Protein 8TIA (pdb70)

Solvent-accessible surface area: 33770 Å² total; per-residue (Å²): 166,96,115,36,126,89,30,15,115,86,4,25,60,63,0,97,150,5,19,67,48,11,109,87,23,58,117,108,59,60,61,58,174,59,1,26,49,21,5,44,145,27,2,28,4,2,3,8,1,24,43,19,63,3,0,0,0,53,100,86,6,8,45,22,29,150,89,52,185,56,149,61,52,126,14,5,41,14,1,78,70,68,90,145,2,64,97,0,3,8,2,18,0,16,30,1,60,12,54,2,20,10,110,93,85,39,92,132,34,4,24,3,8,34,111,54,0,3,0,0,4,10,46,4,13,32,76,23,42,63,8,38,187,83,8,31,78,45,30,20,60,64,77,108,160,79,106,79,2,60,1,67,1,7,0,0,0,0,17,6,80,83,1,108,61,88,24,31,80,52,5,1,0,14,17,12,49,11,7,70,80,4,57,4,0,0,0,26,0,3,2,54,12,2,87,35,6,9,168,24,8,130,41,4,76,56,0,76,140,6,28,71,50,10,86,70,37,56,148,85,29,94,50,47,173,60,0,40,34,10,0,102,130,26,57,32,0,0,21,9,25,23,22,13,9,15,69,52,16,94,96,98,7,38,146,73,35,6,0,1,1,1,36,35,2,65,5,0,7,7,0,5,0,12,17,5,76,19,57,4,20,10,118,89,73,51,110,134,32,5,30,3,6,28,96,41,0,4,0,1,3,8,23,2,18,49,117,4,30,68,16,14,42,52,17,87,91,25,51,113,78,4,160,174,126,54,41,177,32,66,0,29,2,10,11,34,22,2,5,0,0,0,0,18,54,102,89,11,93,73,99,26,32,106,77,3,0,55,20,20,50,126,11,11,51,22,6,73,2,6,0,0,15,50,0,2,100,48,0,87,25,4,9,104,37,16,120,35,1,69,55,0,83,144,6,18,60,50,18,100,68,32,67,135,85,31,92,53,39,164,62,0,52,52,11,0,102,141,27,57,34,0,0,23,9,27,24,20,14,7,18,72,46,17,92,81,95,8,14,129,88,15,24,8,0,2,1,1,42,43,3,71,5,0,6,0,0,5,0,10,22,2,68,18,55,6,21,10,117,86,74,45,109,132,37,7,30,3,7,26,93,42,0,4,0,0,3,7,28,2,20,50,71,5,33,66,5,13,44,55,21,90,85,19,54,119,65,4,163,172,122,61,54,173,36,71,1,18,0,9,9,37,25,2,5,0,0,0,0,29,52,105,78,8,93,72,103,28,32,84,78,6,1,46,27,16,46,146,12,10,48,26,5,75,2,7,0,0,22,48,0,3,100,45,1,92,22,2,5,119,40,18,84,177,119,101,11,130,108,20,17,116,88,2,18,61,56,0,101,146,4,21,74,47,5,95,90,27,59,148,105,54,79,62,52,171,58,0,30,38,21,7,66,141,29,4,32,6,3,4,7,2,22,45,19,63,4,0,0,2,70,88,88,7,8,41,21,27,156,89,53,180,57,142,64,54,131,11,3,36,10,0,73,73,60,94,138,0,58,93,0,7,8,3,19,3,15,26,3,68,11,50,2,21,11,116,90,102,47,109,136,37,5,15,2,8,34,116,50,0,3,0,0,7,8,51,5,8,35,71,21,43,38,9,51,164,76,6,44,81,45,22,21,66,62,74,115,158,79,111,95,1,67,4,59,2,7,0,0,0,0,15,10,86,82,4,104,70,82,24,28,77,48,3,1,0,13,18,14,42,13,8,68,69,4,58,4,1,0,0,28,0,2,2,56,13,2,95,36,4,19,174,21,8,134

Sequence (775 aa):
QDLDQLNTLIGIANLKKVLSVWESNKLTNTSEKFWQSVLKENTWILSQIFSNPTVLINDEAYVGGKTVKNDSGKLVDFLYANPFSKDAVLIAIKTPSTPLITPTEYRTGVYSAHKDLTGAVTQVLTYKTTLQREYQNIDYNNYRQGDIITPCCVVIAGMFDTLTDTAHRHSFELYRKELKNVTVITFDELFERVKGLIKLLEGIANLKKVLSVWESNKLTNTSEKFWQSVLKENTWILSQIFSNPTVLINDEAYVVDFLYANPFSKDAVLIAIKTPSTPLITPTEYRTGVYSAHKDLTGAVTQVLTYKTTLQREYQNIDYNNYRQGIKTDFDIITPCCVVIAGMFDTLTDTAHRHSFELYRKELKNVTVITFDELFERVKGLIKLLEGIANLKKVLSVWESNKLTNTSEKFWQSVLKENTWILSQIFSNPTVLINDEAYVLVDFLYANPFSKDAVLIAIKTPSTPLITPTEYRTGVYSAHKDLTGAVTQVLTYKTTLQREYQNIDYNNYRQGIKTDFDIITPCCVVIAGMFDTLTDTAHRHSFELYRKELKNVTVITFDELFERVKGLIKLLEQDLDQLNTLIGIANLKKVLSVWESNKLTNTSEKFWQSVLKENTWILSQIFSNPTVLINDEAYVGGKTVKNDSGKLVDFLYANPFSKDAVLIAIKTPSTPLITPTEYRTGVYSAHKDLTGAVTQVLTYKTTLQREYQNIDYNNYRQGDIITPCCVVIAGMFDTLTDTAHRHSFELYRKELKNVTVITFDELFERVKGLIKLLE

Nearest PDB structures (foldseek):
  8ti9-assembly1_H  TM=9.993E-01  e=1.301E-36  Bacillus cereus B4264
  8ti8-assembly1_C  TM=9.437E-01  e=2.462E-33  Bacillus cereus B4264
  8ti8-assembly1_A  TM=9.455E-01  e=4.917E-33  Bacillus cereus B4264
  8ti8-assembly1_D  TM=9.085E-01  e=1.325E-30  Bacillus cereus B4264
  8ti8-assembly1_B  TM=9.089E-01  e=1.858E-29  Bacillus cereus B4264

Radius of gyration: 26.97 Å; Cα contacts (8 Å, |Δi|>4): 1320; chains: 4; bounding box: 69×77×74 Å

Structure (mmCIF, N/CA/C/O backbone):
data_8TIA
#
_entry.id   8TIA
#
_cell.length_a   1.00
_cell.length_b   1.00
_cell.length_c   1.00
_cell.angle_alpha   90.00
_cell.angle_beta   90.00
_cell.angle_gamma   90.00
#
_symmetry.space_group_name_H-M   'P 1'
#
loop_
_atom_site.group_PDB
_atom_site.id
_atom_site.type_symbol
_atom_site.label_atom_id
_atom_site.label_alt_id
_atom_site.label_comp_id
_atom_site.label_asym_id
_atom_site.label_entity_id
_atom_site.label_seq_id
_atom_site.pdbx_PDB_ins_code
_atom_site.Cartn_x
_atom_site.Cartn_y
_atom_site.Cartn_z
_atom_site.occupancy
_atom_site.B_iso_or_equiv
_atom_site.auth_seq_id
_atom_site.auth_comp_id
_atom_site.auth_asym_id
_atom_site.auth_atom_id
_atom_site.pdbx_PDB_model_num
ATOM 1 N N . GLN A 1 22 ? 138.317 132.015 130.921 1.00 195.02 173 GLN A N 1
ATOM 2 C CA . GLN A 1 22 ? 138.931 132.250 132.223 1.00 195.92 173 GLN A CA 1
ATOM 3 C C . GLN A 1 22 ? 139.823 131.080 132.624 1.00 196.04 173 GLN A C 1
ATOM 4 O O . GLN A 1 22 ? 140.759 131.241 133.407 1.00 194.43 173 GLN A O 1
ATOM 10 N N . ASP A 1 23 ? 139.522 129.896 132.086 1.00 199.84 174 ASP A N 1
ATOM 11 C CA . ASP A 1 23 ? 140.355 128.728 132.353 1.00 198.58 174 ASP A CA 1
ATOM 12 C C . ASP A 1 23 ? 141.749 128.907 131.765 1.00 198.36 174 ASP A C 1
ATOM 13 O O . ASP A 1 23 ? 142.752 128.536 132.387 1.00 197.71 174 ASP A O 1
ATOM 18 N N . LEU A 1 24 ? 141.831 129.473 130.558 1.00 180.87 175 LEU A N 1
ATOM 19 C CA . LEU A 1 24 ? 143.133 129.737 129.954 1.00 179.19 175 LEU A CA 1
ATOM 20 C C . LEU A 1 24 ? 143.912 130.781 130.741 1.00 179.01 175 LEU A C 1
ATOM 21 O O . LEU A 1 24 ? 145.148 130.761 130.744 1.00 179.68 175 LEU A O 1
ATOM 26 N N . ASP A 1 25 ? 143.211 131.703 131.408 1.00 168.10 176 ASP A N 1
ATOM 27 C CA . ASP A 1 25 ? 143.890 132.680 132.252 1.00 166.64 176 ASP A CA 1
ATOM 28 C C . ASP A 1 25 ? 144.634 131.994 133.389 1.00 165.02 176 ASP A C 1
ATOM 29 O O . ASP A 1 25 ? 145.759 132.381 133.729 1.00 164.40 176 ASP A O 1
ATOM 34 N N . GLN A 1 26 ? 144.018 130.976 133.993 1.00 167.93 177 GLN A N 1
ATOM 35 C CA . GLN A 1 26 ? 144.722 130.176 134.989 1.00 168.67 177 GLN A CA 1
ATOM 36 C C . GLN A 1 26 ? 145.904 129.448 134.364 1.00 170.05 177 GLN A C 1
ATOM 37 O O . GLN A 1 26 ? 146.966 129.323 134.985 1.00 172.71 177 GLN A O 1
ATOM 43 N N . LEU A 1 27 ? 145.735 128.951 133.137 1.00 158.43 178 LEU A N 1
ATOM 44 C CA . LEU A 1 27 ? 146.855 128.339 132.429 1.00 157.92 178 LEU A CA 1
ATOM 45 C C . LEU A 1 27 ? 147.953 129.359 132.157 1.00 157.47 178 LEU A C 1
ATOM 46 O O . LEU A 1 27 ? 149.143 129.049 132.279 1.00 157.81 178 LEU A O 1
ATOM 51 N N . ASN A 1 28 ? 147.571 130.583 131.784 1.00 145.50 179 ASN A N 1
ATOM 52 C CA . ASN A 1 28 ? 148.557 131.640 131.581 1.00 143.11 179 ASN A CA 1
ATOM 53 C C . ASN A 1 28 ? 149.291 131.958 132.878 1.00 141.53 179 ASN A C 1
ATOM 54 O O . ASN A 1 28 ? 150.490 132.259 132.869 1.00 140.58 179 ASN A O 1
ATOM 59 N N . THR A 1 29 ? 148.579 131.905 134.006 1.00 135.16 180 THR A N 1
ATOM 60 C CA . THR A 1 29 ? 149.216 132.143 135.297 1.00 133.96 180 THR A CA 1
ATOM 61 C C . THR A 1 29 ? 150.300 131.109 135.569 1.00 133.75 180 THR A C 1
ATOM 62 O O . THR A 1 29 ? 151.411 131.451 135.990 1.00 134.31 180 THR A O 1
ATOM 66 N N . LEU A 1 30 ? 149.994 129.832 135.331 1.00 135.42 181 LEU A N 1
ATOM 67 C CA . LEU A 1 30 ? 150.979 128.779 135.553 1.00 136.70 181 LEU A CA 1
ATOM 68 C C . LEU A 1 30 ? 152.151 128.910 134.589 1.00 141.51 181 LEU A C 1
ATOM 69 O O . LEU A 1 30 ? 153.310 128.716 134.972 1.00 142.19 181 LEU A O 1
ATOM 74 N N . ILE A 1 31 ? 151.865 129.234 133.325 1.00 140.53 182 ILE A N 1
ATOM 75 C CA . ILE A 1 31 ? 152.930 129.401 132.337 1.00 138.40 182 ILE A CA 1
ATOM 76 C C . ILE A 1 31 ? 153.834 130.564 132.725 1.00 138.45 182 ILE A C 1
ATOM 77 O O . ILE A 1 31 ? 155.065 130.473 132.646 1.00 137.11 182 ILE A O 1
ATOM 82 N N . GLY A 1 32 ? 153.233 131.675 133.154 1.00 133.62 183 GLY A N 1
ATOM 83 C CA . GLY A 1 32 ? 154.030 132.810 133.592 1.00 132.52 183 GLY A CA 1
ATOM 84 C C . GLY A 1 32 ? 154.900 132.479 134.789 1.00 133.06 183 GLY A C 1
ATOM 85 O O . GLY A 1 32 ? 156.072 132.857 134.845 1.00 129.99 183 GLY A O 1
ATOM 86 N N . ILE A 1 33 ? 154.334 131.766 135.765 1.00 126.53 184 ILE A N 1
ATOM 87 C CA . ILE A 1 33 ? 155.109 131.358 136.933 1.00 122.75 184 ILE A CA 1
ATOM 88 C C . ILE A 1 33 ? 156.210 130.386 136.532 1.00 124.01 184 ILE A C 1
ATOM 89 O O . ILE A 1 33 ? 157.350 130.490 136.999 1.00 128.54 184 ILE A O 1
ATOM 94 N N . ALA A 1 34 ? 155.891 129.433 135.652 1.00 121.54 185 ALA A N 1
ATOM 95 C CA . ALA A 1 34 ? 156.873 128.427 135.259 1.00 123.68 185 ALA A CA 1
ATOM 96 C C . ALA A 1 34 ? 158.076 129.062 134.574 1.00 127.99 185 ALA A C 1
ATOM 97 O O . ALA A 1 34 ? 159.219 128.650 134.804 1.00 126.73 185 ALA A O 1
ATOM 99 N N . ASN A 1 35 ? 157.840 130.060 133.720 1.00 121.79 186 ASN A N 1
ATOM 100 C CA . ASN A 1 35 ? 158.947 130.776 133.097 1.00 114.89 186 ASN A CA 1
ATOM 101 C C . ASN A 1 35 ? 159.782 131.506 134.141 1.00 115.93 186 ASN A C 1
ATOM 102 O O . ASN A 1 35 ? 161.017 131.486 134.091 1.00 118.87 186 ASN A O 1
ATOM 107 N N . LEU A 1 36 ? 159.120 132.153 135.104 1.00 107.72 187 LEU A N 1
ATOM 108 C CA . LEU A 1 36 ? 159.837 132.909 136.125 1.00 107.99 187 LEU A CA 1
ATOM 109 C C . LEU A 1 36 ? 160.681 132.008 137.017 1.00 111.98 187 LEU A C 1
ATOM 110 O O . LEU A 1 36 ? 161.778 132.400 137.429 1.00 110.67 187 LEU A O 1
ATOM 115 N N . LYS A 1 37 ? 160.186 130.810 137.336 1.00 120.45 188 LYS A N 1
ATOM 116 C CA . LYS A 1 37 ? 160.939 129.901 138.197 1.00 118.32 188 LYS A CA 1
ATOM 117 C C . LYS A 1 37 ? 162.260 129.503 137.554 1.00 123.69 188 LYS A C 1
ATOM 118 O O . LYS A 1 37 ? 163.297 129.440 138.224 1.00 127.83 188 LYS A O 1
ATOM 124 N N . LYS A 1 38 ? 162.240 129.220 136.250 1.00 119.00 189 LYS A N 1
ATOM 125 C CA . LYS A 1 38 ? 163.462 128.815 135.562 1.00 117.88 189 LYS A CA 1
ATOM 126 C C . LYS A 1 38 ? 164.478 129.949 135.523 1.00 119.62 189 LYS A C 1
ATOM 127 O O . LYS A 1 38 ? 165.687 129.712 135.630 1.00 116.58 189 LYS A O 1
ATOM 133 N N . VAL A 1 39 ? 164.008 131.189 135.362 1.00 118.63 190 VAL A N 1
ATOM 134 C CA . VAL A 1 39 ? 164.914 132.335 135.336 1.00 112.43 190 VAL A CA 1
ATOM 135 C C . VAL A 1 39 ? 165.624 132.480 136.677 1.00 114.48 190 VAL A C 1
ATOM 136 O O . VAL A 1 39 ? 166.830 132.742 136.737 1.00 116.47 190 VAL A O 1
ATOM 140 N N . LEU A 1 40 ? 164.883 132.321 137.775 1.00 120.88 191 LEU A N 1
ATOM 141 C CA . LEU A 1 40 ? 165.514 132.343 139.090 1.00 120.96 191 LEU A CA 1
ATOM 142 C C . LEU A 1 40 ? 166.385 131.114 139.302 1.00 122.35 191 LEU A C 1
ATOM 143 O O . LEU A 1 40 ? 167.376 131.166 140.039 1.00 130.22 191 LEU A O 1
ATOM 148 N N . SER A 1 41 ? 166.026 129.994 138.670 1.00 120.34 192 SER A N 1
ATOM 149 C CA . SER A 1 41 ? 166.774 128.757 138.865 1.00 122.29 192 SER A CA 1
ATOM 150 C C . SER A 1 41 ? 168.209 128.895 138.370 1.00 126.36 192 SER A C 1
ATOM 151 O O . SER A 1 41 ? 169.153 128.475 139.048 1.00 128.44 192 SER A O 1
ATOM 154 N N . VAL A 1 42 ? 168.393 129.477 137.184 1.00 116.03 193 VAL A N 1
ATOM 155 C CA . VAL A 1 42 ? 169.745 129.682 136.673 1.00 114.35 193 VAL A CA 1
ATOM 156 C C . VAL A 1 42 ? 170.460 130.766 137.471 1.00 113.05 193 VAL A C 1
ATOM 157 O O . VAL A 1 42 ? 171.663 130.663 137.741 1.00 117.05 193 VAL A O 1
ATOM 161 N N . TRP A 1 43 ? 169.738 131.820 137.859 1.00 109.68 194 TRP A N 1
ATOM 162 C CA . TRP A 1 43 ? 170.350 132.892 138.638 1.00 111.73 194 TRP A CA 1
ATOM 163 C C . TRP A 1 43 ? 170.863 132.379 139.976 1.00 110.56 194 TRP A C 1
ATOM 164 O O . TRP A 1 43 ? 171.980 132.703 140.392 1.00 108.46 194 TRP A O 1
ATOM 175 N N . GLU A 1 44 ? 170.064 131.569 140.663 1.00 132.06 195 GLU A N 1
ATOM 176 C CA . GLU A 1 44 ? 170.472 131.002 141.941 1.00 130.67 195 GLU A CA 1
ATOM 177 C C . GLU A 1 44 ? 171.376 129.787 141.787 1.00 131.68 195 GLU A C 1
ATOM 178 O O . GLU A 1 44 ? 171.559 129.044 142.757 1.00 136.84 195 GLU A O 1
ATOM 184 N N . SER A 1 45 ? 171.940 129.567 140.599 1.00 132.09 196 SER A N 1
ATOM 185 C CA . SER A 1 45 ? 172.831 128.443 140.361 1.00 136.90 196 SER A CA 1
ATOM 186 C C . SER A 1 45 ? 174.193 128.834 139.809 1.00 140.40 196 SER A C 1
ATOM 187 O O . SER A 1 45 ? 175.168 128.124 140.076 1.00 138.38 196 SER A O 1
ATOM 190 N N . ASN A 1 46 ? 174.294 129.931 139.053 1.00 141.48 197 ASN A N 1
ATOM 191 C CA . ASN A 1 46 ? 175.569 130.324 138.466 1.00 138.08 197 ASN A CA 1
ATOM 192 C C . ASN A 1 46 ? 175.798 131.829 138.550 1.00 139.33 197 ASN A C 1
ATOM 193 O O . ASN A 1 46 ? 176.441 132.410 137.670 1.00 141.48 197 ASN A O 1
ATOM 198 N N . LYS A 1 47 ? 175.282 132.479 139.593 1.00 137.16 198 LYS A N 1
ATOM 199 C CA . LYS A 1 47 ? 175.527 133.903 139.786 1.00 137.26 198 LYS A CA 1
ATOM 200 C C . LYS A 1 47 ? 176.930 134.196 140.297 1.00 141.54 198 LYS A C 1
ATOM 201 O O . LYS A 1 47 ? 177.322 135.366 140.342 1.00 143.42 198 LYS A O 1
ATOM 207 N N . LEU A 1 48 ? 177.688 133.171 140.684 1.00 149.12 199 LEU A N 1
ATOM 208 C CA . LEU A 1 48 ? 179.038 133.355 141.203 1.00 148.54 199 LEU A CA 1
ATOM 209 C C . LEU A 1 48 ? 180.089 132.784 140.262 1.00 147.95 199 LEU A C 1
ATOM 210 O O . LEU A 1 48 ? 181.107 133.438 140.014 1.00 145.66 199 LEU A O 1
ATOM 215 N N . THR A 1 49 ? 179.872 131.582 139.726 1.00 154.81 200 THR A N 1
ATOM 216 C CA . THR A 1 49 ? 180.875 130.953 138.873 1.00 155.20 200 THR A CA 1
ATOM 217 C C . THR A 1 49 ? 180.887 131.579 137.484 1.00 152.76 200 THR A C 1
ATOM 218 O O . THR A 1 49 ? 181.911 132.102 137.030 1.00 153.61 200 THR A O 1
ATOM 222 N N . ASN A 1 50 ? 179.753 131.532 136.790 1.00 155.33 201 ASN A N 1
ATOM 223 C CA . ASN A 1 50 ? 179.683 132.044 135.426 1.00 158.23 201 ASN A CA 1
ATOM 224 C C . ASN A 1 50 ? 179.643 133.567 135.442 1.00 155.95 201 ASN A C 1
ATOM 225 O O . ASN A 1 50 ? 178.674 134.166 135.919 1.00 154.45 201 ASN A O 1
ATOM 230 N N . THR A 1 51 ? 180.699 134.194 134.913 1.00 148.16 202 THR A N 1
ATOM 231 C CA . THR A 1 51 ? 180.790 135.649 134.908 1.00 149.33 202 THR A CA 1
ATOM 232 C C . THR A 1 51 ? 181.096 136.206 133.521 1.00 147.91 202 THR A C 1
ATOM 233 O O . THR A 1 51 ? 181.697 137.282 133.416 1.00 152.07 202 THR A O 1
ATOM 237 N N . SER A 1 52 ? 180.709 135.507 132.458 1.00 135.87 203 SER A N 1
ATOM 238 C CA . SER A 1 52 ? 180.934 136.000 131.107 1.00 135.48 203 SER A CA 1
ATOM 239 C C . SER A 1 52 ? 179.756 136.858 130.666 1.00 135.83 203 SER A C 1
ATOM 240 O O . SER A 1 52 ? 178.596 136.512 130.911 1.00 141.49 203 SER A O 1
ATOM 243 N N . GLU A 1 53 ? 180.060 137.984 130.015 1.00 135.67 204 GLU A N 1
ATOM 244 C CA . GLU A 1 53 ? 179.010 138.907 129.597 1.00 138.74 204 GLU A CA 1
ATOM 245 C C . GLU A 1 53 ? 178.090 138.273 128.562 1.00 143.40 204 GLU A C 1
ATOM 246 O O . GLU A 1 53 ? 176.874 138.501 128.579 1.00 143.96 204 GLU A O 1
ATOM 252 N N . LYS A 1 54 ? 178.651 137.477 127.649 1.00 139.37 205 LYS A N 1
ATOM 253 C CA . LYS A 1 54 ? 177.846 136.867 126.595 1.00 137.79 205 LYS A CA 1
ATOM 254 C C . LYS A 1 54 ? 176.794 135.928 127.174 1.00 135.75 205 LYS A C 1
ATOM 255 O O . LYS A 1 54 ? 175.651 135.893 126.704 1.00 136.79 205 LYS A O 1
ATOM 261 N N . PHE A 1 55 ? 177.167 135.151 128.193 1.00 120.85 206 PHE A N 1
ATOM 262 C CA . PHE A 1 55 ? 176.230 134.205 128.790 1.00 125.49 206 PHE A CA 1
ATOM 263 C C . PHE A 1 55 ? 175.033 134.921 129.404 1.00 122.63 206 PHE A C 1
ATOM 264 O O . PHE A 1 55 ? 173.883 134.511 129.209 1.00 121.24 206 PHE A O 1
ATOM 272 N N . TRP A 1 56 ? 175.284 136.000 130.147 1.00 109.03 207 TRP A N 1
ATOM 273 C CA . TRP A 1 56 ? 174.194 136.680 130.837 1.00 108.64 207 TRP A CA 1
ATOM 274 C C . TRP A 1 56 ? 173.331 137.477 129.867 1.00 115.16 207 TRP A C 1
ATOM 275 O O . TRP A 1 56 ? 172.138 137.683 130.118 1.00 118.72 207 TRP A O 1
ATOM 286 N N . GLN A 1 57 ? 173.914 137.941 128.761 1.00 130.20 208 GLN A N 1
ATOM 287 C CA . GLN A 1 57 ? 173.111 138.576 127.721 1.00 130.16 208 GLN A CA 1
ATOM 288 C C . GLN A 1 57 ? 172.148 137.576 127.092 1.00 131.90 208 GLN A C 1
ATOM 289 O O . GLN A 1 57 ? 170.981 137.894 126.839 1.00 133.34 208 GLN A O 1
ATOM 295 N N . SER A 1 58 ? 172.625 136.357 126.834 1.00 128.57 209 SER A N 1
ATOM 296 C CA . SER A 1 58 ? 171.793 135.336 126.206 1.00 128.92 209 SER A CA 1
ATOM 297 C C . SER A 1 58 ? 170.613 134.957 127.095 1.00 133.48 209 SER A C 1
ATOM 298 O O . SER A 1 58 ? 169.487 134.783 126.617 1.00 130.47 209 SER A O 1
ATOM 301 N N . VAL A 1 59 ? 170.863 134.815 128.398 1.00 120.44 210 VAL A N 1
ATOM 302 C CA . VAL A 1 59 ? 169.809 134.397 129.321 1.00 113.53 210 VAL A CA 1
ATOM 303 C C . VAL A 1 59 ? 168.694 135.433 129.363 1.00 115.68 210 VAL A C 1
ATOM 304 O O . VAL A 1 59 ? 167.506 135.097 129.287 1.00 113.57 210 VAL A O 1
ATOM 308 N N . LEU A 1 60 ? 169.058 136.712 129.477 1.00 109.12 211 LEU A N 1
ATOM 309 C CA . LEU A 1 60 ? 168.042 137.752 129.589 1.00 108.12 211 LEU A CA 1
ATOM 310 C C . LEU A 1 60 ? 167.353 138.005 128.253 1.00 111.95 211 LEU A C 1
ATOM 311 O O . LEU A 1 60 ? 166.227 138.514 128.216 1.00 114.26 211 LEU A O 1
ATOM 316 N N . LYS A 1 61 ? 168.014 137.663 127.145 1.00 122.74 212 LYS A N 1
ATOM 317 C CA . LYS A 1 61 ? 167.389 137.816 125.835 1.00 121.05 212 LYS A CA 1
ATOM 318 C C . LYS A 1 61 ? 166.164 136.920 125.702 1.00 124.44 212 LYS A C 1
ATOM 319 O O . LYS A 1 61 ? 165.120 137.345 125.195 1.00 125.82 212 LYS A O 1
ATOM 325 N N . GLU A 1 62 ? 166.275 135.671 126.159 1.00 135.56 213 GLU A N 1
ATOM 326 C CA . GLU A 1 62 ? 165.172 134.726 126.029 1.00 136.08 213 GLU A CA 1
ATOM 327 C C . GLU A 1 62 ? 164.017 135.048 126.967 1.00 130.75 213 GLU A C 1
ATOM 328 O O . GLU A 1 62 ? 162.908 134.543 126.762 1.00 127.64 213 GLU A O 1
ATOM 334 N N . ASN A 1 63 ? 164.249 135.872 127.986 1.00 124.07 214 ASN A N 1
ATOM 335 C CA . ASN A 1 63 ? 163.212 136.219 128.948 1.00 122.52 214 ASN A CA 1
ATOM 336 C C . ASN A 1 63 ? 162.914 137.710 128.881 1.00 120.04 214 ASN A C 1
ATOM 337 O O . ASN A 1 63 ? 162.796 138.376 129.915 1.00 118.45 214 ASN A O 1
ATOM 342 N N . THR A 1 64 ? 162.800 138.237 127.662 1.00 113.31 215 THR A N 1
ATOM 343 C CA . THR A 1 64 ? 162.641 139.675 127.478 1.00 113.49 215 THR A CA 1
ATOM 344 C C . THR A 1 64 ? 161.331 140.186 128.064 1.00 119.40 215 THR A C 1
ATOM 345 O O . THR A 1 64 ? 161.270 141.329 128.533 1.00 122.67 215 THR A O 1
ATOM 349 N N . TRP A 1 65 ? 160.279 139.364 128.051 1.00 110.10 216 TRP A N 1
ATOM 350 C CA . TRP A 1 65 ? 158.986 139.812 128.559 1.00 104.92 216 TRP A CA 1
ATOM 351 C C . TRP A 1 65 ? 159.083 140.235 130.020 1.00 110.47 216 TRP A C 1
ATOM 352 O O . TRP A 1 65 ? 158.334 141.109 130.472 1.00 108.28 216 TRP A O 1
ATOM 363 N N . ILE A 1 66 ? 159.998 139.623 130.773 1.00 115.97 217 ILE A N 1
ATOM 364 C CA . ILE A 1 66 ? 160.248 140.057 132.145 1.00 111.23 217 ILE A CA 1
ATOM 365 C C . ILE A 1 66 ? 160.785 141.482 132.155 1.00 106.86 217 ILE A C 1
ATOM 366 O O . ILE A 1 66 ? 160.347 142.326 132.946 1.00 100.99 217 ILE A O 1
ATOM 371 N N . LEU A 1 67 ? 161.739 141.771 131.267 1.00 109.02 218 LEU A N 1
ATOM 372 C CA . LEU A 1 67 ? 162.353 143.094 131.240 1.00 107.44 218 LEU A CA 1
ATOM 373 C C . LEU A 1 67 ? 161.356 144.162 130.811 1.00 109.41 218 LEU A C 1
ATOM 374 O O . LEU A 1 67 ? 161.463 145.322 131.225 1.00 113.33 218 LEU A O 1
ATOM 379 N N . SER A 1 68 ? 160.381 143.793 129.978 1.00 106.27 219 SER A N 1
ATOM 380 C CA . SER A 1 68 ? 159.384 144.759 129.528 1.00 100.82 219 SER A CA 1
ATOM 381 C C . SER A 1 68 ? 158.568 145.292 130.698 1.00 107.16 219 SER A C 1
ATOM 382 O O . SER A 1 68 ? 158.281 146.492 130.777 1.00 111.10 219 SER A O 1
ATOM 385 N N . GLN A 1 69 ? 158.184 144.410 131.621 1.00 112.83 220 GLN A N 1
ATOM 386 C CA . GLN A 1 69 ? 157.403 144.843 132.775 1.00 111.79 220 GLN A CA 1
ATOM 387 C C . GLN A 1 69 ? 158.272 145.579 133.788 1.00 117.19 220 GLN A C 1
ATOM 388 O O . GLN A 1 69 ? 157.835 146.564 134.394 1.00 119.27 220 GLN A O 1
ATOM 394 N N . ILE A 1 70 ? 159.507 145.109 133.989 1.00 104.42 221 ILE A N 1
ATOM 395 C CA . ILE A 1 70 ? 160.384 145.714 134.990 1.00 100.56 221 ILE A CA 1
ATOM 396 C C . ILE A 1 70 ? 160.682 147.164 134.637 1.00 102.22 221 ILE A C 1
ATOM 397 O O . ILE A 1 70 ? 160.620 148.054 135.493 1.00 106.54 221 ILE A O 1
ATOM 402 N N . PHE A 1 71 ? 160.999 147.427 133.373 1.00 99.86 222 PHE A N 1
ATOM 403 C CA . PHE A 1 71 ? 161.326 148.771 132.921 1.00 97.23 222 PHE A CA 1
ATOM 404 C C . PHE A 1 71 ? 160.132 149.504 132.326 1.00 98.67 222 PHE A C 1
ATOM 405 O O . PHE A 1 71 ? 160.295 150.625 131.836 1.00 100.45 222 PHE A O 1
ATOM 413 N N . SER A 1 72 ? 158.945 148.899 132.365 1.00 110.03 223 SER A N 1
ATOM 414 C CA . SER A 1 72 ? 157.703 149.538 131.932 1.00 110.21 223 SER A CA 1
ATOM 415 C C . SER A 1 72 ? 157.807 150.045 130.495 1.00 112.44 223 SER A C 1
ATOM 416 O O . SER A 1 72 ? 157.459 151.185 130.181 1.00 112.38 223 SER A O 1
ATOM 419 N N . ASN A 1 73 ? 158.294 149.178 129.613 1.00 118.45 224 ASN A N 1
ATOM 420 C CA . ASN A 1 73 ? 158.436 149.536 128.208 1.00 116.17 224 ASN A CA 1
ATOM 421 C C . ASN A 1 73 ? 158.172 148.318 127.332 1.00 115.82 224 ASN A C 1
ATOM 422 O O . ASN A 1 73 ? 158.875 147.305 127.446 1.00 110.53 224 ASN A O 1
ATOM 427 N N . PRO A 1 74 ? 157.161 148.371 126.458 1.00 124.39 225 PRO A N 1
ATOM 428 C CA . PRO A 1 74 ? 156.865 147.201 125.613 1.00 123.31 225 PRO A CA 1
ATOM 429 C C . PRO A 1 74 ? 158.002 146.809 124.686 1.00 122.61 225 PRO A C 1
ATOM 430 O O . PRO A 1 74 ? 158.174 145.619 124.396 1.00 124.64 225 PRO A O 1
ATOM 434 N N . THR A 1 75 ? 158.784 147.773 124.209 1.00 121.93 226 THR A N 1
ATOM 435 C CA . THR A 1 75 ? 159.856 147.522 123.254 1.00 119.40 226 THR A CA 1
ATOM 436 C C . THR A 1 75 ? 161.196 147.777 123.930 1.00 123.42 226 THR A C 1
ATOM 437 O O . THR A 1 75 ? 161.406 148.845 124.514 1.00 134.67 226 THR A O 1
ATOM 441 N N . VAL A 1 76 ? 162.097 146.801 123.849 1.00 105.36 227 VAL A N 1
ATOM 442 C CA . VAL A 1 76 ? 163.436 146.928 124.407 1.00 109.43 227 VAL A CA 1
ATOM 443 C C . VAL A 1 76 ? 164.446 146.651 123.303 1.00 109.50 227 VAL A C 1
ATOM 444 O O . VAL A 1 76 ? 164.136 146.009 122.294 1.00 115.94 227 VAL A O 1
ATOM 448 N N . LEU A 1 77 ? 165.664 147.152 123.498 1.00 110.21 228 LEU A N 1
ATOM 449 C CA . LEU A 1 77 ? 166.754 146.985 122.542 1.00 107.55 228 LEU A CA 1
ATOM 450 C C . LEU A 1 77 ? 167.937 146.366 123.273 1.00 107.61 228 LEU A C 1
ATOM 451 O O . LEU A 1 77 ? 168.504 146.985 124.179 1.00 110.06 228 LEU A O 1
ATOM 456 N N . ILE A 1 78 ? 168.307 145.150 122.883 1.00 106.67 229 ILE A N 1
ATOM 457 C CA . ILE A 1 78 ? 169.442 144.443 123.462 1.00 109.11 229 ILE A CA 1
ATOM 458 C C . ILE A 1 78 ? 170.409 144.098 122.341 1.00 116.10 229 ILE A C 1
ATOM 459 O O . ILE A 1 78 ? 170.019 143.463 121.354 1.00 124.32 229 ILE A O 1
ATOM 464 N N . ASN A 1 79 ? 171.668 144.513 122.497 1.00 122.60 230 ASN A N 1
ATOM 465 C CA . ASN A 1 79 ? 172.703 144.300 121.492 1.00 122.74 230 ASN A CA 1
ATOM 466 C C . ASN A 1 79 ? 172.270 144.838 120.134 1.00 126.79 230 ASN A C 1
ATOM 467 O O . ASN A 1 79 ? 171.994 146.034 119.992 1.00 133.56 230 ASN A O 1
ATOM 472 N N . ASP A 1 80 ? 172.207 143.962 119.133 1.00 130.74 231 ASP A N 1
ATOM 473 C CA . ASP A 1 80 ? 171.808 144.332 117.781 1.00 133.69 231 ASP A CA 1
ATOM 474 C C . ASP A 1 80 ? 170.433 143.777 117.421 1.00 132.31 231 ASP A C 1
ATOM 475 O O . ASP A 1 80 ? 170.120 143.598 116.242 1.00 138.52 231 ASP A O 1
ATOM 480 N N . GLU A 1 81 ? 169.603 143.500 118.423 1.00 115.36 232 GLU A N 1
ATOM 481 C CA . GLU A 1 81 ? 168.284 142.926 118.209 1.00 118.85 232 GLU A CA 1
ATOM 482 C C . GLU A 1 81 ? 167.249 143.689 119.020 1.00 119.40 232 GLU A C 1
ATOM 483 O O . GLU A 1 81 ? 167.558 144.271 120.063 1.00 119.46 232 GLU A O 1
ATOM 489 N N . ALA A 1 82 ? 166.013 143.678 118.529 1.00 116.57 233 ALA A N 1
ATOM 490 C CA . ALA A 1 82 ? 164.897 144.355 119.174 1.00 116.30 233 ALA A CA 1
ATOM 491 C C . ALA A 1 82 ? 163.808 143.341 119.484 1.00 119.88 233 ALA A C 1
ATOM 492 O O . ALA A 1 82 ? 163.519 142.464 118.664 1.00 124.81 233 ALA A O 1
ATOM 494 N N . TYR A 1 83 ? 163.208 143.464 120.666 1.00 121.87 234 TYR A N 1
ATOM 495 C CA . TYR A 1 83 ? 162.141 142.574 121.112 1.00 123.71 234 TYR A CA 1
ATOM 496 C C . TYR A 1 83 ? 160.951 143.424 121.536 1.00 122.46 234 TYR A C 1
ATOM 497 O O . TYR A 1 83 ? 161.092 144.321 122.374 1.00 125.76 234 TYR A O 1
ATOM 506 N N . VAL A 1 84 ? 159.785 143.143 120.963 1.00 108.17 235 VAL A N 1
ATOM 507 C CA . VAL A 1 84 ? 158.552 143.847 121.298 1.00 107.94 235 VAL A CA 1
ATOM 508 C C . VAL A 1 84 ? 157.638 142.893 122.051 1.00 113.77 235 VAL A C 1
ATOM 509 O O . VAL A 1 84 ? 157.218 141.863 121.507 1.00 116.79 235 VAL A O 1
ATOM 513 N N . GLY A 1 85 ? 157.325 143.236 123.295 1.00 118.91 236 GLY A N 1
ATOM 514 C CA . GLY A 1 85 ? 156.447 142.392 124.097 1.00 115.76 236 GLY A CA 1
ATOM 515 C C . GLY A 1 85 ? 156.980 140.993 124.305 1.00 116.03 236 GLY A C 1
ATOM 516 O O . GLY A 1 85 ? 156.207 140.028 124.327 1.00 113.02 236 GLY A O 1
ATOM 517 N N . GLY A 1 86 ? 158.295 140.860 124.460 1.00 122.97 237 GLY A N 1
ATOM 518 C CA . GLY A 1 86 ? 158.893 139.553 124.632 1.00 122.99 237 GLY A CA 1
ATOM 519 C C . GLY A 1 86 ? 158.976 138.719 123.376 1.00 127.76 237 GLY A C 1
ATOM 520 O O . GLY A 1 86 ? 159.314 137.535 123.459 1.00 128.60 237 GLY A O 1
ATOM 521 N N . LYS A 1 87 ? 158.682 139.296 122.215 1.00 127.70 238 LYS A N 1
ATOM 522 C CA . LYS A 1 87 ? 158.699 138.581 120.947 1.00 121.66 238 LYS A CA 1
ATOM 523 C C . LYS A 1 87 ? 159.868 139.072 120.106 1.00 124.09 238 LYS A C 1
ATOM 524 O O . LYS A 1 87 ? 160.070 140.282 119.963 1.00 127.39 238 LYS A O 1
ATOM 530 N N . THR A 1 88 ? 160.629 138.133 119.550 1.00 134.73 239 THR A N 1
ATOM 531 C CA . THR A 1 88 ? 161.795 138.471 118.741 1.00 133.93 239 THR A CA 1
ATOM 532 C C . THR A 1 88 ? 161.337 139.026 117.399 1.00 134.90 239 THR A C 1
ATOM 533 O O . THR A 1 88 ? 160.828 138.284 116.553 1.00 134.62 239 THR A O 1
ATOM 537 N N . VAL A 1 89 ? 161.518 140.329 117.199 1.00 135.03 240 VAL A N 1
ATOM 538 C CA . VAL A 1 89 ? 161.153 140.968 115.940 1.00 134.58 240 VAL A CA 1
ATOM 539 C C . VAL A 1 89 ? 162.288 140.783 114.945 1.00 136.08 240 VAL A C 1
ATOM 540 O O . VAL A 1 89 ? 163.289 141.508 114.983 1.00 137.29 240 VAL A O 1
ATOM 544 N N . LYS A 1 90 ? 162.141 139.810 114.051 1.00 154.05 241 LYS A N 1
ATOM 545 C CA . LYS A 1 90 ? 163.179 139.535 113.068 1.00 154.98 241 LYS A CA 1
ATOM 546 C C . LYS A 1 90 ? 163.265 140.665 112.051 1.00 153.57 241 LYS A C 1
ATOM 547 O O . LYS A 1 90 ? 162.251 141.100 111.496 1.00 152.81 241 LYS A O 1
ATOM 553 N N . ASN A 1 91 ? 164.484 141.142 111.809 1.00 161.33 242 ASN A N 1
ATOM 554 C CA . ASN A 1 91 ? 164.749 142.194 110.833 1.00 163.47 242 ASN A CA 1
ATOM 555 C C . ASN A 1 91 ? 165.719 141.639 109.800 1.00 165.72 242 ASN A C 1
ATOM 556 O O . ASN A 1 91 ? 166.839 141.243 110.143 1.00 165.65 242 ASN A O 1
ATOM 561 N N . ASP A 1 92 ? 165.287 141.605 108.537 1.00 173.84 243 ASP A N 1
ATOM 562 C CA . ASP A 1 92 ? 166.122 141.037 107.483 1.00 172.18 243 ASP A CA 1
ATOM 563 C C . ASP A 1 92 ? 167.356 141.894 107.228 1.00 172.00 243 ASP A C 1
ATOM 564 O O . ASP A 1 92 ? 168.438 141.366 106.947 1.00 171.22 243 ASP A O 1
ATOM 569 N N . SER A 1 93 ? 167.211 143.218 107.316 1.00 165.21 244 SER A N 1
ATOM 570 C CA . SER A 1 93 ? 168.339 144.107 107.053 1.00 163.78 244 SER A CA 1
ATOM 571 C C . SER A 1 93 ? 169.456 143.905 108.069 1.00 164.48 244 SER A C 1
ATOM 572 O O . SER A 1 93 ? 170.630 144.153 107.770 1.00 163.02 244 SER A O 1
ATOM 575 N N . GLY A 1 94 ? 169.113 143.456 109.274 1.00 161.17 245 GLY A N 1
ATOM 576 C CA . GLY A 1 94 ? 170.096 143.246 110.315 1.00 159.31 245 GLY A CA 1
ATOM 577 C C . GLY A 1 94 ? 170.524 144.494 111.050 1.00 162.16 245 GLY A C 1
ATOM 578 O O . GLY A 1 94 ? 171.431 144.417 111.889 1.00 161.69 245 GLY A O 1
ATOM 579 N N . LYS A 1 95 ? 169.906 145.637 110.768 1.00 151.83 246 LYS A N 1
ATOM 580 C CA . LYS A 1 95 ? 170.246 146.908 111.398 1.00 146.48 246 LYS A CA 1
ATOM 581 C C . LYS A 1 95 ? 169.118 147.271 112.358 1.00 144.42 246 LYS A C 1
ATOM 582 O O . LYS A 1 95 ? 167.948 147.315 111.968 1.00 146.22 246 LYS A O 1
ATOM 588 N N . LEU A 1 96 ? 169.478 147.524 113.617 1.00 132.05 247 LEU A N 1
ATOM 589 C CA . LEU A 1 96 ? 168.485 147.923 114.607 1.00 134.78 247 LEU A CA 1
ATOM 590 C C . LEU A 1 96 ? 167.801 149.224 114.210 1.00 136.36 247 LEU A C 1
ATOM 591 O O . LEU A 1 96 ? 166.606 149.412 114.466 1.00 139.85 247 LEU A O 1
ATOM 596 N N . VAL A 1 97 ? 168.546 150.133 113.580 1.00 126.28 248 VAL A N 1
ATOM 597 C CA . VAL A 1 97 ? 167.992 151.431 113.201 1.00 123.14 248 VAL A CA 1
ATOM 598 C C . VAL A 1 97 ? 166.894 151.268 112.160 1.00 131.33 248 VAL A C 1
ATOM 599 O O . VAL A 1 97 ? 165.884 151.983 112.182 1.00 132.74 248 VAL A O 1
ATOM 603 N N . ASP A 1 98 ? 167.076 150.330 111.227 1.00 143.07 249 ASP A N 1
ATOM 604 C CA . ASP A 1 98 ? 166.083 150.125 110.176 1.00 142.05 249 ASP A CA 1
ATOM 605 C C . ASP A 1 98 ? 164.737 149.720 110.764 1.00 141.42 249 ASP A C 1
ATOM 606 O O . ASP A 1 98 ? 163.685 150.196 110.322 1.00 137.74 249 ASP A O 1
ATOM 611 N N . PHE A 1 99 ? 164.751 148.833 111.762 1.00 142.05 250 PHE A N 1
ATOM 612 C CA . PHE A 1 99 ? 163.512 148.461 112.436 1.00 139.35 250 PHE A CA 1
ATOM 613 C C . PHE A 1 99 ? 162.886 149.657 113.143 1.00 138.21 250 PHE A C 1
ATOM 614 O O . PHE A 1 99 ? 161.668 149.857 113.080 1.00 140.81 250 PHE A O 1
ATOM 622 N N . LEU A 1 100 ? 163.705 150.458 113.828 1.00 127.32 251 LEU A N 1
ATOM 623 C CA . LEU A 1 100 ? 163.176 151.588 114.584 1.00 126.35 251 LEU A CA 1
ATOM 624 C C . LEU A 1 100 ? 162.539 152.622 113.665 1.00 127.88 251 LEU A C 1
ATOM 625 O O . LEU A 1 100 ? 161.485 153.182 113.987 1.00 132.18 251 LEU A O 1
ATOM 630 N N . TYR A 1 101 ? 163.167 152.896 112.520 1.00 134.28 252 TYR A N 1
ATOM 631 C CA . TYR A 1 101 ? 162.573 153.826 111.565 1.00 138.34 252 TYR A CA 1
ATOM 632 C C . TYR A 1 101 ? 161.304 153.248 110.949 1.00 141.67 252 TYR A C 1
ATOM 633 O O . TYR A 1 101 ? 160.342 153.982 110.695 1.00 140.18 252 TYR A O 1
ATOM 642 N N . ALA A 1 102 ? 161.289 151.937 110.696 1.00 149.57 253 ALA A N 1
ATOM 643 C CA . ALA A 1 102 ? 160.130 151.315 110.065 1.00 146.96 253 ALA A CA 1
ATOM 644 C C . ALA A 1 102 ? 158.892 151.415 110.946 1.00 146.66 253 ALA A C 1
ATOM 645 O O . ALA A 1 102 ? 157.793 151.702 110.455 1.00 146.98 253 ALA A O 1
ATOM 647 N N . ASN A 1 103 ? 159.045 151.184 112.251 1.00 147.37 254 ASN A N 1
ATOM 648 C CA . ASN A 1 103 ? 157.911 151.187 113.162 1.00 146.03 254 ASN A CA 1
ATOM 649 C C . ASN A 1 103 ? 157.942 152.444 114.019 1.00 145.07 254 ASN A C 1
ATOM 650 O O . ASN A 1 103 ? 158.795 152.560 114.912 1.00 144.62 254 ASN A O 1
ATOM 655 N N . PRO A 1 104 ? 157.047 153.409 113.794 1.00 158.27 255 PRO A N 1
ATOM 656 C CA . PRO A 1 104 ? 157.033 154.613 114.640 1.00 159.55 255 PRO A CA 1
ATOM 657 C C . PRO A 1 104 ? 156.666 154.339 116.087 1.00 161.62 255 PRO A C 1
ATOM 658 O O . PRO A 1 104 ? 156.914 155.196 116.943 1.00 162.11 255 PRO A O 1
ATOM 662 N N . PHE A 1 105 ? 156.068 153.183 116.385 1.00 161.49 256 PHE A N 1
ATOM 663 C CA . PHE A 1 105 ? 155.675 152.886 117.758 1.00 158.63 256 PHE A CA 1
ATOM 664 C C . PHE A 1 105 ? 156.886 152.807 118.679 1.00 159.52 256 PHE A C 1
ATOM 665 O O . PHE A 1 105 ? 156.848 153.303 119.811 1.00 158.46 256 PHE A O 1
ATOM 673 N N . SER A 1 106 ? 157.970 152.191 118.212 1.00 163.52 257 SER A N 1
ATOM 674 C CA . SER A 1 106 ? 159.152 152.007 119.044 1.00 161.94 257 SER A CA 1
ATOM 675 C C . SER A 1 106 ? 160.061 153.229 119.003 1.00 161.91 257 SER A C 1
ATOM 676 O O . SER A 1 106 ? 161.254 153.110 118.708 1.00 161.26 257 SER A O 1
ATOM 679 N N . LYS A 1 107 ? 159.510 154.405 119.295 1.00 163.43 258 LYS A N 1
ATOM 680 C CA . LYS A 1 107 ? 160.293 155.627 119.416 1.00 162.93 258 LYS A CA 1
ATOM 681 C C . LYS A 1 107 ? 160.624 155.967 120.862 1.00 161.79 258 LYS A C 1
ATOM 682 O O . LYS A 1 107 ? 161.217 157.017 121.120 1.00 161.77 258 LYS A O 1
ATOM 688 N N . ASP A 1 108 ? 160.247 155.113 121.807 1.00 149.85 259 ASP A N 1
ATOM 689 C CA . ASP A 1 108 ? 160.570 155.304 123.213 1.00 148.96 259 ASP A CA 1
ATOM 690 C C . ASP A 1 108 ? 161.048 153.970 123.785 1.00 147.75 259 ASP A C 1
ATOM 691 O O . ASP A 1 108 ? 160.732 153.585 124.907 1.00 151.86 259 ASP A O 1
ATOM 696 N N . ALA A 1 109 ? 161.831 153.242 122.995 1.00 123.13 260 ALA A N 1
ATOM 697 C CA . ALA A 1 109 ? 162.356 151.953 123.409 1.00 120.53 260 ALA A CA 1
ATOM 698 C C . ALA A 1 109 ? 163.416 152.144 124.490 1.00 125.11 260 ALA A C 1
ATOM 699 O O . ALA A 1 109 ? 163.968 153.231 124.674 1.00 132.00 260 ALA A O 1
ATOM 701 N N . VAL A 1 110 ? 163.708 151.073 125.218 1.00 110.46 261 VAL A N 1
ATOM 702 C CA . VAL A 1 110 ? 164.686 151.096 126.298 1.00 109.31 261 VAL A CA 1
ATOM 703 C C . VAL A 1 110 ? 165.909 150.321 125.831 1.00 108.31 261 VAL A C 1
ATOM 704 O O . VAL A 1 110 ? 165.809 149.149 125.448 1.00 117.79 261 VAL A O 1
ATOM 708 N N . LEU A 1 111 ? 167.066 150.977 125.851 1.00 109.23 262 LEU A N 1
ATOM 709 C CA . LEU A 1 111 ? 168.316 150.338 125.465 1.00 110.28 262 LEU A CA 1
ATOM 710 C C . LEU A 1 111 ? 168.952 149.713 126.699 1.00 109.73 262 LEU A C 1
ATOM 711 O O . LEU A 1 111 ? 169.222 150.407 127.685 1.00 113.95 262 LEU A O 1
ATOM 716 N N . ILE A 1 112 ? 169.194 148.409 126.647 1.00 104.80 263 ILE A N 1
ATOM 717 C CA . ILE A 1 112 ? 169.683 147.656 127.795 1.00 102.79 263 ILE A CA 1
ATOM 718 C C . ILE A 1 112 ? 171.047 147.069 127.469 1.00 104.83 263 ILE A C 1
ATOM 719 O O . ILE A 1 112 ? 171.226 146.410 126.437 1.00 115.27 263 ILE A O 1
ATOM 724 N N . ALA A 1 113 ? 172.013 147.312 128.350 1.00 95.42 264 ALA A N 1
ATOM 725 C CA . ALA A 1 113 ? 173.351 146.735 128.249 1.00 92.61 264 ALA A CA 1
ATOM 726 C C . ALA A 1 113 ? 173.531 145.793 129.433 1.00 97.93 264 ALA A C 1
ATOM 727 O O . ALA A 1 113 ? 173.450 146.215 130.591 1.00 102.15 264 ALA A O 1
ATOM 729 N N . ILE A 1 114 ? 173.775 144.520 129.141 1.00 110.54 265 ILE A N 1
ATOM 730 C CA . ILE A 1 114 ? 173.868 143.494 130.173 1.00 108.97 265 ILE A CA 1
ATOM 731 C C . ILE A 1 114 ? 175.340 143.157 130.383 1.00 117.11 265 ILE A C 1
ATOM 732 O O . ILE A 1 114 ? 176.016 142.689 129.466 1.00 125.55 265 ILE A O 1
ATOM 737 N N . LYS A 1 115 ? 175.838 143.397 131.590 1.00 114.07 266 LYS A N 1
ATOM 738 C CA . LYS A 1 115 ? 177.207 143.080 131.963 1.00 108.10 266 LYS A CA 1
ATOM 739 C C . LYS A 1 115 ? 177.222 141.867 132.884 1.00 114.81 266 LYS A C 1
ATOM 740 O O . LYS A 1 115 ? 176.181 141.307 133.232 1.00 122.15 266 LYS A O 1
ATOM 746 N N . THR A 1 116 ? 178.425 141.455 133.269 1.00 124.93 267 THR A N 1
ATOM 747 C CA . THR A 1 116 ? 178.556 140.368 134.223 1.00 123.98 267 THR A CA 1
ATOM 748 C C . THR A 1 116 ? 178.085 140.824 135.604 1.00 120.93 267 THR A C 1
ATOM 749 O O . THR A 1 116 ? 178.259 141.989 135.974 1.00 127.92 267 THR A O 1
ATOM 753 N N . PRO A 1 117 ? 177.466 139.932 136.382 1.00 110.46 268 PRO A N 1
ATOM 754 C CA . PRO A 1 117 ? 177.071 140.306 137.749 1.00 106.21 268 PRO A CA 1
ATOM 755 C C . PRO A 1 117 ? 178.246 140.607 138.659 1.00 118.55 268 PRO A C 1
ATOM 756 O O . PRO A 1 117 ? 178.058 141.286 139.676 1.00 118.33 268 PRO A O 1
ATOM 760 N N . SER A 1 118 ? 179.442 140.125 138.336 1.00 126.05 269 SER A N 1
ATOM 761 C CA . SER A 1 118 ? 180.639 140.409 139.128 1.00 121.24 269 SER A CA 1
ATOM 762 C C . SER A 1 118 ? 181.336 141.676 138.646 1.00 122.26 269 SER A C 1
ATOM 763 O O . SER A 1 118 ? 182.537 141.693 138.383 1.00 125.64 269 SER A O 1
ATOM 766 N N . THR A 1 119 ? 180.569 142.758 138.530 1.00 116.03 270 THR A N 1
ATOM 767 C CA . THR A 1 119 ? 181.095 144.052 138.123 1.00 110.71 270 THR A CA 1
ATOM 768 C C . THR A 1 119 ? 181.138 144.974 139.329 1.00 111.65 270 THR A C 1
ATOM 769 O O . THR A 1 119 ? 180.084 145.251 139.922 1.00 119.97 270 THR A O 1
ATOM 773 N N . PRO A 1 120 ? 182.310 145.451 139.740 1.00 113.77 271 PRO A N 1
ATOM 774 C CA . PRO A 1 120 ? 182.372 146.368 140.883 1.00 117.15 271 PRO A CA 1
ATOM 775 C C . PRO A 1 120 ? 181.557 147.628 140.627 1.00 114.37 271 PRO A C 1
ATOM 776 O O . PRO A 1 120 ? 181.533 148.161 139.516 1.00 116.57 271 PRO A O 1
ATOM 780 N N . LEU A 1 121 ? 180.879 148.102 141.673 1.00 108.03 272 LEU A N 1
ATOM 781 C CA . LEU A 1 121 ? 180.061 149.301 141.582 1.00 113.06 272 LEU A CA 1
ATOM 782 C C . LEU A 1 121 ? 180.702 150.523 142.220 1.00 115.39 272 LEU A C 1
ATOM 783 O O . LEU A 1 121 ? 180.409 151.644 141.795 1.00 118.33 272 LEU A O 1
ATOM 788 N N . ILE A 1 122 ? 181.558 150.337 143.222 1.00 110.15 273 ILE A N 1
ATOM 789 C CA . ILE A 1 122 ? 182.254 151.437 143.873 1.00 109.15 273 ILE A CA 1
ATOM 790 C C . ILE A 1 122 ? 183.728 151.081 143.988 1.00 107.78 273 ILE A C 1
ATOM 791 O O . ILE A 1 122 ? 184.101 149.904 144.014 1.00 109.71 273 ILE A O 1
ATOM 796 N N . THR A 1 123 ? 184.566 152.107 144.047 1.00 110.86 274 THR A N 1
ATOM 797 C CA . THR A 1 123 ? 185.993 151.888 144.221 1.00 110.96 274 THR A CA 1
ATOM 798 C C . THR A 1 123 ? 186.253 151.274 145.594 1.00 114.23 274 THR A C 1
ATOM 799 O O . THR A 1 123 ? 185.661 151.719 146.587 1.00 122.48 274 THR A O 1
ATOM 803 N N . PRO A 1 124 ? 187.109 150.254 145.693 1.00 117.29 275 PRO A N 1
ATOM 804 C CA . PRO A 1 124 ? 187.344 149.629 147.008 1.00 121.10 275 PRO A CA 1
ATOM 805 C C . PRO A 1 124 ? 187.886 150.596 148.047 1.00 127.35 275 PRO A C 1
ATOM 806 O O . PRO A 1 124 ? 187.552 150.481 149.234 1.00 123.86 275 PRO A O 1
ATOM 810 N N . THR A 1 125 ? 188.716 151.550 147.635 1.00 123.70 276 THR A N 1
ATOM 811 C CA . THR A 1 125 ? 189.242 152.534 148.565 1.00 115.51 276 THR A CA 1
ATOM 812 C C . THR A 1 125 ? 188.222 153.648 148.792 1.00 112.19 276 THR A C 1
ATOM 813 O O . THR A 1 125 ? 187.123 153.653 148.231 1.00 116.23 276 THR A O 1
ATOM 817 N N . GLU A 1 126 ? 188.602 154.605 149.631 1.00 108.35 277 GLU A N 1
ATOM 818 C CA . GLU A 1 126 ? 187.741 155.717 150.004 1.00 112.08 277 GLU A CA 1
ATOM 819 C C . GLU A 1 126 ? 188.279 157.008 149.406 1.00 113.80 277 GLU A C 1
ATOM 820 O O . GLU A 1 126 ? 189.444 157.357 149.623 1.00 119.70 277 GLU A O 1
ATOM 826 N N . TYR A 1 127 ? 187.433 157.709 148.651 1.00 95.04 278 TYR A N 1
ATOM 827 C CA . TYR A 1 127 ? 187.788 159.044 148.186 1.00 99.07 278 TYR A CA 1
ATOM 828 C C . TYR A 1 127 ? 187.936 159.999 149.365 1.00 103.07 278 TYR A C 1
ATOM 829 O O . TYR A 1 127 ? 188.910 160.753 149.460 1.00 103.32 278 TYR A O 1
ATOM 838 N N . ARG A 1 128 ? 186.970 159.967 150.281 1.00 111.16 279 ARG A N 1
ATOM 839 C CA . ARG A 1 128 ? 187.025 160.732 151.520 1.00 113.01 279 ARG A CA 1
ATOM 840 C C . ARG A 1 128 ? 186.460 159.886 152.652 1.00 110.71 279 ARG A C 1
ATOM 841 O O . ARG A 1 128 ? 186.273 158.677 152.492 1.00 107.36 279 ARG A O 1
ATOM 849 N N . THR A 1 129 ? 186.180 160.505 153.794 1.00 120.90 280 THR A N 1
ATOM 850 C CA . THR A 1 129 ? 185.601 159.812 154.938 1.00 120.85 280 THR A CA 1
ATOM 851 C C . THR A 1 129 ? 184.122 159.580 154.667 1.00 122.88 280 THR A C 1
ATOM 852 O O . THR A 1 129 ? 183.320 160.517 154.744 1.00 123.63 280 THR A O 1
ATOM 856 N N . GLY A 1 130 ? 183.766 158.338 154.349 1.00 119.64 281 GLY A N 1
ATOM 857 C CA . GLY A 1 130 ? 182.384 157.983 154.101 1.00 116.25 281 GLY A CA 1
ATOM 858 C C . GLY A 1 130 ? 181.886 158.226 152.695 1.00 119.70 281 GLY A C 1
ATOM 859 O O . GLY A 1 130 ? 180.671 158.182 152.473 1.00 122.97 281 GLY A O 1
ATOM 860 N N . VAL A 1 131 ? 182.774 158.484 151.739 1.00 94.26 282 VAL A N 1
ATOM 861 C CA . VAL A 1 131 ? 182.399 158.717 150.348 1.00 91.17 282 VAL A CA 1
ATOM 862 C C . VAL A 1 131 ? 183.160 157.717 149.490 1.00 92.72 282 VAL A C 1
ATOM 863 O O . VAL A 1 131 ? 184.390 157.624 149.583 1.00 104.72 282 VAL A O 1
ATOM 867 N N . TYR A 1 132 ? 182.437 156.972 148.659 1.00 96.61 283 TYR A N 1
ATOM 868 C CA . TYR A 1 132 ? 183.026 155.998 147.747 1.00 98.27 283 TYR A CA 1
ATOM 869 C C . TYR A 1 132 ? 182.659 156.374 146.319 1.00 105.61 283 TYR A C 1
ATOM 870 O O . TYR A 1 132 ? 181.476 156.528 145.998 1.00 104.48 283 TYR A O 1
ATOM 879 N N . SER A 1 133 ? 183.670 156.517 145.467 1.00 100.73 284 SER A N 1
ATOM 880 C CA . SER A 1 133 ? 183.447 156.872 144.077 1.00 92.37 284 SER A CA 1
ATOM 881 C C . SER A 1 133 ? 183.078 155.638 143.258 1.00 100.99 284 SER A C 1
ATOM 882 O O . SER A 1 133 ? 183.400 154.502 143.614 1.00 106.50 284 SER A O 1
ATOM 885 N N . ALA A 1 134 ? 182.391 155.879 142.145 1.00 101.20 285 ALA A N 1
ATOM 886 C CA . ALA A 1 134 ? 181.964 154.792 141.276 1.00 101.11 285 ALA A CA 1
ATOM 887 C C . ALA A 1 134 ? 183.164 154.121 140.620 1.00 106.46 285 ALA A C 1
ATOM 888 O O . ALA A 1 134 ? 184.129 154.781 140.227 1.00 96.54 285 ALA A O 1
ATOM 890 N N . HIS A 1 135 ? 183.096 152.798 140.499 1.00 113.08 286 HIS A N 1
ATOM 891 C CA . HIS A 1 135 ? 184.187 152.034 139.917 1.00 111.35 286 HIS A CA 1
ATOM 892 C C . HIS A 1 135 ? 184.298 152.314 138.421 1.00 113.31 286 HIS A C 1
ATOM 893 O O . HIS A 1 135 ? 183.363 152.804 137.782 1.00 123.24 286 HIS A O 1
ATOM 900 N N . LYS A 1 136 ? 185.470 151.998 137.864 1.00 104.14 287 LYS A N 1
ATOM 901 C CA . LYS A 1 136 ? 185.714 152.249 136.446 1.00 104.60 287 LYS A CA 1
ATOM 902 C C . LYS A 1 136 ? 184.724 151.491 135.573 1.00 102.09 287 LYS A C 1
ATOM 903 O O . LYS A 1 136 ? 184.171 152.043 134.615 1.00 103.63 287 LYS A O 1
ATOM 909 N N . ASP A 1 137 ? 184.489 150.217 135.892 1.00 105.68 288 ASP A N 1
ATOM 910 C CA . ASP A 1 137 ? 183.627 149.382 135.062 1.00 109.82 288 ASP A CA 1
ATOM 911 C C . ASP A 1 137 ? 182.193 149.897 135.049 1.00 109.71 288 ASP A C 1
ATOM 912 O O . ASP A 1 137 ? 181.532 149.901 134.005 1.00 109.28 288 ASP A O 1
ATOM 917 N N . LEU A 1 138 ? 181.691 150.327 136.208 1.00 102.26 289 LEU A N 1
ATOM 918 C CA . LEU A 1 138 ? 180.312 150.799 136.279 1.00 97.11 289 LEU A CA 1
ATOM 919 C C . LEU A 1 138 ? 180.127 152.086 135.486 1.00 105.41 289 LEU A C 1
ATOM 920 O O . LEU A 1 138 ? 179.207 152.197 134.668 1.00 118.46 289 LEU A O 1
ATOM 925 N N . THR A 1 139 ? 180.992 153.076 135.716 1.00 94.24 290 THR A N 1
ATOM 926 C CA . THR A 1 139 ? 180.843 154.344 135.012 1.00 96.35 290 THR A CA 1
ATOM 927 C C . THR A 1 139 ? 181.265 154.229 133.554 1.00 101.58 290 THR A C 1
ATOM 928 O O . THR A 1 139 ? 180.861 155.054 132.726 1.00 105.12 290 THR A O 1
ATOM 932 N N . GLY A 1 140 ? 182.077 153.224 133.220 1.00 106.92 291 GLY A N 1
ATOM 933 C CA . GLY A 1 140 ? 182.398 152.985 131.823 1.00 103.28 291 GLY A CA 1
ATOM 934 C C . GLY A 1 140 ? 181.198 152.512 131.027 1.00 102.18 291 GLY A C 1
ATOM 935 O O . GLY A 1 140 ? 180.994 152.930 129.884 1.00 100.29 291 GLY A O 1
ATOM 936 N N . ALA A 1 141 ? 180.391 151.628 131.618 1.00 102.55 292 ALA A N 1
ATOM 937 C CA . ALA A 1 141 ? 179.191 151.151 130.941 1.00 93.98 292 ALA A CA 1
ATOM 938 C C . ALA A 1 141 ? 178.185 152.276 130.743 1.00 96.43 292 ALA A C 1
ATOM 939 O O . ALA A 1 141 ? 177.521 152.348 129.703 1.00 99.18 292 ALA A O 1
ATOM 941 N N . VAL A 1 142 ? 178.055 153.162 131.733 1.00 103.53 293 VAL A N 1
ATOM 942 C CA . VAL A 1 142 ? 177.128 154.284 131.612 1.00 104.31 293 VAL A CA 1
ATOM 943 C C . VAL A 1 142 ? 177.545 155.200 130.469 1.00 107.70 293 VAL A C 1
ATOM 944 O O . VAL A 1 142 ? 176.702 155.729 129.736 1.00 114.24 293 VAL A O 1
ATOM 948 N N . THR A 1 143 ? 178.851 155.412 130.305 1.00 109.94 294 THR A N 1
ATOM 949 C CA . THR A 1 143 ? 179.332 156.205 129.179 1.00 110.87 294 THR A CA 1
ATOM 950 C C . THR A 1 143 ? 179.115 155.470 127.862 1.00 113.79 294 THR A C 1
ATOM 951 O O . THR A 1 143 ? 178.772 156.084 126.845 1.00 108.19 294 THR A O 1
ATOM 955 N N . GLN A 1 144 ? 179.309 154.150 127.863 1.00 116.55 295 GLN A N 1
ATOM 956 C CA . GLN A 1 144 ? 179.196 153.373 126.633 1.00 107.85 295 GLN A CA 1
ATOM 957 C C . GLN A 1 144 ? 177.771 153.386 126.089 1.00 112.56 295 GLN A C 1
ATOM 958 O O . GLN A 1 144 ? 177.559 153.526 124.879 1.00 116.28 295 GLN A O 1
ATOM 964 N N . VAL A 1 145 ? 176.778 153.237 126.969 1.00 108.98 296 VAL A N 1
ATOM 965 C CA . VAL A 1 145 ? 175.391 153.185 126.512 1.00 105.98 296 VAL A CA 1
ATOM 966 C C . VAL A 1 145 ? 174.963 154.537 125.955 1.00 111.95 296 VAL A C 1
ATOM 967 O O . VAL A 1 145 ? 174.210 154.611 124.976 1.00 124.22 296 VAL A O 1
ATOM 971 N N . LEU A 1 146 ? 175.431 155.626 126.567 1.00 103.12 297 LEU A N 1
ATOM 972 C CA . LEU A 1 146 ? 175.158 156.948 126.017 1.00 103.03 297 LEU A CA 1
ATOM 973 C C . LEU A 1 146 ? 175.832 157.123 124.663 1.00 110.68 297 LEU A C 1
ATOM 974 O O . LEU A 1 146 ? 175.258 157.725 123.748 1.00 115.04 297 LEU A O 1
ATOM 979 N N . THR A 1 147 ? 177.055 156.609 124.520 1.00 115.66 298 THR A N 1
ATOM 980 C CA . THR A 1 147 ? 177.718 156.619 123.220 1.00 115.66 298 THR A CA 1
ATOM 981 C C . THR A 1 147 ? 176.945 155.779 122.212 1.00 116.41 298 THR A C 1
ATOM 982 O O . THR A 1 147 ? 176.757 156.184 121.059 1.00 120.06 298 THR A O 1
ATOM 986 N N . TYR A 1 148 ? 176.483 154.600 122.635 1.00 111.99 299 TYR A N 1
ATOM 987 C CA . TYR A 1 148 ? 175.683 153.755 121.755 1.00 106.85 299 TYR A CA 1
ATOM 988 C C . TYR A 1 148 ? 174.369 154.433 121.392 1.00 103.03 299 TYR A C 1
ATOM 989 O O . TYR A 1 148 ? 173.895 154.319 120.256 1.00 105.35 299 TYR A O 1
ATOM 998 N N . LYS A 1 149 ? 173.761 155.136 122.350 1.00 111.01 300 LYS A N 1
ATOM 999 C CA . LYS A 1 149 ? 172.519 155.850 122.077 1.00 114.11 300 LYS A CA 1
ATOM 1000 C C . LYS A 1 149 ? 172.723 156.942 121.035 1.00 121.81 300 LYS A C 1
ATOM 1001 O O . LYS A 1 149 ? 171.880 157.132 120.150 1.00 129.49 300 LYS A O 1
ATOM 1007 N N . THR A 1 150 ? 173.835 157.674 121.124 1.00 114.22 301 THR A N 1
ATOM 1008 C CA . THR A 1 150 ? 174.093 158.754 120.176 1.00 111.63 301 THR A CA 1
ATOM 1009 C C . THR A 1 150 ? 174.286 158.215 118.763 1.00 120.52 301 THR A C 1
ATOM 1010 O O . THR A 1 150 ? 173.841 158.829 117.787 1.00 127.68 301 THR A O 1
ATOM 1014 N N . THR A 1 151 ? 174.960 157.070 118.634 1.00 121.73 302 THR A N 1
ATOM 1015 C CA . THR A 1 151 ? 175.168 156.472 117.319 1.00 118.96 302 THR A CA 1
ATOM 1016 C C . THR A 1 151 ? 173.839 156.094 116.675 1.00 120.53 302 THR A C 1
ATOM 1017 O O . THR A 1 151 ? 173.623 156.322 115.480 1.00 121.54 302 THR A O 1
ATOM 1021 N N . LEU A 1 152 ? 172.933 155.510 117.462 1.00 121.39 303 LEU A N 1
ATOM 1022 C CA . LEU A 1 152 ? 171.618 155.154 116.939 1.00 115.48 303 LEU A CA 1
ATOM 1023 C C . LEU A 1 152 ? 170.839 156.396 116.527 1.00 114.66 303 LEU A C 1
ATOM 1024 O O . LEU A 1 152 ? 170.128 156.390 115.516 1.00 127.31 303 LEU A O 1
ATOM 1029 N N . GLN A 1 153 ? 170.956 157.472 117.307 1.00 103.96 304 GLN A N 1
ATOM 1030 C CA . GLN A 1 153 ? 170.244 158.705 116.987 1.00 111.56 304 GLN A CA 1
ATOM 1031 C C . GLN A 1 153 ? 170.697 159.276 115.649 1.00 119.90 304 GLN A C 1
ATOM 1032 O O . GLN A 1 153 ? 169.876 159.723 114.840 1.00 128.56 304 GLN A O 1
ATOM 1038 N N . ARG A 1 154 ? 172.008 159.274 115.398 1.00 128.29 305 ARG A N 1
ATOM 1039 C CA . ARG A 1 154 ? 172.509 159.826 114.144 1.00 128.65 305 ARG A CA 1
ATOM 1040 C C . ARG A 1 154 ? 172.153 158.932 112.962 1.00 131.63 305 ARG A C 1
ATOM 1041 O O . ARG A 1 154 ? 171.806 159.431 111.886 1.00 135.70 305 ARG A O 1
ATOM 1049 N N . GLU A 1 155 ? 172.232 157.611 113.141 1.00 123.10 306 GLU A N 1
ATOM 1050 C CA . GLU A 1 155 ? 171.864 156.696 112.064 1.00 122.20 306 GLU A CA 1
ATOM 1051 C C . GLU A 1 155 ? 170.391 156.845 111.703 1.00 122.41 306 GLU A C 1
ATOM 1052 O O . GLU A 1 155 ? 170.023 156.818 110.524 1.00 125.81 306 GLU A O 1
ATOM 1058 N N . TYR A 1 156 ? 169.531 156.996 112.712 1.00 116.35 307 TYR A N 1
ATOM 1059 C CA . TYR A 1 156 ? 168.129 157.295 112.445 1.00 115.61 307 TYR A CA 1
ATOM 1060 C C . TYR A 1 156 ? 167.985 158.635 111.739 1.00 124.41 307 TYR A C 1
ATOM 1061 O O . TYR A 1 156 ? 167.191 158.771 110.801 1.00 134.19 307 TYR A O 1
ATOM 1070 N N . GLN A 1 157 ? 168.740 159.640 112.184 1.00 123.38 308 GLN A N 1
ATOM 1071 C CA . GLN A 1 157 ? 168.705 160.940 111.525 1.00 122.12 308 GLN A CA 1
ATOM 1072 C C . GLN A 1 157 ? 169.242 160.848 110.103 1.00 123.45 308 GLN A C 1
ATOM 1073 O O . GLN A 1 157 ? 168.715 161.492 109.189 1.00 127.03 308 GLN A O 1
ATOM 1079 N N . ASN A 1 158 ? 170.291 160.048 109.897 1.00 119.70 309 ASN A N 1
ATOM 1080 C CA . ASN A 1 158 ? 170.863 159.891 108.563 1.00 116.87 309 ASN A CA 1
ATOM 1081 C C . ASN A 1 158 ? 169.848 159.296 107.596 1.00 118.99 309 ASN A C 1
ATOM 1082 O O . ASN A 1 158 ? 169.740 159.731 106.444 1.00 121.27 309 ASN A O 1
ATOM 1087 N N . ILE A 1 159 ? 169.094 158.291 108.049 1.00 120.88 310 ILE A N 1
ATOM 1088 C CA . ILE A 1 159 ? 168.061 157.693 107.206 1.00 119.71 310 ILE A CA 1
ATOM 1089 C C . ILE A 1 159 ? 166.990 158.724 106.873 1.00 117.84 310 ILE A C 1
ATOM 1090 O O . ILE A 1 159 ? 166.497 158.791 105.741 1.00 123.41 310 ILE A O 1
ATOM 1095 N N . ASP A 1 160 ? 166.619 159.546 107.855 1.00 120.51 311 ASP A N 1
ATOM 1096 C CA . ASP A 1 160 ? 165.605 160.570 107.625 1.00 123.65 311 ASP A CA 1
ATOM 1097 C C . ASP A 1 160 ? 166.069 161.574 106.576 1.00 125.05 311 ASP A C 1
ATOM 1098 O O . ASP A 1 160 ? 165.282 162.016 105.731 1.00 128.84 311 ASP A O 1
ATOM 1103 N N . TYR A 1 161 ? 167.349 161.953 106.619 1.00 124.06 312 TYR A N 1
ATOM 1104 C CA . TYR A 1 161 ? 167.886 162.863 105.613 1.00 126.53 312 TYR A CA 1
ATOM 1105 C C . TYR A 1 161 ? 167.833 162.241 104.223 1.00 130.12 312 TYR A C 1
ATOM 1106 O O . TYR A 1 161 ? 167.458 162.903 103.248 1.00 131.94 312 TYR A O 1
ATOM 1115 N N . ASN A 1 162 ? 168.209 160.965 104.112 1.00 135.46 313 ASN A N 1
ATOM 1116 C CA . ASN A 1 162 ? 168.220 160.304 102.810 1.00 132.94 313 ASN A CA 1
ATOM 1117 C C . ASN A 1 162 ? 166.813 160.183 102.239 1.00 132.32 313 ASN A C 1
ATOM 1118 O O . ASN A 1 162 ? 166.596 160.399 101.041 1.00 137.06 313 ASN A O 1
ATOM 1123 N N . ASN A 1 163 ? 165.841 159.830 103.083 1.00 130.42 314 ASN A N 1
ATOM 1124 C CA . ASN A 1 163 ? 164.458 159.754 102.621 1.00 128.55 314 ASN A CA 1
ATOM 1125 C C . ASN A 1 163 ? 163.958 161.121 102.176 1.00 130.20 314 ASN A C 1
ATOM 1126 O O . ASN A 1 163 ? 163.266 161.242 101.158 1.00 136.42 314 ASN A O 1
ATOM 1131 N N . TYR A 1 164 ? 164.294 162.166 102.935 1.00 127.87 315 TYR A N 1
ATOM 1132 C CA . TYR A 1 164 ? 163.956 163.521 102.515 1.00 129.18 315 TYR A CA 1
ATOM 1133 C C . TYR A 1 164 ? 164.693 163.896 101.236 1.00 132.26 315 TYR A C 1
ATOM 1134 O O . TYR A 1 164 ? 164.122 164.538 100.346 1.00 133.40 315 TYR A O 1
ATOM 1143 N N . ARG A 1 165 ? 165.966 163.510 101.130 1.00 142.02 316 ARG A N 1
ATOM 1144 C CA . ARG A 1 165 ? 166.727 163.775 99.914 1.00 140.78 316 ARG A CA 1
ATOM 1145 C C . ARG A 1 165 ? 166.115 163.056 98.719 1.00 139.59 316 ARG A C 1
ATOM 1146 O O . ARG A 1 165 ? 165.949 163.642 97.643 1.00 138.94 316 ARG A O 1
ATOM 1154 N N . GLN A 1 166 ? 165.771 161.779 98.892 1.00 145.07 317 GLN A N 1
ATOM 1155 C CA . GLN A 1 166 ? 165.153 161.026 97.807 1.00 144.33 317 GLN A CA 1
ATOM 1156 C C . GLN A 1 166 ? 163.743 161.526 97.519 1.00 145.47 317 GLN A C 1
ATOM 1157 O O . GLN A 1 166 ? 163.340 161.629 96.354 1.00 147.14 317 GLN A O 1
ATOM 1163 N N . GLY A 1 167 ? 162.982 161.841 98.561 1.00 128.58 318 GLY A N 1
ATOM 1164 C CA . GLY A 1 167 ? 161.622 162.321 98.397 1.00 125.48 318 GLY A CA 1
ATOM 1165 C C . GLY A 1 167 ? 160.615 161.561 99.237 1.00 124.02 318 GLY A C 1
ATOM 1166 O O . GLY A 1 167 ? 160.459 161.827 100.429 1.00 122.78 318 GLY A O 1
ATOM 1167 N N . ASP A 1 173 ? 162.252 162.814 112.916 1.00 145.90 324 ASP A N 1
ATOM 1168 C CA . ASP A 1 173 ? 162.412 163.159 114.323 1.00 151.27 324 ASP A CA 1
ATOM 1169 C C . ASP A 1 173 ? 163.672 162.531 114.906 1.00 150.84 324 ASP A C 1
ATOM 1170 O O . ASP A 1 173 ? 164.636 162.265 114.188 1.00 150.00 324 ASP A O 1
ATOM 1175 N N . ILE A 1 174 ? 163.657 162.302 116.216 1.00 139.92 325 ILE A N 1
ATOM 1176 C CA . ILE A 1 174 ? 164.774 161.693 116.927 1.00 139.46 325 ILE A CA 1
ATOM 1177 C C . ILE A 1 174 ? 164.226 160.613 117.848 1.00 138.66 325 ILE A C 1
ATOM 1178 O O . ILE A 1 174 ? 163.198 160.807 118.506 1.00 141.33 325 ILE A O 1
ATOM 1183 N N . ILE A 1 175 ? 164.908 159.466 117.884 1.00 130.17 326 ILE A N 1
ATOM 1184 C CA . ILE A 1 175 ? 164.428 158.347 118.690 1.00 133.97 326 ILE A CA 1
ATOM 1185 C C . ILE A 1 175 ? 164.462 158.695 120.172 1.00 139.44 326 ILE A C 1
ATOM 1186 O O . ILE A 1 175 ? 163.457 158.557 120.879 1.00 144.07 326 ILE A O 1
ATOM 1191 N N . THR A 1 176 ? 165.604 159.179 120.657 1.00 143.35 327 THR A N 1
ATOM 1192 C CA . THR A 1 176 ? 165.859 159.449 122.070 1.00 143.03 327 THR A CA 1
ATOM 1193 C C . THR A 1 176 ? 165.434 158.264 122.950 1.00 138.32 327 THR A C 1
ATOM 1194 O O . THR A 1 176 ? 164.562 158.412 123.810 1.00 135.11 327 THR A O 1
ATOM 1198 N N . PRO A 1 177 ? 166.029 157.087 122.756 1.00 123.79 328 PRO A N 1
ATOM 1199 C CA . PRO A 1 177 ? 165.630 155.926 123.557 1.00 126.14 328 PRO A CA 1
ATOM 1200 C C . PRO A 1 177 ? 166.196 155.993 124.966 1.00 131.36 328 PRO A C 1
ATOM 1201 O O . PRO A 1 177 ? 167.230 156.618 125.216 1.00 134.59 328 PRO A O 1
ATOM 1205 N N . CYS A 1 178 ? 165.500 155.343 125.894 1.00 126.54 329 CYS A N 1
ATOM 1206 C CA . CYS A 1 178 ? 165.992 155.236 127.258 1.00 121.13 329 CYS A CA 1
ATOM 1207 C C . CYS A 1 178 ? 167.144 154.241 127.331 1.00 123.79 329 CYS A C 1
ATOM 1208 O O . CYS A 1 178 ? 167.210 153.275 126.568 1.00 135.29 329 CYS A O 1
ATOM 1211 N N . CYS A 1 179 ? 168.062 154.487 128.261 1.00 100.65 330 CYS A N 1
ATOM 1212 C CA . CYS A 1 179 ? 169.233 153.642 128.453 1.00 101.52 330 CYS A CA 1
ATOM 1213 C C . CYS A 1 179 ? 169.205 153.047 129.852 1.00 107.34 330 CYS A C 1
ATOM 1214 O O . CYS A 1 179 ? 168.965 153.762 130.830 1.00 107.62 330 CYS A O 1
ATOM 1217 N N . VAL A 1 180 ? 169.442 151.741 129.942 1.00 110.59 331 VAL A N 1
ATOM 1218 C CA . VAL A 1 180 ? 169.463 151.021 131.209 1.00 103.34 331 VAL A CA 1
ATOM 1219 C C . VAL A 1 180 ? 170.718 150.162 131.254 1.00 107.52 331 VAL A C 1
ATOM 1220 O O . VAL A 1 180 ? 171.029 149.459 130.287 1.00 117.72 331 VAL A O 1
ATOM 1224 N N . VAL A 1 181 ? 171.435 150.219 132.373 1.00 97.31 332 VAL A N 1
ATOM 1225 C CA . VAL A 1 181 ? 172.639 149.426 132.589 1.00 95.64 332 VAL A CA 1
ATOM 1226 C C . VAL A 1 181 ? 172.360 148.428 133.703 1.00 105.62 332 VAL A C 1
ATOM 1227 O O . VAL A 1 181 ? 171.911 148.810 134.790 1.00 109.35 332 VAL A O 1
ATOM 1231 N N . ILE A 1 182 ? 172.623 147.153 133.432 1.00 109.33 333 ILE A N 1
ATOM 1232 C CA . ILE A 1 182 ? 172.410 146.073 134.389 1.00 98.44 333 ILE A CA 1
ATOM 1233 C C . ILE A 1 182 ? 173.775 145.463 134.673 1.00 105.98 333 ILE A C 1
ATOM 1234 O O . ILE A 1 182 ? 174.290 144.672 133.873 1.00 114.62 333 ILE A O 1
ATOM 1239 N N . ALA A 1 183 ? 174.367 145.820 135.810 1.00 102.37 334 ALA A N 1
ATOM 1240 C CA . ALA A 1 183 ? 175.699 145.339 136.144 1.00 104.57 334 ALA A CA 1
ATOM 1241 C C . ALA A 1 183 ? 175.882 145.358 137.652 1.00 100.82 334 ALA A C 1
ATOM 1242 O O . ALA A 1 183 ? 175.367 146.240 138.343 1.00 108.58 334 ALA A O 1
ATOM 1244 N N . GLY A 1 184 ? 176.622 144.378 138.150 1.00 106.78 335 GLY A N 1
ATOM 1245 C CA . GLY A 1 184 ? 176.990 144.332 139.547 1.00 111.02 335 GLY A CA 1
ATOM 1246 C C . GLY A 1 184 ? 175.893 143.767 140.431 1.00 111.80 335 GLY A C 1
ATOM 1247 O O . GLY A 1 184 ? 174.746 143.588 140.026 1.00 121.75 335 GLY A O 1
ATOM 1248 N N . MET A 1 185 ? 176.270 143.484 141.675 1.00 106.65 336 MET A N 1
ATOM 1249 C CA . MET A 1 185 ? 175.357 142.985 142.691 1.00 110.35 336 MET A CA 1
ATOM 1250 C C . MET A 1 185 ? 175.432 143.877 143.920 1.00 118.10 336 MET A C 1
ATOM 1251 O O . MET A 1 185 ? 176.469 144.489 144.192 1.00 119.86 336 MET A O 1
ATOM 1256 N N . PHE A 1 186 ? 174.324 143.949 144.659 1.00 124.58 337 PHE A N 1
ATOM 1257 C CA . PHE A 1 186 ? 174.284 144.747 145.878 1.00 117.51 337 PHE A CA 1
ATOM 1258 C C . PHE A 1 186 ? 174.960 144.058 147.055 1.00 117.83 337 PHE A C 1
ATOM 1259 O O . PHE A 1 186 ? 175.099 144.680 148.113 1.00 121.41 337 PHE A O 1
ATOM 1267 N N . ASP A 1 187 ? 175.373 142.799 146.901 1.00 143.56 338 ASP A N 1
ATOM 1268 C CA . ASP A 1 187 ? 176.020 142.087 147.999 1.00 143.88 338 ASP A CA 1
ATOM 1269 C C . ASP A 1 187 ? 177.369 142.707 148.342 1.00 141.80 338 ASP A C 1
ATOM 1270 O O . ASP A 1 187 ? 177.783 142.713 149.506 1.00 139.42 338 ASP A O 1
ATOM 1275 N N . THR A 1 188 ? 178.078 143.223 147.335 1.00 126.77 339 THR A N 1
ATOM 1276 C CA . THR A 1 188 ? 179.402 143.790 147.575 1.00 128.03 339 THR A CA 1
ATOM 1277 C C . THR A 1 188 ? 179.335 145.067 148.403 1.00 128.49 339 THR A C 1
ATOM 1278 O O . THR A 1 188 ? 180.348 145.492 148.971 1.00 129.24 339 THR A O 1
ATOM 1282 N N . LEU A 1 189 ? 178.162 145.696 148.481 1.00 117.12 340 LEU A N 1
ATOM 1283 C CA . LEU A 1 189 ? 177.990 146.928 149.250 1.00 112.44 340 LEU A CA 1
ATOM 1284 C C . LEU A 1 189 ? 177.656 146.578 150.702 1.00 117.99 340 LEU A C 1
ATOM 1285 O O . LEU A 1 189 ? 176.529 146.728 151.180 1.00 119.72 340 LEU A O 1
ATOM 1290 N N . THR A 1 190 ? 178.677 146.105 151.412 1.00 127.40 341 THR A N 1
ATOM 1291 C CA . THR A 1 190 ? 178.533 145.670 152.802 1.00 126.60 341 THR A CA 1
ATOM 1292 C C . THR A 1 190 ? 178.812 146.801 153.787 1.00 125.35 341 THR A C 1
ATOM 1293 O O . THR A 1 190 ? 179.598 146.650 154.722 1.00 122.27 341 THR A O 1
ATOM 1297 N N . ASP A 1 191 ? 178.154 147.941 153.592 1.00 125.29 342 ASP A N 1
ATOM 1298 C CA . ASP A 1 191 ? 178.321 149.086 154.476 1.00 123.22 342 ASP A CA 1
ATOM 1299 C C . ASP A 1 191 ? 177.267 150.125 154.132 1.00 122.92 342 ASP A C 1
ATOM 1300 O O . ASP A 1 191 ? 176.818 150.212 152.986 1.00 132.33 342 ASP A O 1
ATOM 1305 N N . THR A 1 192 ? 176.877 150.908 155.140 1.00 111.22 343 THR A N 1
ATOM 1306 C CA . THR A 1 192 ? 175.946 152.006 154.901 1.00 113.97 343 THR A CA 1
ATOM 1307 C C . THR A 1 192 ? 176.552 153.039 153.961 1.00 113.31 343 THR A C 1
ATOM 1308 O O . THR A 1 192 ? 175.864 153.570 153.082 1.00 119.90 343 THR A O 1
ATOM 1312 N N . ALA A 1 193 ? 177.842 153.336 154.131 1.00 100.59 344 ALA A N 1
ATOM 1313 C CA . ALA A 1 193 ? 178.516 154.269 153.235 1.00 102.58 344 ALA A CA 1
ATOM 1314 C C . ALA A 1 193 ? 178.576 153.721 151.815 1.00 107.70 344 ALA A C 1
ATOM 1315 O O . ALA A 1 193 ? 178.427 154.468 150.842 1.00 104.38 344 ALA A O 1
ATOM 1317 N N . HIS A 1 194 ? 178.806 152.412 151.679 1.00 110.05 345 HIS A N 1
ATOM 1318 C CA . HIS A 1 194 ? 178.851 151.797 150.356 1.00 101.16 345 HIS A CA 1
ATOM 1319 C C . HIS A 1 194 ? 177.518 151.946 149.633 1.00 102.06 345 HIS A C 1
ATOM 1320 O O . HIS A 1 194 ? 177.475 152.278 148.443 1.00 102.43 345 HIS A O 1
ATOM 1327 N N . ARG A 1 195 ? 176.415 151.700 150.341 1.00 111.86 346 ARG A N 1
ATOM 1328 C CA . ARG A 1 195 ? 175.102 151.761 149.709 1.00 106.90 346 ARG A CA 1
ATOM 1329 C C . ARG A 1 195 ? 174.672 153.199 149.453 1.00 111.94 346 ARG A C 1
ATOM 1330 O O . ARG A 1 195 ? 174.078 153.497 148.411 1.00 122.92 346 ARG A O 1
ATOM 1338 N N . HIS A 1 196 ? 174.955 154.105 150.392 1.00 97.76 347 HIS A N 1
ATOM 1339 C CA . HIS A 1 196 ? 174.582 155.502 150.200 1.00 90.80 347 HIS A CA 1
ATOM 1340 C C . HIS A 1 196 ? 175.367 156.148 149.067 1.00 96.67 347 HIS A C 1
ATOM 1341 O O . HIS A 1 196 ? 174.807 156.946 148.307 1.00 97.24 347 HIS A O 1
ATOM 1348 N N . SER A 1 197 ? 176.656 155.830 148.942 1.00 105.13 348 SER A N 1
ATOM 1349 C CA . SER A 1 197 ? 177.453 156.383 147.852 1.00 101.71 348 SER A CA 1
ATOM 1350 C C . SER A 1 197 ? 176.944 155.901 146.500 1.00 108.77 348 SER A C 1
ATOM 1351 O O . SER A 1 197 ? 176.865 156.677 145.541 1.00 116.82 348 SER A O 1
ATOM 1354 N N . PHE A 1 198 ? 176.598 154.615 146.405 1.00 111.34 349 PHE A N 1
ATOM 1355 C CA . PHE A 1 198 ? 176.096 154.071 145.148 1.00 105.11 349 PHE A CA 1
ATOM 1356 C C . PHE A 1 198 ? 174.777 154.721 144.751 1.00 102.63 349 PHE A C 1
ATOM 1357 O O . PHE A 1 198 ? 174.553 155.014 143.571 1.00 107.96 349 PHE A O 1
ATOM 1365 N N . GLU A 1 199 ? 173.891 154.950 145.721 1.00 110.15 350 GLU A N 1
ATOM 1366 C CA . GLU A 1 199 ? 172.603 155.567 145.420 1.00 111.45 350 GLU A CA 1
ATOM 1367 C C . GLU A 1 199 ? 172.775 156.995 144.921 1.00 120.06 350 GLU A C 1
ATOM 1368 O O . GLU A 1 199 ? 172.092 157.424 143.985 1.00 127.25 350 GLU A O 1
ATOM 1374 N N . LEU A 1 200 ? 173.684 157.753 145.539 1.00 109.63 351 LEU A N 1
ATOM 1375 C CA . LEU A 1 200 ? 173.918 159.123 145.098 1.00 105.44 351 LEU A CA 1
ATOM 1376 C C . LEU A 1 200 ? 174.458 159.169 143.675 1.00 108.32 351 LEU A C 1
ATOM 1377 O O . LEU A 1 200 ? 174.364 160.206 143.009 1.00 111.65 351 LEU A O 1
ATOM 1382 N N . TYR A 1 201 ? 175.029 158.064 143.196 1.00 99.99 352 TYR A N 1
ATOM 1383 C CA . TYR A 1 201 ? 175.530 158.017 141.828 1.00 101.36 352 TYR A CA 1
ATOM 1384 C C . TYR A 1 201 ? 174.412 157.701 140.841 1.00 101.66 352 TYR A C 1
ATOM 1385 O O . TYR A 1 201 ? 174.155 158.469 139.907 1.00 106.38 352 TYR A O 1
ATOM 1394 N N . ARG A 1 202 ? 173.728 156.571 141.035 1.00 102.84 353 ARG A N 1
ATOM 1395 C CA . ARG A 1 202 ? 172.755 156.118 140.048 1.00 102.64 353 ARG A CA 1
ATOM 1396 C C . ARG A 1 202 ? 171.462 156.923 140.077 1.00 104.14 353 ARG A C 1
ATOM 1397 O O . ARG A 1 202 ? 170.737 156.934 139.077 1.00 109.82 353 ARG A O 1
ATOM 1405 N N . LYS A 1 203 ? 171.152 157.591 141.185 1.00 109.76 354 LYS A N 1
ATOM 1406 C CA . LYS A 1 203 ? 169.959 158.426 141.253 1.00 113.78 354 LYS A CA 1
ATOM 1407 C C . LYS A 1 203 ? 170.204 159.836 140.741 1.00 117.03 354 LYS A C 1
ATOM 1408 O O . LYS A 1 203 ? 169.283 160.660 140.760 1.00 119.02 354 LYS A O 1
ATOM 1414 N N . GLU A 1 204 ? 171.422 160.128 140.294 1.00 116.26 355 GLU A N 1
ATOM 1415 C CA . GLU A 1 204 ? 171.765 161.423 139.726 1.00 113.83 355 GLU A CA 1
ATOM 1416 C C . GLU A 1 204 ? 171.754 161.434 138.207 1.00 118.85 355 GLU A C 1
ATOM 1417 O O . GLU A 1 204 ? 171.634 162.505 137.610 1.00 118.09 355 GLU A O 1
ATOM 1423 N N . LEU A 1 205 ? 171.873 160.271 137.573 1.00 121.93 356 LEU A N 1
ATOM 1424 C CA . LEU A 1 205 ? 171.830 160.197 136.119 1.00 120.74 356 LEU A CA 1
ATOM 1425 C C . LEU A 1 205 ? 170.434 160.536 135.611 1.00 120.78 356 LEU A C 1
ATOM 1426 O O . LEU A 1 205 ? 169.429 160.125 136.198 1.00 119.83 356 LEU A O 1
ATOM 1431 N N . LYS A 1 206 ? 170.374 161.291 134.515 1.00 119.70 357 LYS A N 1
ATOM 1432 C CA . LYS A 1 206 ? 169.096 161.712 133.954 1.00 118.16 357 LYS A CA 1
ATOM 1433 C C . LYS A 1 206 ? 168.466 160.654 133.057 1.00 123.57 357 LYS A C 1
ATOM 1434 O O . LYS A 1 206 ? 167.285 160.332 133.221 1.00 125.10 357 LYS A O 1
ATOM 1440 N N . ASN A 1 207 ? 169.228 160.106 132.109 1.00 122.49 358 ASN A N 1
ATOM 1441 C CA . ASN A 1 207 ? 168.677 159.225 131.086 1.00 119.46 358 ASN A CA 1
ATOM 1442 C C . ASN A 1 207 ? 169.228 157.807 131.176 1.00 115.85 358 ASN A C 1
ATOM 1443 O O . ASN A 1 207 ? 169.028 157.011 130.254 1.00 116.91 358 ASN A O 1
ATOM 1448 N N . VAL A 1 208 ? 169.919 157.470 132.261 1.00 113.01 359 VAL A N 1
ATOM 1449 C CA . VAL A 1 208 ? 170.470 156.135 132.456 1.00 113.12 359 VAL A CA 1
ATOM 1450 C C . VAL A 1 208 ? 169.996 155.609 133.801 1.00 115.62 359 VAL A C 1
ATOM 1451 O O . VAL A 1 208 ? 170.115 156.298 134.820 1.00 121.03 359 VAL A O 1
ATOM 1455 N N . THR A 1 209 ? 169.455 154.395 133.801 1.00 116.92 360 THR A N 1
ATOM 1456 C CA . THR A 1 209 ? 169.023 153.715 135.015 1.00 119.14 360 THR A CA 1
ATOM 1457 C C . THR A 1 209 ? 169.956 152.539 135.264 1.00 114.65 360 THR A C 1
ATOM 1458 O O . THR A 1 209 ? 170.116 151.675 134.395 1.00 119.99 360 THR A O 1
ATOM 1462 N N . VAL A 1 210 ? 170.571 152.510 136.440 1.00 94.66 361 VAL A N 1
ATOM 1463 C CA . VAL A 1 210 ? 171.490 151.446 136.820 1.00 98.94 361 VAL A CA 1
ATOM 1464 C C . VAL A 1 210 ? 170.777 150.562 137.833 1.00 101.07 361 VAL A C 1
ATOM 1465 O O . VAL A 1 210 ? 170.405 151.019 138.918 1.00 104.95 361 VAL A O 1
ATOM 1469 N N . ILE A 1 211 ? 170.576 149.296 137.479 1.00 103.90 362 ILE A N 1
ATOM 1470 C CA . ILE A 1 211 ? 169.951 148.315 138.357 1.00 103.81 362 ILE A CA 1
ATOM 1471 C C . ILE A 1 211 ? 170.876 147.112 138.463 1.00 94.53 362 ILE A C 1
ATOM 1472 O O . ILE A 1 211 ? 171.341 146.584 137.446 1.00 94.71 362 ILE A O 1
ATOM 1477 N N . THR A 1 212 ? 171.155 146.692 139.692 1.00 90.98 363 THR A N 1
ATOM 1478 C CA . THR A 1 212 ? 172.044 145.566 139.915 1.00 94.10 363 THR A CA 1
ATOM 1479 C C . THR A 1 212 ? 171.353 144.254 139.554 1.00 93.53 363 THR A C 1
ATOM 1480 O O . THR A 1 212 ? 170.132 144.184 139.398 1.00 110.08 363 THR A O 1
ATOM 1484 N N . PHE A 1 213 ? 172.161 143.202 139.414 1.00 91.46 364 PHE A N 1
ATOM 1485 C CA . PHE A 1 213 ? 171.606 141.875 139.171 1.00 83.93 364 PHE A CA 1
ATOM 1486 C C . PHE A 1 213 ? 170.797 141.390 140.365 1.00 97.31 364 PHE A C 1
ATOM 1487 O O . PHE A 1 213 ? 169.771 140.721 140.199 1.00 115.11 364 PHE A O 1
ATOM 1495 N N . ASP A 1 214 ? 171.250 141.707 141.579 1.00 121.97 365 ASP A N 1
ATOM 1496 C CA . ASP A 1 214 ? 170.492 141.341 142.771 1.00 124.73 365 ASP A CA 1
ATOM 1497 C C . ASP A 1 214 ? 169.138 142.040 142.789 1.00 123.15 365 ASP A C 1
ATOM 1498 O O . ASP A 1 214 ? 168.116 141.432 143.126 1.00 127.17 365 ASP A O 1
ATOM 1503 N N . GLU A 1 215 ? 169.113 143.325 142.429 1.00 104.78 366 GLU A N 1
ATOM 1504 C CA . GLU A 1 215 ? 167.846 144.045 142.345 1.00 108.41 366 GLU A CA 1
ATOM 1505 C C . GLU A 1 215 ? 166.981 143.515 141.210 1.00 111.46 366 GLU A C 1
ATOM 1506 O O . GLU A 1 215 ? 165.752 143.457 141.332 1.00 114.59 366 GLU A O 1
ATOM 1512 N N . LEU A 1 216 ? 167.602 143.139 140.091 1.00 102.34 367 LEU A N 1
ATOM 1513 C CA . LEU A 1 216 ? 166.841 142.663 138.941 1.00 85.21 367 LEU A CA 1
ATOM 1514 C C . LEU A 1 216 ? 166.065 141.398 139.279 1.00 97.37 367 LEU A C 1
ATOM 1515 O O . LEU A 1 216 ? 164.856 141.312 139.032 1.00 112.27 367 LEU A O 1
ATOM 1520 N N . PHE A 1 217 ? 166.743 140.403 139.851 1.00 106.01 368 PHE A N 1
ATOM 1521 C CA . PHE A 1 217 ? 166.092 139.128 140.122 1.00 104.03 368 PHE A CA 1
ATOM 1522 C C . PHE A 1 217 ? 165.242 139.157 141.383 1.00 105.20 368 PHE A C 1
ATOM 1523 O O . PHE A 1 217 ? 164.403 138.270 141.565 1.00 110.45 368 PHE A O 1
ATOM 1531 N N . GLU A 1 218 ? 165.433 140.145 142.259 1.00 118.67 369 GLU A N 1
ATOM 1532 C CA . GLU A 1 218 ? 164.559 140.247 143.422 1.00 118.03 369 GLU A CA 1
ATOM 1533 C C . GLU A 1 218 ? 163.167 140.707 143.015 1.00 120.15 369 GLU A C 1
ATOM 1534 O O . GLU A 1 218 ? 162.172 140.325 143.643 1.00 121.99 369 GLU A O 1
ATOM 1540 N N . ARG A 1 219 ? 163.074 141.535 141.973 1.00 110.31 370 ARG A N 1
ATOM 1541 C CA . ARG A 1 219 ? 161.764 141.887 141.440 1.00 108.19 370 ARG A CA 1
ATOM 1542 C C . ARG A 1 219 ? 161.146 140.723 140.677 1.00 104.48 370 ARG A C 1
ATOM 1543 O O . ARG A 1 219 ? 159.917 140.616 140.599 1.00 112.82 370 ARG A O 1
ATOM 1551 N N . VAL A 1 220 ? 161.976 139.841 140.117 1.00 90.71 371 VAL A N 1
ATOM 1552 C CA . VAL A 1 220 ? 161.461 138.613 139.516 1.00 89.32 371 VAL A CA 1
ATOM 1553 C C . VAL A 1 220 ? 160.756 137.772 140.572 1.00 102.11 371 VAL A C 1
ATOM 1554 O O . VAL A 1 220 ? 159.706 137.170 140.316 1.00 112.48 371 VAL A O 1
ATOM 1558 N N . LYS A 1 221 ? 161.323 137.725 141.780 1.00 105.47 372 LYS A N 1
ATOM 1559 C CA . LYS A 1 221 ? 160.651 137.057 142.890 1.00 102.55 372 LYS A CA 1
ATOM 1560 C C . LYS A 1 221 ? 159.333 137.742 143.222 1.00 103.62 372 LYS A C 1
ATOM 1561 O O . LYS A 1 221 ? 158.344 137.076 143.552 1.00 107.52 372 LYS A O 1
ATOM 1567 N N . GLY A 1 222 ? 159.303 139.073 143.151 1.00 106.89 373 GLY A N 1
ATOM 1568 C CA . GLY A 1 222 ? 158.069 139.792 143.422 1.00 107.43 373 GLY A CA 1
ATOM 1569 C C . GLY A 1 222 ? 156.967 139.455 142.437 1.00 108.93 373 GLY A C 1
ATOM 1570 O O . GLY A 1 222 ? 155.795 139.362 142.809 1.00 110.11 373 GLY A O 1
ATOM 1571 N N . LEU A 1 223 ? 157.325 139.276 141.164 1.00 97.13 374 LEU A N 1
ATOM 1572 C CA . LEU A 1 223 ? 156.337 138.878 140.167 1.00 96.69 374 LEU A CA 1
ATOM 1573 C C . LEU A 1 223 ? 155.766 137.503 140.484 1.00 108.14 374 LEU A C 1
ATOM 1574 O O . LEU A 1 223 ? 154.563 137.267 140.327 1.00 123.58 374 LEU A O 1
ATOM 1579 N N . ILE A 1 224 ? 156.619 136.577 140.930 1.00 104.61 375 ILE A N 1
ATOM 1580 C CA . ILE A 1 224 ? 156.141 135.251 141.320 1.00 105.09 375 ILE A CA 1
ATOM 1581 C C . ILE A 1 224 ? 155.168 135.363 142.485 1.00 110.36 375 ILE A C 1
ATOM 1582 O O . ILE A 1 224 ? 154.110 134.723 142.501 1.00 111.25 375 ILE A O 1
ATOM 1587 N N . LYS A 1 225 ? 155.515 136.181 143.480 1.00 115.33 376 LYS A N 1
ATOM 1588 C CA . LYS A 1 225 ? 154.639 136.363 144.633 1.00 114.78 376 LYS A CA 1
ATOM 1589 C C . LYS A 1 225 ? 153.300 136.958 144.216 1.00 118.93 376 LYS A C 1
ATOM 1590 O O . LYS A 1 225 ? 152.242 136.531 144.692 1.00 121.70 376 LYS A O 1
ATOM 1596 N N . LEU A 1 226 ? 153.327 137.953 143.327 1.00 107.91 377 LEU A N 1
ATOM 1597 C CA . LEU A 1 226 ? 152.083 138.547 142.849 1.00 109.85 377 LEU A CA 1
ATOM 1598 C C . LEU A 1 226 ? 151.245 137.533 142.080 1.00 106.74 377 LEU A C 1
ATOM 1599 O O . LEU A 1 226 ? 150.024 137.463 142.260 1.00 107.88 377 LEU A O 1
ATOM 1604 N N . LEU A 1 227 ? 151.882 136.742 141.215 1.00 108.11 378 LEU A N 1
ATOM 1605 C CA . LEU A 1 227 ? 151.149 135.735 140.454 1.00 111.76 378 LEU A CA 1
ATOM 1606 C C . LEU A 1 227 ? 150.586 134.654 141.369 1.00 117.62 378 LEU A C 1
ATOM 1607 O O . LEU A 1 227 ? 149.440 134.220 141.201 1.00 123.38 378 LEU A O 1
ATOM 1612 N N . GLU A 1 228 ? 151.373 134.208 142.342 1.00 121.95 379 GLU A N 1
ATOM 1613 C CA . GLU A 1 228 ? 150.914 133.195 143.284 1.00 123.08 379 GLU A CA 1
ATOM 1614 C C . GLU A 1 228 ? 149.918 133.784 144.276 1.00 124.33 379 GLU A C 1
ATOM 1615 O O . GLU A 1 228 ? 149.755 133.273 145.383 1.00 124.78 379 GLU A O 1
ATOM 1621 N N . GLY B 1 32 ? 145.658 135.387 141.277 1.00 104.07 183 GLY B N 1
ATOM 1622 C CA . GLY B 1 32 ? 146.563 135.416 140.143 1.00 111.85 183 GLY B CA 1
ATOM 1623 C C . GLY B 1 32 ? 146.204 136.477 139.123 1.00 113.12 183 GLY B C 1
ATOM 1624 O O . GLY B 1 32 ? 146.032 137.646 139.467 1.00 116.67 183 GLY B O 1
ATOM 1625 N N . ILE B 1 33 ? 146.095 136.067 137.857 1.00 125.18 184 ILE B N 1
ATOM 1626 C CA . ILE B 1 33 ? 145.709 137.003 136.805 1.00 130.40 184 ILE B CA 1
ATOM 1627 C C . ILE B 1 33 ? 144.284 137.491 137.019 1.00 129.08 184 ILE B C 1
ATOM 1628 O O . ILE B 1 33 ? 143.963 138.648 136.719 1.00 132.16 184 ILE B O 1
ATOM 1633 N N . ALA B 1 34 ? 143.406 136.626 137.536 1.00 118.49 185 ALA B N 1
ATOM 1634 C CA . ALA B 1 34 ? 142.046 137.053 137.848 1.00 116.82 185 ALA B CA 1
ATOM 1635 C C . ALA B 1 34 ? 142.047 138.192 138.859 1.00 120.09 185 ALA B C 1
ATOM 1636 O O . ALA B 1 34 ? 141.191 139.082 138.804 1.00 122.62 185 ALA B O 1
ATOM 1638 N N . ASN B 1 35 ? 142.999 138.177 139.794 1.00 120.19 186 ASN B N 1
ATOM 1639 C CA . ASN B 1 35 ? 143.156 139.305 140.707 1.00 121.49 186 ASN B CA 1
ATOM 1640 C C . ASN B 1 35 ? 143.548 140.566 139.948 1.00 122.63 186 ASN B C 1
ATOM 1641 O O . ASN B 1 35 ? 143.065 141.663 140.251 1.00 123.69 186 ASN B O 1
ATOM 1646 N N . LEU B 1 36 ? 144.434 140.427 138.960 1.00 111.77 187 LEU B N 1
ATOM 1647 C CA . LEU B 1 36 ? 144.834 141.576 138.155 1.00 109.52 187 LEU B CA 1
ATOM 1648 C C . LEU B 1 36 ? 143.646 142.149 137.393 1.00 110.33 187 LEU B C 1
ATOM 1649 O O . LEU B 1 36 ? 143.472 143.370 137.318 1.00 117.74 187 LEU B O 1
ATOM 1654 N N . LYS B 1 37 ? 142.814 141.276 136.821 1.00 116.33 188 LYS B N 1
ATOM 1655 C CA . LYS B 1 37 ? 141.631 141.745 136.108 1.00 115.82 188 LYS B CA 1
ATOM 1656 C C . LYS B 1 37 ? 140.648 142.418 137.056 1.00 117.00 188 LYS B C 1
ATOM 1657 O O . LYS B 1 37 ? 139.959 143.371 136.674 1.00 120.87 188 LYS B O 1
ATOM 1663 N N . LYS B 1 38 ? 140.564 141.931 138.296 1.00 121.03 189 LYS B N 1
ATOM 1664 C CA . LYS B 1 38 ? 139.679 142.552 139.275 1.00 123.09 189 LYS B CA 1
ATOM 1665 C C . LYS B 1 38 ? 140.103 143.985 139.568 1.00 126.56 189 LYS B C 1
ATOM 1666 O O . LYS B 1 38 ? 139.256 144.870 139.734 1.00 123.83 189 LYS B O 1
ATOM 1672 N N . VAL B 1 39 ? 141.413 144.231 139.638 1.00 119.80 190 VAL B N 1
ATOM 1673 C CA . VAL B 1 39 ? 141.910 145.585 139.869 1.00 117.12 190 VAL B CA 1
ATOM 1674 C C . VAL B 1 39 ? 141.479 146.507 138.735 1.00 117.83 190 VAL B C 1
ATOM 1675 O O . VAL B 1 39 ? 141.038 147.639 138.963 1.00 118.08 190 VAL B O 1
ATOM 1679 N N . LEU B 1 40 ? 141.602 146.032 137.493 1.00 116.93 191 LEU B N 1
ATOM 1680 C CA . LEU B 1 40 ? 141.181 146.834 136.349 1.00 113.78 191 LEU B CA 1
ATOM 1681 C C . LEU B 1 40 ? 139.685 147.116 136.392 1.00 117.76 191 LEU B C 1
ATOM 1682 O O . LEU B 1 40 ? 139.246 148.227 136.072 1.00 124.33 191 LEU B O 1
ATOM 1687 N N . SER B 1 41 ? 138.885 146.121 136.783 1.00 123.79 192 SER B N 1
ATOM 1688 C CA . SER B 1 41 ? 137.442 146.321 136.875 1.00 123.69 192 SER B CA 1
ATOM 1689 C C . SER B 1 41 ? 137.106 147.405 137.891 1.00 127.05 192 SER B C 1
ATOM 1690 O O . SER B 1 41 ? 136.214 148.231 137.664 1.00 127.85 192 SER B O 1
ATOM 1693 N N . VAL B 1 42 ? 137.807 147.410 139.027 1.00 125.54 193 VAL B N 1
ATOM 1694 C CA . VAL B 1 42 ? 137.637 148.484 140.001 1.00 126.00 193 VAL B CA 1
ATOM 1695 C C . VAL B 1 42 ? 138.071 149.815 139.402 1.00 124.69 193 VAL B C 1
ATOM 1696 O O . VAL B 1 42 ? 137.404 150.842 139.579 1.00 122.25 193 VAL B O 1
ATOM 1700 N N . TRP B 1 43 ? 139.197 149.818 138.687 1.00 118.02 194 TRP B N 1
ATOM 1701 C CA . TRP B 1 43 ? 139.697 151.042 138.071 1.00 115.16 194 TRP B CA 1
ATOM 1702 C C . TRP B 1 43 ? 138.719 151.577 137.031 1.00 114.77 194 TRP B C 1
ATOM 1703 O O . TRP B 1 43 ? 138.441 152.780 136.981 1.00 114.47 194 TRP B O 1
ATOM 1714 N N . GLU B 1 44 ? 138.179 150.691 136.193 1.00 123.58 195 GLU B N 1
ATOM 1715 C CA . GLU B 1 44 ? 137.262 151.132 135.145 1.00 122.74 195 GLU B CA 1
ATOM 1716 C C . GLU B 1 44 ? 135.936 151.608 135.726 1.00 122.30 195 GLU B C 1
ATOM 1717 O O . GLU B 1 44 ? 135.331 152.557 135.212 1.00 123.36 195 GLU B O 1
ATOM 1723 N N . SER B 1 45 ? 135.461 150.955 136.789 1.00 123.58 196 SER B N 1
ATOM 1724 C CA . SER B 1 45 ? 134.159 151.299 137.355 1.00 125.70 196 SER B CA 1
ATOM 1725 C C . SER B 1 45 ? 134.153 152.718 137.912 1.00 128.09 196 SER B C 1
ATOM 1726 O O . SER B 1 45 ? 133.197 153.474 137.705 1.00 125.94 196 SER B O 1
ATOM 1729 N N . ASN B 1 46 ? 135.214 153.097 138.621 1.00 131.25 197 ASN B N 1
ATOM 1730 C CA . ASN B 1 46 ? 135.330 154.424 139.211 1.00 129.68 197 ASN B CA 1
ATOM 1731 C C . ASN B 1 46 ? 136.298 155.319 138.450 1.00 130.35 197 ASN B C 1
ATOM 1732 O O . ASN B 1 46 ? 136.835 156.268 139.028 1.00 133.76 197 ASN B O 1
ATOM 1737 N N . LYS B 1 47 ? 136.531 155.038 137.166 1.00 121.55 198 LYS B N 1
ATOM 1738 C CA . LYS B 1 47 ? 137.503 155.805 136.396 1.00 117.53 198 LYS B CA 1
ATOM 1739 C C . LYS B 1 47 ? 137.097 157.269 136.273 1.00 120.65 198 LYS B C 1
ATOM 1740 O O . LYS B 1 47 ? 137.940 158.166 136.385 1.00 122.88 198 LYS B O 1
ATOM 1746 N N . LEU B 1 48 ? 135.811 157.532 136.047 1.00 136.81 199 LEU B N 1
ATOM 1747 C CA . LEU B 1 48 ? 135.325 158.885 135.804 1.00 137.88 199 LEU B CA 1
ATOM 1748 C C . LEU B 1 48 ? 134.204 159.274 136.765 1.00 138.39 199 LEU B C 1
ATOM 1749 O O . LEU B 1 48 ? 133.471 160.232 136.514 1.00 140.30 199 LEU B O 1
ATOM 1754 N N . THR B 1 49 ? 134.059 158.544 137.869 1.00 134.54 200 THR B N 1
ATOM 1755 C CA . THR B 1 49 ? 133.003 158.847 138.828 1.00 135.59 200 THR B CA 1
ATOM 1756 C C . THR B 1 49 ? 133.571 159.254 140.182 1.00 135.01 200 THR B C 1
ATOM 1757 O O . THR B 1 49 ? 133.199 160.298 140.728 1.00 132.64 200 THR B O 1
ATOM 1761 N N . ASN B 1 50 ? 134.466 158.436 140.732 1.00 127.85 201 ASN B N 1
ATOM 1762 C CA . ASN B 1 50 ? 135.020 158.701 142.053 1.00 122.35 201 ASN B CA 1
ATOM 1763 C C . ASN B 1 50 ? 135.904 159.941 142.030 1.00 128.40 201 ASN B C 1
ATOM 1764 O O . ASN B 1 50 ? 136.751 160.101 141.147 1.00 131.35 201 ASN B O 1
ATOM 1769 N N . THR B 1 51 ? 135.700 160.822 143.013 1.00 127.55 202 THR B N 1
ATOM 1770 C CA . THR B 1 51 ? 136.467 162.056 143.135 1.00 123.54 202 THR B CA 1
ATOM 1771 C C . THR B 1 51 ? 136.974 162.255 144.559 1.00 123.67 202 THR B C 1
ATOM 1772 O O . THR B 1 51 ? 137.157 163.391 145.004 1.00 126.27 202 THR B O 1
ATOM 1776 N N . SER B 1 52 ? 137.205 161.166 145.286 1.00 129.50 203 SER B N 1
ATOM 1777 C CA . SER B 1 52 ? 137.683 161.221 146.662 1.00 127.74 203 SER B CA 1
ATOM 1778 C C . SER B 1 52 ? 139.077 160.612 146.726 1.00 127.04 203 SER B C 1
ATOM 1779 O O . SER B 1 52 ? 139.286 159.484 146.268 1.00 131.38 203 SER B O 1
ATOM 1782 N N . GLU B 1 53 ? 140.025 161.360 147.296 1.00 126.82 204 GLU B N 1
ATOM 1783 C CA . GLU B 1 53 ? 141.393 160.866 147.397 1.00 127.40 204 GLU B CA 1
ATOM 1784 C C . GLU B 1 53 ? 141.497 159.685 148.352 1.00 131.57 204 GLU B C 1
ATOM 1785 O O . GLU B 1 53 ? 142.395 158.847 148.206 1.00 131.42 204 GLU B O 1
ATOM 1791 N N . LYS B 1 54 ? 140.597 159.604 149.335 1.00 128.46 205 LYS B N 1
ATOM 1792 C CA . LYS B 1 54 ? 140.652 158.512 150.302 1.00 129.52 205 LYS B CA 1
ATOM 1793 C C . LYS B 1 54 ? 140.391 157.165 149.638 1.00 125.69 205 LYS B C 1
ATOM 1794 O O . LYS B 1 54 ? 141.033 156.164 149.978 1.00 121.45 205 LYS B O 1
ATOM 1800 N N . PHE B 1 55 ? 139.444 157.115 148.699 1.00 113.26 206 PHE B N 1
ATOM 1801 C CA . PHE B 1 55 ? 139.148 155.859 148.018 1.00 110.50 206 PHE B CA 1
ATOM 1802 C C . PHE B 1 55 ? 140.360 155.354 147.248 1.00 112.78 206 PHE B C 1
ATOM 1803 O O . PHE B 1 55 ? 140.748 154.187 147.372 1.00 120.04 206 PHE B O 1
ATOM 1811 N N . TRP B 1 56 ? 140.979 156.227 146.449 1.00 112.29 207 TRP B N 1
ATOM 1812 C CA . TRP B 1 56 ? 142.161 155.823 145.697 1.00 110.78 207 TRP B CA 1
ATOM 1813 C C . TRP B 1 56 ? 143.341 155.552 146.617 1.00 110.28 207 TRP B C 1
ATOM 1814 O O . TRP B 1 56 ? 144.247 154.794 146.253 1.00 115.83 207 TRP B O 1
ATOM 1825 N N . GLN B 1 57 ? 143.350 156.162 147.802 1.00 117.23 208 GLN B N 1
ATOM 1826 C CA . GLN B 1 57 ? 144.341 155.808 148.812 1.00 120.29 208 GLN B CA 1
ATOM 1827 C C . GLN B 1 57 ? 144.193 154.349 149.222 1.00 124.99 208 GLN B C 1
ATOM 1828 O O . GLN B 1 57 ? 145.185 153.625 149.362 1.00 123.73 208 GLN B O 1
ATOM 1834 N N . SER B 1 58 ? 142.950 153.899 149.413 1.00 124.74 209 SER B N 1
ATOM 1835 C CA . SER B 1 58 ? 142.708 152.524 149.836 1.00 122.91 209 SER B CA 1
ATOM 1836 C C . SER B 1 58 ? 143.045 151.533 148.728 1.00 119.44 209 SER B C 1
ATOM 1837 O O . SER B 1 58 ? 143.633 150.476 148.985 1.00 120.98 209 SER B O 1
ATOM 1840 N N . VAL B 1 59 ? 142.677 151.859 147.486 1.00 109.81 210 VAL B N 1
ATOM 1841 C CA . VAL B 1 59 ? 142.858 150.922 146.378 1.00 111.79 210 VAL B CA 1
ATOM 1842 C C . VAL B 1 59 ? 144.333 150.593 146.194 1.00 113.69 210 VAL B C 1
ATOM 1843 O O . VAL B 1 59 ? 144.714 149.429 146.022 1.00 116.89 210 VAL B O 1
ATOM 1847 N N . LEU B 1 60 ? 145.186 151.617 146.229 1.00 116.04 211 LEU B N 1
ATOM 1848 C CA . LEU B 1 60 ? 146.618 151.378 146.101 1.00 116.47 211 LEU B CA 1
ATOM 1849 C C . LEU B 1 60 ? 147.202 150.775 147.371 1.00 121.48 211 LEU B C 1
ATOM 1850 O O . LEU B 1 60 ? 148.194 150.041 147.307 1.00 124.16 211 LEU B O 1
ATOM 1855 N N . LYS B 1 61 ? 146.613 151.076 148.530 1.00 124.47 212 LYS B N 1
ATOM 1856 C CA . LYS B 1 61 ? 147.106 150.501 149.778 1.00 123.00 212 LYS B CA 1
ATOM 1857 C C . LYS B 1 61 ? 146.771 149.017 149.867 1.00 122.71 212 LYS B C 1
ATOM 1858 O O . LYS B 1 61 ? 147.580 148.216 150.349 1.00 118.52 212 LYS B O 1
ATOM 1864 N N . GLU B 1 62 ? 145.576 148.634 149.414 1.00 128.37 213 GLU B N 1
ATOM 1865 C CA . GLU B 1 62 ? 145.210 147.221 149.389 1.00 127.16 213 GLU B CA 1
ATOM 1866 C C . GLU B 1 62 ? 146.117 146.440 148.446 1.00 127.46 213 GLU B C 1
ATOM 1867 O O . GLU B 1 62 ? 146.565 145.334 148.769 1.00 129.51 213 GLU B O 1
ATOM 1873 N N . ASN B 1 63 ? 146.399 147.004 147.272 1.00 113.43 214 ASN B N 1
ATOM 1874 C CA . ASN B 1 63 ? 147.266 146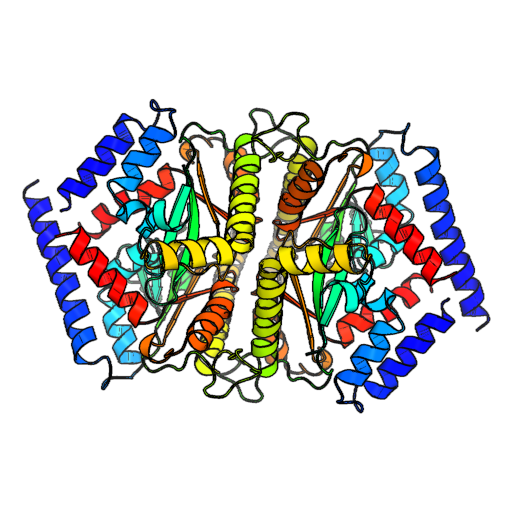.368 146.284 1.00 107.53 214 ASN B CA 1
ATOM 1875 C C . ASN B 1 63 ? 148.552 147.184 146.186 1.00 108.10 214 ASN B C 1
ATOM 1876 O O . ASN B 1 63 ? 148.695 148.084 145.359 1.00 114.87 214 ASN B O 1
ATOM 1881 N N . THR B 1 64 ? 149.508 146.849 147.056 1.00 109.23 215 THR B N 1
ATOM 1882 C CA . THR B 1 64 ? 150.758 147.601 147.109 1.00 111.95 215 THR B CA 1
ATOM 1883 C C . THR B 1 64 ? 151.593 147.387 145.853 1.00 112.26 215 THR B C 1
ATOM 1884 O O . THR B 1 64 ? 152.478 148.193 145.543 1.00 111.85 215 THR B O 1
ATOM 1888 N N . TRP B 1 65 ? 151.333 146.303 145.121 1.00 115.37 216 TRP B N 1
ATOM 1889 C CA . TRP B 1 65 ? 152.133 145.997 143.940 1.00 108.99 216 TRP B CA 1
ATOM 1890 C C . TRP B 1 65 ? 151.877 146.990 142.813 1.00 109.98 216 TRP B C 1
ATOM 1891 O O . TRP B 1 65 ? 152.678 147.095 141.878 1.00 119.77 216 TRP B O 1
ATOM 1902 N N . ILE B 1 66 ? 150.762 147.722 142.877 1.00 100.76 217 ILE B N 1
ATOM 1903 C CA . ILE B 1 66 ? 150.420 148.649 141.798 1.00 95.07 217 ILE B CA 1
ATOM 1904 C C . ILE B 1 66 ? 151.471 149.744 141.684 1.00 93.82 217 ILE B C 1
ATOM 1905 O O . ILE B 1 66 ? 151.997 150.017 140.599 1.00 99.13 217 ILE B O 1
ATOM 1910 N N . LEU B 1 67 ? 151.796 150.385 142.807 1.00 98.41 218 LEU B N 1
ATOM 1911 C CA . LEU B 1 67 ? 152.788 151.452 142.785 1.00 105.92 218 LEU B CA 1
ATOM 1912 C C . LEU B 1 67 ? 154.205 150.912 142.652 1.00 109.18 218 LEU B C 1
ATOM 1913 O O . LEU B 1 67 ? 155.100 151.638 142.207 1.00 114.14 218 LEU B O 1
ATOM 1918 N N . SER B 1 68 ? 154.427 149.652 143.029 1.00 108.93 219 SER B N 1
ATOM 1919 C CA . SER B 1 68 ? 155.751 149.059 142.896 1.00 111.50 219 SER B CA 1
ATOM 1920 C C . SER B 1 68 ? 156.152 148.865 141.442 1.00 111.48 219 SER B C 1
ATOM 1921 O O . SER B 1 68 ? 157.342 148.690 141.158 1.00 116.53 219 SER B O 1
ATOM 1924 N N . GLN B 1 69 ? 155.191 148.884 140.516 1.00 93.36 220 GLN B N 1
ATOM 1925 C CA . GLN B 1 69 ? 155.524 148.678 139.111 1.00 91.34 220 GLN B CA 1
ATOM 1926 C C . GLN B 1 69 ? 156.095 149.936 138.471 1.00 96.22 220 GLN B C 1
ATOM 1927 O O . GLN B 1 69 ? 156.707 149.859 137.400 1.00 108.45 220 GLN B O 1
ATOM 1933 N N . ILE B 1 70 ? 155.905 151.096 139.102 1.00 96.07 221 ILE B N 1
ATOM 1934 C CA . ILE B 1 70 ? 156.448 152.338 138.569 1.00 96.68 221 ILE B CA 1
ATOM 1935 C C . ILE B 1 70 ? 157.969 152.333 138.565 1.00 104.15 221 ILE B C 1
ATOM 1936 O O . ILE B 1 70 ? 158.588 152.744 137.579 1.00 107.87 221 ILE B O 1
ATOM 1941 N N . PHE B 1 71 ? 158.589 151.864 139.642 1.00 115.97 222 PHE B N 1
ATOM 1942 C CA . PHE B 1 71 ? 160.032 151.934 139.820 1.00 114.87 222 PHE B CA 1
ATOM 1943 C C . PHE B 1 71 ? 160.672 150.637 139.349 1.00 113.33 222 PHE B C 1
ATOM 1944 O O . PHE B 1 71 ? 160.223 149.548 139.720 1.00 111.24 222 PHE B O 1
ATOM 1952 N N . SER B 1 72 ? 161.718 150.761 138.530 1.00 109.73 223 SER B N 1
ATOM 1953 C CA . SER B 1 72 ? 162.437 149.582 138.059 1.00 110.37 223 SER B CA 1
ATOM 1954 C C . SER B 1 72 ? 163.089 148.838 139.219 1.00 115.19 223 SER B C 1
ATOM 1955 O O . SER B 1 72 ? 163.054 147.604 139.276 1.00 118.13 223 SER B O 1
ATOM 1958 N N . ASN B 1 73 ? 163.692 149.572 140.147 1.00 111.67 224 ASN B N 1
ATOM 1959 C CA . ASN B 1 73 ? 164.292 148.940 141.311 1.00 108.62 224 ASN B CA 1
ATOM 1960 C C . ASN B 1 73 ? 163.198 148.415 142.238 1.00 112.15 224 ASN B C 1
ATOM 1961 O O . ASN B 1 73 ? 162.103 148.987 142.290 1.00 118.02 224 ASN B O 1
ATOM 1966 N N . PRO B 1 74 ? 163.450 147.330 142.968 1.00 107.46 225 PRO B N 1
ATOM 1967 C CA . PRO B 1 74 ? 162.439 146.824 143.904 1.00 106.88 225 PRO B CA 1
ATOM 1968 C C . PRO B 1 74 ? 162.117 147.847 144.982 1.00 110.79 225 PRO B C 1
ATOM 1969 O O . PRO B 1 74 ? 162.990 148.578 145.453 1.00 115.62 225 PRO B O 1
ATOM 1973 N N . THR B 1 75 ? 160.844 147.896 145.367 1.00 113.59 226 THR B N 1
ATOM 1974 C CA . THR B 1 75 ? 160.385 148.789 146.420 1.00 115.03 226 THR B CA 1
ATOM 1975 C C . THR B 1 75 ? 159.414 148.044 147.322 1.00 113.01 226 THR B C 1
ATOM 1976 O O . THR B 1 75 ? 158.698 147.143 146.880 1.00 120.01 226 THR B O 1
ATOM 1980 N N . VAL B 1 76 ? 159.399 148.432 148.595 1.00 92.80 227 VAL B N 1
ATOM 1981 C CA . VAL B 1 76 ? 158.481 147.878 149.581 1.00 95.57 227 VAL B CA 1
ATOM 1982 C C . VAL B 1 76 ? 157.781 149.031 150.284 1.00 95.77 227 VAL B C 1
ATOM 1983 O O . VAL B 1 76 ? 158.388 150.078 150.536 1.00 92.99 227 VAL B O 1
ATOM 1987 N N . LEU B 1 77 ? 156.499 148.848 150.579 1.00 94.52 228 LEU B N 1
ATOM 1988 C CA . LEU B 1 77 ? 155.729 149.896 151.229 1.00 94.06 228 LEU B CA 1
ATOM 1989 C C . LEU B 1 77 ? 156.166 150.064 152.680 1.00 97.02 228 LEU B C 1
ATOM 1990 O O . LEU B 1 77 ? 156.460 149.094 153.383 1.00 96.53 228 LEU B O 1
ATOM 1995 N N . ILE B 1 78 ? 156.207 151.317 153.124 1.00 102.42 229 ILE B N 1
ATOM 1996 C CA . ILE B 1 78 ? 156.573 151.671 154.490 1.00 98.59 229 ILE B CA 1
ATOM 1997 C C . ILE B 1 78 ? 155.307 152.082 155.226 1.00 98.81 229 ILE B C 1
ATOM 1998 O O . ILE B 1 78 ? 154.541 152.920 154.734 1.00 99.42 229 ILE B O 1
ATOM 2003 N N . ASN B 1 79 ? 155.086 151.490 156.397 1.00 111.99 230 ASN B N 1
ATOM 2004 C CA . ASN B 1 79 ? 153.886 151.781 157.168 1.00 111.96 230 ASN B CA 1
ATOM 2005 C C . ASN B 1 79 ? 153.867 153.241 157.603 1.00 115.50 230 ASN B C 1
ATOM 2006 O O . ASN B 1 79 ? 154.911 153.871 157.790 1.00 120.44 230 ASN B O 1
ATOM 2011 N N . ASP B 1 80 ? 152.656 153.780 157.756 1.00 126.16 231 ASP B N 1
ATOM 2012 C CA . ASP B 1 80 ? 152.511 155.182 158.132 1.00 130.90 231 ASP B CA 1
ATOM 2013 C C . ASP B 1 80 ? 153.099 155.449 159.512 1.00 129.70 231 ASP B C 1
ATOM 2014 O O . ASP B 1 80 ? 153.647 156.528 159.762 1.00 133.99 231 ASP B O 1
ATOM 2019 N N . GLU B 1 81 ? 152.996 154.476 160.420 1.00 121.99 232 GLU B N 1
ATOM 2020 C CA . GLU B 1 81 ? 153.522 154.658 161.769 1.00 120.45 232 GLU B CA 1
ATOM 2021 C C . GLU B 1 81 ? 155.032 154.862 161.759 1.00 124.09 232 GLU B C 1
ATOM 2022 O O . GLU B 1 81 ? 155.588 155.487 162.670 1.00 124.87 232 GLU B O 1
ATOM 2028 N N . ALA B 1 82 ? 155.714 154.338 160.738 1.00 118.66 233 ALA B N 1
ATOM 2029 C CA . ALA B 1 82 ? 157.170 154.412 160.706 1.00 112.48 233 ALA B CA 1
ATOM 2030 C C . ALA B 1 82 ? 157.667 155.838 160.514 1.00 119.00 233 ALA B C 1
ATOM 2031 O O . ALA B 1 82 ? 158.796 156.155 160.903 1.00 125.85 233 ALA B O 1
ATOM 2033 N N . TYR B 1 83 ? 156.854 156.712 159.915 1.00 118.57 234 TYR B N 1
ATOM 2034 C CA . TYR B 1 83 ? 157.254 158.096 159.683 1.00 115.57 234 TYR B CA 1
ATOM 2035 C C . TYR B 1 83 ? 156.207 159.097 160.161 1.00 116.16 234 TYR B C 1
ATOM 2036 O O . TYR B 1 83 ? 156.053 160.161 159.556 1.00 115.26 234 TYR B O 1
ATOM 2045 N N . VAL B 1 84 ? 155.493 158.786 161.238 1.00 126.82 235 VAL B N 1
ATOM 2046 C CA . VAL B 1 84 ? 154.537 159.725 161.814 1.00 127.54 235 VAL B CA 1
ATOM 2047 C C . VAL B 1 84 ? 155.263 160.947 162.365 1.00 127.03 235 VAL B C 1
ATOM 2048 O O . VAL B 1 84 ? 155.005 162.075 161.946 1.00 127.34 235 VAL B O 1
ATOM 2052 N N . VAL B 1 97 ? 147.717 161.367 152.551 1.00 119.03 248 VAL B N 1
ATOM 2053 C CA . VAL B 1 97 ? 147.271 160.642 151.369 1.00 121.95 248 VAL B CA 1
ATOM 2054 C C . VAL B 1 97 ? 148.495 160.293 150.518 1.00 124.71 248 VAL B C 1
ATOM 2055 O O . VAL B 1 97 ? 148.403 160.071 149.310 1.00 125.83 248 VAL B O 1
ATOM 2059 N N . ASP B 1 98 ? 149.649 160.222 151.173 1.00 117.38 249 ASP B N 1
ATOM 2060 C CA . ASP B 1 98 ? 150.908 159.923 150.513 1.00 110.96 249 ASP B CA 1
ATOM 2061 C C . ASP B 1 98 ? 151.375 158.520 150.880 1.00 111.32 249 ASP B C 1
ATOM 2062 O O . ASP B 1 98 ? 150.941 157.936 151.876 1.00 115.59 249 ASP B O 1
ATOM 2067 N N . PHE B 1 99 ? 152.271 157.987 150.055 1.00 116.03 250 PHE B N 1
ATOM 2068 C CA . PHE B 1 99 ? 152.870 156.680 150.273 1.00 114.61 250 PHE B CA 1
ATOM 2069 C C . PHE B 1 99 ? 154.384 156.818 150.279 1.00 123.13 250 PHE B C 1
ATOM 2070 O O . PHE B 1 99 ? 154.943 157.715 149.645 1.00 133.82 250 PHE B O 1
ATOM 2078 N N . LEU B 1 100 ? 155.044 155.921 151.006 1.00 101.87 251 LEU B N 1
ATOM 2079 C CA . LEU B 1 100 ? 156.499 155.898 151.096 1.00 95.64 251 LEU B CA 1
ATOM 2080 C C . LEU B 1 100 ? 156.981 154.504 150.719 1.00 99.72 251 LEU B C 1
ATOM 2081 O O . LEU B 1 100 ? 156.766 153.546 151.468 1.00 104.76 251 LEU B O 1
ATOM 2086 N N . TYR B 1 101 ? 157.623 154.392 149.563 1.00 99.72 252 TYR B N 1
ATOM 2087 C CA . TYR B 1 101 ? 158.208 153.140 149.109 1.00 96.32 252 TYR B CA 1
ATOM 2088 C C . TYR B 1 101 ? 159.723 153.206 149.230 1.00 105.52 252 TYR B C 1
ATOM 2089 O O . TYR B 1 101 ? 160.352 154.198 148.857 1.00 112.82 252 TYR B O 1
ATOM 2098 N N . ALA B 1 102 ? 160.307 152.133 149.756 1.00 110.75 253 ALA B N 1
ATOM 2099 C CA . ALA B 1 102 ? 161.731 152.102 150.046 1.00 108.52 253 ALA B CA 1
ATOM 2100 C C . ALA B 1 102 ? 162.375 150.903 149.370 1.00 106.53 253 ALA B C 1
ATOM 2101 O O . ALA B 1 102 ? 161.792 149.817 149.326 1.00 115.01 253 ALA B O 1
ATOM 2103 N N . ASN B 1 103 ? 163.576 151.108 148.845 1.00 91.29 254 ASN B N 1
ATOM 2104 C CA . ASN B 1 103 ? 164.329 150.009 148.263 1.00 100.18 254 ASN B CA 1
ATOM 2105 C C . ASN B 1 103 ? 164.810 149.081 149.375 1.00 101.20 254 ASN B C 1
ATOM 2106 O O . ASN B 1 103 ? 165.503 149.535 150.295 1.00 105.78 254 ASN B O 1
ATOM 2111 N N . PRO B 1 104 ? 164.465 147.791 149.337 1.00 89.92 255 PRO B N 1
ATOM 2112 C CA . PRO B 1 104 ? 164.879 146.885 150.421 1.00 91.05 255 PRO B CA 1
ATOM 2113 C C . PRO B 1 104 ? 166.383 146.715 150.552 1.00 98.20 255 PRO B C 1
ATOM 2114 O O . PRO B 1 104 ? 166.843 146.288 151.619 1.00 100.87 255 PRO B O 1
ATOM 2118 N N . PHE B 1 105 ? 167.162 147.027 149.518 1.00 108.80 256 PHE B N 1
ATOM 2119 C CA . PHE B 1 105 ? 168.610 146.863 149.561 1.00 98.10 256 PHE B CA 1
ATOM 2120 C C . PHE B 1 105 ? 169.330 148.092 150.099 1.00 101.77 256 PHE B C 1
ATOM 2121 O O . PHE B 1 105 ? 170.196 147.970 150.969 1.00 110.89 256 PHE B O 1
ATOM 2129 N N . SER B 1 106 ? 168.989 149.279 149.600 1.00 100.24 257 SER B N 1
ATOM 2130 C CA . SER B 1 106 ? 169.686 150.502 149.970 1.00 103.35 257 SER B CA 1
ATOM 2131 C C . SER B 1 106 ? 168.896 151.387 150.922 1.00 104.70 257 SER B C 1
ATOM 2132 O O . SER B 1 106 ? 169.404 152.440 151.321 1.00 104.31 257 SER B O 1
ATOM 2135 N N . LYS B 1 107 ? 167.672 151.001 151.278 1.00 111.26 258 LYS B N 1
ATOM 2136 C CA . LYS B 1 107 ? 166.793 151.732 152.188 1.00 108.04 258 LYS B CA 1
ATOM 2137 C C . LYS B 1 107 ? 166.418 153.114 151.669 1.00 112.63 258 LYS B C 1
ATOM 2138 O O . LYS B 1 107 ? 165.865 153.919 152.426 1.00 114.22 258 LYS B O 1
ATOM 2144 N N . ASP B 1 108 ? 166.701 153.416 150.404 1.00 116.38 259 ASP B N 1
ATOM 2145 C CA . ASP B 1 108 ? 166.315 154.701 149.838 1.00 114.79 259 ASP B CA 1
ATOM 2146 C C . ASP B 1 1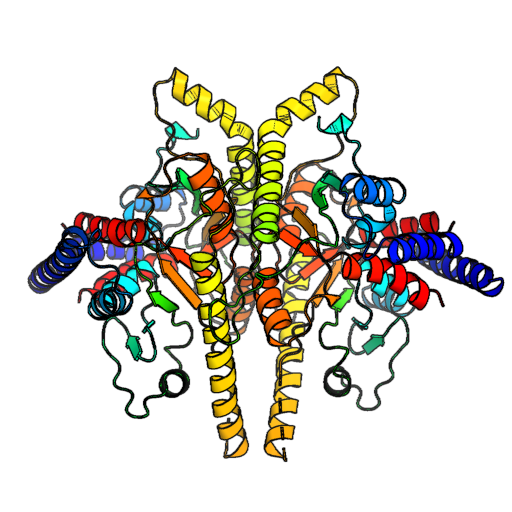08 ? 164.807 154.753 149.637 1.00 114.05 259 ASP B C 1
ATOM 2147 O O . ASP B 1 108 ? 164.201 153.811 149.121 1.00 111.30 259 ASP B O 1
ATOM 2152 N N . ALA B 1 109 ? 164.202 155.869 150.032 1.00 92.60 260 ALA B N 1
ATOM 2153 C CA . ALA B 1 109 ? 162.755 156.011 150.048 1.00 75.18 260 ALA B CA 1
ATOM 2154 C C . ALA B 1 109 ? 162.302 157.017 149.000 1.00 80.07 260 ALA B C 1
ATOM 2155 O O . ALA B 1 109 ? 162.969 158.025 148.751 1.00 91.27 260 ALA B O 1
ATOM 2157 N N . VAL B 1 110 ? 161.155 156.728 148.389 1.00 101.82 261 VAL B N 1
ATOM 2158 C CA . VAL B 1 110 ? 160.535 157.599 147.398 1.00 104.98 261 VAL B CA 1
ATOM 2159 C C . VAL B 1 110 ? 159.138 157.949 147.886 1.00 104.61 261 VAL B C 1
ATOM 2160 O O . VAL B 1 110 ? 158.373 157.061 148.279 1.00 103.29 261 VAL B O 1
ATOM 2164 N N . LEU B 1 111 ? 158.806 159.237 147.862 1.00 107.06 262 LEU B N 1
ATOM 2165 C CA . LEU B 1 111 ? 157.516 159.718 148.337 1.00 104.94 262 LEU B CA 1
ATOM 2166 C C . LEU B 1 111 ? 156.569 159.866 147.152 1.00 101.88 262 LEU B C 1
ATOM 2167 O O . LEU B 1 111 ? 156.934 160.454 146.130 1.00 116.84 262 LEU B O 1
ATOM 2172 N N . ILE B 1 112 ? 155.359 159.330 147.289 1.00 94.91 263 ILE B N 1
ATOM 2173 C CA . ILE B 1 112 ? 154.363 159.330 146.224 1.00 98.59 263 ILE B CA 1
ATOM 2174 C C . ILE B 1 112 ? 153.124 160.054 146.731 1.00 101.25 263 ILE B C 1
ATOM 2175 O O . ILE B 1 112 ? 152.603 159.731 147.805 1.00 107.17 263 ILE B O 1
ATOM 2180 N N . ALA B 1 113 ? 152.652 161.032 145.962 1.00 105.77 264 ALA B N 1
ATOM 2181 C CA . ALA B 1 113 ? 151.440 161.774 146.282 1.00 106.10 264 ALA B CA 1
ATOM 2182 C C . ALA B 1 113 ? 150.347 161.381 145.297 1.00 105.50 264 ALA B C 1
ATOM 2183 O O . ALA B 1 113 ? 150.574 161.379 144.083 1.00 113.73 264 ALA B O 1
ATOM 2185 N N . ILE B 1 114 ? 149.167 161.052 145.816 1.00 92.67 265 ILE B N 1
ATOM 2186 C CA . ILE B 1 114 ? 148.052 160.575 145.004 1.00 95.35 265 ILE B CA 1
ATOM 2187 C C . ILE B 1 114 ? 146.922 161.592 145.088 1.00 91.14 265 ILE B C 1
ATOM 2188 O O . ILE B 1 114 ? 146.427 161.895 146.180 1.00 98.90 265 ILE B O 1
ATOM 2193 N N . LYS B 1 115 ? 146.525 162.122 143.937 1.00 88.87 266 LYS B N 1
ATOM 2194 C CA . LYS B 1 115 ? 145.362 162.981 143.808 1.00 93.38 266 LYS B CA 1
ATOM 2195 C C . LYS B 1 115 ? 144.219 162.185 143.178 1.00 101.03 266 LYS B C 1
ATOM 2196 O O . LYS B 1 115 ? 144.288 160.961 143.043 1.00 111.48 266 LYS B O 1
ATOM 2202 N N . THR B 1 116 ? 143.137 162.879 142.807 1.00 113.23 267 THR B N 1
ATOM 2203 C CA . THR B 1 116 ? 142.069 162.165 142.123 1.00 110.31 267 THR B CA 1
ATOM 2204 C C . THR B 1 116 ? 142.312 162.139 140.616 1.00 111.63 267 THR B C 1
ATOM 2205 O O . THR B 1 116 ? 142.992 163.016 140.075 1.00 104.92 267 THR B O 1
ATOM 2209 N N . PRO B 1 117 ? 141.771 161.138 139.913 1.00 113.93 268 PRO B N 1
ATOM 2210 C CA . PRO B 1 117 ? 141.870 161.133 138.444 1.00 113.09 268 PRO B CA 1
ATOM 2211 C C . PRO B 1 117 ? 141.164 162.302 137.783 1.00 107.73 268 PRO B C 1
ATOM 2212 O O . PRO B 1 117 ? 141.461 162.599 136.619 1.00 111.77 268 PRO B O 1
ATOM 2216 N N . SER B 1 118 ? 140.245 162.967 138.475 1.00 108.05 269 SER B N 1
ATOM 2217 C CA . SER B 1 118 ? 139.533 164.113 137.931 1.00 111.98 269 SER B CA 1
ATOM 2218 C C . SER B 1 118 ? 140.320 165.409 138.063 1.00 114.38 269 SER B C 1
ATOM 2219 O O . SER B 1 118 ? 139.799 166.475 137.718 1.00 114.75 269 SER B O 1
ATOM 2222 N N . THR B 1 119 ? 141.550 165.344 138.555 1.00 113.06 270 THR B N 1
ATOM 2223 C CA . THR B 1 119 ? 142.372 166.534 138.716 1.00 116.96 270 THR B CA 1
ATOM 2224 C C . THR B 1 119 ? 142.774 167.081 137.351 1.00 116.54 270 THR B C 1
ATOM 2225 O O . THR B 1 119 ? 143.344 166.336 136.539 1.00 115.10 270 THR B O 1
ATOM 2229 N N . PRO B 1 120 ? 142.494 168.347 137.053 1.00 100.72 271 PRO B N 1
ATOM 2230 C CA . PRO B 1 120 ? 142.899 168.908 135.758 1.00 98.18 271 PRO B CA 1
ATOM 2231 C C . PRO B 1 120 ? 144.413 168.915 135.607 1.00 101.82 271 PRO B C 1
ATOM 2232 O O . PRO B 1 120 ? 145.150 169.141 136.569 1.00 97.52 271 PRO B O 1
ATOM 2236 N N . LEU B 1 121 ? 144.874 168.663 134.384 1.00 104.22 272 LEU B N 1
ATOM 2237 C CA . LEU B 1 121 ? 146.295 168.705 134.063 1.00 96.20 272 LEU B CA 1
ATOM 2238 C C . LEU B 1 121 ? 146.728 170.045 133.488 1.00 100.47 272 LEU B C 1
ATOM 2239 O O . LEU B 1 121 ? 147.855 170.483 133.735 1.00 105.10 272 LEU B O 1
ATOM 2244 N N . ILE B 1 122 ? 145.858 170.706 132.726 1.00 96.64 273 ILE B N 1
ATOM 2245 C CA . ILE B 1 122 ? 146.154 172.000 132.129 1.00 98.14 273 ILE B CA 1
ATOM 2246 C C . ILE B 1 122 ? 145.005 172.951 132.430 1.00 98.10 273 ILE B C 1
ATOM 2247 O O . ILE B 1 122 ? 143.892 172.537 132.760 1.00 106.37 273 ILE B O 1
ATOM 2252 N N . THR B 1 123 ? 145.293 174.244 132.310 1.00 100.42 274 THR B N 1
ATOM 2253 C CA . THR B 1 123 ? 144.272 175.253 132.527 1.00 106.80 274 THR B CA 1
ATOM 2254 C C . THR B 1 123 ? 143.208 175.169 131.432 1.00 113.18 274 THR B C 1
ATOM 2255 O O . THR B 1 123 ? 143.498 174.761 130.305 1.00 114.46 274 THR B O 1
ATOM 2259 N N . PRO B 1 124 ? 141.962 175.536 131.745 1.00 115.40 275 PRO B N 1
ATOM 2260 C CA . PRO B 1 124 ? 140.918 175.489 130.706 1.00 113.93 275 PRO B CA 1
ATOM 2261 C C . PRO B 1 124 ? 141.201 176.414 129.535 1.00 115.50 275 PRO B C 1
ATOM 2262 O O . PRO B 1 124 ? 141.181 175.972 128.379 1.00 112.27 275 PRO B O 1
ATOM 2266 N N . THR B 1 125 ? 141.471 177.688 129.801 1.00 127.39 276 THR B N 1
ATOM 2267 C CA . THR B 1 125 ? 141.813 178.625 128.745 1.00 127.52 276 THR B CA 1
ATOM 2268 C C . THR B 1 125 ? 143.270 178.433 128.330 1.00 133.19 276 THR B C 1
ATOM 2269 O O . THR B 1 125 ? 143.998 177.602 128.880 1.00 133.83 276 THR B O 1
ATOM 2273 N N . GLU B 1 126 ? 143.705 179.214 127.346 1.00 131.89 277 GLU B N 1
ATOM 2274 C CA . GLU B 1 126 ? 145.053 179.121 126.805 1.00 127.96 277 GLU B CA 1
ATOM 2275 C C . GLU B 1 126 ? 145.778 180.441 127.020 1.00 130.97 277 GLU B C 1
ATOM 2276 O O . GLU B 1 126 ? 145.206 181.512 126.793 1.00 128.35 277 GLU B O 1
ATOM 2282 N N . TYR B 1 127 ? 147.030 180.360 127.474 1.00 131.80 278 TYR B N 1
ATOM 2283 C CA . TYR B 1 127 ? 147.834 181.565 127.642 1.00 129.75 278 TYR B CA 1
ATOM 2284 C C . TYR B 1 127 ? 148.085 182.241 126.301 1.00 131.21 278 TYR B C 1
ATOM 2285 O O . TYR B 1 127 ? 147.838 183.442 126.139 1.00 132.69 278 TYR B O 1
ATOM 2294 N N . ARG B 1 128 ? 148.563 181.479 125.321 1.00 131.67 279 ARG B N 1
ATOM 2295 C CA . ARG B 1 128 ? 148.737 181.945 123.955 1.00 130.11 279 ARG B CA 1
ATOM 2296 C C . ARG B 1 128 ? 148.131 180.918 123.009 1.00 129.25 279 ARG B C 1
ATOM 2297 O O . ARG B 1 128 ? 147.810 179.793 123.403 1.00 130.58 279 ARG B O 1
ATOM 2305 N N . THR B 1 129 ? 147.969 181.318 121.751 1.00 129.59 280 THR B N 1
ATOM 2306 C CA . THR B 1 129 ? 147.414 180.425 120.742 1.00 133.98 280 THR B CA 1
ATOM 2307 C C . THR B 1 129 ? 148.269 179.173 120.611 1.00 134.46 280 THR B C 1
ATOM 2308 O O . THR B 1 129 ? 149.415 179.234 120.157 1.00 136.07 280 THR B O 1
ATOM 2312 N N . GLY B 1 130 ? 147.704 178.037 121.012 1.00 124.72 281 GLY B N 1
ATOM 2313 C CA . GLY B 1 130 ? 148.422 176.781 121.005 1.00 123.25 281 GLY B CA 1
ATOM 2314 C C . GLY B 1 130 ? 149.265 176.513 122.231 1.00 128.07 281 GLY B C 1
ATOM 2315 O O . GLY B 1 130 ? 149.898 175.453 122.304 1.00 132.86 281 GLY B O 1
ATOM 2316 N N . VAL B 1 131 ? 149.297 177.430 123.194 1.00 115.05 282 VAL B N 1
ATOM 2317 C CA . VAL B 1 131 ? 150.074 177.270 124.417 1.00 111.78 282 VAL B CA 1
ATOM 2318 C C . VAL B 1 131 ? 149.100 177.255 125.587 1.00 119.22 282 VAL B C 1
ATOM 2319 O O . VAL B 1 131 ? 148.352 178.217 125.798 1.00 116.68 282 VAL B O 1
ATOM 2323 N N . TYR B 1 132 ? 149.114 176.166 126.352 1.00 122.41 283 TYR B N 1
ATOM 2324 C CA . TYR B 1 132 ? 148.232 175.986 127.497 1.00 117.59 283 TYR B CA 1
ATOM 2325 C C . TYR B 1 132 ? 149.065 175.831 128.760 1.00 110.98 283 TYR B C 1
ATOM 2326 O O . TYR B 1 132 ? 149.992 175.016 128.801 1.00 114.06 283 TYR B O 1
ATOM 2335 N N . SER B 1 133 ? 148.731 176.611 129.782 1.00 112.06 284 SER B N 1
ATOM 2336 C CA . SER B 1 133 ? 149.439 176.548 131.051 1.00 116.91 284 SER B CA 1
ATOM 2337 C C . SER B 1 133 ? 149.003 175.328 131.852 1.00 121.74 284 SER B C 1
ATOM 2338 O O . SER B 1 133 ? 147.859 174.875 131.762 1.00 132.10 284 SER B O 1
ATOM 2341 N N . ALA B 1 134 ? 149.932 174.795 132.641 1.00 108.35 285 ALA B N 1
ATOM 2342 C CA . ALA B 1 134 ? 149.593 173.717 133.558 1.00 109.46 285 ALA B CA 1
ATOM 2343 C C . ALA B 1 134 ? 148.656 174.233 134.642 1.00 114.14 285 ALA B C 1
ATOM 2344 O O . ALA B 1 134 ? 148.824 175.344 135.152 1.00 118.78 285 ALA B O 1
ATOM 2346 N N . HIS B 1 135 ? 147.658 173.423 134.988 1.00 100.38 286 HIS B N 1
ATOM 2347 C CA . HIS B 1 135 ? 146.651 173.858 135.945 1.00 99.04 286 HIS B CA 1
ATOM 2348 C C . HIS B 1 135 ? 147.266 174.036 137.328 1.00 99.82 286 HIS B C 1
ATOM 2349 O O . HIS B 1 135 ? 148.239 173.369 137.691 1.00 100.63 286 HIS B O 1
ATOM 2356 N N . LYS B 1 136 ? 146.687 174.957 138.102 1.00 97.02 287 LYS B N 1
ATOM 2357 C CA . LYS B 1 136 ? 147.227 175.260 139.423 1.00 95.46 287 LYS B CA 1
ATOM 2358 C C . LYS B 1 136 ? 147.151 174.050 140.345 1.00 99.24 287 LYS B C 1
ATOM 2359 O O . LYS B 1 136 ? 147.977 173.900 141.253 1.00 102.83 287 LYS B O 1
ATOM 2365 N N . ASP B 1 137 ? 146.165 173.177 140.132 1.00 101.80 288 ASP B N 1
ATOM 2366 C CA . ASP B 1 137 ? 146.049 171.976 140.951 1.00 102.55 288 ASP B CA 1
ATOM 2367 C C . ASP B 1 137 ? 147.247 171.057 140.746 1.00 99.47 288 ASP B C 1
ATOM 2368 O O . ASP B 1 137 ? 147.749 170.451 141.699 1.00 103.60 288 ASP B O 1
ATOM 2373 N N . LEU B 1 138 ? 147.713 170.934 139.503 1.00 98.88 289 LEU B N 1
ATOM 2374 C CA . LEU B 1 138 ? 148.869 170.086 139.230 1.00 106.21 289 LEU B CA 1
ATOM 2375 C C . LEU B 1 138 ? 150.156 170.730 139.732 1.00 107.77 289 LEU B C 1
ATOM 2376 O O . LEU B 1 138 ? 151.000 170.063 140.341 1.00 102.89 289 LEU B O 1
ATOM 2381 N N . THR B 1 139 ? 150.327 172.029 139.478 1.00 109.51 290 THR B N 1
ATOM 2382 C CA . THR B 1 139 ? 151.538 172.718 139.917 1.00 106.03 290 THR B CA 1
ATOM 2383 C C . THR B 1 139 ? 151.628 172.754 141.437 1.00 106.47 290 THR B C 1
ATOM 2384 O O . THR B 1 139 ? 152.707 172.566 142.012 1.00 105.09 290 THR B O 1
ATOM 2388 N N . GLY B 1 140 ? 150.502 173.000 142.107 1.00 101.74 291 GLY B N 1
ATOM 2389 C CA . GLY B 1 140 ? 150.505 172.997 143.560 1.00 98.86 291 GLY B CA 1
ATOM 2390 C C . GLY B 1 140 ? 150.802 171.628 144.140 1.00 104.07 291 GLY B C 1
ATOM 2391 O O . GLY B 1 140 ? 151.476 171.510 145.166 1.00 104.72 291 GLY B O 1
ATOM 2392 N N . ALA B 1 141 ? 150.300 170.574 143.493 1.00 99.37 292 ALA B N 1
ATOM 2393 C CA . ALA B 1 141 ? 150.557 169.220 143.970 1.00 91.42 292 ALA B CA 1
ATOM 2394 C C . ALA B 1 141 ? 152.040 168.883 143.905 1.00 102.35 292 ALA B C 1
ATOM 2395 O O . ALA B 1 141 ? 152.578 168.237 144.811 1.00 115.06 292 ALA B O 1
ATOM 2397 N N . VAL B 1 142 ? 152.715 169.302 142.833 1.00 101.21 293 VAL B N 1
ATOM 2398 C CA . VAL B 1 142 ? 154.145 169.040 142.698 1.00 98.51 293 VAL B CA 1
ATOM 2399 C C . VAL B 1 142 ? 154.922 169.754 143.797 1.00 100.12 293 VAL B C 1
ATOM 2400 O O . VAL B 1 142 ? 155.858 169.198 144.384 1.00 103.08 293 VAL B O 1
ATOM 2404 N N . THR B 1 143 ? 154.552 171.003 144.085 1.00 101.51 294 THR B N 1
ATOM 2405 C CA . THR B 1 143 ? 155.228 171.753 145.138 1.00 102.49 294 THR B CA 1
ATOM 2406 C C . THR B 1 143 ? 155.029 171.093 146.497 1.00 96.40 294 THR B C 1
ATOM 2407 O O . THR B 1 143 ? 155.966 170.998 147.298 1.00 99.35 294 THR B O 1
ATOM 2411 N N . GLN B 1 144 ? 153.811 170.621 146.769 1.00 103.27 295 GLN B N 1
ATOM 2412 C CA . GLN B 1 144 ? 153.495 170.090 148.092 1.00 107.06 295 GLN B CA 1
ATOM 2413 C C . GLN B 1 144 ? 154.322 168.849 148.409 1.00 107.33 295 GLN B C 1
ATOM 2414 O O . GLN B 1 144 ? 154.822 168.696 149.529 1.00 116.77 295 GLN B O 1
ATOM 2420 N N . VAL B 1 145 ? 154.475 167.948 147.437 1.00 88.45 296 VAL B N 1
ATOM 2421 C CA . VAL B 1 145 ? 155.221 166.718 147.691 1.00 91.17 296 VAL B CA 1
ATOM 2422 C C . VAL B 1 145 ? 156.695 167.027 147.932 1.00 99.17 296 VAL B C 1
ATOM 2423 O O . VAL B 1 145 ? 157.369 166.341 148.710 1.00 101.78 296 VAL B O 1
ATOM 2427 N N . LEU B 1 146 ? 157.220 168.061 147.270 1.00 97.45 297 LEU B N 1
ATOM 2428 C CA . LEU B 1 146 ? 158.589 168.490 147.536 1.00 92.89 297 LEU B CA 1
ATOM 2429 C C . LEU B 1 146 ? 158.723 169.039 148.950 1.00 97.11 297 LEU B C 1
ATOM 2430 O O . LEU B 1 146 ? 159.735 168.810 149.623 1.00 102.73 297 LEU B O 1
ATOM 2435 N N . THR B 1 147 ? 157.712 169.776 149.414 1.00 98.60 298 THR B N 1
ATOM 2436 C CA . THR B 1 147 ? 157.738 170.302 150.775 1.00 101.32 298 THR B CA 1
ATOM 2437 C C . THR B 1 147 ? 157.740 169.173 151.798 1.00 103.85 298 THR B C 1
ATOM 2438 O O . THR B 1 147 ? 158.477 169.219 152.789 1.00 108.21 298 THR B O 1
ATOM 2442 N N . TYR B 1 148 ? 156.919 168.145 151.573 1.00 102.75 299 TYR B N 1
ATOM 2443 C CA . TYR B 1 148 ? 156.891 167.007 152.486 1.00 100.72 299 TYR B CA 1
ATOM 2444 C C . TYR B 1 148 ? 158.213 166.253 152.466 1.00 99.30 299 TYR B C 1
ATOM 2445 O O . TYR B 1 148 ? 158.695 165.796 153.508 1.00 106.58 299 TYR B O 1
ATOM 2454 N N . LYS B 1 149 ? 158.812 166.106 151.284 1.00 90.82 300 LYS B N 1
ATOM 2455 C CA . LYS B 1 149 ? 160.112 165.451 151.194 1.00 95.82 300 LYS B CA 1
ATOM 2456 C C . LYS B 1 149 ? 161.173 166.237 151.953 1.00 99.90 300 LYS B C 1
ATOM 2457 O O . LYS B 1 149 ? 162.032 165.652 152.622 1.00 95.68 300 LYS B O 1
ATOM 2463 N N . THR B 1 150 ? 161.133 167.567 151.851 1.00 106.45 301 THR B N 1
ATOM 2464 C CA . THR B 1 150 ? 162.044 168.405 152.624 1.00 101.27 301 THR B CA 1
ATOM 2465 C C . THR B 1 150 ? 161.799 168.245 154.119 1.00 103.44 301 THR B C 1
ATOM 2466 O O . THR B 1 150 ? 162.741 168.079 154.902 1.00 109.01 301 THR B O 1
ATOM 2470 N N . THR B 1 151 ? 160.530 168.286 154.532 1.00 98.12 302 THR B N 1
ATOM 2471 C CA . THR B 1 151 ? 160.200 168.151 155.948 1.00 93.40 302 THR B CA 1
ATOM 2472 C C . THR B 1 151 ? 160.575 166.771 156.471 1.00 93.64 302 THR B C 1
ATOM 2473 O O . THR B 1 151 ? 161.087 166.635 157.587 1.00 104.36 302 THR B O 1
ATOM 2477 N N . LEU B 1 152 ? 160.325 165.731 155.674 1.00 92.76 303 LEU B N 1
ATOM 2478 C CA . LEU B 1 152 ? 160.631 164.372 156.108 1.00 93.37 303 LEU B CA 1
ATOM 2479 C C . LEU B 1 152 ? 162.127 164.188 156.330 1.00 100.99 303 LEU B C 1
ATOM 2480 O O . LEU B 1 152 ? 162.548 163.546 157.299 1.00 114.48 303 LEU B O 1
ATOM 2485 N N . GLN B 1 153 ? 162.949 164.741 155.437 1.00 98.53 304 GLN B N 1
ATOM 2486 C CA . GLN B 1 153 ? 164.394 164.623 155.602 1.00 97.12 304 GLN B CA 1
ATOM 2487 C C . GLN B 1 153 ? 164.892 165.480 156.758 1.00 98.26 304 GLN B C 1
ATOM 2488 O O . GLN B 1 153 ? 165.759 165.050 157.528 1.00 102.53 304 GLN B O 1
ATOM 2494 N N . ARG B 1 154 ? 164.356 166.694 156.896 1.00 99.79 305 ARG B N 1
ATOM 2495 C CA . ARG B 1 154 ? 164.791 167.586 157.963 1.00 93.25 305 ARG B CA 1
ATOM 2496 C C . ARG B 1 154 ? 164.450 167.043 159.344 1.00 90.58 305 ARG B C 1
ATOM 2497 O O . ARG B 1 154 ? 165.193 167.297 160.299 1.00 95.03 305 ARG B O 1
ATOM 2505 N N . GLU B 1 155 ? 163.354 166.293 159.471 1.00 115.81 306 GLU B N 1
ATOM 2506 C CA . GLU B 1 155 ? 162.942 165.715 160.744 1.00 117.87 306 GLU B CA 1
ATOM 2507 C C . GLU B 1 155 ? 163.253 164.225 160.819 1.00 118.77 306 GLU B C 1
ATOM 2508 O O . GLU B 1 155 ? 162.640 163.507 161.614 1.00 117.40 306 GLU B O 1
ATOM 2514 N N . TYR B 1 156 ? 164.191 163.744 160.000 1.00 110.97 307 TYR B N 1
ATOM 2515 C CA . TYR B 1 156 ? 164.483 162.315 159.965 1.00 111.34 307 TYR B CA 1
ATOM 2516 C C . TYR B 1 156 ? 165.051 161.827 161.291 1.00 115.85 307 TYR B C 1
ATOM 2517 O O . TYR B 1 156 ? 164.711 160.731 161.752 1.00 120.61 307 TYR B O 1
ATOM 2526 N N . GLN B 1 157 ? 165.928 162.618 161.913 1.00 122.85 308 GLN B N 1
ATOM 2527 C CA . GLN B 1 157 ? 166.539 162.201 163.172 1.00 121.00 308 GLN B CA 1
ATOM 2528 C C . GLN B 1 157 ? 165.492 162.043 164.268 1.00 121.60 308 GLN B C 1
ATOM 2529 O O . GLN B 1 157 ? 165.532 161.083 165.046 1.00 127.77 308 GLN B O 1
ATOM 2535 N N . ASN B 1 158 ? 164.549 162.983 164.349 1.00 119.70 309 ASN B N 1
ATOM 2536 C CA . ASN B 1 158 ? 163.479 162.873 165.336 1.00 118.04 309 ASN B CA 1
ATOM 2537 C C . ASN B 1 158 ? 162.618 161.645 165.071 1.00 119.97 309 ASN B C 1
ATOM 2538 O O . ASN B 1 158 ? 162.257 160.912 165.998 1.00 123.39 309 ASN B O 1
ATOM 2543 N N . ILE B 1 159 ? 162.279 161.407 163.803 1.00 118.78 310 ILE B N 1
ATOM 2544 C CA . ILE B 1 159 ? 161.464 160.248 163.450 1.00 118.91 310 ILE B CA 1
ATOM 2545 C C . ILE B 1 159 ? 162.229 158.957 163.709 1.00 117.74 310 ILE B C 1
ATOM 2546 O O . ILE B 1 159 ? 161.674 157.984 164.234 1.00 118.96 310 ILE B O 1
ATOM 2551 N N . ASP B 1 160 ? 163.511 158.926 163.343 1.00 119.20 311 ASP B N 1
ATOM 2552 C CA . ASP B 1 160 ? 164.313 157.724 163.544 1.00 114.85 311 ASP B CA 1
ATOM 2553 C C . ASP B 1 160 ? 164.446 157.395 165.025 1.00 118.05 311 ASP B C 1
ATOM 2554 O O . ASP B 1 160 ? 164.376 156.227 165.423 1.00 125.26 311 ASP B O 1
ATOM 2559 N N . TYR B 1 161 ? 164.645 158.418 165.859 1.00 110.02 312 TYR B N 1
ATOM 2560 C CA . TYR B 1 161 ? 164.803 158.179 167.289 1.00 106.71 312 TYR B CA 1
ATOM 2561 C C . TYR B 1 161 ? 163.498 157.714 167.923 1.00 110.93 312 TYR B C 1
ATOM 2562 O O . TYR B 1 161 ? 163.508 156.864 168.820 1.00 117.64 312 TYR B O 1
ATOM 2571 N N . ASN B 1 162 ? 162.366 158.262 167.475 1.00 115.16 313 ASN B N 1
ATOM 2572 C CA . ASN B 1 162 ? 161.075 157.839 168.008 1.00 115.23 313 ASN B CA 1
ATOM 2573 C C . ASN B 1 162 ? 160.820 156.366 167.717 1.00 118.62 313 ASN B C 1
ATOM 2574 O O . ASN B 1 162 ? 160.315 155.630 168.572 1.00 118.58 313 ASN B O 1
ATOM 2579 N N . ASN B 1 163 ? 161.161 155.920 166.507 1.00 122.17 314 ASN B N 1
ATOM 2580 C CA . ASN B 1 163 ? 161.017 154.507 166.173 1.00 120.04 314 ASN B CA 1
ATOM 2581 C C . ASN B 1 163 ? 161.893 153.642 167.067 1.00 122.41 314 ASN B C 1
ATOM 2582 O O . ASN B 1 163 ? 161.495 152.538 167.459 1.00 124.80 314 ASN B O 1
ATOM 2587 N N . TYR B 1 164 ? 163.093 154.124 167.395 1.00 115.01 315 TYR B N 1
ATOM 2588 C CA . TYR B 1 164 ? 163.977 153.387 168.291 1.00 111.11 315 TYR B CA 1
ATOM 2589 C C . TYR B 1 164 ? 163.345 153.211 169.667 1.00 111.99 315 TYR B C 1
ATOM 2590 O O . TYR B 1 164 ? 163.411 152.129 170.261 1.00 112.96 315 TYR B O 1
ATOM 2599 N N . ARG B 1 165 ? 162.729 154.272 170.191 1.00 123.29 316 ARG B N 1
ATOM 2600 C CA . ARG B 1 165 ? 162.057 154.172 171.483 1.00 126.26 316 ARG B CA 1
ATOM 2601 C C . ARG B 1 165 ? 160.841 153.258 171.403 1.00 129.62 316 ARG B C 1
ATOM 2602 O O . ARG B 1 165 ? 160.645 152.392 172.263 1.00 129.63 316 ARG B O 1
ATOM 2610 N N . GLN B 1 166 ? 160.013 153.436 170.373 1.00 132.88 317 GLN B N 1
ATOM 2611 C CA . GLN B 1 166 ? 158.791 152.651 170.254 1.00 132.72 317 GLN B CA 1
ATOM 2612 C C . GLN B 1 166 ? 159.057 151.227 169.791 1.00 136.57 317 GLN B C 1
ATOM 2613 O O . GLN B 1 166 ? 158.143 150.396 169.823 1.00 135.38 317 GLN B O 1
ATOM 2619 N N . GLY B 1 167 ? 160.280 150.924 169.362 1.00 135.24 318 GLY B N 1
ATOM 2620 C CA . GLY B 1 167 ? 160.623 149.610 168.868 1.00 133.59 318 GLY B CA 1
ATOM 2621 C C . GLY B 1 167 ? 160.436 149.427 167.378 1.00 133.62 318 GLY B C 1
ATOM 2622 O O . GLY B 1 167 ? 160.806 148.370 166.850 1.00 133.07 318 GLY B O 1
ATOM 2623 N N . ILE B 1 168 ? 159.869 150.419 166.688 1.00 128.65 319 ILE B N 1
ATOM 2624 C CA . ILE B 1 168 ? 159.686 150.318 165.247 1.00 126.40 319 ILE B CA 1
ATOM 2625 C C . ILE B 1 168 ? 161.041 150.337 164.558 1.00 127.19 319 ILE B C 1
ATOM 2626 O O . ILE B 1 168 ? 161.928 151.128 164.905 1.00 128.71 319 ILE B O 1
ATOM 2631 N N . LYS B 1 169 ? 161.211 149.454 163.577 1.00 132.16 320 LYS B N 1
ATOM 2632 C CA . LYS B 1 169 ? 162.459 149.335 162.826 1.00 132.36 320 LYS B CA 1
ATOM 2633 C C . LYS B 1 169 ? 162.349 150.219 161.589 1.00 131.64 320 LYS B C 1
ATOM 2634 O O . LYS B 1 169 ? 161.649 149.894 160.629 1.00 133.39 320 LYS B O 1
ATOM 2640 N N . THR B 1 170 ? 163.047 151.351 161.616 1.00 133.90 321 THR B N 1
ATOM 2641 C CA . THR B 1 170 ? 163.064 152.253 160.472 1.00 133.13 321 THR B CA 1
ATOM 2642 C C . THR B 1 170 ? 163.861 151.643 159.328 1.00 134.08 321 THR B C 1
ATOM 2643 O O . THR B 1 170 ? 165.047 151.336 159.477 1.00 132.14 321 THR B O 1
ATOM 2647 N N . ASP B 1 171 ? 163.203 151.468 158.182 1.00 130.31 322 ASP B N 1
ATOM 2648 C CA . ASP B 1 171 ? 163.823 150.855 157.014 1.00 128.65 322 ASP B CA 1
ATOM 2649 C C . ASP B 1 171 ? 163.920 151.806 155.829 1.00 128.79 322 ASP B C 1
ATOM 2650 O O . ASP B 1 171 ? 164.285 151.371 154.731 1.00 131.09 322 ASP B O 1
ATOM 2655 N N . PHE B 1 172 ? 163.605 153.083 156.014 1.00 110.96 323 PHE B N 1
ATOM 2656 C CA . PHE B 1 172 ? 163.675 154.064 154.941 1.00 107.18 323 PHE B CA 1
ATOM 2657 C C . PHE B 1 172 ? 164.735 155.108 155.264 1.00 107.69 323 PHE B C 1
ATOM 2658 O O . PHE B 1 172 ? 164.774 155.637 156.380 1.00 117.98 323 PHE B O 1
ATOM 2666 N N . ASP B 1 173 ? 165.601 155.386 154.294 1.00 106.49 324 ASP B N 1
ATOM 2667 C CA . ASP B 1 173 ? 166.622 156.419 154.408 1.00 108.91 324 ASP B CA 1
ATOM 2668 C C . ASP B 1 173 ? 166.378 157.451 153.318 1.00 109.27 324 ASP B C 1
ATOM 2669 O O . ASP B 1 173 ? 166.259 157.095 152.141 1.00 112.81 324 ASP B O 1
ATOM 2674 N N . ILE B 1 174 ? 166.304 158.721 153.705 1.00 102.90 325 ILE B N 1
ATOM 2675 C CA . ILE B 1 174 ? 166.082 159.791 152.740 1.00 101.54 325 ILE B CA 1
ATOM 2676 C C . ILE B 1 174 ? 167.419 160.188 152.132 1.00 105.62 325 ILE B C 1
ATOM 2677 O O . ILE B 1 174 ? 168.116 161.066 152.652 1.00 108.94 325 ILE B O 1
ATOM 2682 N N . ILE B 1 175 ? 167.785 159.543 151.029 1.00 113.36 326 ILE B N 1
ATOM 2683 C CA . ILE B 1 175 ? 169.068 159.802 150.386 1.00 107.20 326 ILE B CA 1
ATOM 2684 C C . ILE B 1 175 ? 168.926 160.795 149.241 1.00 109.39 326 ILE B C 1
ATOM 2685 O O . ILE B 1 175 ? 169.746 161.705 149.097 1.00 107.98 326 ILE B O 1
ATOM 2690 N N . THR B 1 176 ? 167.893 160.645 148.419 1.00 121.89 327 THR B N 1
ATOM 2691 C CA . THR B 1 176 ? 167.680 161.493 147.259 1.00 122.15 327 THR B CA 1
ATOM 2692 C C . THR B 1 176 ? 166.275 162.073 147.291 1.00 124.16 327 THR B C 1
ATOM 2693 O O . THR B 1 176 ? 165.350 161.443 147.812 1.00 120.32 327 THR B O 1
ATOM 2697 N N . PRO B 1 177 ? 166.084 163.284 146.740 1.00 128.77 328 PRO B N 1
ATOM 2698 C CA . PRO B 1 177 ? 164.777 163.949 146.776 1.00 128.32 328 PRO B CA 1
ATOM 2699 C C . PRO B 1 177 ? 163.863 163.562 145.615 1.00 127.41 328 PRO B C 1
ATOM 2700 O O . PRO B 1 177 ? 163.362 164.418 144.879 1.00 129.01 328 PRO B O 1
ATOM 2704 N N . CYS B 1 178 ? 163.627 162.265 145.449 1.00 128.65 329 CYS B N 1
ATOM 2705 C CA . CYS B 1 178 ? 162.768 161.773 144.382 1.00 125.23 329 CYS B CA 1
ATOM 2706 C C . CYS B 1 178 ? 161.318 161.727 144.845 1.00 120.83 329 CYS B C 1
ATOM 2707 O O . CYS B 1 178 ? 161.010 161.188 145.911 1.00 120.05 329 CYS B O 1
ATOM 2710 N N . CYS B 1 179 ? 160.429 162.293 144.031 1.00 103.12 330 CYS B N 1
ATOM 2711 C CA . CYS B 1 179 ? 159.015 162.356 144.366 1.00 105.13 330 CYS B CA 1
ATOM 2712 C C . CYS B 1 179 ? 158.194 161.984 143.140 1.00 112.12 330 CYS B C 1
ATOM 2713 O O . CYS B 1 179 ? 158.640 162.132 142.000 1.00 116.24 330 CYS B O 1
ATOM 2716 N N . VAL B 1 180 ? 156.983 161.491 143.392 1.00 104.07 331 VAL B N 1
ATOM 2717 C CA . VAL B 1 180 ? 156.051 161.098 142.341 1.00 99.66 331 VAL B CA 1
ATOM 2718 C C . VAL B 1 180 ? 154.695 161.722 142.640 1.00 99.27 331 VAL B C 1
ATOM 2719 O O . VAL B 1 180 ? 154.224 161.688 143.781 1.00 101.46 331 VAL B O 1
ATOM 2723 N N . VAL B 1 181 ? 154.069 162.297 141.615 1.00 95.41 332 VAL B N 1
ATOM 2724 C CA . VAL B 1 181 ? 152.748 162.897 141.759 1.00 94.84 332 VAL B CA 1
ATOM 2725 C C . VAL B 1 181 ? 151.779 162.219 140.802 1.00 92.43 332 VAL B C 1
ATOM 2726 O O . VAL B 1 181 ? 151.792 162.484 139.596 1.00 103.59 332 VAL B O 1
ATOM 2730 N N . ILE B 1 182 ? 150.934 161.336 141.332 1.00 94.10 333 ILE B N 1
ATOM 2731 C CA . ILE B 1 182 ? 149.940 160.673 140.498 1.00 98.70 333 ILE B CA 1
ATOM 2732 C C . ILE B 1 182 ? 148.652 161.480 140.528 1.00 98.67 333 ILE B C 1
ATOM 2733 O O . ILE B 1 182 ? 148.041 161.664 141.587 1.00 109.34 333 ILE B O 1
ATOM 2738 N N . ALA B 1 183 ? 148.231 161.963 139.362 1.00 98.85 334 ALA B N 1
ATOM 2739 C CA . ALA B 1 183 ? 147.058 162.820 139.286 1.00 103.95 334 ALA B CA 1
ATOM 2740 C C . ALA B 1 183 ? 146.564 162.875 137.850 1.00 106.50 334 ALA B C 1
ATOM 2741 O O . ALA B 1 183 ? 147.364 162.822 136.914 1.00 110.42 334 ALA B O 1
ATOM 2743 N N . GLY B 1 184 ? 145.249 162.977 137.690 1.00 95.21 335 GLY B N 1
ATOM 2744 C CA . GLY B 1 184 ? 144.657 163.219 136.389 1.00 99.82 335 GLY B CA 1
ATOM 2745 C C . GLY B 1 184 ? 144.706 162.007 135.474 1.00 102.93 335 GLY B C 1
ATOM 2746 O O . GLY B 1 184 ? 145.217 160.940 135.808 1.00 97.37 335 GLY B O 1
ATOM 2747 N N . MET B 1 185 ? 144.151 162.200 134.279 1.00 127.39 336 MET B N 1
ATOM 2748 C CA . MET B 1 185 ? 144.135 161.183 133.240 1.00 124.30 336 MET B CA 1
ATOM 2749 C C . MET B 1 185 ? 144.655 161.778 131.940 1.00 128.73 336 MET B C 1
ATOM 2750 O O . MET B 1 185 ? 144.305 162.906 131.580 1.00 130.45 336 MET B O 1
ATOM 2755 N N . PHE B 1 186 ? 145.490 161.010 131.238 1.00 123.28 337 PHE B N 1
ATOM 2756 C CA . PHE B 1 186 ? 146.060 161.490 129.984 1.00 117.70 337 PHE B CA 1
ATOM 2757 C C . PHE B 1 186 ? 145.010 161.570 128.884 1.00 122.97 337 PHE B C 1
ATOM 2758 O O . PHE B 1 186 ? 145.186 162.312 127.911 1.00 123.75 337 PHE B O 1
ATOM 2766 N N . ASP B 1 187 ? 143.914 160.820 129.020 1.00 126.58 338 ASP B N 1
ATOM 2767 C CA . ASP B 1 187 ? 142.889 160.805 127.981 1.00 120.72 338 ASP B CA 1
ATOM 2768 C C . ASP B 1 187 ? 142.134 162.126 127.907 1.00 118.39 338 ASP B C 1
ATOM 2769 O O . ASP B 1 187 ? 141.542 162.441 126.869 1.00 121.09 338 ASP B O 1
ATOM 2774 N N . THR B 1 188 ? 142.132 162.904 128.992 1.00 121.99 339 THR B N 1
ATOM 2775 C CA . THR B 1 188 ? 141.442 164.191 128.973 1.00 125.37 339 THR B CA 1
ATOM 2776 C C . THR B 1 188 ? 142.104 165.170 128.013 1.00 125.47 339 THR B C 1
ATOM 2777 O O . THR B 1 188 ? 141.463 166.124 127.559 1.00 119.39 339 THR B O 1
ATOM 2781 N N . LEU B 1 189 ? 143.379 164.957 127.696 1.00 131.92 340 LEU B N 1
ATOM 2782 C CA . LEU B 1 189 ? 144.094 165.803 126.746 1.00 127.82 340 LEU B CA 1
ATOM 2783 C C . LEU B 1 189 ? 143.716 165.376 125.333 1.00 127.44 340 LEU B C 1
ATOM 2784 O O . LEU B 1 189 ? 144.235 164.382 124.816 1.00 129.91 340 LEU B O 1
ATOM 2789 N N . THR B 1 190 ? 142.815 166.128 124.704 1.00 138.73 341 THR B N 1
ATOM 2790 C CA . THR B 1 190 ? 142.300 165.754 123.392 1.00 140.13 341 THR B CA 1
ATOM 2791 C C . THR B 1 190 ? 143.119 166.381 122.271 1.00 138.38 341 THR B C 1
ATOM 2792 O O . THR B 1 190 ? 143.658 165.670 121.417 1.00 134.70 341 THR B O 1
ATOM 2796 N N . ASP B 1 191 ? 143.213 167.708 122.264 1.00 142.86 342 ASP B N 1
ATOM 2797 C CA . ASP B 1 191 ? 143.927 168.403 121.203 1.00 140.01 342 ASP B CA 1
ATOM 2798 C C . ASP B 1 191 ? 145.418 168.101 121.268 1.00 139.78 342 ASP B C 1
ATOM 2799 O O . ASP B 1 191 ? 145.967 167.820 122.337 1.00 144.28 342 ASP B O 1
ATOM 2804 N N . THR B 1 192 ? 146.074 168.154 120.107 1.00 128.53 343 THR B N 1
ATOM 2805 C CA . THR B 1 192 ? 147.517 167.940 120.068 1.00 129.57 343 THR B CA 1
ATOM 2806 C C . THR B 1 192 ? 148.255 169.039 120.821 1.00 131.11 343 THR B C 1
ATOM 2807 O O . THR B 1 192 ? 149.319 168.796 121.403 1.00 133.65 343 THR B O 1
ATOM 2811 N N . ALA B 1 193 ? 147.708 170.256 120.818 1.00 125.62 344 ALA B N 1
ATOM 2812 C CA . ALA B 1 193 ? 148.297 171.335 121.601 1.00 125.08 344 ALA B CA 1
ATOM 2813 C C . ALA B 1 193 ? 148.235 171.023 123.091 1.00 125.97 344 ALA B C 1
ATOM 2814 O O . ALA B 1 193 ? 149.184 171.295 123.835 1.00 125.78 344 ALA B O 1
ATOM 2816 N N . HIS B 1 194 ? 147.116 170.453 123.545 1.00 118.77 345 HIS B N 1
ATOM 2817 C CA . HIS B 1 194 ? 146.983 170.088 124.951 1.00 117.55 345 HIS B CA 1
ATOM 2818 C C . HIS B 1 194 ? 148.031 169.058 125.351 1.00 121.63 345 HIS B C 1
ATOM 2819 O O . HIS B 1 194 ? 148.678 169.185 126.397 1.00 128.36 345 HIS B O 1
ATOM 2826 N N . ARG B 1 195 ? 148.209 168.023 124.528 1.00 121.31 346 ARG B N 1
ATOM 2827 C CA . ARG B 1 195 ? 149.206 167.001 124.826 1.00 122.27 346 ARG B CA 1
ATOM 2828 C C . ARG B 1 195 ? 150.615 167.579 124.776 1.00 124.86 346 ARG B C 1
ATOM 2829 O O . ARG B 1 195 ? 151.460 167.260 125.620 1.00 120.29 346 ARG B O 1
ATOM 2837 N N . HIS B 1 196 ? 150.887 168.430 123.785 1.00 134.92 347 HIS B N 1
ATOM 2838 C CA . HIS B 1 196 ? 152.212 169.029 123.665 1.00 132.77 347 HIS B CA 1
ATOM 2839 C C . HIS B 1 196 ? 152.510 169.950 124.842 1.00 134.04 347 HIS B C 1
ATOM 2840 O O . HIS B 1 196 ? 153.614 169.930 125.396 1.00 138.48 347 HIS B O 1
ATOM 2847 N N . SER B 1 197 ? 151.532 170.768 125.237 1.00 122.71 348 SER B N 1
ATOM 2848 C CA . SER B 1 197 ? 151.741 171.692 126.348 1.00 120.35 348 SER B CA 1
ATOM 2849 C C . SER B 1 197 ? 151.988 170.942 127.651 1.00 119.56 348 SER B C 1
ATOM 2850 O O . SER B 1 197 ? 152.884 171.296 128.425 1.00 117.54 348 SER B O 1
ATOM 2853 N N . PHE B 1 198 ? 151.197 169.899 127.911 1.00 118.20 349 PHE B N 1
ATOM 2854 C CA . PHE B 1 198 ? 151.377 169.125 129.134 1.00 119.27 349 PHE B CA 1
ATOM 2855 C C . PHE B 1 198 ? 152.687 168.349 129.112 1.00 123.56 349 PHE B C 1
ATOM 2856 O O . PHE B 1 198 ? 153.349 168.206 130.147 1.00 126.01 349 PHE B O 1
ATOM 2864 N N . GLU B 1 199 ? 153.075 167.834 127.944 1.00 130.61 350 GLU B N 1
ATOM 2865 C CA . GLU B 1 199 ? 154.311 167.062 127.854 1.00 133.00 350 GLU B CA 1
ATOM 2866 C C . GLU B 1 199 ? 155.528 167.933 128.139 1.00 128.95 350 GLU B C 1
ATOM 2867 O O . GLU B 1 199 ? 156.511 167.466 128.726 1.00 126.75 350 GLU B O 1
ATOM 2873 N N . LEU B 1 200 ? 155.484 169.202 127.726 1.00 125.36 351 LEU B N 1
ATOM 2874 C CA . LEU B 1 200 ? 156.574 170.121 128.037 1.00 126.70 351 LEU B CA 1
ATOM 2875 C C . LEU B 1 200 ? 156.709 170.319 129.541 1.00 132.93 351 LEU B C 1
ATOM 2876 O O . LEU B 1 200 ? 157.823 170.368 130.076 1.00 134.78 351 LEU B O 1
ATOM 2881 N N . TYR B 1 201 ? 155.578 170.440 130.240 1.00 128.60 352 TYR B N 1
ATOM 2882 C CA . TYR B 1 201 ? 155.615 170.643 131.684 1.00 121.39 352 TYR B CA 1
ATOM 2883 C C . TYR B 1 201 ? 156.234 169.449 132.400 1.00 123.36 352 TYR B C 1
ATOM 2884 O O . TYR B 1 201 ? 157.036 169.620 133.326 1.00 126.51 352 TYR B O 1
ATOM 2893 N N . ARG B 1 202 ? 155.879 168.233 131.987 1.00 124.91 353 ARG B N 1
ATOM 2894 C CA . ARG B 1 202 ? 156.331 167.028 132.668 1.00 129.11 353 ARG B CA 1
ATOM 2895 C C . ARG B 1 202 ? 157.726 166.589 132.242 1.00 133.29 353 ARG B C 1
ATOM 2896 O O . ARG B 1 202 ? 158.249 165.614 132.795 1.00 136.64 353 ARG B O 1
ATOM 2904 N N . LYS B 1 203 ? 158.341 167.274 131.277 1.00 130.28 354 LYS B N 1
ATOM 2905 C CA . LYS B 1 203 ? 159.715 166.998 130.889 1.00 127.34 354 LYS B CA 1
ATOM 2906 C C . LYS B 1 203 ? 160.733 167.922 131.535 1.00 122.50 354 LYS B C 1
ATOM 2907 O O . LYS B 1 203 ? 161.910 167.552 131.611 1.00 123.91 354 LYS B O 1
ATOM 2913 N N . GLU B 1 204 ? 160.325 169.103 131.996 1.00 121.72 355 GLU B N 1
ATOM 2914 C CA . GLU B 1 204 ? 161.244 170.034 132.633 1.00 124.77 355 GLU B CA 1
ATOM 2915 C C . GLU B 1 204 ? 161.406 169.791 134.127 1.00 129.23 355 GLU B C 1
ATOM 2916 O O . GLU B 1 204 ? 162.299 170.384 134.741 1.00 131.12 355 GLU B O 1
ATOM 2922 N N . LEU B 1 205 ? 160.574 168.944 134.725 1.00 115.46 356 LEU B N 1
ATOM 2923 C CA . LEU B 1 205 ? 160.703 168.662 136.147 1.00 112.35 356 LEU B CA 1
ATOM 2924 C C . LEU B 1 205 ? 161.938 167.809 136.403 1.00 111.76 356 LEU B C 1
ATOM 2925 O O . LEU B 1 205 ? 162.183 166.821 135.703 1.00 115.35 356 LEU B O 1
ATOM 2930 N N . LYS B 1 206 ? 162.718 168.192 137.412 1.00 115.65 357 LYS B N 1
ATOM 2931 C CA . LYS B 1 206 ? 163.970 167.508 137.715 1.00 118.35 357 LYS B CA 1
ATOM 2932 C C . LYS B 1 206 ? 163.758 166.252 138.553 1.00 121.38 357 LYS B C 1
ATOM 2933 O O . LYS B 1 206 ? 164.148 165.155 138.141 1.00 117.55 357 LYS B O 1
ATOM 2939 N N . ASN B 1 207 ? 163.147 166.397 139.728 1.00 121.08 358 ASN B N 1
ATOM 2940 C CA . ASN B 1 207 ? 163.063 165.310 140.695 1.00 116.00 358 ASN B CA 1
ATOM 2941 C C . ASN B 1 207 ? 161.635 164.849 140.959 1.00 119.17 358 ASN B C 1
ATOM 2942 O O . ASN B 1 207 ? 161.419 164.038 141.866 1.00 127.34 358 ASN B O 1
ATOM 2947 N N . VAL B 1 208 ? 160.658 165.334 140.199 1.00 103.22 359 VAL B N 1
ATOM 2948 C CA . VAL B 1 208 ? 159.264 164.940 140.358 1.00 105.89 359 VAL B CA 1
ATOM 2949 C C . VAL B 1 208 ? 158.791 164.306 139.060 1.00 111.77 359 VAL B C 1
ATOM 2950 O O . VAL B 1 208 ? 158.938 164.897 137.984 1.00 113.00 359 VAL B O 1
ATOM 2954 N N . THR B 1 209 ? 158.225 163.108 139.163 1.00 114.36 360 THR B N 1
ATOM 2955 C CA . THR B 1 209 ? 157.686 162.376 138.021 1.00 110.90 360 THR B CA 1
ATOM 2956 C C . THR B 1 209 ? 156.164 162.415 138.114 1.00 112.98 360 THR B C 1
ATOM 2957 O O . THR B 1 209 ? 155.571 161.783 138.992 1.00 117.93 360 THR B O 1
ATOM 2961 N N . VAL B 1 210 ? 155.536 163.162 137.210 1.00 99.34 361 VAL B N 1
ATOM 2962 C CA . VAL B 1 210 ? 154.080 163.249 137.161 1.00 101.42 361 VAL B CA 1
ATOM 2963 C C . VAL B 1 210 ? 153.569 162.117 136.277 1.00 98.70 361 VAL B C 1
ATOM 2964 O O . VAL B 1 210 ? 153.906 162.040 135.094 1.00 106.40 361 VAL B O 1
ATOM 2968 N N . ILE B 1 211 ? 152.757 161.235 136.851 1.00 97.12 362 ILE B N 1
ATOM 2969 C CA . ILE B 1 211 ? 152.186 160.099 136.137 1.00 102.61 362 ILE B CA 1
ATOM 2970 C C . ILE B 1 211 ? 150.673 160.171 136.278 1.00 110.48 362 ILE B C 1
ATOM 2971 O O . ILE B 1 211 ? 150.153 160.232 137.398 1.00 119.58 362 ILE B O 1
ATOM 2976 N N . THR B 1 212 ? 149.970 160.164 135.151 1.00 103.57 363 THR B N 1
ATOM 2977 C CA . THR B 1 212 ? 148.517 160.152 135.193 1.00 103.17 363 THR B CA 1
ATOM 2978 C C . THR B 1 212 ? 148.012 158.774 135.607 1.00 108.02 363 THR B C 1
ATOM 2979 O O . THR B 1 212 ? 148.736 157.777 135.542 1.00 102.77 363 THR B O 1
ATOM 2983 N N . PHE B 1 213 ? 146.753 158.729 136.046 1.00 108.63 364 PHE B N 1
ATOM 2984 C CA . PHE B 1 213 ? 146.198 157.488 136.581 1.00 105.16 364 PHE B CA 1
ATOM 2985 C C . PHE B 1 213 ? 146.116 156.405 135.515 1.00 108.32 364 PHE B C 1
ATOM 2986 O O . PHE B 1 213 ? 146.415 155.235 135.780 1.00 106.35 364 PHE B O 1
ATOM 2994 N N . ASP B 1 214 ? 145.703 156.772 134.300 1.00 122.03 365 ASP B N 1
ATOM 2995 C CA . ASP B 1 214 ? 145.574 155.780 133.238 1.00 119.52 365 ASP B CA 1
ATOM 2996 C C . ASP B 1 214 ? 146.924 155.155 132.908 1.00 121.34 365 ASP B C 1
ATOM 2997 O O . ASP B 1 214 ? 147.022 153.944 132.685 1.00 125.81 365 ASP B O 1
ATOM 3002 N N . GLU B 1 215 ? 147.981 155.970 132.884 1.00 115.75 366 GLU B N 1
ATOM 3003 C CA . GLU B 1 215 ? 149.320 155.436 132.653 1.00 110.87 366 GLU B CA 1
ATOM 3004 C C . GLU B 1 215 ? 149.731 154.477 133.763 1.00 113.42 366 GLU B C 1
ATOM 3005 O O . GLU B 1 215 ? 150.427 153.487 133.511 1.00 114.42 366 GLU B O 1
ATOM 3011 N N . LEU B 1 216 ? 149.323 154.762 135.000 1.00 106.13 367 LEU B N 1
ATOM 3012 C CA . LEU B 1 216 ? 149.652 153.883 136.117 1.00 112.19 367 LEU B CA 1
ATOM 3013 C C . LEU B 1 216 ? 149.030 152.504 135.931 1.00 109.12 367 LEU B C 1
ATOM 3014 O O . LEU B 1 216 ? 149.683 151.477 136.146 1.00 105.36 367 LEU B O 1
ATOM 3019 N N . PHE B 1 217 ? 147.760 152.462 135.524 1.00 103.76 368 PHE B N 1
ATOM 3020 C CA . PHE B 1 217 ? 147.081 151.184 135.359 1.00 99.07 368 PHE B CA 1
ATOM 3021 C C . PHE B 1 217 ? 147.376 150.535 134.014 1.00 100.19 368 PHE B C 1
ATOM 3022 O O . PHE B 1 217 ? 147.052 149.358 133.828 1.00 104.50 368 PHE B O 1
ATOM 3030 N N . GLU B 1 218 ? 147.978 151.268 133.074 1.00 119.77 369 GLU B N 1
ATOM 3031 C CA . GLU B 1 218 ? 148.417 150.643 131.831 1.00 119.68 369 GLU B CA 1
ATOM 3032 C C . GLU B 1 218 ? 149.500 149.608 132.095 1.00 122.33 369 GLU B C 1
ATOM 3033 O O . GLU B 1 218 ? 149.573 148.584 131.406 1.00 124.83 369 GLU B O 1
ATOM 3039 N N . ARG B 1 219 ? 150.359 149.861 133.086 1.00 114.99 370 ARG B N 1
ATOM 3040 C CA . ARG B 1 219 ? 151.328 148.850 133.495 1.00 118.73 370 ARG B CA 1
ATOM 3041 C C . ARG B 1 219 ? 150.626 147.613 134.037 1.00 116.81 370 ARG B C 1
ATOM 3042 O O . ARG B 1 219 ? 151.048 146.482 133.768 1.00 108.60 370 ARG B O 1
ATOM 3050 N N . VAL B 1 220 ? 149.558 147.810 134.812 1.00 112.25 371 VAL B N 1
ATOM 3051 C CA . VAL B 1 220 ? 148.752 146.683 135.277 1.00 108.30 371 VAL B CA 1
ATOM 3052 C C . VAL B 1 220 ? 148.119 145.969 134.090 1.00 108.25 371 VAL B C 1
ATOM 3053 O O . VAL B 1 220 ? 148.180 144.740 133.972 1.00 110.71 371 VAL B O 1
ATOM 3057 N N . LYS B 1 221 ? 147.508 146.737 133.186 1.00 111.59 372 LYS B N 1
ATOM 3058 C CA . LYS B 1 221 ? 146.907 146.144 131.997 1.00 110.86 372 LYS B CA 1
ATOM 3059 C C . LYS B 1 221 ? 147.970 145.561 131.076 1.00 109.40 372 LYS B C 1
ATOM 3060 O O . LYS B 1 221 ? 147.753 144.520 130.444 1.00 105.42 372 LYS B O 1
ATOM 3066 N N . GLY B 1 222 ? 149.126 146.220 130.984 1.00 115.49 373 GLY B N 1
ATOM 3067 C CA . GLY B 1 222 ? 150.201 145.700 130.156 1.00 115.89 373 GLY B CA 1
ATOM 3068 C C . GLY B 1 222 ? 150.725 144.365 130.647 1.00 119.14 373 GLY B C 1
ATOM 3069 O O . GLY B 1 222 ? 151.187 143.540 129.856 1.00 123.54 373 GLY B O 1
ATOM 3070 N N . LEU B 1 223 ? 150.667 144.137 131.961 1.00 113.03 374 LEU B N 1
ATOM 3071 C CA . LEU B 1 223 ? 151.121 142.866 132.516 1.00 114.48 374 LEU B CA 1
ATOM 3072 C C . LEU B 1 223 ? 150.276 141.708 131.998 1.00 113.66 374 LEU B C 1
ATOM 3073 O O . LEU B 1 223 ? 150.792 140.614 131.740 1.00 105.93 374 LEU B O 1
ATOM 3078 N N . ILE B 1 224 ? 148.968 141.931 131.844 1.00 120.45 375 ILE B N 1
ATOM 3079 C CA . ILE B 1 224 ? 148.086 140.891 131.316 1.00 120.63 375 ILE B CA 1
ATOM 3080 C C . ILE B 1 224 ? 148.516 140.500 129.908 1.00 122.37 375 ILE B C 1
ATOM 3081 O O . ILE B 1 224 ? 148.618 139.313 129.575 1.00 124.78 375 ILE B O 1
ATOM 3086 N N . LYS B 1 225 ? 148.786 141.498 129.064 1.00 126.81 376 LYS B N 1
ATOM 3087 C CA . LYS B 1 225 ? 149.148 141.224 127.677 1.00 127.80 376 LYS B CA 1
ATOM 3088 C C . LYS B 1 225 ? 150.457 140.451 127.586 1.00 128.67 376 LYS B C 1
ATOM 3089 O O . LYS B 1 225 ? 150.588 139.533 126.768 1.00 130.82 376 LYS B O 1
ATOM 3095 N N . LEU B 1 226 ? 151.441 140.811 128.413 1.00 118.19 377 LEU B N 1
ATOM 3096 C CA . LEU B 1 226 ? 152.722 140.114 128.383 1.00 118.40 377 LEU B CA 1
ATOM 3097 C C . LEU B 1 226 ? 152.572 138.659 128.809 1.00 121.70 377 LEU B C 1
ATOM 3098 O O . LEU B 1 226 ? 153.212 137.768 128.238 1.00 121.59 377 LEU B O 1
ATOM 3103 N N . LEU B 1 227 ? 151.735 138.399 129.816 1.00 120.31 378 LEU B N 1
ATOM 3104 C CA . LEU B 1 227 ? 151.525 137.026 130.266 1.00 120.71 378 LEU B CA 1
ATOM 3105 C C . LEU B 1 227 ? 150.857 136.185 129.186 1.00 122.57 378 LEU B C 1
ATOM 3106 O O . LEU B 1 227 ? 151.194 135.008 129.010 1.00 123.92 378 LEU B O 1
ATOM 3111 N N . GLU B 1 228 ? 149.909 136.765 128.458 1.00 129.45 379 GLU B N 1
ATOM 3112 C CA . GLU B 1 228 ? 149.225 136.055 127.384 1.00 130.16 379 GLU B CA 1
ATOM 3113 C C . GLU B 1 228 ? 150.182 135.724 126.243 1.00 127.20 379 GLU B C 1
ATOM 3114 O O . GLU B 1 228 ? 150.467 136.568 125.395 1.00 125.97 379 GLU B O 1
ATOM 3120 N N . GLY C 1 32 ? 188.426 198.463 139.334 1.00 99.58 183 GLY C N 1
ATOM 3121 C CA . GLY C 1 32 ? 187.556 198.218 138.199 1.00 104.54 183 GLY C CA 1
ATOM 3122 C C . GLY C 1 32 ? 188.111 197.192 137.232 1.00 102.87 183 GLY C C 1
ATOM 3123 O O . GLY C 1 32 ? 188.261 196.021 137.578 1.00 111.09 183 GLY C O 1
ATOM 3124 N N . ILE C 1 33 ? 188.412 197.636 136.010 1.00 117.86 184 ILE C N 1
ATOM 3125 C CA . ILE C 1 33 ? 188.994 196.741 135.012 1.00 123.11 184 ILE C CA 1
ATOM 3126 C C . ILE C 1 33 ? 190.360 196.247 135.471 1.00 126.21 184 ILE C C 1
ATOM 3127 O O . ILE C 1 33 ? 190.692 195.065 135.320 1.00 130.92 184 ILE C O 1
ATOM 3132 N N . ALA C 1 34 ? 191.173 197.144 136.035 1.00 119.19 185 ALA C N 1
ATOM 3133 C CA . ALA C 1 34 ? 192.488 196.746 136.528 1.00 116.08 185 ALA C CA 1
ATOM 3134 C C . ALA C 1 34 ? 192.373 195.663 137.591 1.00 117.66 185 ALA C C 1
ATOM 3135 O O . ALA C 1 34 ? 193.220 194.765 137.668 1.00 117.03 185 ALA C O 1
ATOM 3137 N N . ASN C 1 35 ? 191.335 195.736 138.426 1.00 115.09 186 ASN C N 1
ATOM 3138 C CA . ASN C 1 35 ? 191.095 194.683 139.407 1.00 113.28 186 ASN C CA 1
ATOM 3139 C C . ASN C 1 35 ? 190.794 193.356 138.720 1.00 113.51 186 ASN C C 1
ATOM 3140 O O . ASN C 1 35 ? 191.281 192.301 139.141 1.00 116.06 186 ASN C O 1
ATOM 3145 N N . LEU C 1 36 ? 189.984 193.392 137.660 1.00 111.37 187 LEU C N 1
ATOM 3146 C CA . LEU C 1 36 ? 189.647 192.169 136.939 1.00 110.10 187 LEU C CA 1
ATOM 3147 C C . LEU C 1 36 ? 190.883 191.550 136.297 1.00 110.65 187 LEU C C 1
ATOM 3148 O O . LEU C 1 36 ? 191.079 190.331 136.347 1.00 119.84 187 LEU C O 1
ATOM 3153 N N . LYS C 1 37 ? 191.730 192.379 135.684 1.00 111.55 188 LYS C N 1
ATOM 3154 C CA . LYS C 1 37 ? 192.941 191.862 135.056 1.00 111.48 188 LYS C CA 1
ATOM 3155 C C . LYS C 1 37 ? 193.921 191.337 136.097 1.00 112.00 188 LYS C C 1
ATOM 3156 O O . LYS C 1 37 ? 194.711 190.428 135.815 1.00 116.69 188 LYS C O 1
ATOM 3162 N N . LYS C 1 38 ? 193.891 191.904 137.304 1.00 113.50 189 LYS C N 1
ATOM 3163 C CA . LYS C 1 38 ? 194.747 191.409 138.377 1.00 115.54 189 LYS C CA 1
ATOM 3164 C C . LYS C 1 38 ? 194.385 189.978 138.754 1.00 118.45 189 LYS C C 1
ATOM 3165 O O . LYS C 1 38 ? 195.269 189.152 139.011 1.00 111.64 189 LYS C O 1
ATOM 3171 N N . VAL C 1 39 ? 193.088 189.670 138.797 1.00 112.96 190 VAL C N 1
ATOM 3172 C CA . VAL C 1 39 ? 192.646 188.323 139.152 1.00 106.60 190 VAL C CA 1
ATOM 3173 C C . VAL C 1 39 ? 193.132 187.314 138.120 1.00 109.79 190 VAL C C 1
ATOM 3174 O O . VAL C 1 39 ? 193.613 186.228 138.465 1.00 108.27 190 VAL C O 1
ATOM 3178 N N . LEU C 1 40 ? 193.012 187.658 136.835 1.00 112.80 191 LEU C N 1
ATOM 3179 C CA . LEU C 1 40 ? 193.458 186.750 135.784 1.00 107.12 191 LEU C CA 1
ATOM 3180 C C . LEU C 1 40 ? 194.959 186.506 135.863 1.00 109.09 191 LEU C C 1
ATOM 3181 O O . LEU C 1 40 ? 195.437 185.420 135.518 1.00 115.21 191 LEU C O 1
ATOM 3186 N N . SER C 1 41 ? 195.719 187.505 136.314 1.00 117.54 192 SER C N 1
ATOM 3187 C CA . SER C 1 41 ? 197.160 187.333 136.458 1.00 121.81 192 SER C CA 1
ATOM 3188 C C . SER C 1 41 ? 197.479 186.228 137.457 1.00 125.17 192 SER C C 1
ATOM 3189 O O . SER C 1 41 ? 198.397 185.428 137.245 1.00 129.21 192 SER C O 1
ATOM 3192 N N . VAL C 1 42 ? 196.732 186.176 138.561 1.00 115.14 193 VAL C N 1
ATOM 3193 C CA . VAL C 1 42 ? 196.906 185.095 139.529 1.00 114.35 193 VAL C CA 1
ATOM 3194 C C . VAL C 1 42 ? 196.513 183.761 138.907 1.00 115.96 193 VAL C C 1
ATOM 3195 O O . VAL C 1 42 ? 197.213 182.753 139.058 1.00 118.02 193 VAL C O 1
ATOM 3199 N N . TRP C 1 43 ? 195.381 183.738 138.199 1.00 107.74 194 TRP C N 1
ATOM 3200 C CA . TRP C 1 43 ? 194.911 182.502 137.580 1.00 107.69 194 TRP C CA 1
ATOM 3201 C C . TRP C 1 43 ? 195.874 182.022 136.501 1.00 104.83 194 TRP C C 1
ATOM 3202 O O . TRP C 1 43 ? 196.208 180.834 136.435 1.00 104.52 194 TRP C O 1
ATOM 3213 N N . GLU C 1 44 ? 196.344 182.937 135.651 1.00 118.62 195 GLU C N 1
ATOM 3214 C CA . GLU C 1 44 ? 197.252 182.556 134.576 1.00 117.92 195 GLU C CA 1
ATOM 3215 C C . GLU C 1 44 ? 198.619 182.132 135.093 1.00 117.74 195 GLU C C 1
ATOM 3216 O O . GLU C 1 44 ? 199.372 181.484 134.358 1.00 119.75 195 GLU C O 1
ATOM 3222 N N . SER C 1 45 ? 198.958 182.481 136.332 1.00 115.58 196 SER C N 1
ATOM 3223 C CA . SER C 1 45 ? 200.257 182.134 136.892 1.00 116.90 196 SER C CA 1
ATOM 3224 C C . SER C 1 45 ? 200.236 180.806 137.639 1.00 117.77 196 SER C C 1
ATOM 3225 O O . SER C 1 45 ? 201.241 180.088 137.649 1.00 116.28 196 SER C O 1
ATOM 3228 N N . ASN C 1 46 ? 199.111 180.464 138.269 1.00 121.56 197 ASN C N 1
ATOM 3229 C CA . ASN C 1 46 ? 199.025 179.283 139.115 1.00 123.05 197 ASN C CA 1
ATOM 3230 C C . ASN C 1 46 ? 198.188 178.156 138.527 1.00 122.86 197 ASN C C 1
ATOM 3231 O O . ASN C 1 46 ? 198.024 177.127 139.191 1.00 126.10 197 ASN C O 1
ATOM 3236 N N . LYS C 1 47 ? 197.655 178.314 137.313 1.00 114.91 198 LYS C N 1
ATOM 3237 C CA . LYS C 1 47 ? 196.759 177.298 136.767 1.00 115.65 198 LYS C CA 1
ATOM 3238 C C . LYS C 1 47 ? 197.486 175.983 136.515 1.00 116.56 198 LYS C C 1
ATOM 3239 O O . LYS C 1 47 ? 196.890 174.906 136.624 1.00 119.53 198 LYS C O 1
ATOM 3245 N N . LEU C 1 48 ? 198.773 176.048 136.178 1.00 127.71 199 LEU C N 1
ATOM 3246 C CA . LEU C 1 48 ? 199.553 174.857 135.867 1.00 130.80 199 LEU C CA 1
ATOM 3247 C C . LEU C 1 48 ? 200.677 174.615 136.869 1.00 129.29 199 LEU C C 1
ATOM 3248 O O . LEU C 1 48 ? 201.502 173.720 136.664 1.00 133.58 199 LEU C O 1
ATOM 3253 N N . THR C 1 49 ? 200.728 175.394 137.949 1.00 124.76 200 THR C N 1
ATOM 3254 C CA . THR C 1 49 ? 201.769 175.217 138.954 1.00 130.26 200 THR C CA 1
ATOM 3255 C C . THR C 1 49 ? 201.181 174.834 140.306 1.00 129.86 200 THR C C 1
ATOM 3256 O O . THR C 1 49 ? 201.594 173.840 140.911 1.00 126.09 200 THR C O 1
ATOM 3260 N N . ASN C 1 50 ? 200.216 175.615 140.785 1.00 123.59 201 ASN C N 1
ATOM 3261 C CA . ASN C 1 50 ? 199.671 175.407 142.121 1.00 115.80 201 ASN C CA 1
ATOM 3262 C C . ASN C 1 50 ? 198.736 174.205 142.136 1.00 118.00 201 ASN C C 1
ATOM 3263 O O . ASN C 1 50 ? 197.781 174.139 141.356 1.00 123.38 201 ASN C O 1
ATOM 3268 N N . THR C 1 51 ? 199.012 173.256 143.032 1.00 117.69 202 THR C N 1
ATOM 3269 C CA . THR C 1 51 ? 198.194 172.058 143.186 1.00 116.52 202 THR C CA 1
ATOM 3270 C C . THR C 1 51 ? 197.638 171.923 144.599 1.00 116.45 202 THR C C 1
ATOM 3271 O O . THR C 1 51 ? 197.297 170.815 145.024 1.00 119.28 202 THR C O 1
ATOM 3275 N N . SER C 1 52 ? 197.538 173.026 145.335 1.00 121.57 203 SER C N 1
ATOM 3276 C CA . SER C 1 52 ? 197.046 173.014 146.706 1.00 120.87 203 SER C CA 1
ATOM 3277 C C . SER C 1 52 ? 195.607 173.512 146.723 1.00 120.30 203 SER C C 1
ATOM 3278 O O . SER C 1 52 ? 195.317 174.604 146.224 1.00 126.94 203 SER C O 1
ATOM 3281 N N . GLU C 1 53 ? 194.713 172.708 147.301 1.00 123.44 204 GLU C N 1
ATOM 3282 C CA . GLU C 1 53 ? 193.298 173.064 147.326 1.00 124.64 204 GLU C CA 1
ATOM 3283 C C . GLU C 1 53 ? 193.048 174.285 148.203 1.00 129.13 204 GLU C C 1
ATOM 3284 O O . GLU C 1 53 ? 192.118 175.060 147.949 1.00 127.71 204 GLU C O 1
ATOM 3290 N N . LYS C 1 54 ? 193.867 174.474 149.240 1.00 124.61 205 LYS C N 1
ATOM 3291 C CA . LYS C 1 54 ? 193.677 175.605 150.143 1.00 124.48 205 LYS C CA 1
ATOM 3292 C C . LYS C 1 54 ? 193.898 176.932 149.427 1.00 121.52 205 LYS C C 1
ATOM 3293 O O . LYS C 1 54 ? 193.172 177.904 149.664 1.00 118.22 205 LYS C O 1
ATOM 3299 N N . PHE C 1 55 ? 194.905 176.993 148.554 1.00 109.30 206 PHE C N 1
ATOM 3300 C CA . PHE C 1 55 ? 195.236 178.243 147.877 1.00 107.50 206 PHE C CA 1
ATOM 3301 C C . PHE C 1 55 ? 194.068 178.744 147.037 1.00 110.56 206 PHE C C 1
ATOM 3302 O O . PHE C 1 55 ? 193.719 179.929 147.075 1.00 117.34 206 PHE C O 1
ATOM 3310 N N . TRP C 1 56 ? 193.450 177.847 146.268 1.00 110.30 207 TRP C N 1
ATOM 3311 C CA . TRP C 1 56 ? 192.348 178.257 145.405 1.00 105.20 207 TRP C CA 1
ATOM 3312 C C . TRP C 1 56 ? 191.123 178.641 146.222 1.00 103.79 207 TRP C C 1
ATOM 3313 O O . TRP C 1 56 ? 190.297 179.444 145.774 1.00 112.65 207 TRP C O 1
ATOM 3324 N N . GLN C 1 57 ? 190.985 178.074 147.422 1.00 107.11 208 GLN C N 1
ATOM 3325 C CA . GLN C 1 57 ? 189.950 178.543 148.335 1.00 113.05 208 GLN C CA 1
ATOM 3326 C C . GLN C 1 57 ? 190.196 179.990 148.736 1.00 118.75 208 GLN C C 1
ATOM 3327 O O . GLN C 1 57 ? 189.260 180.796 148.797 1.00 120.10 208 GLN C O 1
ATOM 3333 N N . SER C 1 5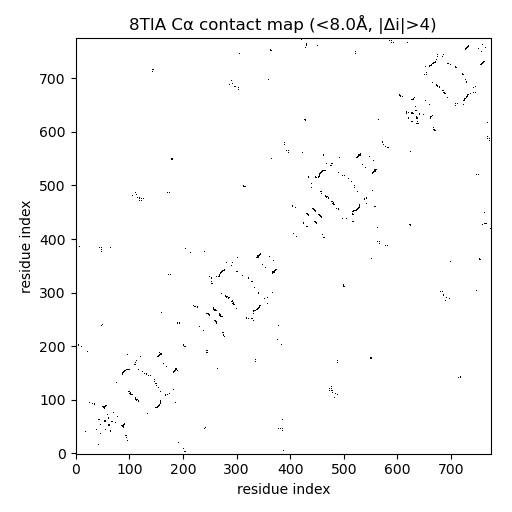8 ? 191.454 180.336 149.015 1.00 118.20 209 SER C N 1
ATOM 3334 C CA . SER C 1 58 ? 191.787 181.702 149.404 1.00 117.65 209 SER C CA 1
ATOM 3335 C C . SER C 1 58 ? 191.498 182.682 148.274 1.00 115.24 209 SER C C 1
ATOM 3336 O O . SER C 1 58 ? 190.961 183.771 148.504 1.00 115.16 209 SER C O 1
ATOM 3339 N N . VAL C 1 59 ? 191.848 182.308 147.041 1.00 110.76 210 VAL C N 1
ATOM 3340 C CA . VAL C 1 59 ? 191.667 183.208 145.904 1.00 108.91 210 VAL C CA 1
ATOM 3341 C C . VAL C 1 59 ? 190.190 183.523 145.704 1.00 109.85 210 VAL C C 1
ATOM 3342 O O . VAL C 1 59 ? 189.805 184.680 145.497 1.00 114.80 210 VAL C O 1
ATOM 3346 N N . LEU C 1 60 ? 189.341 182.497 145.764 1.00 109.17 211 LEU C N 1
ATOM 3347 C CA . LEU C 1 60 ? 187.910 182.718 145.589 1.00 109.46 211 LEU C CA 1
ATOM 3348 C C . LEU C 1 60 ? 187.307 183.429 146.793 1.00 111.81 211 LEU C C 1
ATOM 3349 O O . LEU C 1 60 ? 186.357 184.206 146.649 1.00 113.25 211 LEU C O 1
ATOM 3354 N N . LYS C 1 61 ? 187.838 183.172 147.990 1.00 118.96 212 LYS C N 1
ATOM 3355 C CA . LYS C 1 61 ? 187.318 183.837 149.179 1.00 118.73 212 LYS C CA 1
ATOM 3356 C C . LYS C 1 61 ? 187.661 185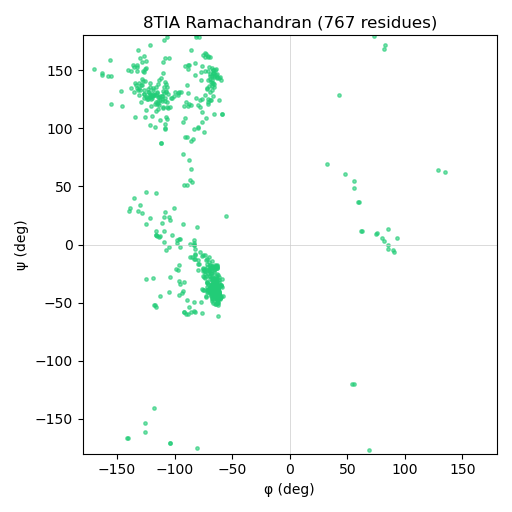.321 149.174 1.00 117.78 212 LYS C C 1
ATOM 3357 O O . LYS C 1 61 ? 186.856 186.151 149.612 1.00 113.85 212 LYS C O 1
ATOM 3363 N N . GLU C 1 62 ? 188.854 185.674 148.691 1.00 124.03 213 GLU C N 1
ATOM 3364 C CA . GLU C 1 62 ? 189.223 187.081 148.579 1.00 123.35 213 GLU C CA 1
ATOM 3365 C C . GLU C 1 62 ? 188.308 187.810 147.603 1.00 126.61 213 GLU C C 1
ATOM 3366 O O . GLU C 1 62 ? 187.866 188.934 147.867 1.00 129.51 213 GLU C O 1
ATOM 3372 N N . ASN C 1 63 ? 188.012 187.182 146.470 1.00 114.32 214 ASN C N 1
ATOM 3373 C CA . ASN C 1 63 ? 187.172 187.763 145.427 1.00 107.19 214 ASN C CA 1
ATOM 3374 C C . ASN C 1 63 ? 185.875 186.961 145.375 1.00 111.03 214 ASN C C 1
ATOM 3375 O O . ASN C 1 63 ? 185.745 186.009 144.604 1.00 118.50 214 ASN C O 1
ATOM 3380 N N . THR C 1 64 ? 184.907 187.359 146.204 1.00 112.28 215 THR C N 1
ATOM 3381 C CA . THR C 1 64 ? 183.653 186.617 146.287 1.00 113.47 215 THR C CA 1
ATOM 3382 C C . THR C 1 64 ? 182.824 186.779 145.019 1.00 111.66 215 THR C C 1
ATOM 3383 O O . THR C 1 64 ? 181.941 185.960 144.739 1.00 112.30 215 THR C O 1
ATOM 3387 N N . TRP C 1 65 ? 183.089 187.832 144.243 1.00 114.55 216 TRP C N 1
ATOM 3388 C CA . TRP C 1 65 ? 182.310 188.072 143.034 1.00 110.52 216 TRP C CA 1
ATOM 3389 C C . TRP C 1 65 ? 182.563 187.012 141.970 1.00 111.15 216 TRP C C 1
ATOM 3390 O O . TRP C 1 65 ? 181.750 186.850 141.054 1.00 119.34 216 TRP C O 1
ATOM 3401 N N . ILE C 1 66 ? 183.682 186.289 142.065 1.00 104.06 217 ILE C N 1
ATOM 3402 C CA . ILE C 1 66 ? 184.020 185.299 141.041 1.00 102.17 217 ILE C CA 1
ATOM 3403 C C . ILE C 1 66 ? 182.974 184.194 141.001 1.00 102.24 217 ILE C C 1
ATOM 3404 O O . ILE C 1 66 ? 182.448 183.847 139.937 1.00 107.55 217 ILE C O 1
ATOM 3409 N N . LEU C 1 67 ? 182.657 183.625 142.165 1.00 99.07 218 LEU C N 1
ATOM 3410 C CA . LEU C 1 67 ? 181.701 182.525 142.204 1.00 105.66 218 LEU C CA 1
ATOM 3411 C C . LEU C 1 67 ? 180.271 183.012 142.025 1.00 110.70 218 LEU C C 1
ATOM 3412 O O . LEU C 1 67 ? 179.394 182.226 141.649 1.00 118.03 218 LEU C O 1
ATOM 3417 N N . SER C 1 68 ? 180.012 184.294 142.285 1.00 107.53 219 SER C N 1
ATOM 3418 C CA . SER C 1 68 ? 178.672 184.829 142.094 1.00 105.46 219 SER C CA 1
ATOM 3419 C C . SER C 1 68 ? 178.310 184.992 140.626 1.00 108.83 219 SER C C 1
ATOM 3420 O O . SER C 1 68 ? 177.133 185.201 140.317 1.00 114.57 219 SER C O 1
ATOM 3423 N N . GLN C 1 69 ? 179.282 184.903 139.720 1.00 95.34 220 GLN C N 1
ATOM 3424 C CA . GLN C 1 69 ? 179.008 185.000 138.294 1.00 94.05 220 GLN C CA 1
ATOM 3425 C C . GLN C 1 69 ? 178.482 183.701 137.701 1.00 100.17 220 GLN C C 1
ATOM 3426 O O . GLN C 1 69 ? 177.979 183.712 136.573 1.00 111.75 220 GLN C O 1
ATOM 3432 N N . ILE C 1 70 ? 178.584 182.587 138.430 1.00 97.70 221 ILE C N 1
ATOM 3433 C CA . ILE C 1 70 ? 178.020 181.323 137.965 1.00 98.47 221 ILE C CA 1
ATOM 3434 C C . ILE C 1 70 ? 176.501 181.334 137.940 1.00 106.86 221 ILE C C 1
ATOM 3435 O O . ILE C 1 70 ? 175.902 180.822 136.986 1.00 113.83 221 ILE C O 1
ATOM 3440 N N . PHE C 1 71 ? 175.863 181.928 138.943 1.00 118.48 222 PHE C N 1
ATOM 3441 C CA . PHE C 1 71 ? 174.416 181.893 139.094 1.00 116.82 222 PHE C CA 1
ATOM 3442 C C . PHE C 1 71 ? 173.819 183.189 138.571 1.00 115.79 222 PHE C C 1
ATOM 3443 O O . PHE C 1 71 ? 174.288 184.277 138.920 1.00 113.89 222 PHE C O 1
ATOM 3451 N N . SER C 1 72 ? 172.785 183.067 137.736 1.00 112.94 223 SER C N 1
ATOM 3452 C CA . SER C 1 72 ? 172.113 184.250 137.210 1.00 112.97 223 SER C CA 1
ATOM 3453 C C . SER C 1 72 ? 171.457 185.055 138.324 1.00 119.07 223 SER C C 1
ATOM 3454 O O . SER C 1 72 ? 171.509 186.290 138.321 1.00 122.98 223 SER C O 1
ATOM 3457 N N . ASN C 1 73 ? 170.833 184.375 139.282 1.00 115.15 224 ASN C N 1
ATOM 3458 C CA . ASN C 1 73 ? 170.207 185.063 140.397 1.00 111.85 224 ASN C CA 1
ATOM 3459 C C . ASN C 1 73 ? 171.271 185.658 141.319 1.00 113.28 224 ASN C C 1
ATOM 3460 O O . ASN C 1 73 ? 172.398 185.160 141.382 1.00 115.85 224 ASN C O 1
ATOM 3465 N N . PRO C 1 74 ? 170.942 186.735 142.032 1.00 102.49 225 PRO C N 1
ATOM 3466 C CA . PRO C 1 74 ? 171.900 187.305 142.986 1.00 103.19 225 PRO C CA 1
ATOM 3467 C C . PRO C 1 74 ? 172.264 186.305 144.072 1.00 107.09 225 PRO C C 1
ATOM 3468 O O . PRO C 1 74 ? 171.433 185.511 144.517 1.00 110.88 225 PRO C O 1
ATOM 3472 N N . THR C 1 75 ? 173.526 186.348 144.495 1.00 105.82 226 THR C N 1
ATOM 3473 C CA . THR C 1 75 ? 174.021 185.486 145.557 1.00 106.55 226 THR C CA 1
ATOM 3474 C C . THR C 1 75 ? 174.966 186.275 146.449 1.00 107.64 226 THR C C 1
ATOM 3475 O O . THR C 1 75 ? 175.630 187.213 146.001 1.00 113.07 226 THR C O 1
ATOM 3479 N N . VAL C 1 76 ? 175.018 185.885 147.720 1.00 96.92 227 VAL C N 1
ATOM 3480 C CA . VAL C 1 76 ? 175.937 186.467 148.690 1.00 95.79 227 VAL C CA 1
ATOM 3481 C C . VAL C 1 76 ? 176.584 185.336 149.476 1.00 94.28 227 VAL C C 1
ATOM 3482 O O . VAL C 1 76 ? 175.923 184.354 149.830 1.00 92.33 227 VAL C O 1
ATOM 3486 N N . LEU C 1 77 ? 177.882 185.464 149.729 1.00 92.98 228 LEU C N 1
ATOM 3487 C CA . LEU C 1 77 ? 178.608 184.436 150.458 1.00 94.62 228 LEU C CA 1
ATOM 3488 C C . LEU C 1 77 ? 178.170 184.400 151.918 1.00 100.54 228 LEU C C 1
ATOM 3489 O O . LEU C 1 77 ? 177.904 185.432 152.539 1.00 102.05 228 LEU C O 1
ATOM 3494 N N . ILE C 1 78 ? 178.095 183.189 152.464 1.00 106.14 229 ILE C N 1
ATOM 3495 C CA . ILE C 1 78 ? 177.737 182.960 153.858 1.00 104.76 229 ILE C CA 1
ATOM 3496 C C . ILE C 1 78 ? 178.997 182.543 154.604 1.00 105.02 229 ILE C C 1
ATOM 3497 O O . ILE C 1 78 ? 179.746 181.676 154.135 1.00 102.72 229 ILE C O 1
ATOM 3502 N N . ASN C 1 79 ? 179.240 183.177 155.750 1.00 110.78 230 ASN C N 1
ATOM 3503 C CA . ASN C 1 79 ? 180.437 182.896 156.531 1.00 110.15 230 ASN C CA 1
ATOM 3504 C C . ASN C 1 79 ? 180.438 181.451 157.009 1.00 113.18 230 ASN C C 1
ATOM 3505 O O . ASN C 1 79 ? 179.385 180.871 157.285 1.00 117.25 230 ASN C O 1
ATOM 3510 N N . ASP C 1 80 ? 181.636 180.867 157.098 1.00 129.88 231 ASP C N 1
ATOM 3511 C CA . ASP C 1 80 ? 181.750 179.474 157.515 1.00 129.98 231 ASP C CA 1
ATOM 3512 C C . ASP C 1 80 ? 181.248 179.266 158.938 1.00 127.33 231 ASP C C 1
ATOM 3513 O O . ASP C 1 80 ? 180.842 178.155 159.294 1.00 130.87 231 ASP C O 1
ATOM 3518 N N . GLU C 1 81 ? 181.271 180.314 159.763 1.00 118.11 232 GLU C N 1
ATOM 3519 C CA . GLU C 1 81 ? 180.761 180.192 161.125 1.00 119.46 232 GLU C CA 1
ATOM 3520 C C . GLU C 1 81 ? 179.258 179.940 161.133 1.00 122.92 232 GLU C C 1
ATOM 3521 O O . GLU C 1 81 ? 178.737 179.285 162.044 1.00 121.09 232 GLU C O 1
ATOM 3527 N N . ALA C 1 82 ? 178.545 180.457 160.130 1.00 121.05 233 ALA C N 1
ATOM 3528 C CA . ALA C 1 82 ? 177.088 180.378 160.133 1.00 113.27 233 ALA C CA 1
ATOM 3529 C C . ALA C 1 82 ? 176.598 178.939 160.032 1.00 115.50 233 ALA C C 1
ATOM 3530 O O . ALA C 1 82 ? 175.664 178.546 160.740 1.00 126.13 233 ALA C O 1
ATOM 3532 N N . TYR C 1 83 ? 177.209 178.136 159.162 1.00 108.69 234 TYR C N 1
ATOM 3533 C CA . TYR C 1 83 ? 176.732 176.785 158.902 1.00 111.15 234 TYR C CA 1
ATOM 3534 C C . TYR C 1 83 ? 177.650 175.704 159.462 1.00 109.12 234 TYR C C 1
ATOM 3535 O O . TYR C 1 83 ? 177.477 174.528 159.129 1.00 107.21 234 TYR C O 1
ATOM 3544 N N . VAL C 1 84 ? 178.613 176.067 160.301 1.00 118.84 235 VAL C N 1
ATOM 3545 C CA . VAL C 1 84 ? 179.474 175.075 160.936 1.00 119.33 235 VAL C CA 1
ATOM 3546 C C . VAL C 1 84 ? 179.443 175.246 162.450 1.00 116.67 235 VAL C C 1
ATOM 3547 O O . VAL C 1 84 ? 178.694 174.562 163.146 1.00 117.48 235 VAL C O 1
ATOM 3551 N N . LEU C 1 96 ? 187.502 169.240 153.337 1.00 115.07 247 LEU C N 1
ATOM 3552 C CA . LEU C 1 96 ? 186.992 169.573 152.012 1.00 117.84 247 LEU C CA 1
ATOM 3553 C C . LEU C 1 96 ? 186.604 171.045 151.924 1.00 121.98 247 LEU C C 1
ATOM 3554 O O . LEU C 1 96 ? 185.857 171.552 152.760 1.00 120.29 247 LEU C O 1
ATOM 3556 N N . VAL C 1 97 ? 187.120 171.727 150.899 1.00 124.54 248 VAL C N 1
ATOM 3557 C CA . VAL C 1 97 ? 186.803 173.135 150.701 1.00 120.38 248 VAL C CA 1
ATOM 3558 C C . VAL C 1 97 ? 185.384 173.264 150.176 1.00 123.67 248 VAL C C 1
ATOM 3559 O O . VAL C 1 97 ? 185.013 172.624 149.187 1.00 123.98 248 VAL C O 1
ATOM 3563 N N . ASP C 1 98 ? 184.585 174.101 150.835 1.00 116.69 249 ASP C N 1
ATOM 3564 C CA . ASP C 1 98 ? 183.185 174.276 150.461 1.00 109.97 249 ASP C CA 1
ATOM 3565 C C . ASP C 1 98 ? 182.772 175.716 150.721 1.00 108.95 249 ASP C C 1
ATOM 3566 O O . ASP C 1 98 ? 183.040 176.254 151.798 1.00 111.74 249 ASP C O 1
ATOM 3571 N N . PHE C 1 99 ? 182.126 176.331 149.737 1.00 106.02 250 PHE C N 1
ATOM 3572 C CA . PHE C 1 99 ? 181.522 177.646 149.879 1.00 105.06 250 PHE C CA 1
ATOM 3573 C C . PHE C 1 99 ? 180.003 177.522 149.869 1.00 115.92 250 PHE C C 1
ATOM 3574 O O . PHE C 1 99 ? 179.439 176.556 149.351 1.00 126.89 250 PHE C O 1
ATOM 3582 N N . LEU C 1 100 ? 179.340 178.518 150.452 1.00 101.57 251 LEU C N 1
ATOM 3583 C CA . LEU C 1 100 ? 177.884 178.527 150.560 1.00 92.34 251 LEU C CA 1
ATOM 3584 C C . LEU C 1 100 ? 177.371 179.905 150.170 1.00 97.59 251 LEU C C 1
ATOM 3585 O O . LEU C 1 100 ? 177.566 180.876 150.908 1.00 104.68 251 LEU C O 1
ATOM 3590 N N . TYR C 1 101 ? 176.717 179.989 149.017 1.00 93.47 252 TYR C N 1
ATOM 3591 C CA . TYR C 1 101 ? 176.110 181.222 148.543 1.00 92.36 252 TYR C CA 1
ATOM 3592 C C . TYR C 1 101 ? 174.595 181.130 148.655 1.00 99.69 252 TYR C C 1
ATOM 3593 O O . TYR C 1 101 ? 173.993 180.099 148.347 1.00 108.05 252 TYR C O 1
ATOM 3602 N N . ALA C 1 102 ? 173.981 182.221 149.101 1.00 114.25 253 ALA C N 1
ATOM 3603 C CA . ALA C 1 102 ? 172.546 182.260 149.334 1.00 111.73 253 ALA C CA 1
ATOM 3604 C C . ALA C 1 102 ? 171.929 183.449 148.615 1.00 111.48 253 ALA C C 1
ATOM 3605 O O . ALA C 1 102 ? 172.517 184.533 148.569 1.00 119.53 253 ALA C O 1
ATOM 3607 N N . ASN C 1 103 ? 170.746 183.236 148.053 1.00 99.07 254 ASN C N 1
ATOM 3608 C CA . ASN C 1 103 ? 170.021 184.321 147.412 1.00 104.75 254 ASN C CA 1
ATOM 3609 C C . ASN C 1 103 ? 169.587 185.333 148.468 1.00 106.04 254 ASN C C 1
ATOM 3610 O O . ASN C 1 103 ? 168.968 184.949 149.468 1.00 109.75 254 ASN C O 1
ATOM 3615 N N . PRO C 1 104 ? 169.893 186.622 148.292 1.00 93.79 255 PRO C N 1
ATOM 3616 C CA . PRO C 1 104 ? 169.480 187.621 149.290 1.00 94.14 255 PRO C CA 1
ATOM 3617 C C . PRO C 1 104 ? 167.974 187.772 149.427 1.00 104.47 255 PRO C C 1
ATOM 3618 O O . PRO C 1 104 ? 167.519 188.303 150.448 1.00 106.65 255 PRO C O 1
ATOM 3622 N N . PHE C 1 105 ? 167.190 187.332 148.445 1.00 114.01 256 PHE C N 1
ATOM 3623 C CA . PHE C 1 105 ? 165.738 187.457 148.490 1.00 102.93 256 PHE C CA 1
ATOM 3624 C C . PHE C 1 105 ? 165.059 186.234 149.091 1.00 106.39 256 PHE C C 1
ATOM 3625 O O . PHE C 1 105 ? 164.336 186.352 150.084 1.00 111.21 256 PHE C O 1
ATOM 3633 N N . SER C 1 106 ? 165.275 185.058 148.506 1.00 108.40 257 SER C N 1
ATOM 3634 C CA . SER C 1 106 ? 164.577 183.853 148.932 1.00 110.16 257 SER C CA 1
ATOM 3635 C C . SER C 1 106 ? 165.363 183.017 149.930 1.00 110.61 257 SER C C 1
ATOM 3636 O O . SER C 1 106 ? 164.859 181.980 150.376 1.00 109.86 257 SER C O 1
ATOM 3639 N N . LYS C 1 107 ? 166.583 183.427 150.274 1.00 116.53 258 LYS C N 1
ATOM 3640 C CA . LYS C 1 107 ? 167.453 182.760 151.240 1.00 115.03 258 LYS C CA 1
ATOM 3641 C C . LYS C 1 107 ? 167.846 181.350 150.817 1.00 117.51 258 LYS C C 1
ATOM 3642 O O . LYS C 1 107 ? 168.395 180.601 151.634 1.00 121.39 258 LYS C O 1
ATOM 3648 N N . ASP C 1 108 ? 167.582 180.961 149.573 1.00 118.51 259 ASP C N 1
ATOM 3649 C CA . ASP C 1 108 ? 167.986 179.646 149.099 1.00 119.07 259 ASP C CA 1
ATOM 3650 C C . ASP C 1 108 ? 169.502 179.577 148.957 1.00 116.44 259 ASP C C 1
ATOM 3651 O O . ASP C 1 108 ? 170.140 180.491 148.430 1.00 114.26 259 ASP C O 1
ATOM 3656 N N . ALA C 1 109 ? 170.076 178.469 149.417 1.00 91.43 260 ALA C N 1
ATOM 3657 C CA . ALA C 1 109 ? 171.519 178.315 149.503 1.00 77.27 260 ALA C CA 1
ATOM 3658 C C . ALA C 1 109 ? 172.015 177.297 148.485 1.00 83.84 260 ALA C C 1
ATOM 3659 O O . ALA C 1 109 ? 171.330 176.325 148.157 1.00 94.80 260 ALA C O 1
ATOM 3661 N N . VAL C 1 110 ? 173.227 177.537 147.988 1.00 102.17 261 VAL C N 1
ATOM 3662 C CA . VAL C 1 110 ? 173.894 176.656 147.037 1.00 99.71 261 VAL C CA 1
ATOM 3663 C C . VAL C 1 110 ? 175.265 176.303 147.596 1.00 102.60 261 VAL C C 1
ATOM 3664 O O . VAL C 1 110 ? 175.997 177.185 148.057 1.00 100.11 261 VAL C O 1
ATOM 3668 N N . LEU C 1 111 ? 175.610 175.019 147.555 1.00 106.76 262 LEU C N 1
ATOM 3669 C CA . LEU C 1 111 ? 176.882 174.536 148.078 1.00 102.49 262 LEU C CA 1
ATOM 3670 C C . LEU C 1 111 ? 177.853 174.321 146.923 1.00 99.42 262 LEU C C 1
ATOM 3671 O O . LEU C 1 111 ? 177.525 173.633 145.951 1.00 116.74 262 LEU C O 1
ATOM 3676 N N . ILE C 1 112 ? 179.044 174.904 147.032 1.00 87.86 263 ILE C N 1
ATOM 3677 C CA . ILE C 1 112 ? 180.060 174.846 145.987 1.00 92.55 263 ILE C CA 1
ATOM 3678 C C . ILE C 1 112 ? 181.299 174.171 146.560 1.00 96.26 263 ILE C C 1
ATOM 3679 O O . ILE C 1 112 ? 181.824 174.599 147.595 1.00 102.80 263 ILE C O 1
ATOM 3684 N N . ALA C 1 113 ? 181.769 173.125 145.888 1.00 105.94 264 ALA C N 1
ATOM 3685 C CA . ALA C 1 113 ? 182.977 172.410 146.278 1.00 106.93 264 ALA C CA 1
ATOM 3686 C C . ALA C 1 113 ? 184.091 172.728 145.290 1.00 105.58 264 ALA C C 1
ATOM 3687 O O . ALA C 1 113 ? 183.884 172.662 144.074 1.00 110.86 264 ALA C O 1
ATOM 3689 N N . ILE C 1 114 ? 185.267 173.069 145.810 1.00 91.50 265 ILE C N 1
ATOM 3690 C CA . ILE C 1 114 ? 186.394 173.508 144.994 1.00 91.46 265 ILE C CA 1
ATOM 3691 C C . ILE C 1 114 ? 187.509 172.479 145.114 1.00 87.37 265 ILE C C 1
ATOM 3692 O O . ILE C 1 114 ? 187.980 172.186 146.219 1.00 96.34 265 ILE C O 1
ATOM 3697 N N . LYS C 1 115 ? 187.920 171.927 143.978 1.00 90.67 266 LYS C N 1
ATOM 3698 C CA . LYS C 1 115 ? 189.076 171.053 143.880 1.00 96.29 266 LYS C CA 1
ATOM 3699 C C . LYS C 1 115 ? 190.238 171.824 143.255 1.00 98.10 266 LYS C C 1
ATOM 3700 O O . LYS C 1 115 ? 190.185 173.045 143.089 1.00 109.29 266 LYS C O 1
ATOM 3706 N N . THR C 1 116 ? 191.315 171.115 142.929 1.00 104.28 267 THR C N 1
ATOM 3707 C CA . THR C 1 116 ? 192.416 171.799 142.258 1.00 103.05 267 THR C CA 1
ATOM 3708 C C . THR C 1 116 ? 192.218 171.771 140.743 1.00 108.03 267 THR C C 1
ATOM 3709 O O . THR C 1 116 ? 191.539 170.882 140.224 1.00 104.09 267 THR C O 1
ATOM 3713 N N . PRO C 1 117 ? 192.793 172.734 140.010 1.00 106.12 268 PRO C N 1
ATOM 3714 C CA . PRO C 1 117 ? 192.731 172.684 138.542 1.00 100.93 268 PRO C CA 1
ATOM 3715 C C . PRO C 1 117 ? 193.449 171.475 137.967 1.00 97.66 268 PRO C C 1
ATOM 3716 O O . PRO C 1 117 ? 193.229 171.104 136.810 1.00 98.83 268 PRO C O 1
ATOM 3720 N N . SER C 1 118 ? 194.315 170.857 138.764 1.00 110.60 269 SER C N 1
ATOM 3721 C CA . SER C 1 118 ? 195.049 169.670 138.353 1.00 114.08 269 SER C CA 1
ATOM 3722 C C . SER C 1 118 ? 194.234 168.395 138.523 1.00 114.57 269 SER C C 1
ATOM 3723 O O . SER C 1 118 ? 194.740 167.304 138.238 1.00 114.37 269 SER C O 1
ATOM 3726 N N . THR C 1 119 ? 192.995 168.505 138.984 1.00 102.64 270 THR C N 1
ATOM 3727 C CA . THR C 1 119 ? 192.148 167.335 139.175 1.00 104.11 270 THR C CA 1
ATOM 3728 C C . THR C 1 119 ? 191.776 166.736 137.826 1.00 107.11 270 THR C C 1
ATOM 3729 O O . THR C 1 119 ? 191.235 167.450 136.971 1.00 109.19 270 THR C O 1
ATOM 3733 N N . PRO C 1 120 ? 192.051 165.456 137.584 1.00 99.03 271 PRO C N 1
ATOM 3734 C CA . PRO C 1 120 ? 191.679 164.849 136.300 1.00 96.91 271 PRO C CA 1
ATOM 3735 C C . PRO C 1 120 ? 190.170 164.842 136.105 1.00 101.19 271 PRO C C 1
ATOM 3736 O O . PRO C 1 120 ? 189.403 164.666 137.054 1.00 97.09 271 PRO C O 1
ATOM 3740 N N . LEU C 1 121 ? 189.747 165.037 134.856 1.00 106.03 272 LEU C N 1
ATOM 3741 C CA . LEU C 1 121 ? 188.324 165.007 134.539 1.00 98.72 272 LEU C CA 1
ATOM 3742 C C . LEU C 1 121 ? 187.886 163.616 134.098 1.00 104.10 272 LEU C C 1
ATOM 3743 O O . LEU C 1 121 ? 186.802 163.153 134.468 1.00 109.00 272 LEU C O 1
ATOM 3748 N N . ILE C 1 122 ? 188.714 162.937 133.307 1.00 103.79 273 ILE C N 1
ATOM 3749 C CA . ILE C 1 122 ? 188.403 161.605 132.810 1.00 106.73 273 ILE C CA 1
ATOM 3750 C C . ILE C 1 122 ? 189.551 160.668 133.161 1.00 107.98 273 ILE C C 1
ATOM 3751 O O . ILE C 1 122 ? 190.666 161.095 133.469 1.00 112.74 273 ILE C O 1
ATOM 3756 N N . THR C 1 123 ? 189.260 159.372 133.110 1.00 102.96 274 THR C N 1
ATOM 3757 C CA . THR C 1 123 ? 190.275 158.371 133.385 1.00 103.75 274 THR C CA 1
ATOM 3758 C C . THR C 1 123 ? 191.347 158.392 132.296 1.00 109.52 274 THR C C 1
ATOM 3759 O O . THR C 1 123 ? 191.059 158.698 131.137 1.00 113.79 274 THR C O 1
ATOM 3763 N N . PRO C 1 124 ? 192.601 158.080 132.648 1.00 112.16 275 PRO C N 1
ATOM 3764 C CA . PRO C 1 124 ? 193.674 158.099 131.644 1.00 111.99 275 PRO C CA 1
ATOM 3765 C C . PRO C 1 124 ? 193.456 157.086 130.533 1.00 112.43 275 PRO C C 1
ATOM 3766 O O . PRO C 1 124 ? 193.582 157.416 129.350 1.00 110.66 275 PRO C O 1
ATOM 3770 N N . THR C 1 125 ? 193.126 155.851 130.899 1.00 122.87 276 THR C N 1
ATOM 3771 C CA . THR C 1 125 ? 192.852 154.822 129.910 1.00 125.61 276 THR C CA 1
ATOM 3772 C C . THR C 1 125 ? 191.419 154.959 129.398 1.00 130.42 276 THR C C 1
ATOM 3773 O O . THR C 1 125 ? 190.654 155.826 129.831 1.00 128.19 276 THR C O 1
ATOM 3777 N N . GLU C 1 126 ? 191.049 154.092 128.462 1.00 134.81 277 GLU C N 1
ATOM 3778 C CA . GLU C 1 126 ? 189.725 154.106 127.855 1.00 129.93 277 GLU C CA 1
ATOM 3779 C C . GLU C 1 126 ? 188.997 152.811 128.185 1.00 134.10 277 GLU C C 1
ATOM 3780 O O . GLU C 1 126 ? 189.583 151.726 128.107 1.00 131.66 277 GLU C O 1
ATOM 3786 N N . TYR C 1 127 ? 187.725 152.932 128.567 1.00 132.71 278 TYR C N 1
ATOM 3787 C CA . TYR C 1 127 ? 186.908 151.755 128.841 1.00 129.52 278 TYR C CA 1
ATOM 3788 C C . TYR C 1 127 ? 186.758 150.902 127.587 1.00 130.51 278 TYR C C 1
ATOM 3789 O O . TYR C 1 127 ? 187.175 149.739 127.553 1.00 131.57 278 TYR C O 1
ATOM 3798 N N . ARG C 1 128 ? 186.166 151.473 126.544 1.00 131.74 279 ARG C N 1
ATOM 3799 C CA . ARG C 1 128 ? 186.099 150.860 125.227 1.00 130.39 279 ARG C CA 1
ATOM 3800 C C . ARG C 1 128 ? 186.751 151.790 124.213 1.00 130.99 279 ARG C C 1
ATOM 3801 O O . ARG C 1 128 ? 187.105 152.931 124.520 1.00 136.73 279 ARG C O 1
ATOM 3809 N N . THR C 1 129 ? 186.914 151.285 122.993 1.00 129.41 280 THR C N 1
ATOM 3810 C CA . THR C 1 129 ? 187.527 152.069 121.928 1.00 135.10 280 THR C CA 1
ATOM 3811 C C . THR C 1 129 ? 186.736 153.344 121.682 1.00 135.28 280 THR C C 1
ATOM 3812 O O . THR C 1 129 ? 185.597 153.302 121.207 1.00 136.75 280 THR C O 1
ATOM 3816 N N . GLY C 1 130 ? 187.346 154.481 122.008 1.00 119.20 281 GLY C N 1
ATOM 3817 C CA . GLY C 1 130 ? 186.686 155.762 121.898 1.00 116.31 281 GLY C CA 1
ATOM 3818 C C . GLY C 1 130 ? 185.784 156.122 123.057 1.00 121.25 281 GLY C C 1
ATOM 3819 O O . GLY C 1 130 ? 185.138 157.177 123.009 1.00 127.84 281 GLY C O 1
ATOM 3820 N N . VAL C 1 131 ? 185.713 155.290 124.091 1.00 118.74 282 VAL C N 1
ATOM 3821 C CA . VAL C 1 131 ? 184.869 155.536 125.254 1.00 116.32 282 VAL C CA 1
ATOM 3822 C C . VAL C 1 131 ? 185.779 155.699 126.463 1.00 122.81 282 VAL C C 1
ATOM 3823 O O . VAL C 1 131 ? 186.565 154.800 126.788 1.00 121.97 282 VAL C O 1
ATOM 3827 N N . TYR C 1 132 ? 185.669 156.841 127.136 1.00 120.49 283 TYR C N 1
ATOM 3828 C CA . TYR C 1 132 ? 186.476 157.156 128.305 1.00 113.40 283 TYR C CA 1
ATOM 3829 C C . TYR C 1 132 ? 185.571 157.415 129.500 1.00 109.82 283 TYR C C 1
ATOM 3830 O O . TYR C 1 132 ? 184.560 158.114 129.387 1.00 112.46 283 TYR C O 1
ATOM 3839 N N . SER C 1 133 ? 185.942 156.850 130.642 1.00 107.79 284 SER C N 1
ATOM 3840 C CA . SER C 1 133 ? 185.172 156.993 131.866 1.00 109.92 284 SER C CA 1
ATOM 3841 C C . SER C 1 133 ? 185.610 158.234 132.635 1.00 111.72 284 SER C C 1
ATOM 3842 O O . SER C 1 133 ? 186.760 158.672 132.556 1.00 120.36 284 SER C O 1
ATOM 3845 N N . ALA C 1 134 ? 184.671 158.801 133.387 1.00 106.03 285 ALA C N 1
ATOM 3846 C CA . ALA C 1 134 ? 184.992 159.930 134.248 1.00 108.71 285 ALA C CA 1
ATOM 3847 C C . ALA C 1 134 ? 185.907 159.481 135.378 1.00 113.96 285 ALA C C 1
ATOM 3848 O O . ALA C 1 134 ? 185.725 158.406 135.956 1.00 120.22 285 ALA C O 1
ATOM 3850 N N . HIS C 1 135 ? 186.901 160.310 135.689 1.00 93.74 286 HIS C N 1
ATOM 3851 C CA . HIS C 1 135 ? 187.887 159.945 136.696 1.00 87.58 286 HIS C CA 1
ATOM 3852 C C . HIS C 1 135 ? 187.237 159.842 138.071 1.00 93.66 286 HIS C C 1
ATOM 3853 O O . HIS C 1 135 ? 186.279 160.553 138.386 1.00 97.54 286 HIS C O 1
ATOM 3860 N N . LYS C 1 136 ? 187.769 158.933 138.892 1.00 96.96 287 LYS C N 1
ATOM 3861 C CA . LYS C 1 136 ? 187.209 158.712 140.221 1.00 95.16 287 LYS C CA 1
ATOM 3862 C C . LYS C 1 136 ? 187.293 159.968 141.079 1.00 94.58 287 LYS C C 1
ATOM 3863 O O . LYS C 1 136 ? 186.474 160.169 141.983 1.00 93.12 287 LYS C O 1
ATOM 3869 N N . ASP C 1 137 ? 188.282 160.823 140.814 1.00 97.26 288 ASP C N 1
ATOM 3870 C CA . ASP C 1 137 ? 188.374 162.088 141.534 1.00 92.85 288 ASP C CA 1
ATOM 3871 C C . ASP C 1 137 ? 187.173 162.977 141.239 1.00 87.22 288 ASP C C 1
ATOM 3872 O O . ASP C 1 137 ? 186.648 163.642 142.138 1.00 97.59 288 ASP C O 1
ATOM 3877 N N . LEU C 1 138 ? 186.728 163.008 139.982 1.00 94.90 289 LEU C N 1
ATOM 3878 C CA . LEU C 1 138 ? 185.568 163.820 139.632 1.00 102.98 289 LEU C CA 1
ATOM 3879 C C . LEU C 1 138 ? 184.280 163.199 140.159 1.00 105.07 289 LEU C C 1
ATOM 3880 O O . LEU C 1 138 ? 183.427 163.898 140.719 1.00 97.51 289 LEU C O 1
ATOM 3885 N N . THR C 1 139 ? 184.118 161.885 139.985 1.00 106.33 290 THR C N 1
ATOM 3886 C CA . THR C 1 139 ? 182.908 161.218 140.456 1.00 100.31 290 THR C CA 1
ATOM 3887 C C . THR C 1 139 ? 182.826 161.241 141.977 1.00 102.60 290 THR C C 1
ATOM 3888 O O . THR C 1 139 ? 181.750 161.443 142.549 1.00 99.60 290 THR C O 1
ATOM 3892 N N . GLY C 1 140 ? 183.958 161.028 142.649 1.00 101.94 291 GLY C N 1
ATOM 3893 C CA . GLY C 1 140 ? 183.965 161.092 144.101 1.00 93.21 291 GLY C CA 1
ATOM 3894 C C . GLY C 1 140 ? 183.648 162.479 144.623 1.00 97.28 291 GLY C C 1
ATOM 3895 O O . GLY C 1 140 ? 182.989 162.629 145.655 1.00 99.08 291 GLY C O 1
ATOM 3896 N N . ALA C 1 141 ? 184.117 163.512 143.921 1.00 93.04 292 ALA C N 1
ATOM 3897 C CA . ALA C 1 141 ? 183.827 164.881 144.330 1.00 85.27 292 ALA C CA 1
ATOM 3898 C C . ALA C 1 141 ? 182.336 165.178 144.253 1.00 97.13 292 ALA C C 1
ATOM 3899 O O . ALA C 1 141 ? 181.789 165.878 145.112 1.00 109.83 292 ALA C O 1
ATOM 3901 N N . VAL C 1 142 ? 181.664 164.665 143.220 1.00 95.38 293 VAL C N 1
ATOM 3902 C CA . VAL C 1 142 ? 180.228 164.890 143.075 1.00 91.79 293 VAL C CA 1
ATOM 3903 C C . VAL C 1 142 ? 179.466 164.220 144.212 1.00 93.37 293 VAL C C 1
ATOM 3904 O O . VAL C 1 142 ? 178.517 164.785 144.767 1.00 92.97 293 VAL C O 1
ATOM 3908 N N . THR C 1 143 ? 179.863 162.997 144.568 1.00 99.79 294 THR C N 1
ATOM 3909 C CA . THR C 1 143 ? 179.202 162.299 145.665 1.00 96.55 294 THR C CA 1
ATOM 3910 C C . THR C 1 143 ? 179.399 163.032 146.986 1.00 92.93 294 THR C C 1
ATOM 3911 O O . THR C 1 143 ? 178.465 163.142 147.789 1.00 98.21 294 THR C O 1
ATOM 3915 N N . GLN C 1 144 ? 180.608 163.543 147.227 1.00 108.14 295 GLN C N 1
ATOM 3916 C CA . GLN C 1 144 ? 180.906 164.179 148.507 1.00 108.69 295 GLN C CA 1
ATOM 3917 C C . GLN C 1 144 ? 180.078 165.442 148.710 1.00 107.26 295 GLN C C 1
ATOM 3918 O O . GLN C 1 144 ? 179.561 165.686 149.805 1.00 119.72 295 GLN C O 1
ATOM 3924 N N . VAL C 1 145 ? 179.946 166.264 147.667 1.00 83.66 296 VAL C N 1
ATOM 3925 C CA . VAL C 1 145 ? 179.205 167.515 147.809 1.00 85.72 296 VAL C CA 1
ATOM 3926 C C . VAL C 1 145 ? 177.725 167.234 148.044 1.00 96.13 296 VAL C C 1
ATOM 3927 O O . VAL C 1 145 ? 177.047 167.970 148.772 1.00 101.20 296 VAL C O 1
ATOM 3931 N N . LEU C 1 146 ? 177.198 166.170 147.432 1.00 97.64 297 LEU C N 1
ATOM 3932 C CA . LEU C 1 146 ? 175.819 165.776 147.699 1.00 90.48 297 LEU C CA 1
ATOM 3933 C C . LEU C 1 146 ? 175.655 165.291 149.133 1.00 91.86 297 LEU C C 1
ATOM 3934 O O . LEU C 1 146 ? 174.638 165.571 149.778 1.00 94.69 297 LEU C O 1
ATOM 3939 N N . THR C 1 147 ? 176.642 164.553 149.645 1.00 92.15 298 THR C N 1
ATOM 3940 C CA . THR C 1 147 ? 176.575 164.076 151.022 1.00 93.68 298 THR C CA 1
ATOM 3941 C C . THR C 1 147 ? 176.571 165.239 152.006 1.00 95.40 298 THR C C 1
ATOM 3942 O O . THR C 1 147 ? 175.803 165.245 152.975 1.00 101.40 298 THR C O 1
ATOM 3946 N N . TYR C 1 148 ? 177.423 166.238 151.771 1.00 104.91 299 TYR C N 1
ATOM 3947 C CA . TYR C 1 148 ? 177.465 167.392 152.663 1.00 106.41 299 TYR C CA 1
ATOM 3948 C C . TYR C 1 148 ? 176.184 168.209 152.566 1.00 105.23 299 TYR C C 1
ATOM 3949 O O . TYR C 1 148 ? 175.709 168.753 153.569 1.00 112.57 299 TYR C O 1
ATOM 3958 N N . LYS C 1 149 ? 175.616 168.317 151.363 1.00 94.22 300 LYS C N 1
ATOM 3959 C CA . LYS C 1 149 ? 174.343 169.013 151.208 1.00 103.40 300 LYS C CA 1
ATOM 3960 C C . LYS C 1 149 ? 173.234 168.300 151.972 1.00 104.96 300 LYS C C 1
ATOM 3961 O O . LYS C 1 149 ? 172.375 168.945 152.583 1.00 97.34 300 LYS C O 1
ATOM 3967 N N . THR C 1 150 ? 173.231 166.966 151.935 1.00 109.47 301 THR C N 1
ATOM 3968 C CA . THR C 1 150 ? 172.269 166.193 152.713 1.00 104.14 301 THR C CA 1
ATOM 3969 C C . THR C 1 150 ? 172.456 166.435 154.207 1.00 107.01 301 THR C C 1
ATOM 3970 O O . THR C 1 150 ? 171.488 166.664 154.941 1.00 111.83 301 THR C O 1
ATOM 3974 N N . THR C 1 151 ? 173.706 166.392 154.672 1.00 100.23 302 THR C N 1
ATOM 3975 C CA . THR C 1 151 ? 173.985 166.629 156.084 1.00 92.70 302 THR C CA 1
ATOM 3976 C C . THR C 1 151 ? 173.606 168.047 156.491 1.00 95.50 302 THR C C 1
ATOM 3977 O O . THR C 1 151 ? 173.054 168.263 157.576 1.00 108.27 302 THR C O 1
ATOM 3981 N N . LEU C 1 152 ? 173.891 169.025 155.630 1.00 94.38 303 LEU C N 1
ATOM 3982 C CA . LEU C 1 152 ? 173.598 170.416 155.959 1.00 95.03 303 LEU C CA 1
ATOM 3983 C C . LEU C 1 152 ? 172.103 170.640 156.145 1.00 98.75 303 LEU C C 1
ATOM 3984 O O . LEU C 1 152 ? 171.685 171.365 157.055 1.00 106.54 303 LEU C O 1
ATOM 3989 N N . GLN C 1 153 ? 171.279 170.032 155.289 1.00 107.84 304 GLN C N 1
ATOM 3990 C CA . GLN C 1 153 ? 169.833 170.176 155.424 1.00 108.11 304 GLN C CA 1
ATOM 3991 C C . GLN C 1 153 ? 169.316 169.425 156.645 1.00 102.63 304 GLN C C 1
ATOM 3992 O O . GLN C 1 153 ? 168.442 169.918 157.367 1.00 102.64 304 GLN C O 1
ATOM 3998 N N . ARG C 1 154 ? 169.844 168.224 156.888 1.00 95.18 305 ARG C N 1
ATOM 3999 C CA . ARG C 1 154 ? 169.376 167.419 158.010 1.00 90.11 305 ARG C CA 1
ATOM 4000 C C . ARG C 1 154 ? 169.689 168.078 159.347 1.00 93.23 305 ARG C C 1
ATOM 4001 O O . ARG C 1 154 ? 168.862 168.041 160.265 1.00 97.18 305 ARG C O 1
ATOM 4009 N N . GLU C 1 155 ? 170.865 168.686 159.476 1.00 121.48 306 GLU C N 1
ATOM 4010 C CA . GLU C 1 155 ? 171.279 169.346 160.706 1.00 121.10 306 GLU C CA 1
ATOM 4011 C C . GLU C 1 155 ? 170.924 170.826 160.723 1.00 122.06 306 GLU C C 1
ATOM 4012 O O . GLU C 1 155 ? 171.484 171.576 161.528 1.00 121.38 306 GLU C O 1
ATOM 4018 N N . TYR C 1 156 ? 170.012 171.263 159.852 1.00 112.10 307 TYR C N 1
ATOM 4019 C CA . TYR C 1 156 ? 169.689 172.684 159.767 1.00 111.32 307 TYR C CA 1
ATOM 4020 C C . TYR C 1 156 ? 169.070 173.197 161.060 1.00 113.38 307 TYR C C 1
ATOM 4021 O O . TYR C 1 156 ? 169.327 174.334 161.470 1.00 116.51 307 TYR C O 1
ATOM 4030 N N . GLN C 1 157 ? 168.239 172.379 161.709 1.00 113.96 308 GLN C N 1
ATOM 4031 C CA . GLN C 1 157 ? 167.603 172.806 162.951 1.00 111.86 308 GLN C CA 1
ATOM 4032 C C . GLN C 1 157 ? 168.640 173.075 164.034 1.00 117.47 308 GLN C C 1
ATOM 4033 O O . GLN C 1 157 ? 168.561 174.080 164.750 1.00 125.66 308 GLN C O 1
ATOM 4039 N N . ASN C 1 158 ? 169.622 172.182 164.171 1.00 114.48 309 ASN C N 1
ATOM 4040 C CA . ASN C 1 158 ? 170.691 172.402 165.139 1.00 110.57 309 ASN C CA 1
ATOM 4041 C C . ASN C 1 158 ? 171.525 173.620 164.764 1.00 113.53 309 ASN C C 1
ATOM 4042 O O . ASN C 1 158 ? 171.878 174.436 165.624 1.00 118.77 309 ASN C O 1
ATOM 4047 N N . ILE C 1 159 ? 171.849 173.758 163.477 1.00 117.70 310 ILE C N 1
ATOM 4048 C CA . ILE C 1 159 ? 172.656 174.888 163.022 1.00 115.94 310 ILE C CA 1
ATOM 4049 C C . ILE C 1 159 ? 171.910 176.199 163.230 1.00 112.75 310 ILE C C 1
ATOM 4050 O O . ILE C 1 159 ? 172.487 177.192 163.689 1.00 113.41 310 ILE C O 1
ATOM 4055 N N . ASP C 1 160 ? 170.619 176.225 162.896 1.00 115.99 311 ASP C N 1
ATOM 4056 C CA . ASP C 1 160 ? 169.829 177.433 163.104 1.00 112.41 311 ASP C CA 1
ATOM 4057 C C . ASP C 1 160 ? 169.734 177.777 164.584 1.00 117.50 311 ASP C C 1
ATOM 4058 O O . ASP C 1 160 ? 169.815 178.951 164.964 1.00 124.23 311 ASP C O 1
ATOM 4063 N N . TYR C 1 161 ? 169.557 176.765 165.436 1.00 114.37 312 TYR C N 1
ATOM 4064 C CA . TYR C 1 161 ? 169.457 177.014 166.870 1.00 111.31 312 TYR C CA 1
ATOM 4065 C C . TYR C 1 161 ? 170.778 177.523 167.436 1.00 114.80 312 TYR C C 1
ATOM 4066 O O . TYR C 1 161 ? 170.794 178.421 168.286 1.00 122.65 312 TYR C O 1
ATOM 4075 N N . ASN C 1 162 ? 171.898 176.957 166.980 1.00 115.50 313 ASN C N 1
ATOM 4076 C CA . ASN C 1 162 ? 173.203 177.387 167.474 1.00 113.74 313 ASN C CA 1
ATOM 4077 C C . ASN C 1 162 ? 173.466 178.847 167.130 1.00 116.42 313 ASN C C 1
ATOM 4078 O O . ASN C 1 162 ? 174.006 179.601 167.947 1.00 117.90 313 ASN C O 1
ATOM 4083 N N . ASN C 1 163 ? 173.095 179.262 165.918 1.00 124.16 314 ASN C N 1
ATOM 4084 C CA . ASN C 1 163 ? 173.256 180.660 165.532 1.00 123.19 314 ASN C CA 1
ATOM 4085 C C . ASN C 1 163 ? 172.427 181.569 166.429 1.00 124.47 314 ASN C C 1
ATOM 4086 O O . ASN C 1 163 ? 172.854 182.676 166.776 1.00 128.41 314 ASN C O 1
ATOM 4091 N N . TYR C 1 164 ? 171.232 181.116 166.811 1.00 119.11 315 TYR C N 1
ATOM 4092 C CA . TYR C 1 164 ? 170.391 181.898 167.711 1.00 120.20 315 TYR C CA 1
ATOM 4093 C C . TYR C 1 164 ? 171.068 182.101 169.061 1.00 123.54 315 TYR C C 1
ATOM 4094 O O . TYR C 1 164 ? 171.032 183.199 169.628 1.00 123.77 315 TYR C O 1
ATOM 4103 N N . ARG C 1 165 ? 171.688 181.048 169.596 1.00 131.39 316 ARG C N 1
ATOM 4104 C CA . ARG C 1 165 ? 172.383 181.173 170.873 1.00 129.06 316 ARG C CA 1
ATOM 4105 C C . ARG C 1 165 ? 173.624 182.048 170.741 1.00 133.59 316 ARG C C 1
ATOM 4106 O O . ARG C 1 165 ? 173.881 182.911 171.588 1.00 134.95 316 ARG C O 1
ATOM 4114 N N . GLN C 1 166 ? 174.408 181.837 169.682 1.00 143.82 317 GLN C N 1
ATOM 4115 C CA . GLN C 1 166 ? 175.615 182.630 169.478 1.00 144.65 317 GLN C CA 1
ATOM 4116 C C . GLN C 1 166 ? 175.305 184.060 169.057 1.00 147.58 317 GLN C C 1
ATOM 4117 O O . GLN C 1 166 ? 176.205 184.906 169.069 1.00 149.01 317 GLN C O 1
ATOM 4123 N N . GLY C 1 167 ? 174.060 184.349 168.683 1.00 139.57 318 GLY C N 1
ATOM 4124 C CA . GLY C 1 167 ? 173.669 185.668 168.239 1.00 136.32 318 GLY C CA 1
ATOM 4125 C C . GLY C 1 167 ? 173.810 185.903 166.751 1.00 138.20 318 GLY C C 1
ATOM 4126 O O . GLY C 1 167 ? 173.411 186.970 166.269 1.00 138.68 318 GLY C O 1
ATOM 4127 N N . ILE C 1 168 ? 174.364 184.942 166.011 1.00 138.06 319 ILE C N 1
ATOM 4128 C CA . ILE C 1 168 ? 174.537 185.108 164.574 1.00 135.18 319 ILE C CA 1
ATOM 4129 C C . ILE C 1 168 ? 173.206 184.894 163.864 1.00 132.88 319 ILE C C 1
ATOM 4130 O O . ILE C 1 168 ? 172.403 184.029 164.238 1.00 135.97 319 ILE C O 1
ATOM 4135 N N . LYS C 1 169 ? 172.966 185.692 162.830 1.00 143.07 320 LYS C N 1
ATOM 4136 C CA . LYS C 1 169 ? 171.775 185.549 162.009 1.00 146.22 320 LYS C CA 1
ATOM 4137 C C . LYS C 1 169 ? 171.981 184.453 160.971 1.00 149.22 320 LYS C C 1
ATOM 4138 O O . LYS C 1 169 ? 173.088 184.248 160.467 1.00 151.63 320 LYS C O 1
ATOM 4144 N N . THR C 1 170 ? 170.900 183.747 160.657 1.00 135.37 321 THR C N 1
ATOM 4145 C CA . THR C 1 170 ? 170.916 182.669 159.670 1.00 132.68 321 THR C CA 1
ATOM 4146 C C . THR C 1 170 ? 170.166 183.157 158.436 1.00 131.43 321 THR C C 1
ATOM 4147 O O . THR C 1 170 ? 168.932 183.156 158.407 1.00 131.70 321 THR C O 1
ATOM 4151 N N . ASP C 1 171 ? 170.915 183.578 157.419 1.00 119.50 322 ASP C N 1
ATOM 4152 C CA . ASP C 1 171 ? 170.340 184.071 156.176 1.00 122.81 322 ASP C CA 1
ATOM 4153 C C . ASP C 1 171 ? 170.310 183.021 155.076 1.00 123.17 322 ASP C C 1
ATOM 4154 O O . ASP C 1 171 ? 169.874 183.325 153.962 1.00 124.73 322 ASP C O 1
ATOM 4159 N N . PHE C 1 172 ? 170.759 181.801 155.353 1.00 111.42 323 PHE C N 1
ATOM 4160 C CA . PHE C 1 172 ? 170.736 180.726 154.373 1.00 108.59 323 PHE C CA 1
ATOM 4161 C C . PHE C 1 172 ? 169.676 179.703 154.753 1.00 111.25 323 PHE C C 1
ATOM 4162 O O . PHE C 1 172 ? 169.498 179.383 155.932 1.00 121.65 323 PHE C O 1
ATOM 4170 N N . ASP C 1 173 ? 168.962 179.204 153.747 1.00 115.46 324 ASP C N 1
ATOM 4171 C CA . ASP C 1 173 ? 167.935 178.190 153.947 1.00 116.01 324 ASP C CA 1
ATOM 4172 C C . ASP C 1 173 ? 168.104 177.127 152.875 1.00 111.97 324 ASP C C 1
ATOM 4173 O O . ASP C 1 173 ? 168.224 177.456 151.692 1.00 111.17 324 ASP C O 1
ATOM 4178 N N . ILE C 1 174 ? 168.114 175.861 153.285 1.00 104.58 325 ILE C N 1
ATOM 4179 C CA . ILE C 1 174 ? 168.292 174.762 152.344 1.00 102.26 325 ILE C CA 1
ATOM 4180 C C . ILE C 1 174 ? 166.939 174.379 151.764 1.00 106.87 325 ILE C C 1
ATOM 4181 O O . ILE C 1 174 ? 166.238 173.517 152.306 1.00 105.95 325 ILE C O 1
ATOM 4186 N N . ILE C 1 175 ? 166.563 175.020 150.661 1.00 114.88 326 ILE C N 1
ATOM 4187 C CA . ILE C 1 175 ? 165.283 174.733 150.027 1.00 111.73 326 ILE C CA 1
ATOM 4188 C C . ILE C 1 175 ? 165.414 173.680 148.930 1.00 112.91 326 ILE C C 1
ATOM 4189 O O . ILE C 1 175 ? 164.565 172.789 148.826 1.00 108.54 326 ILE C O 1
ATOM 4194 N N . THR C 1 176 ? 166.461 173.755 148.115 1.00 122.61 327 THR C N 1
ATOM 4195 C CA . THR C 1 176 ? 166.653 172.849 146.997 1.00 121.59 327 THR C CA 1
ATOM 4196 C C . THR C 1 176 ? 168.032 172.212 147.073 1.00 122.62 327 THR C C 1
ATOM 4197 O O . THR C 1 176 ? 168.981 172.831 147.564 1.00 118.63 327 THR C O 1
ATOM 4201 N N . PRO C 1 177 ? 168.173 170.974 146.593 1.00 124.27 328 PRO C N 1
ATOM 4202 C CA . PRO C 1 177 ? 169.469 170.275 146.657 1.00 123.01 328 PRO C CA 1
ATOM 4203 C C . PRO C 1 177 ? 170.375 170.607 145.472 1.00 122.99 328 PRO C C 1
ATOM 4204 O O . PRO C 1 177 ? 170.707 169.749 144.650 1.00 122.48 328 PRO C O 1
ATOM 4208 N N . CYS C 1 178 ? 170.789 171.866 145.387 1.00 129.73 329 CYS C N 1
ATOM 4209 C CA . CYS C 1 178 ? 171.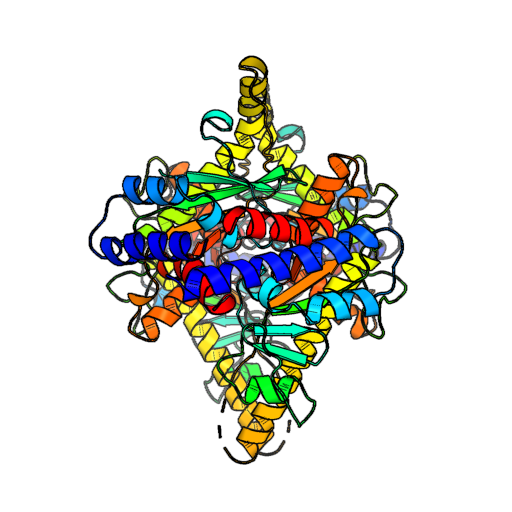657 172.330 144.315 1.00 128.74 329 CYS C CA 1
ATOM 4210 C C . CYS C 1 178 ? 173.107 172.330 144.779 1.00 125.46 329 CYS C C 1
ATOM 4211 O O . CYS C 1 178 ? 173.429 172.860 145.846 1.00 124.35 329 CYS C O 1
ATOM 4214 N N . CYS C 1 179 ? 173.980 171.733 143.970 1.00 100.20 330 CYS C N 1
ATOM 4215 C CA . CYS C 1 179 ? 175.394 171.638 144.293 1.00 98.43 330 CYS C CA 1
ATOM 4216 C C . CYS C 1 179 ? 176.219 171.987 143.063 1.00 106.07 330 CYS C C 1
ATOM 4217 O O . CYS C 1 179 ? 175.781 171.811 141.924 1.00 109.33 330 CYS C O 1
ATOM 4220 N N . VAL C 1 180 ? 177.424 172.494 143.310 1.00 102.60 331 VAL C N 1
ATOM 4221 C CA . VAL C 1 180 ? 178.363 172.867 142.258 1.00 97.22 331 VAL C CA 1
ATOM 4222 C C . VAL C 1 180 ? 179.728 172.294 142.608 1.00 97.92 331 VAL C C 1
ATOM 4223 O O . VAL C 1 180 ? 180.177 172.389 143.755 1.00 101.66 331 VAL C O 1
ATOM 4227 N N . VAL C 1 181 ? 180.388 171.694 141.621 1.00 100.56 332 VAL C N 1
ATOM 4228 C CA . VAL C 1 181 ? 181.730 171.147 141.784 1.00 99.68 332 VAL C CA 1
ATOM 4229 C C . VAL C 1 181 ? 182.642 171.843 140.787 1.00 97.59 332 VAL C C 1
ATOM 4230 O O . VAL C 1 181 ? 182.326 171.908 139.594 1.00 107.83 332 VAL C O 1
ATOM 4234 N N . ILE C 1 182 ? 183.763 172.364 141.271 1.00 96.24 333 ILE C N 1
ATOM 4235 C CA . ILE C 1 182 ? 184.747 173.032 140.429 1.00 100.30 333 ILE C CA 1
ATOM 4236 C C . ILE C 1 182 ? 186.030 172.216 140.482 1.00 100.19 333 ILE C C 1
ATOM 4237 O O . ILE C 1 182 ? 186.668 172.109 141.535 1.00 110.21 333 ILE C O 1
ATOM 4242 N N . ALA C 1 183 ? 186.415 171.639 139.347 1.00 100.14 334 ALA C N 1
ATOM 4243 C CA . ALA C 1 183 ? 187.591 170.785 139.301 1.00 107.43 334 ALA C CA 1
ATOM 4244 C C . ALA C 1 183 ? 188.113 170.719 137.875 1.00 104.83 334 ALA C C 1
ATOM 4245 O O . ALA C 1 183 ? 187.339 170.731 136.915 1.00 104.10 334 ALA C O 1
ATOM 4247 N N . GLY C 1 184 ? 189.435 170.650 137.752 1.00 93.87 335 GLY C N 1
ATOM 4248 C CA . GLY C 1 184 ? 190.073 170.435 136.468 1.00 98.75 335 GLY C CA 1
ATOM 4249 C C . GLY C 1 184 ? 189.958 171.596 135.503 1.00 104.84 335 GLY C C 1
ATOM 4250 O O . GLY C 1 184 ? 189.407 172.648 135.840 1.00 101.59 335 GLY C O 1
ATOM 4251 N N . MET C 1 185 ? 190.482 171.410 134.294 1.00 127.11 336 MET C N 1
ATOM 4252 C CA . MET C 1 185 ? 190.409 172.405 133.234 1.00 124.16 336 MET C CA 1
ATOM 4253 C C . MET C 1 185 ? 189.923 171.734 131.960 1.00 128.75 336 MET C C 1
ATOM 4254 O O . MET C 1 185 ? 190.342 170.615 131.646 1.00 131.45 336 MET C O 1
ATOM 4259 N N . PHE C 1 186 ? 189.041 172.419 131.230 1.00 124.73 337 PHE C N 1
ATOM 4260 C CA . PHE C 1 186 ? 188.518 171.872 129.984 1.00 117.91 337 PHE C CA 1
ATOM 4261 C C . PHE C 1 186 ? 189.590 171.768 128.908 1.00 121.27 337 PHE C C 1
ATOM 4262 O O . PHE C 1 186 ? 189.423 171.000 127.955 1.00 120.32 337 PHE C O 1
ATOM 4270 N N . ASP C 1 187 ? 190.686 172.519 129.040 1.00 123.76 338 ASP C N 1
ATOM 4271 C CA . ASP C 1 187 ? 191.742 172.482 128.033 1.00 117.94 338 ASP C CA 1
ATOM 4272 C C . ASP C 1 187 ? 192.482 171.151 128.034 1.00 114.65 338 ASP C C 1
ATOM 4273 O O . ASP C 1 187 ? 193.076 170.772 127.019 1.00 116.52 338 ASP C O 1
ATOM 4278 N N . THR C 1 188 ? 192.465 170.431 129.158 1.00 127.14 339 THR C N 1
ATOM 4279 C CA . THR C 1 188 ? 193.150 169.146 129.228 1.00 131.96 339 THR C CA 1
ATOM 4280 C C . THR C 1 188 ? 192.492 168.088 128.352 1.00 132.34 339 THR C C 1
ATOM 4281 O O . THR C 1 188 ? 193.099 167.041 128.103 1.00 128.01 339 THR C O 1
ATOM 4285 N N . LEU 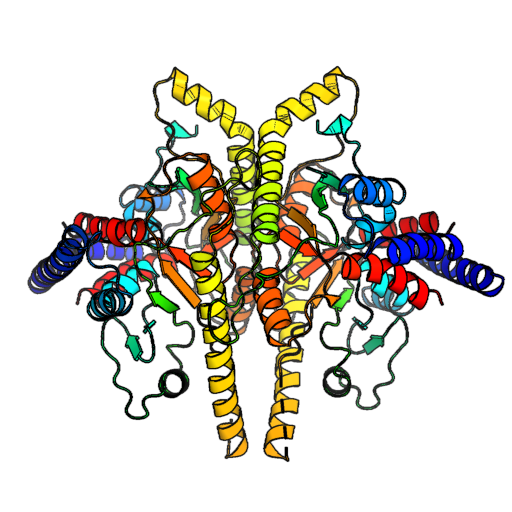C 1 189 ? 191.270 168.332 127.886 1.00 137.97 340 LEU C N 1
ATOM 4286 C CA . LEU C 1 189 ? 190.567 167.398 127.010 1.00 136.21 340 LEU C CA 1
ATOM 4287 C C . LEU C 1 189 ? 190.925 167.730 125.567 1.00 136.50 340 LEU C C 1
ATOM 4288 O O . LEU C 1 189 ? 190.285 168.571 124.932 1.00 137.11 340 LEU C O 1
ATOM 4293 N N . THR C 1 190 ? 191.953 167.065 125.042 1.00 143.30 341 THR C N 1
ATOM 4294 C CA . THR C 1 190 ? 192.465 167.347 123.706 1.00 140.81 341 THR C CA 1
ATOM 4295 C C . THR C 1 190 ? 191.745 166.557 122.620 1.00 143.08 341 THR C C 1
ATOM 4296 O O . THR C 1 190 ? 191.249 167.144 121.655 1.00 142.72 341 THR C O 1
ATOM 4300 N N . ASP C 1 191 ? 191.682 165.235 122.757 1.00 151.35 342 ASP C N 1
ATOM 4301 C CA . ASP C 1 191 ? 191.007 164.413 121.763 1.00 148.46 342 ASP C CA 1
ATOM 4302 C C . ASP C 1 191 ? 189.511 164.693 121.765 1.00 146.13 342 ASP C C 1
ATOM 4303 O O . ASP C 1 191 ? 188.921 165.006 122.803 1.00 147.50 342 ASP C O 1
ATOM 4308 N N . THR C 1 192 ? 188.895 164.587 120.585 1.00 142.16 343 THR C N 1
ATOM 4309 C CA . THR C 1 192 ? 187.455 164.800 120.483 1.00 145.69 343 THR C CA 1
ATOM 4310 C C . THR C 1 192 ? 186.686 163.756 121.281 1.00 147.46 343 THR C C 1
ATOM 4311 O O . THR C 1 192 ? 185.589 164.028 121.783 1.00 148.66 343 THR C O 1
ATOM 4315 N N . ALA C 1 193 ? 187.244 162.550 121.404 1.00 137.16 344 ALA C N 1
ATOM 4316 C CA . ALA C 1 193 ? 186.625 161.530 122.242 1.00 133.46 344 ALA C CA 1
ATOM 4317 C C . ALA C 1 193 ? 186.624 161.954 123.705 1.00 135.96 344 ALA C C 1
ATOM 4318 O O . ALA C 1 193 ? 185.649 161.726 124.430 1.00 137.80 344 ALA C O 1
ATOM 4320 N N . HIS C 1 194 ? 187.718 162.572 124.157 1.00 126.22 345 HIS C N 1
ATOM 4321 C CA . HIS C 1 194 ? 187.805 163.013 125.545 1.00 123.81 345 HIS C CA 1
ATOM 4322 C C . HIS C 1 194 ? 186.742 164.058 125.859 1.00 126.74 345 HIS C C 1
ATOM 4323 O O . HIS C 1 194 ? 186.079 163.992 126.900 1.00 130.22 345 HIS C O 1
ATOM 4330 N N . ARG C 1 195 ? 186.569 165.036 124.969 1.00 128.60 346 ARG C N 1
ATOM 4331 C CA . ARG C 1 195 ? 185.553 166.060 125.187 1.00 129.97 346 ARG C CA 1
ATOM 4332 C C . ARG C 1 195 ? 184.153 165.460 125.152 1.00 130.38 346 ARG C C 1
ATOM 4333 O O . ARG C 1 195 ? 183.297 165.805 125.974 1.00 130.19 346 ARG C O 1
ATOM 4341 N N . HIS C 1 196 ? 183.903 164.559 124.201 1.00 141.36 347 HIS C N 1
ATOM 4342 C CA . HIS C 1 196 ? 182.585 163.941 124.092 1.00 140.13 347 HIS C CA 1
ATOM 4343 C C . HIS C 1 196 ? 182.266 163.106 125.326 1.00 141.62 347 HIS C C 1
ATOM 4344 O O . HIS C 1 196 ? 181.139 163.131 125.832 1.00 143.41 347 HIS C O 1
ATOM 4351 N N . SER C 1 197 ? 183.251 162.356 125.824 1.00 125.13 348 SER C N 1
ATOM 4352 C CA . SER C 1 197 ? 183.033 161.534 127.010 1.00 120.70 348 SER C CA 1
ATOM 4353 C C . SER C 1 197 ? 182.722 162.395 128.227 1.00 121.29 348 SER C C 1
ATOM 4354 O O . SER C 1 197 ? 181.838 162.068 129.026 1.00 120.39 348 SER C O 1
ATOM 4357 N N . PHE C 1 198 ? 183.449 163.502 128.389 1.00 119.13 349 PHE C N 1
ATOM 4358 C CA . PHE C 1 198 ? 183.216 164.382 129.530 1.00 117.60 349 PHE C CA 1
ATOM 4359 C C . PHE C 1 198 ? 181.880 165.104 129.406 1.00 122.03 349 PHE C C 1
ATOM 4360 O O . PHE C 1 198 ? 181.173 165.302 130.400 1.00 127.46 349 PHE C O 1
ATOM 4368 N N . GLU C 1 199 ? 181.520 165.515 128.188 1.00 127.55 350 GLU C N 1
ATOM 4369 C CA . GLU C 1 199 ? 180.262 166.228 127.991 1.00 128.26 350 GLU C CA 1
ATOM 4370 C C . GLU C 1 199 ? 179.068 165.333 128.296 1.00 124.40 350 GLU C C 1
ATOM 4371 O O . GLU C 1 199 ? 178.047 165.796 128.815 1.00 124.23 350 GLU C O 1
ATOM 4377 N N . LEU C 1 200 ? 179.175 164.044 127.969 1.00 122.50 351 LEU C N 1
ATOM 4378 C CA . LEU C 1 200 ? 178.116 163.101 128.308 1.00 123.29 351 LEU C CA 1
ATOM 4379 C C . LEU C 1 200 ? 177.922 163.023 129.817 1.00 129.39 351 LEU C C 1
ATOM 4380 O O . LEU C 1 200 ? 176.791 162.998 130.315 1.00 133.36 351 LEU C O 1
ATOM 4385 N N . TYR C 1 201 ? 179.027 162.986 130.563 1.00 127.91 352 TYR C N 1
ATOM 4386 C CA . TYR C 1 201 ? 178.943 162.874 132.015 1.00 120.15 352 TYR C CA 1
ATOM 4387 C C . TYR C 1 201 ? 178.348 164.132 132.638 1.00 122.00 352 TYR C C 1
ATOM 4388 O O . TYR C 1 201 ? 177.456 164.053 133.490 1.00 129.45 352 TYR C O 1
ATOM 4397 N N . ARG C 1 202 ? 178.831 165.306 132.225 1.00 123.16 353 ARG C N 1
ATOM 4398 C CA . ARG C 1 202 ? 178.427 166.539 132.896 1.00 129.35 353 ARG C CA 1
ATOM 4399 C C . ARG C 1 202 ? 176.980 166.903 132.579 1.00 134.91 353 ARG C C 1
ATOM 4400 O O . ARG C 1 202 ? 176.277 167.468 133.425 1.00 136.76 353 ARG C O 1
ATOM 4408 N N . LYS C 1 203 ? 176.515 166.592 131.367 1.00 133.18 354 LYS C N 1
ATOM 4409 C CA . LYS C 1 203 ? 175.120 166.860 131.033 1.00 130.84 354 LYS C CA 1
ATOM 4410 C C . LYS C 1 203 ? 174.186 165.847 131.681 1.00 127.56 354 LYS C C 1
ATOM 4411 O O . LYS C 1 203 ? 172.989 166.114 131.830 1.00 130.02 354 LYS C O 1
ATOM 4417 N N . GLU C 1 204 ? 174.715 164.686 132.070 1.00 130.98 355 GLU C N 1
ATOM 4418 C CA . GLU C 1 204 ? 173.878 163.633 132.633 1.00 131.19 355 GLU C CA 1
ATOM 4419 C C . GLU C 1 204 ? 173.469 163.934 134.069 1.00 135.35 355 GLU C C 1
ATOM 4420 O O . GLU C 1 204 ? 172.422 163.462 134.524 1.00 141.82 355 GLU C O 1
ATOM 4426 N N . LEU C 1 205 ? 174.274 164.707 134.795 1.00 116.52 356 LEU C N 1
ATOM 4427 C CA . LEU C 1 205 ? 173.993 164.972 136.200 1.00 115.49 356 LEU C CA 1
ATOM 4428 C C . LEU C 1 205 ? 172.714 165.787 136.355 1.00 115.27 356 LEU C C 1
ATOM 4429 O O . LEU C 1 205 ? 172.395 166.651 135.534 1.00 119.66 356 LEU C O 1
ATOM 4434 N N . LYS C 1 206 ? 171.977 165.503 137.430 1.00 117.20 357 LYS C N 1
ATOM 4435 C CA . LYS C 1 206 ? 170.716 166.178 137.720 1.00 119.03 357 LYS C CA 1
ATOM 4436 C C . LYS C 1 206 ? 170.914 167.445 138.546 1.00 125.56 357 LYS C C 1
ATOM 4437 O O . LYS C 1 206 ? 170.546 168.539 138.111 1.00 124.82 357 LYS C O 1
ATOM 4443 N N . ASN C 1 207 ? 171.491 167.312 139.739 1.00 127.48 358 ASN C N 1
ATOM 4444 C CA . ASN C 1 207 ? 171.547 168.402 140.704 1.00 124.88 358 ASN C CA 1
ATOM 4445 C C . ASN C 1 207 ? 172.961 168.909 140.957 1.00 126.89 358 ASN C C 1
ATOM 4446 O O . ASN C 1 207 ? 173.155 169.749 141.841 1.00 132.45 358 ASN C O 1
ATOM 4451 N N . VAL C 1 208 ? 173.951 168.428 140.211 1.00 107.39 359 VAL C N 1
ATOM 4452 C CA . VAL C 1 208 ? 175.336 168.856 140.370 1.00 105.78 359 VAL C CA 1
ATOM 4453 C C . VAL C 1 208 ? 175.808 169.437 139.046 1.00 113.25 359 VAL C C 1
ATOM 4454 O O . VAL C 1 208 ? 175.700 168.783 138.001 1.00 115.78 359 VAL C O 1
ATOM 4458 N N . THR C 1 209 ? 176.332 170.658 139.091 1.00 112.32 360 THR C N 1
ATOM 4459 C CA . THR C 1 209 ? 176.829 171.353 137.906 1.00 109.01 360 THR C CA 1
ATOM 4460 C C . THR C 1 209 ? 178.352 171.387 137.979 1.00 112.55 360 THR C C 1
ATOM 4461 O O . THR C 1 209 ? 178.932 172.220 138.679 1.00 119.13 360 THR C O 1
ATOM 4465 N N . VAL C 1 210 ? 179.001 170.477 137.253 1.00 97.12 361 VAL C N 1
ATOM 4466 C CA . VAL C 1 210 ? 180.457 170.453 137.215 1.00 94.79 361 VAL C CA 1
ATOM 4467 C C . VAL C 1 210 ? 180.953 171.552 136.287 1.00 95.30 361 VAL C C 1
ATOM 4468 O O . VAL C 1 210 ? 180.566 171.618 135.113 1.00 103.33 361 VAL C O 1
ATOM 4472 N N . ILE C 1 211 ? 181.810 172.424 136.810 1.00 104.61 362 ILE C N 1
ATOM 4473 C CA . ILE C 1 211 ? 182.367 173.541 136.056 1.00 109.89 362 ILE C CA 1
ATOM 4474 C C . ILE C 1 211 ? 183.878 173.505 136.229 1.00 112.57 362 ILE C C 1
ATOM 4475 O O . ILE C 1 211 ? 184.377 173.561 137.359 1.00 116.65 362 ILE C O 1
ATOM 4480 N N . THR C 1 212 ? 184.607 173.420 135.120 1.00 101.91 363 THR C N 1
ATOM 4481 C CA . THR C 1 212 ? 186.060 173.429 135.193 1.00 98.73 363 THR C CA 1
ATOM 4482 C C . THR C 1 212 ? 186.563 174.827 135.535 1.00 107.69 363 THR C C 1
ATOM 4483 O O . THR C 1 212 ? 185.835 175.818 135.430 1.00 106.56 363 THR C O 1
ATOM 4487 N N . PHE C 1 213 ? 187.825 174.897 135.962 1.00 106.98 364 PHE C N 1
ATOM 4488 C CA . PHE C 1 213 ? 188.390 176.167 136.408 1.00 101.01 364 PHE C CA 1
ATOM 4489 C C . PHE C 1 213 ? 188.451 177.181 135.273 1.00 104.99 364 PHE C C 1
ATOM 4490 O O . PHE C 1 213 ? 188.122 178.358 135.460 1.00 100.97 364 PHE C O 1
ATOM 4498 N N . ASP C 1 214 ? 188.875 176.744 134.085 1.00 123.38 365 ASP C N 1
ATOM 4499 C CA . ASP C 1 214 ? 189.011 177.671 132.967 1.00 120.78 365 ASP C CA 1
ATOM 4500 C C . ASP C 1 214 ? 187.663 178.256 132.567 1.00 124.27 365 ASP C C 1
ATOM 4501 O O . ASP C 1 214 ? 187.574 179.432 132.197 1.00 127.32 365 ASP C O 1
ATOM 4506 N N . GLU C 1 215 ? 186.603 177.449 132.631 1.00 117.81 366 GLU C N 1
ATOM 4507 C CA . GLU C 1 215 ? 185.264 177.963 132.363 1.00 111.24 366 GLU C CA 1
ATOM 4508 C C . GLU C 1 215 ? 184.866 179.012 133.392 1.00 113.36 366 GLU C C 1
ATOM 4509 O O . GLU C 1 215 ? 184.240 180.024 133.055 1.00 115.13 366 GLU C O 1
ATOM 4515 N N . LEU C 1 216 ? 185.210 178.779 134.660 1.00 107.42 367 LEU C N 1
ATOM 4516 C CA . LEU C 1 216 ? 184.890 179.745 135.707 1.00 112.36 367 LEU C CA 1
ATOM 4517 C C . LEU C 1 216 ? 185.606 181.069 135.472 1.00 113.51 367 LEU C C 1
ATOM 4518 O O . LEU C 1 216 ? 185.005 182.143 135.588 1.00 111.51 367 LEU C O 1
ATOM 4523 N N . PHE C 1 217 ? 186.895 181.011 135.135 1.00 108.83 368 PHE C N 1
ATOM 4524 C CA . PHE C 1 217 ? 187.649 182.242 134.928 1.00 104.77 368 PHE C CA 1
ATOM 4525 C C . PHE C 1 217 ? 187.425 182.815 133.536 1.00 105.60 368 PHE C C 1
ATOM 4526 O O . PHE C 1 217 ? 187.795 183.965 133.276 1.00 109.26 368 PHE C O 1
ATOM 4534 N N . GLU C 1 218 ? 186.827 182.038 132.630 1.00 119.42 369 GLU C N 1
ATOM 4535 C CA . GLU C 1 218 ? 186.431 182.595 131.342 1.00 120.51 369 GLU C CA 1
ATOM 4536 C C . GLU C 1 218 ? 185.367 183.669 131.514 1.00 119.83 369 GLU C C 1
ATOM 4537 O O . GLU C 1 218 ? 185.342 184.647 130.759 1.00 124.37 369 GLU C O 1
ATOM 4543 N N . ARG C 1 219 ? 184.480 183.502 132.497 1.00 109.50 370 ARG C N 1
ATOM 4544 C CA . ARG C 1 219 ? 183.510 184.547 132.803 1.00 116.10 370 ARG C CA 1
ATOM 4545 C C . ARG C 1 219 ? 184.205 185.816 133.277 1.00 115.53 370 ARG C C 1
ATOM 4546 O O . ARG C 1 219 ? 183.759 186.929 132.973 1.00 109.39 370 ARG C O 1
ATOM 4554 N N . VAL C 1 220 ? 185.294 185.669 134.036 1.00 113.83 371 VAL C N 1
ATOM 4555 C CA . VAL C 1 220 ? 186.086 186.828 134.437 1.00 111.29 371 VAL C CA 1
ATOM 4556 C C . VAL C 1 220 ? 186.684 187.505 133.212 1.00 112.03 371 VAL C C 1
ATOM 4557 O O . VAL C 1 220 ? 186.624 188.731 133.063 1.00 113.47 371 VAL C O 1
ATOM 4561 N N . LYS C 1 221 ? 187.271 186.712 132.313 1.00 111.17 372 LYS C N 1
ATOM 4562 C CA . LYS C 1 221 ? 187.796 187.265 131.069 1.00 110.90 372 LYS C CA 1
ATOM 4563 C C . LYS C 1 221 ? 186.669 187.761 130.173 1.00 113.73 372 LYS C C 1
ATOM 4564 O O . LYS C 1 221 ? 186.815 188.779 129.485 1.00 113.26 372 LYS C O 1
ATOM 4570 N N . GLY C 1 222 ? 185.538 187.054 130.166 1.00 118.31 373 GLY C N 1
ATOM 4571 C CA . GLY C 1 222 ? 184.413 187.481 129.349 1.00 116.92 373 GLY C CA 1
ATOM 4572 C C . GLY C 1 222 ? 183.860 188.826 129.777 1.00 118.20 373 GLY C C 1
ATOM 4573 O O . GLY C 1 222 ? 183.434 189.631 128.945 1.00 121.25 373 GLY C O 1
ATOM 4574 N N . LEU C 1 223 ? 183.856 189.086 131.086 1.00 106.23 374 LEU C N 1
ATOM 4575 C CA . LEU C 1 223 ? 183.383 190.374 131.583 1.00 107.97 374 LEU C CA 1
ATOM 4576 C C . LEU C 1 223 ? 184.258 191.514 131.079 1.00 112.49 374 LEU C C 1
ATOM 4577 O O . LEU C 1 223 ? 183.756 192.596 130.755 1.00 109.04 374 LEU C O 1
ATOM 4582 N N . ILE C 1 224 ? 185.571 191.289 131.013 1.00 122.43 375 ILE C N 1
ATOM 4583 C CA . ILE C 1 224 ? 186.485 192.324 130.535 1.00 121.19 375 ILE C CA 1
ATOM 4584 C C . ILE C 1 224 ? 186.183 192.670 129.082 1.00 123.81 375 ILE C C 1
ATOM 4585 O O . ILE C 1 224 ? 186.127 193.846 128.703 1.00 125.84 375 ILE C O 1
ATOM 4590 N N . LYS C 1 225 ? 185.981 191.648 128.247 1.00 128.70 376 LYS C N 1
ATOM 4591 C CA . LYS C 1 225 ? 185.759 191.880 126.823 1.00 128.00 376 LYS C CA 1
ATOM 4592 C C . LYS C 1 225 ? 184.458 192.635 126.583 1.00 128.70 376 LYS C C 1
ATOM 4593 O O . LYS C 1 225 ? 184.386 193.507 125.710 1.00 131.45 376 LYS C O 1
ATOM 4599 N N . LEU C 1 226 ? 183.412 192.305 127.344 1.00 116.56 377 LEU C N 1
ATOM 4600 C CA . LEU C 1 226 ? 182.138 193.000 127.194 1.00 116.75 377 LEU C CA 1
ATOM 4601 C C . LEU C 1 226 ? 182.283 194.483 127.508 1.00 119.48 377 LEU C C 1
ATOM 4602 O O . LEU C 1 226 ? 181.744 195.339 126.797 1.00 120.67 377 LEU C O 1
ATOM 4607 N N . LEU C 1 227 ? 183.010 194.807 128.579 1.00 120.46 378 LEU C N 1
ATOM 4608 C CA . LEU C 1 227 ? 183.251 196.207 128.906 1.00 121.52 378 LEU C CA 1
ATOM 4609 C C . LEU C 1 227 ? 184.177 196.859 127.887 1.00 125.65 378 LEU C C 1
ATOM 4610 O O . LEU C 1 227 ? 183.984 198.023 127.518 1.00 126.64 378 LEU C O 1
ATOM 4615 N N . GLU C 1 228 ? 185.182 196.127 127.419 1.00 138.34 379 GLU C N 1
ATOM 4616 C CA . GLU C 1 228 ? 186.102 196.651 126.417 1.00 135.82 379 GLU C CA 1
ATOM 4617 C C . GLU C 1 228 ? 185.528 196.495 125.013 1.00 132.09 379 GLU C C 1
ATOM 4618 O O . GLU C 1 228 ? 184.726 197.314 124.566 1.00 130.75 379 GLU C O 1
ATOM 4624 N N . GLN D 1 22 ? 195.558 200.669 131.229 1.00 163.20 173 GLN D N 1
ATOM 4625 C CA . GLN D 1 22 ? 195.671 201.722 132.231 1.00 165.54 173 GLN D CA 1
ATOM 4626 C C . GLN D 1 22 ? 194.702 202.860 131.935 1.00 165.52 173 GLN D C 1
ATOM 4627 O O . GLN D 1 22 ? 193.611 202.923 132.501 1.00 163.44 173 GLN D O 1
ATOM 4633 N N . ASP D 1 23 ? 195.118 203.765 131.046 1.00 170.80 174 ASP D N 1
ATOM 4634 C CA . ASP D 1 23 ? 194.249 204.867 130.648 1.00 170.54 174 ASP D CA 1
ATOM 4635 C C . ASP D 1 23 ? 193.000 204.358 129.941 1.00 171.00 174 ASP D C 1
ATOM 4636 O O . ASP D 1 23 ? 191.895 204.860 130.174 1.00 169.42 174 ASP D O 1
ATOM 4641 N N . LEU D 1 24 ? 193.159 203.361 129.068 1.00 159.53 175 LEU D N 1
ATOM 4642 C CA . LEU D 1 24 ? 192.006 202.781 128.387 1.00 158.48 175 LEU D CA 1
ATOM 4643 C C . LEU D 1 24 ? 191.074 202.091 129.375 1.00 157.73 175 LEU D C 1
ATOM 4644 O O . LEU D 1 24 ? 189.847 202.171 129.242 1.00 157.57 175 LEU D O 1
ATOM 4649 N N . ASP D 1 25 ? 191.639 201.407 130.372 1.00 157.17 176 ASP D N 1
ATOM 4650 C CA . ASP D 1 25 ? 190.824 200.688 131.346 1.00 157.19 176 ASP D CA 1
ATOM 4651 C C . ASP D 1 25 ? 189.942 201.640 132.143 1.00 154.41 176 ASP D C 1
ATOM 4652 O O . ASP D 1 25 ? 188.768 201.353 132.398 1.00 153.32 176 ASP D O 1
ATOM 4657 N N . GLN D 1 26 ? 190.499 202.782 132.554 1.00 156.87 177 GLN D N 1
ATOM 4658 C CA . GLN D 1 26 ? 189.720 203.753 133.315 1.00 157.62 177 GLN D CA 1
ATOM 4659 C C . GLN D 1 26 ? 188.569 204.305 132.485 1.00 158.22 177 GLN D C 1
ATOM 4660 O O . GLN D 1 26 ? 187.457 204.495 132.993 1.00 160.29 177 GLN D O 1
ATOM 4666 N N . LEU D 1 27 ? 188.820 204.581 131.204 1.00 143.51 178 LEU D N 1
ATOM 4667 C CA . LEU D 1 27 ? 187.759 205.072 130.330 1.00 143.33 178 LEU D CA 1
ATOM 4668 C C . LEU D 1 27 ? 186.661 204.029 130.161 1.00 142.11 178 LEU D C 1
ATOM 4669 O O . LEU D 1 27 ? 185.469 204.352 130.208 1.00 140.34 178 LEU D O 1
ATOM 4674 N N . ASN D 1 28 ? 187.048 202.768 129.962 1.00 135.66 179 ASN D N 1
ATOM 4675 C CA . ASN D 1 28 ? 186.061 201.704 129.805 1.00 134.31 179 ASN D CA 1
ATOM 4676 C C . ASN D 1 28 ? 185.301 201.465 131.104 1.00 135.19 179 ASN D C 1
ATOM 4677 O O . ASN D 1 28 ? 184.099 201.175 131.090 1.00 134.96 179 ASN D O 1
ATOM 4682 N N . THR D 1 29 ? 185.993 201.573 132.240 1.00 128.43 180 THR D N 1
ATOM 4683 C CA . THR D 1 29 ? 185.335 201.392 133.530 1.00 124.31 180 THR D CA 1
ATOM 4684 C C . THR D 1 29 ? 184.252 202.442 133.743 1.00 124.04 180 THR D C 1
ATOM 4685 O O . THR D 1 29 ? 183.148 202.128 134.202 1.00 125.72 180 THR D O 1
ATOM 4689 N N . LEU D 1 30 ? 184.551 203.700 133.410 1.00 125.07 181 LEU D N 1
ATOM 4690 C CA . LEU D 1 30 ? 183.557 204.758 133.555 1.00 127.55 181 LEU D CA 1
ATOM 4691 C C . LEU D 1 30 ? 182.378 204.543 132.616 1.00 131.34 181 LEU D C 1
ATOM 4692 O O . LEU D 1 30 ? 181.226 204.790 132.989 1.00 133.40 181 LEU D O 1
ATOM 4697 N N . ILE D 1 31 ? 182.647 204.094 131.389 1.00 129.26 182 ILE D N 1
ATOM 4698 C CA . ILE D 1 31 ? 181.568 203.836 130.438 1.00 128.38 182 ILE D CA 1
ATOM 4699 C C . ILE D 1 31 ? 180.659 202.728 130.955 1.00 127.22 182 ILE D C 1
ATOM 4700 O O . ILE D 1 31 ? 179.428 202.830 130.896 1.00 127.96 182 ILE D O 1
ATOM 4705 N N . GLY D 1 32 ? 181.254 201.653 131.475 1.00 120.38 183 GLY D N 1
ATOM 4706 C CA . GLY D 1 32 ? 180.451 200.568 132.015 1.00 125.32 183 GLY D CA 1
ATOM 4707 C C . GLY D 1 32 ? 179.610 201.001 133.200 1.00 126.29 183 GLY D C 1
ATOM 4708 O O . GLY D 1 32 ? 178.428 200.666 133.296 1.00 122.51 183 GLY D O 1
ATOM 4709 N N . ILE D 1 33 ? 180.212 201.759 134.119 1.00 119.16 184 ILE D N 1
ATOM 4710 C CA . ILE D 1 33 ? 179.477 202.241 135.285 1.00 115.09 184 ILE D CA 1
ATOM 4711 C C . ILE D 1 33 ? 178.375 203.203 134.861 1.00 116.62 184 ILE D C 1
ATOM 4712 O O . ILE D 1 33 ? 177.252 203.150 135.379 1.00 119.43 184 ILE D O 1
ATOM 4717 N N . ALA D 1 34 ? 178.674 204.095 133.915 1.00 115.90 185 ALA D N 1
ATOM 4718 C CA . ALA D 1 34 ? 177.667 205.042 133.444 1.00 116.62 185 ALA D CA 1
ATOM 4719 C C . ALA D 1 34 ? 176.495 204.317 132.796 1.00 123.40 185 ALA D C 1
ATOM 4720 O O . ALA D 1 34 ? 175.332 204.683 133.004 1.00 122.93 185 ALA D O 1
ATOM 4722 N N . ASN D 1 35 ? 176.783 203.290 131.996 1.00 126.32 186 ASN D N 1
ATOM 4723 C CA . ASN D 1 35 ? 175.718 202.507 131.378 1.00 123.00 186 ASN D CA 1
ATOM 4724 C C . ASN D 1 35 ? 174.879 201.797 132.433 1.00 122.92 186 ASN D C 1
ATOM 4725 O O . ASN D 1 35 ? 173.644 201.803 132.373 1.00 124.37 186 ASN D O 1
ATOM 4730 N N . LEU D 1 36 ? 175.538 201.182 133.418 1.00 107.26 187 LEU D N 1
ATOM 4731 C CA . LEU D 1 36 ? 174.817 200.439 134.448 1.00 107.83 187 LEU D CA 1
ATOM 4732 C C . LEU D 1 36 ? 173.921 201.358 135.269 1.00 108.39 187 LEU D C 1
ATOM 4733 O O . LEU D 1 36 ? 172.775 201.012 135.577 1.00 105.58 187 LEU D O 1
ATOM 4738 N N . LYS D 1 37 ? 174.428 202.536 135.638 1.00 110.38 188 LYS D N 1
ATOM 4739 C CA . LYS D 1 37 ? 173.626 203.464 136.428 1.00 112.73 188 LYS D CA 1
ATOM 4740 C C . LYS D 1 37 ? 172.457 204.011 135.619 1.00 115.23 188 LYS D C 1
ATOM 4741 O O . LYS D 1 37 ? 171.403 204.334 136.178 1.00 120.43 188 LYS D O 1
ATOM 4747 N N . LYS D 1 38 ? 172.628 204.131 134.301 1.00 111.00 189 LYS D N 1
ATOM 4748 C CA . LYS D 1 38 ? 171.536 204.596 133.453 1.00 112.42 189 LYS D CA 1
ATOM 4749 C C . LYS D 1 38 ? 170.368 203.618 133.479 1.00 111.58 189 LYS D C 1
ATOM 4750 O O . LYS D 1 38 ? 169.202 204.026 133.541 1.00 108.68 189 LYS D O 1
ATOM 4756 N N . VAL D 1 39 ? 170.664 202.318 133.431 1.00 113.12 190 VAL D N 1
ATOM 4757 C CA . VAL D 1 39 ? 169.610 201.307 133.451 1.00 111.83 190 VAL D CA 1
ATOM 4758 C C . VAL D 1 39 ? 168.872 201.333 134.785 1.00 111.77 190 VAL D C 1
ATOM 4759 O O . VAL D 1 39 ? 167.640 201.244 134.835 1.00 108.23 190 VAL D O 1
ATOM 4763 N N . LEU D 1 40 ? 169.618 201.451 135.887 1.00 111.97 191 LEU D N 1
ATOM 4764 C CA . LEU D 1 40 ? 168.990 201.504 137.204 1.00 111.85 191 LEU D CA 1
ATOM 4765 C C . LEU D 1 40 ? 168.102 202.732 137.345 1.00 112.62 191 LEU D C 1
ATOM 4766 O O . LEU D 1 40 ? 167.045 202.672 137.984 1.00 118.26 191 LEU D O 1
ATOM 4771 N N . SER D 1 41 ? 168.520 203.859 136.767 1.00 113.77 192 SER D N 1
ATOM 4772 C CA . SER D 1 41 ? 167.697 205.062 136.822 1.00 117.52 192 SER D CA 1
ATOM 4773 C C . SER D 1 41 ? 166.360 204.843 136.126 1.00 122.52 192 SER D C 1
ATOM 4774 O O . SER D 1 41 ? 165.317 205.292 136.614 1.00 120.05 192 SER D O 1
ATOM 4777 N N . VAL D 1 42 ? 166.371 204.160 134.980 1.00 120.44 193 VAL D N 1
ATOM 4778 C CA . VAL D 1 42 ? 165.123 203.837 134.295 1.00 116.94 193 VAL D CA 1
ATOM 4779 C C . VAL D 1 42 ? 164.307 202.847 135.116 1.00 115.34 193 VAL D C 1
ATOM 4780 O O . VAL D 1 42 ? 163.086 202.985 135.251 1.00 116.94 193 VAL D O 1
ATOM 4784 N N . TRP D 1 43 ? 164.970 201.831 135.674 1.00 106.32 194 TRP D N 1
ATOM 4785 C CA . TRP D 1 43 ? 164.261 200.810 136.439 1.00 107.48 194 TRP D CA 1
ATOM 4786 C C . TRP D 1 43 ? 163.596 201.395 137.678 1.00 106.60 194 TRP D C 1
ATOM 4787 O O . TRP D 1 43 ? 162.434 201.091 137.967 1.00 106.26 194 TRP D O 1
ATOM 4798 N N . GLU D 1 44 ? 164.307 202.240 138.417 1.00 126.43 195 GLU D N 1
ATOM 4799 C CA . GLU D 1 44 ? 163.796 202.786 139.667 1.00 126.79 195 GLU D CA 1
ATOM 4800 C C . GLU D 1 44 ? 162.898 203.998 139.464 1.00 128.36 195 GLU D C 1
ATOM 4801 O O . GLU D 1 44 ? 162.399 204.554 140.447 1.00 130.30 195 GLU D O 1
ATOM 4807 N N . SER D 1 45 ? 162.684 204.422 138.220 1.00 131.75 196 SER D N 1
ATOM 4808 C CA . SER D 1 45 ? 161.807 205.551 137.938 1.00 136.93 196 SER D CA 1
ATOM 4809 C C . SER D 1 45 ? 160.394 205.135 137.565 1.00 137.39 196 SER D C 1
ATOM 4810 O O . SER D 1 45 ? 159.447 205.873 137.857 1.00 134.80 196 SER D O 1
ATOM 4813 N N . ASN D 1 46 ? 160.224 203.970 136.927 1.00 133.69 197 ASN D N 1
ATOM 4814 C CA . ASN D 1 46 ? 158.887 203.552 136.521 1.00 132.70 197 ASN D CA 1
ATOM 4815 C C . ASN D 1 46 ? 158.622 202.063 136.737 1.00 130.64 197 ASN D C 1
ATOM 4816 O O . ASN D 1 46 ? 157.828 201.482 135.989 1.00 134.23 197 ASN D O 1
ATOM 4821 N N . LYS D 1 47 ? 159.258 201.425 137.722 1.00 124.44 198 LYS D N 1
ATOM 4822 C CA . LYS D 1 47 ? 158.949 200.030 138.014 1.00 125.31 198 LYS D CA 1
ATOM 4823 C C . LYS D 1 47 ? 157.568 199.852 138.626 1.00 131.25 198 LYS D C 1
ATOM 4824 O O . LYS D 1 47 ? 157.067 198.723 138.662 1.00 134.46 198 LYS D O 1
ATOM 4830 N N . LEU D 1 48 ? 156.946 200.927 139.107 1.00 135.12 199 LEU D N 1
ATOM 4831 C CA . LEU D 1 48 ? 155.634 200.861 139.733 1.00 135.28 199 LEU D CA 1
ATOM 4832 C C . LEU D 1 48 ? 154.538 201.458 138.861 1.00 131.85 199 LEU D C 1
ATOM 4833 O O . LEU D 1 48 ? 153.361 201.393 139.231 1.00 131.00 199 LEU D O 1
ATOM 4838 N N . THR D 1 49 ? 154.890 202.036 137.714 1.00 135.74 200 THR D N 1
ATOM 4839 C CA . THR D 1 49 ? 153.902 202.706 136.877 1.00 138.85 200 THR D CA 1
ATOM 4840 C C . THR D 1 49 ? 153.752 202.028 135.521 1.00 139.86 200 THR D C 1
ATOM 4841 O O . THR D 1 49 ? 152.639 201.670 135.123 1.00 139.96 200 THR D O 1
ATOM 4845 N N . ASN D 1 50 ? 154.858 201.848 134.806 1.00 144.81 201 ASN D N 1
ATOM 4846 C CA . ASN D 1 50 ? 154.789 201.286 133.463 1.00 146.39 201 ASN D CA 1
ATOM 4847 C C . ASN D 1 50 ? 154.636 199.773 133.522 1.00 142.59 201 ASN D C 1
ATOM 4848 O O . ASN D 1 50 ? 155.490 199.071 134.072 1.00 138.74 201 ASN D O 1
ATOM 4853 N N . THR D 1 51 ? 153.542 199.276 132.950 1.00 133.42 202 THR D N 1
ATOM 4854 C CA . THR D 1 51 ? 153.273 197.848 132.871 1.00 134.50 202 THR D CA 1
ATOM 4855 C C . THR D 1 51 ? 153.311 197.321 131.445 1.00 133.37 202 THR D C 1
ATOM 4856 O O . THR D 1 51 ? 152.955 196.160 131.218 1.00 135.74 202 THR D O 1
ATOM 4860 N N . SER D 1 52 ? 153.725 198.139 130.481 1.00 131.88 203 SER D N 1
ATOM 4861 C CA . SER D 1 52 ? 153.768 197.704 129.092 1.00 131.74 203 SER D CA 1
ATOM 4862 C C . SER D 1 52 ? 154.888 196.693 128.892 1.00 131.18 203 SER D C 1
ATOM 4863 O O . SER D 1 52 ? 156.045 196.960 129.226 1.00 135.07 203 SER D O 1
ATOM 4866 N N . GLU D 1 53 ? 154.539 195.526 128.347 1.00 126.88 204 GLU D N 1
ATOM 4867 C CA . GLU D 1 53 ? 155.549 194.508 128.082 1.00 128.79 204 GLU D CA 1
ATOM 4868 C C . GLU D 1 53 ? 156.533 194.974 127.016 1.00 131.77 204 GLU D C 1
ATOM 4869 O O . GLU D 1 53 ? 157.731 194.680 127.095 1.00 131.67 204 GLU D O 1
ATOM 4875 N N . LYS D 1 54 ? 156.044 195.703 126.010 1.00 128.63 205 LYS D N 1
ATOM 4876 C CA . LYS D 1 54 ? 156.924 196.203 124.958 1.00 128.24 205 LYS D CA 1
ATOM 4877 C C . LYS D 1 54 ? 157.957 197.174 125.516 1.00 125.67 205 LYS D C 1
ATOM 4878 O O . LYS D 1 54 ? 159.114 197.179 125.079 1.00 125.63 205 LYS D O 1
ATOM 4884 N N . PHE D 1 55 ? 157.553 198.011 126.475 1.00 112.02 206 PHE D N 1
ATOM 4885 C CA . PHE D 1 55 ? 158.475 198.984 127.051 1.00 115.47 206 PHE D CA 1
ATOM 4886 C C . PHE D 1 55 ? 159.663 198.298 127.714 1.00 112.35 206 PHE D C 1
ATOM 4887 O O . PHE D 1 55 ? 160.817 198.683 127.498 1.00 111.91 206 PHE D O 1
ATOM 4895 N N . TRP D 1 56 ? 159.399 197.271 128.523 1.00 100.74 207 TRP D N 1
ATOM 4896 C CA . TRP D 1 56 ? 160.484 196.601 129.229 1.00 100.87 207 TRP D CA 1
ATOM 4897 C C . TRP D 1 56 ? 161.310 195.728 128.295 1.00 107.20 207 TRP D C 1
ATOM 4898 O O . TRP D 1 56 ? 162.485 195.466 128.573 1.00 112.30 207 TRP D O 1
ATOM 4909 N N . GLN D 1 57 ? 160.718 195.261 127.195 1.00 118.38 208 GLN D N 1
ATOM 4910 C CA . GLN D 1 57 ? 161.506 194.579 126.174 1.00 118.39 208 GLN D CA 1
ATOM 4911 C C . GLN D 1 57 ? 162.489 195.535 125.513 1.00 120.41 208 GLN D C 1
ATOM 4912 O O . GLN D 1 57 ? 163.642 195.173 125.254 1.00 120.88 208 GLN D O 1
ATOM 4918 N N . SER D 1 58 ? 162.048 196.763 125.229 1.00 121.37 209 SER D N 1
ATOM 4919 C CA . SER D 1 58 ? 162.919 197.736 124.577 1.00 121.77 209 SER D CA 1
ATOM 4920 C C . SER D 1 58 ? 164.065 198.160 125.486 1.00 124.41 209 SER D C 1
ATOM 4921 O O . SER D 1 58 ? 165.205 198.307 125.029 1.00 123.44 209 SER D O 1
ATOM 4924 N N . VAL D 1 59 ? 163.782 198.370 126.773 1.00 110.90 210 VAL D N 1
ATOM 4925 C CA . VAL D 1 59 ? 164.816 198.825 127.697 1.00 107.67 210 VAL D CA 1
ATOM 4926 C C . VAL D 1 59 ? 165.900 197.767 127.858 1.00 108.68 210 VAL D C 1
ATOM 4927 O O . VAL D 1 59 ? 167.096 198.081 127.852 1.00 108.28 210 VAL D O 1
ATOM 4931 N N . LEU D 1 60 ? 165.508 196.504 127.994 1.00 107.60 211 LEU D N 1
ATOM 4932 C CA . LEU D 1 60 ? 166.457 195.433 128.263 1.00 109.43 211 LEU D CA 1
ATOM 4933 C C . LEU D 1 60 ? 167.156 194.916 127.013 1.00 113.37 211 LEU D C 1
ATOM 4934 O O . LEU D 1 60 ? 168.086 194.112 127.135 1.00 118.15 211 LEU D O 1
ATOM 4939 N N . LYS D 1 61 ? 166.743 195.348 125.822 1.00 119.63 212 LYS D N 1
ATOM 4940 C CA . LYS D 1 61 ? 167.419 194.933 124.600 1.00 118.54 212 LYS D CA 1
ATOM 4941 C C . LYS D 1 61 ? 168.456 195.937 124.121 1.00 122.54 212 LYS D C 1
ATOM 4942 O O . LYS D 1 61 ? 169.312 195.577 123.307 1.00 123.51 212 LYS D O 1
ATOM 4948 N N . GLU D 1 62 ? 168.402 197.178 124.605 1.00 129.99 213 GLU D N 1
ATOM 4949 C CA . GLU D 1 62 ? 169.441 198.157 124.316 1.00 130.61 213 GLU D CA 1
ATOM 4950 C C . GLU D 1 62 ? 170.649 198.012 125.229 1.00 129.46 213 GLU D C 1
ATOM 4951 O O . GLU D 1 62 ? 171.670 198.667 124.992 1.00 127.84 213 GLU D O 1
ATOM 4957 N N . ASN D 1 63 ? 170.555 197.177 126.259 1.00 123.14 214 ASN D N 1
ATOM 4958 C CA . ASN D 1 63 ? 171.627 196.932 127.214 1.00 121.76 214 ASN D CA 1
ATOM 4959 C C . ASN D 1 63 ? 171.935 195.446 127.279 1.00 117.20 214 ASN D C 1
ATOM 4960 O O . ASN D 1 63 ? 172.076 194.865 128.359 1.00 114.35 214 ASN D O 1
ATOM 4965 N N . THR D 1 64 ? 172.033 194.809 126.110 1.00 111.64 215 THR D N 1
ATOM 4966 C CA . THR D 1 64 ? 172.174 193.359 126.057 1.00 112.65 215 THR D CA 1
ATOM 4967 C C . THR D 1 64 ? 173.496 192.891 126.651 1.00 120.86 215 THR D C 1
ATOM 4968 O O . THR D 1 64 ? 173.603 191.740 127.090 1.00 127.04 215 THR D O 1
ATOM 4972 N N . TRP D 1 65 ? 174.511 193.759 126.676 1.00 106.21 216 TRP D N 1
ATOM 4973 C CA . TRP D 1 65 ? 175.795 193.369 127.251 1.00 98.08 216 TRP D CA 1
ATOM 4974 C C . TRP D 1 65 ? 175.653 193.020 128.727 1.00 105.01 216 TRP D C 1
ATOM 4975 O O . TRP D 1 65 ? 176.392 192.178 129.249 1.00 103.51 216 TRP D O 1
ATOM 4986 N N . ILE D 1 66 ? 174.709 193.663 129.416 1.00 108.64 217 ILE D N 1
ATOM 4987 C CA . ILE D 1 66 ? 174.417 193.301 130.800 1.00 105.02 217 ILE D CA 1
ATOM 4988 C C . ILE D 1 66 ? 173.883 191.877 130.869 1.00 101.08 217 ILE D C 1
ATOM 4989 O O . ILE D 1 66 ? 174.297 191.076 131.716 1.00 94.75 217 ILE D O 1
ATOM 4994 N N . LEU D 1 67 ? 172.955 191.539 129.970 1.00 106.94 218 LEU D N 1
ATOM 4995 C CA . LEU D 1 67 ? 172.362 190.207 129.979 1.00 105.03 218 LEU D CA 1
ATOM 4996 C C . LEU D 1 67 ? 173.378 189.135 129.613 1.00 106.23 218 LEU D C 1
ATOM 4997 O O . LEU D 1 67 ? 173.255 187.989 130.058 1.00 113.24 218 LEU D O 1
ATOM 5002 N N . SER D 1 68 ? 174.379 189.481 128.802 1.00 100.81 219 SER D N 1
ATOM 5003 C CA . SER D 1 68 ? 175.401 188.508 128.431 1.00 95.75 219 SER D CA 1
ATOM 5004 C C . SER D 1 68 ? 176.185 188.047 129.653 1.00 102.17 219 SER D C 1
ATOM 5005 O O . SER D 1 68 ? 176.479 186.856 129.804 1.00 105.44 219 SER D O 1
ATOM 5008 N N . GLN D 1 69 ? 176.538 188.982 130.537 1.00 108.96 220 GLN D N 1
ATOM 5009 C CA . GLN D 1 69 ? 177.290 188.618 131.733 1.00 108.00 220 GLN D CA 1
ATOM 5010 C C . GLN D 1 69 ? 176.398 187.950 132.771 1.00 111.93 220 GLN D C 1
ATOM 5011 O O . GLN D 1 69 ? 176.825 187.007 133.447 1.00 113.74 220 GLN D O 1
ATOM 5017 N N . ILE D 1 70 ? 175.158 188.426 132.915 1.00 103.27 221 ILE D N 1
ATOM 5018 C CA . ILE D 1 70 ? 174.263 187.881 133.932 1.00 99.45 221 ILE D CA 1
ATOM 5019 C C . ILE D 1 70 ? 173.965 186.413 133.657 1.00 101.49 221 ILE D C 1
ATOM 5020 O O . ILE D 1 70 ? 174.005 185.575 134.566 1.00 103.62 221 ILE D O 1
ATOM 5025 N N . PHE D 1 71 ? 173.672 186.076 132.405 1.00 102.86 222 PHE D N 1
ATOM 5026 C CA . PHE D 1 71 ? 173.348 184.708 132.027 1.00 95.03 222 PHE D CA 1
ATOM 5027 C C . PHE D 1 71 ? 174.544 183.946 131.476 1.00 98.46 222 PHE D C 1
ATOM 5028 O O . PHE D 1 71 ? 174.383 182.800 131.046 1.00 101.77 222 PHE D O 1
ATOM 5036 N N . SER D 1 72 ? 175.730 184.551 131.486 1.00 112.05 223 SER D N 1
ATOM 5037 C CA . SER D 1 72 ? 176.980 183.893 131.111 1.00 111.32 223 SER D CA 1
ATOM 5038 C C . SER D 1 72 ? 176.898 183.299 129.705 1.00 110.90 223 SER D C 1
ATOM 5039 O O . SER D 1 72 ? 177.144 182.113 129.481 1.00 112.81 223 SER D O 1
ATOM 5042 N N . ASN D 1 73 ? 176.545 184.155 128.750 1.00 115.47 224 ASN D N 1
ATOM 5043 C CA . ASN D 1 73 ? 176.456 183.735 127.359 1.00 115.06 224 ASN D CA 1
ATOM 5044 C C . ASN D 1 73 ? 176.639 184.938 126.442 1.00 115.96 224 ASN D C 1
ATOM 5045 O O . ASN D 1 73 ? 175.872 185.906 126.525 1.00 109.99 224 ASN D O 1
ATOM 5050 N N . PRO D 1 74 ? 177.643 184.919 125.562 1.00 121.26 225 PRO D N 1
ATOM 5051 C CA . PRO D 1 74 ? 177.863 186.077 124.681 1.00 120.49 225 PRO D CA 1
ATOM 5052 C C . PRO D 1 74 ? 176.741 186.314 123.687 1.00 117.50 225 PRO D C 1
ATOM 5053 O O . PRO D 1 74 ? 176.626 187.425 123.154 1.00 120.36 225 PRO D O 1
ATOM 5057 N N . THR D 1 75 ? 175.910 185.312 123.418 1.00 119.51 226 THR D N 1
ATOM 5058 C CA . THR D 1 75 ? 174.846 185.408 122.426 1.00 120.59 226 THR D CA 1
ATOM 5059 C C . THR D 1 75 ? 173.497 185.403 123.133 1.00 123.79 226 THR D C 1
ATOM 5060 O O . THR D 1 75 ? 173.218 184.511 123.941 1.00 131.22 226 THR D O 1
ATOM 5064 N N . VAL D 1 76 ? 172.667 186.396 122.826 1.00 113.13 227 VAL D N 1
ATOM 5065 C CA . VAL D 1 76 ? 171.360 186.569 123.448 1.00 112.90 227 VAL D CA 1
ATOM 5066 C C . VAL D 1 76 ? 170.327 186.763 122.348 1.00 114.84 227 VAL D C 1
ATOM 5067 O O . VAL D 1 76 ? 170.539 187.556 121.424 1.00 124.18 227 VAL D O 1
ATOM 5071 N N . LEU D 1 77 ? 169.214 186.041 122.447 1.00 115.91 228 LEU D N 1
ATOM 5072 C CA . LEU D 1 77 ? 168.132 186.097 121.467 1.00 115.17 228 LEU D CA 1
ATOM 5073 C C . LEU D 1 77 ? 166.912 186.721 122.138 1.00 116.13 228 LEU D C 1
ATOM 5074 O O . LEU D 1 77 ? 166.249 186.093 122.964 1.00 114.76 228 LEU D O 1
ATOM 5079 N N . ILE D 1 78 ? 166.618 187.964 121.775 1.00 119.17 229 ILE D N 1
ATOM 5080 C CA . ILE D 1 78 ? 165.436 188.661 122.266 1.00 119.07 229 ILE D CA 1
ATOM 5081 C C . ILE D 1 78 ? 164.482 188.878 121.101 1.00 122.82 229 ILE D C 1
ATOM 5082 O O . ILE D 1 78 ? 164.855 189.478 120.086 1.00 127.51 229 ILE D O 1
ATOM 5087 N N . ASN D 1 79 ? 163.246 188.396 121.251 1.00 127.86 230 ASN D N 1
ATOM 5088 C CA . ASN D 1 79 ? 162.225 188.443 120.200 1.00 128.61 230 ASN D CA 1
ATOM 5089 C C . ASN D 1 79 ? 162.800 187.754 118.968 1.00 131.30 230 ASN D C 1
ATOM 5090 O O . ASN D 1 79 ? 163.150 186.565 119.059 1.00 137.26 230 ASN D O 1
ATOM 5095 N N . ASP D 1 80 ? 162.920 188.427 117.823 1.00 143.80 231 ASP D N 1
ATOM 5096 C CA . ASP D 1 80 ? 163.489 187.832 116.621 1.00 148.20 231 ASP D CA 1
ATOM 5097 C C . ASP D 1 80 ? 164.846 188.431 116.266 1.00 148.41 231 ASP D C 1
ATOM 5098 O O . ASP D 1 80 ? 165.303 188.289 115.128 1.00 149.16 231 ASP D O 1
ATOM 5103 N N . GLU D 1 81 ? 165.499 189.092 117.217 1.00 136.25 232 GLU D N 1
ATOM 5104 C CA . GLU D 1 81 ? 166.782 189.740 116.991 1.00 134.87 232 GLU D CA 1
ATOM 5105 C C . GLU D 1 81 ? 167.864 189.033 117.793 1.00 134.27 232 GLU D C 1
ATOM 5106 O O . GLU D 1 81 ? 167.634 188.615 118.932 1.00 133.57 232 GLU D O 1
ATOM 5112 N N . ALA D 1 82 ? 169.043 188.902 117.192 1.00 125.69 233 ALA D N 1
ATOM 5113 C CA . ALA D 1 82 ? 170.179 188.233 117.809 1.00 124.86 233 ALA D CA 1
ATOM 5114 C C . ALA D 1 82 ? 171.236 189.262 118.182 1.00 127.76 233 ALA D C 1
ATOM 5115 O O . ALA D 1 82 ? 171.540 190.161 117.392 1.00 132.72 233 ALA D O 1
ATOM 5117 N N . TYR D 1 83 ? 171.789 189.127 119.384 1.00 123.08 234 TYR D N 1
ATOM 5118 C CA . TYR D 1 83 ? 172.826 190.018 119.886 1.00 121.05 234 TYR D CA 1
ATOM 5119 C C . TYR D 1 83 ? 174.028 189.183 120.302 1.00 118.93 234 TYR D C 1
ATOM 5120 O O . TYR D 1 83 ? 173.889 188.238 121.086 1.00 121.51 234 TYR D O 1
ATOM 5129 N N . VAL D 1 84 ? 175.202 189.529 119.781 1.00 111.67 235 VAL D N 1
ATOM 5130 C CA . VAL D 1 84 ? 176.450 188.855 120.119 1.00 113.09 235 VAL D CA 1
ATOM 5131 C C . VAL D 1 84 ? 177.345 189.840 120.855 1.00 117.43 235 VAL D C 1
ATOM 5132 O O . VAL D 1 84 ? 177.755 190.860 120.287 1.00 119.81 235 VAL D O 1
ATOM 5136 N N . GLY D 1 85 ? 177.650 189.533 122.112 1.00 115.85 236 GLY D N 1
ATOM 5137 C CA . GLY D 1 85 ? 178.496 190.403 122.914 1.00 109.89 236 GLY D CA 1
ATOM 5138 C C . GLY D 1 85 ? 177.943 191.799 123.091 1.00 109.16 236 GLY D C 1
ATOM 5139 O O . GLY D 1 85 ? 178.707 192.771 123.104 1.00 107.36 236 GLY D O 1
ATOM 5140 N N . GLY D 1 86 ? 176.625 191.922 123.227 1.00 120.65 237 GLY D N 1
ATOM 5141 C CA . GLY D 1 86 ? 176.018 193.229 123.369 1.00 123.94 237 GLY D CA 1
ATOM 5142 C C . GLY D 1 86 ? 175.931 194.028 122.092 1.00 128.45 237 GLY D C 1
ATOM 5143 O O . GLY D 1 86 ? 175.591 195.213 122.136 1.00 128.89 237 GLY D O 1
ATOM 5144 N N . LYS D 1 87 ? 176.222 193.414 120.949 1.00 127.33 238 LYS D N 1
ATOM 5145 C CA . LYS D 1 87 ? 176.186 194.084 119.658 1.00 119.76 238 LYS D CA 1
ATOM 5146 C C . LYS D 1 87 ? 175.082 193.486 118.798 1.00 124.52 238 LYS D C 1
ATOM 5147 O O . LYS D 1 87 ? 174.900 192.266 118.766 1.00 129.13 238 LYS D O 1
ATOM 5153 N N . THR D 1 88 ? 174.351 194.352 118.100 1.00 134.27 239 THR D N 1
ATOM 5154 C CA . THR D 1 88 ? 173.210 193.928 117.296 1.00 133.08 239 THR D CA 1
ATOM 5155 C C . THR D 1 88 ? 173.712 193.322 115.992 1.00 132.56 239 THR D C 1
ATOM 5156 O O . THR D 1 88 ? 174.359 194.003 115.190 1.00 129.20 239 THR D O 1
ATOM 5160 N N . VAL D 1 89 ? 173.414 192.042 115.775 1.00 133.33 240 VAL D N 1
ATOM 5161 C CA . VAL D 1 89 ? 173.766 191.394 114.518 1.00 132.25 240 VAL D CA 1
ATOM 5162 C C . VAL D 1 89 ? 172.718 191.738 113.469 1.00 135.49 240 VAL D C 1
ATOM 5163 O O . VAL D 1 89 ? 171.514 191.542 113.681 1.00 137.28 240 VAL D O 1
ATOM 5167 N N . LYS D 1 90 ? 173.173 192.255 112.327 1.00 154.81 241 LYS D N 1
ATOM 5168 C CA . LYS D 1 90 ? 172.272 192.701 111.264 1.00 156.04 241 LYS D CA 1
ATOM 5169 C C . LYS D 1 90 ? 172.022 191.542 110.305 1.00 154.77 241 LYS D C 1
ATOM 5170 O O . LYS D 1 90 ? 172.765 191.302 109.351 1.00 153.34 241 LYS D O 1
ATOM 5176 N N . ASN D 1 91 ? 170.945 190.807 110.575 1.00 156.84 242 ASN D N 1
ATOM 5177 C CA . ASN D 1 91 ? 170.498 189.731 109.694 1.00 158.16 242 ASN D CA 1
ATOM 5178 C C . ASN D 1 91 ? 169.504 190.324 108.703 1.00 160.03 242 ASN D C 1
ATOM 5179 O O . ASN D 1 91 ? 168.380 190.678 109.067 1.00 159.12 242 ASN D O 1
ATOM 5184 N N . ASP D 1 92 ? 169.920 190.435 107.440 1.00 174.19 243 ASP D N 1
ATOM 5185 C CA . ASP D 1 92 ? 169.055 191.032 106.427 1.00 173.64 243 ASP D CA 1
ATOM 5186 C C . ASP D 1 92 ? 167.876 190.125 106.097 1.00 172.48 243 ASP D C 1
ATOM 5187 O O . ASP D 1 92 ? 166.813 190.603 105.684 1.00 170.99 243 ASP D O 1
ATOM 5192 N N . SER D 1 93 ? 168.046 188.812 106.268 1.00 164.46 244 SER D N 1
ATOM 5193 C CA . SER D 1 93 ? 166.970 187.875 105.968 1.00 163.27 244 SER D CA 1
ATOM 5194 C C . SER D 1 93 ? 165.763 188.070 106.874 1.00 164.46 244 SER D C 1
ATOM 5195 O O . SER D 1 93 ? 164.632 187.811 106.449 1.00 164.16 244 SER D O 1
ATOM 5198 N N . GLY D 1 94 ? 165.975 188.518 108.111 1.00 154.16 245 GLY D N 1
ATOM 5199 C CA . GLY D 1 94 ? 164.896 188.701 109.056 1.00 151.24 245 GLY D CA 1
ATOM 5200 C C . GLY D 1 94 ? 164.503 187.468 109.835 1.00 153.56 245 GLY D C 1
ATOM 5201 O O . GLY D 1 94 ? 163.638 187.564 110.714 1.00 153.26 245 GLY D O 1
ATOM 5202 N N . LYS D 1 95 ? 165.101 186.314 109.548 1.00 148.44 246 LYS D N 1
ATOM 5203 C CA . LYS D 1 95 ? 164.804 185.072 110.252 1.00 145.86 246 LYS D CA 1
ATOM 5204 C C . LYS D 1 95 ? 165.931 184.800 111.241 1.00 141.62 246 LYS D C 1
ATOM 5205 O O . LYS D 1 95 ? 167.106 184.776 110.863 1.00 143.03 246 LYS D O 1
ATOM 5211 N N . LEU D 1 96 ? 165.566 184.599 112.508 1.00 129.92 247 LEU D N 1
ATOM 5212 C CA . LEU D 1 96 ? 166.568 184.341 113.536 1.00 134.17 247 LEU D CA 1
ATOM 5213 C C . LEU D 1 96 ? 167.323 183.047 113.261 1.00 136.04 247 LEU D C 1
ATOM 5214 O O . LEU D 1 96 ? 168.523 182.948 113.542 1.00 138.79 247 LEU D O 1
ATOM 5219 N N . VAL D 1 97 ? 166.636 182.046 112.707 1.00 126.90 248 VAL D N 1
ATOM 5220 C CA . VAL D 1 97 ? 167.263 180.751 112.460 1.00 125.78 248 VAL D CA 1
ATOM 5221 C C . VAL D 1 97 ? 168.370 180.883 111.420 1.00 134.48 248 VAL D C 1
ATOM 5222 O O . VAL D 1 97 ? 169.396 180.196 111.489 1.00 136.35 248 VAL D O 1
ATOM 5226 N N . ASP D 1 98 ? 168.176 181.769 110.441 1.00 143.60 249 ASP D N 1
ATOM 5227 C CA . ASP D 1 98 ? 169.167 181.947 109.384 1.00 140.96 249 ASP D CA 1
ATOM 5228 C C . ASP D 1 98 ? 170.515 182.365 109.959 1.00 139.42 249 ASP D C 1
ATOM 5229 O O . ASP D 1 98 ? 171.565 181.849 109.561 1.00 136.33 249 ASP D O 1
ATOM 5234 N N . PHE D 1 99 ? 170.500 183.307 110.904 1.00 138.52 250 PHE D N 1
ATOM 5235 C CA . PHE D 1 99 ? 171.733 183.707 111.573 1.00 137.61 250 PHE D CA 1
ATOM 5236 C C . PHE D 1 99 ? 172.339 182.546 112.351 1.00 135.49 250 PHE D C 1
ATOM 5237 O O . PHE D 1 99 ? 173.555 182.331 112.326 1.00 138.39 250 PHE D O 1
ATOM 5245 N N . LEU D 1 100 ? 171.496 181.789 113.056 1.00 127.98 251 LEU D N 1
ATOM 5246 C CA . LEU D 1 100 ? 171.992 180.695 113.883 1.00 128.73 251 LEU D CA 1
ATOM 5247 C C . LEU D 1 100 ? 172.664 179.621 113.038 1.00 130.20 251 LEU D C 1
ATOM 5248 O O . LEU D 1 100 ? 173.714 179.090 113.417 1.00 134.31 251 LEU D O 1
ATOM 5253 N N . TYR D 1 101 ? 172.072 179.283 111.891 1.00 133.17 252 TYR D N 1
ATOM 5254 C CA . TYR D 1 101 ? 172.691 178.297 111.011 1.00 136.63 252 TYR D CA 1
ATOM 5255 C C . TYR D 1 101 ? 173.933 178.865 110.335 1.00 138.92 252 TYR D C 1
ATOM 5256 O O . TYR D 1 101 ? 174.918 178.146 110.129 1.00 136.53 252 TYR D O 1
ATOM 5265 N N . ALA D 1 102 ? 173.902 180.151 109.978 1.00 140.60 253 ALA D N 1
ATOM 5266 C CA . ALA D 1 102 ? 175.047 180.766 109.315 1.00 138.77 253 ALA D CA 1
ATOM 5267 C C . ALA D 1 102 ? 176.264 180.808 110.231 1.00 139.39 253 ALA D C 1
ATOM 5268 O O . ALA D 1 102 ? 177.394 180.580 109.784 1.00 139.30 253 ALA D O 1
ATOM 5270 N N . ASN D 1 103 ? 176.054 181.097 111.516 1.00 138.34 254 ASN D N 1
ATOM 5271 C CA . ASN D 1 103 ? 177.139 181.228 112.484 1.00 136.67 254 ASN D CA 1
ATOM 5272 C C . ASN D 1 103 ? 177.125 180.031 113.426 1.00 134.43 254 ASN D C 1
ATOM 5273 O O . ASN D 1 103 ? 176.286 179.960 114.336 1.00 133.41 254 ASN D O 1
ATOM 5278 N N . PRO D 1 104 ? 178.028 179.064 113.251 1.00 147.99 255 PRO D N 1
ATOM 5279 C CA . PRO D 1 104 ? 178.101 177.947 114.207 1.00 149.79 255 PRO D CA 1
ATOM 5280 C C . PRO D 1 104 ? 178.478 178.380 115.611 1.00 152.36 255 PRO D C 1
ATOM 5281 O O . PRO D 1 104 ? 178.223 177.633 116.564 1.00 152.80 255 PRO D O 1
ATOM 5285 N N . PHE D 1 105 ? 179.087 179.558 115.768 1.00 159.08 256 PHE D N 1
ATOM 5286 C CA . PHE D 1 105 ? 179.430 180.049 117.098 1.00 157.44 256 PHE D CA 1
ATOM 5287 C C . PHE D 1 105 ? 178.184 180.271 117.944 1.00 158.77 256 PHE D C 1
ATOM 5288 O O . PHE D 1 105 ? 178.171 179.957 119.140 1.00 157.06 256 PHE D O 1
ATOM 5296 N N . SER D 1 106 ? 177.125 180.814 117.342 1.00 163.07 257 SER D N 1
ATOM 5297 C CA . SER D 1 106 ? 175.894 181.128 118.067 1.00 161.01 257 SER D CA 1
ATOM 5298 C C . SER D 1 106 ? 174.940 179.941 117.961 1.00 157.64 257 SER D C 1
ATOM 5299 O O . SER D 1 106 ? 173.985 179.931 117.182 1.00 156.76 257 SER D O 1
ATOM 5302 N N . LYS D 1 107 ? 175.215 178.918 118.770 1.00 154.73 258 LYS D N 1
ATOM 5303 C CA . LYS D 1 107 ? 174.340 177.760 118.879 1.00 157.85 258 LYS D CA 1
ATOM 5304 C C . LYS D 1 107 ? 173.782 177.548 120.277 1.00 159.18 258 LYS D C 1
ATOM 5305 O O . LYS D 1 107 ? 172.680 177.003 120.405 1.00 160.50 258 LYS D O 1
ATOM 5311 N N . ASP D 1 108 ? 174.498 177.962 121.323 1.00 144.61 259 ASP D N 1
ATOM 5312 C CA . ASP D 1 108 ? 174.017 177.854 122.694 1.00 142.26 259 ASP D CA 1
ATOM 5313 C C . ASP D 1 108 ? 173.465 179.180 123.202 1.00 140.44 259 ASP D C 1
ATOM 5314 O O . ASP D 1 108 ? 173.549 179.467 124.400 1.00 144.24 259 ASP D O 1
ATOM 5319 N N . ALA D 1 109 ? 172.904 179.993 122.310 1.00 121.66 260 ALA D N 1
ATOM 5320 C CA . ALA D 1 109 ? 172.397 181.302 122.691 1.00 121.30 260 ALA D CA 1
ATOM 5321 C C . ALA D 1 109 ? 171.242 181.172 123.673 1.00 124.83 260 ALA D C 1
ATOM 5322 O O . ALA D 1 109 ? 170.448 180.231 123.606 1.00 130.35 260 ALA D O 1
ATOM 5324 N N . VAL D 1 110 ? 171.156 182.125 124.593 1.00 112.68 261 VAL D N 1
ATOM 5325 C CA . VAL D 1 110 ? 170.114 182.131 125.612 1.00 111.33 261 VAL D CA 1
ATOM 5326 C C . VAL D 1 110 ? 168.894 182.853 125.056 1.00 112.19 261 VAL D C 1
ATOM 5327 O O . VAL D 1 110 ? 168.975 184.024 124.673 1.00 122.57 261 VAL D O 1
ATOM 5331 N N . LEU D 1 111 ? 167.764 182.153 125.011 1.00 103.40 262 LEU D N 1
ATOM 5332 C CA . LEU D 1 111 ? 166.508 182.751 124.579 1.00 105.22 262 LEU D CA 1
ATOM 5333 C C . LEU D 1 111 ? 165.843 183.412 125.779 1.00 105.74 262 LEU D C 1
ATOM 5334 O O . LEU D 1 111 ? 165.529 182.742 126.768 1.00 110.34 262 LEU D O 1
ATOM 5339 N N . ILE D 1 112 ? 165.628 184.721 125.693 1.00 105.64 263 ILE D N 1
ATOM 5340 C CA . ILE D 1 112 ? 165.125 185.517 126.806 1.00 105.89 263 ILE D CA 1
ATOM 5341 C C . ILE D 1 112 ? 163.761 186.076 126.433 1.00 106.20 263 ILE D C 1
ATOM 5342 O O . ILE D 1 112 ? 163.601 186.683 125.367 1.00 116.33 263 ILE D O 1
ATOM 5347 N N . ALA D 1 113 ? 162.781 185.869 127.308 1.00 86.83 264 ALA D N 1
ATOM 5348 C CA . ALA D 1 113 ? 161.450 186.447 127.167 1.00 82.92 264 ALA D CA 1
ATOM 5349 C C . ALA D 1 113 ? 161.273 187.481 128.270 1.00 94.99 264 ALA D C 1
ATOM 5350 O O . ALA D 1 113 ? 161.488 187.181 129.449 1.00 104.74 264 ALA D O 1
ATOM 5352 N N . ILE D 1 114 ? 160.883 188.691 127.887 1.00 109.61 265 ILE D N 1
ATOM 5353 C CA . ILE D 1 114 ? 160.765 189.804 128.819 1.00 107.12 265 ILE D CA 1
ATOM 5354 C C . ILE D 1 114 ? 159.285 190.126 128.992 1.00 113.48 265 ILE D C 1
ATOM 5355 O O . ILE D 1 114 ? 158.605 190.501 128.035 1.00 117.68 265 ILE D O 1
ATOM 5360 N N . LYS D 1 115 ? 158.788 189.979 130.215 1.00 105.01 266 LYS D N 1
ATOM 5361 C CA . LYS D 1 115 ? 157.416 190.311 130.558 1.00 96.76 266 LYS D CA 1
ATOM 5362 C C . LYS D 1 115 ? 157.392 191.560 131.429 1.00 104.20 266 LYS D C 1
ATOM 5363 O O . LYS D 1 115 ? 158.434 192.108 131.792 1.00 113.91 266 LYS D O 1
ATOM 5369 N N . THR D 1 116 ? 156.187 192.014 131.750 1.00 107.79 267 THR D N 1
ATOM 5370 C CA . THR D 1 116 ? 156.037 193.156 132.641 1.00 108.35 267 THR D CA 1
ATOM 5371 C C . THR D 1 116 ? 156.455 192.759 134.052 1.00 108.06 267 THR D C 1
ATOM 5372 O O . THR D 1 116 ? 156.278 191.600 134.447 1.00 117.62 267 THR D O 1
ATOM 5376 N N . PRO D 1 117 ? 157.027 193.678 134.837 1.00 105.58 268 PRO D N 1
ATOM 5377 C CA . PRO D 1 117 ? 157.371 193.346 136.228 1.00 100.95 268 PRO D CA 1
ATOM 5378 C C . PRO D 1 117 ? 156.162 193.166 137.127 1.00 113.28 268 PRO D C 1
ATOM 5379 O O . PRO D 1 117 ? 156.324 192.692 138.259 1.00 114.96 268 PRO D O 1
ATOM 5383 N N . SER D 1 118 ? 154.964 193.527 136.667 1.00 111.51 269 SER D N 1
ATOM 5384 C CA . SER D 1 118 ? 153.748 193.339 137.445 1.00 106.69 269 SER D CA 1
ATOM 5385 C C . SER D 1 118 ? 153.175 191.935 137.318 1.00 105.25 269 SER D C 1
ATOM 5386 O O . SER D 1 118 ? 152.136 191.654 137.925 1.00 102.95 269 SER D O 1
ATOM 5389 N N . THR D 1 119 ? 153.812 191.061 136.546 1.00 102.44 270 THR D N 1
ATOM 5390 C CA . THR D 1 119 ? 153.336 189.702 136.356 1.00 97.98 270 THR D CA 1
ATOM 5391 C C . THR D 1 119 ? 153.324 188.954 137.688 1.00 101.05 270 THR D C 1
ATOM 5392 O O . THR D 1 119 ? 154.363 188.886 138.361 1.00 113.15 270 THR D O 1
ATOM 5396 N N . PRO D 1 120 ? 152.188 188.396 138.102 1.00 108.25 271 PRO D N 1
ATOM 5397 C CA . PRO D 1 120 ? 152.161 187.609 139.338 1.00 110.35 271 PRO D CA 1
ATOM 5398 C C . PRO D 1 120 ? 153.008 186.352 139.212 1.00 110.93 271 PRO D C 1
ATOM 5399 O O . PRO D 1 120 ? 153.179 185.787 138.130 1.00 113.47 271 PRO D O 1
ATOM 5403 N N . LEU D 1 121 ? 153.546 185.915 140.347 1.00 109.63 272 LEU D N 1
ATOM 5404 C CA . LEU D 1 121 ? 154.386 184.726 140.408 1.00 112.65 272 LEU D CA 1
ATOM 5405 C C . LEU D 1 121 ? 153.674 183.529 141.018 1.00 114.45 272 LEU D C 1
ATOM 5406 O O . LEU D 1 121 ? 153.835 182.404 140.538 1.00 116.42 272 LEU D O 1
ATOM 5411 N N . ILE D 1 122 ? 152.889 183.740 142.071 1.00 111.95 273 ILE D N 1
ATOM 5412 C CA . ILE D 1 122 ? 152.156 182.666 142.727 1.00 108.73 273 ILE D CA 1
ATOM 5413 C C . ILE D 1 122 ? 150.692 183.061 142.837 1.00 108.19 273 ILE D C 1
ATOM 5414 O O . ILE D 1 122 ? 150.343 184.246 142.814 1.00 113.68 273 ILE D O 1
ATOM 5419 N N . THR D 1 123 ? 149.834 182.055 142.954 1.00 108.56 274 THR D N 1
ATOM 5420 C CA . THR D 1 123 ? 148.406 182.308 143.068 1.00 109.41 274 THR D CA 1
ATOM 5421 C C . THR D 1 123 ? 148.106 183.026 144.381 1.00 109.97 274 THR D C 1
ATOM 5422 O O . THR D 1 123 ? 148.673 182.677 145.424 1.00 115.07 274 THR D O 1
ATOM 5426 N N . PRO D 1 124 ? 147.228 184.033 144.369 1.00 120.12 275 PRO D N 1
ATOM 5427 C CA . PRO D 1 124 ? 146.924 184.746 145.624 1.00 121.63 275 PRO D CA 1
ATOM 5428 C C . PRO D 1 124 ? 146.357 183.846 146.708 1.00 124.84 275 PRO D C 1
ATOM 5429 O O . PRO D 1 124 ? 146.652 184.043 147.893 1.00 124.48 275 PRO D O 1
ATOM 5433 N N . THR D 1 125 ? 145.547 182.859 146.337 1.00 123.60 276 THR D N 1
ATOM 5434 C CA . THR D 1 125 ? 145.011 181.928 147.315 1.00 118.11 276 THR D CA 1
ATOM 5435 C C . THR D 1 125 ? 145.995 180.788 147.559 1.00 113.64 276 THR D C 1
ATOM 5436 O O . THR D 1 125 ? 146.964 180.597 146.821 1.00 115.84 276 THR D O 1
ATOM 5440 N N . GLU D 1 126 ? 145.733 180.026 148.615 1.00 102.35 277 GLU D N 1
ATOM 5441 C CA . GLU D 1 126 ? 146.609 178.934 149.012 1.00 106.78 277 GLU D CA 1
ATOM 5442 C C . GLU D 1 126 ? 146.084 177.614 148.465 1.00 108.17 277 GLU D C 1
ATOM 5443 O O . GLU D 1 126 ? 144.909 177.281 148.652 1.00 112.32 277 GLU D O 1
ATOM 5449 N N . TYR D 1 127 ? 146.956 176.867 147.786 1.00 95.48 278 TYR D N 1
ATOM 5450 C CA . TYR D 1 127 ? 146.602 175.512 147.379 1.00 99.07 278 TYR D CA 1
ATOM 5451 C C . TYR D 1 127 ? 146.399 174.615 148.592 1.00 99.49 278 TYR D C 1
ATOM 5452 O O . TYR D 1 127 ? 145.427 173.854 148.657 1.00 97.28 278 TYR D O 1
ATOM 5461 N N . ARG D 1 128 ? 147.309 174.692 149.562 1.00 107.42 279 ARG D N 1
ATOM 5462 C CA . ARG D 1 128 ? 147.181 173.994 150.836 1.00 110.43 279 ARG D CA 1
ATOM 5463 C C . ARG D 1 128 ? 147.680 174.906 151.947 1.00 108.59 279 ARG D C 1
ATOM 5464 O O . ARG D 1 128 ? 147.868 176.107 151.732 1.00 104.94 279 ARG D O 1
ATOM 5472 N N . THR D 1 129 ? 147.892 174.356 153.138 1.00 123.72 280 THR D N 1
ATOM 5473 C CA . THR D 1 129 ? 148.422 175.115 154.264 1.00 125.25 280 THR D CA 1
ATOM 5474 C C . THR D 1 129 ? 149.929 175.227 154.085 1.00 127.05 280 THR D C 1
ATOM 5475 O O . THR D 1 129 ? 150.667 174.280 154.379 1.00 129.04 280 THR D O 1
ATOM 5479 N N . GLY D 1 130 ? 150.382 176.381 153.597 1.00 122.47 281 GLY D N 1
ATOM 5480 C CA . GLY D 1 130 ? 151.792 176.629 153.394 1.00 120.86 281 GLY D CA 1
ATOM 5481 C C . GLY D 1 130 ? 152.321 176.310 152.013 1.00 120.73 281 GLY D C 1
ATOM 5482 O O . GLY D 1 130 ? 153.538 176.391 151.804 1.00 123.21 281 GLY D O 1
ATOM 5483 N N . VAL D 1 131 ? 151.459 175.947 151.068 1.00 94.77 282 VAL D N 1
ATOM 5484 C CA . VAL D 1 131 ? 151.862 175.622 149.704 1.00 90.62 282 VAL D CA 1
ATOM 5485 C C . VAL D 1 131 ? 151.132 176.564 148.757 1.00 91.89 282 VAL D C 1
ATOM 5486 O O . VAL D 1 131 ? 149.907 176.715 148.842 1.00 102.93 282 VAL D O 1
ATOM 5490 N N . TYR D 1 132 ? 151.881 177.199 147.860 1.00 99.02 283 TYR D N 1
ATOM 5491 C CA . TYR D 1 132 ? 151.329 178.116 146.872 1.00 97.75 283 TYR D CA 1
ATOM 5492 C C . TYR D 1 132 ? 151.720 177.651 145.478 1.00 109.80 283 TYR D C 1
ATOM 5493 O O . TYR D 1 132 ? 152.883 177.314 145.235 1.00 110.84 283 TYR D O 1
ATOM 5502 N N . SER D 1 133 ? 150.750 177.631 144.570 1.00 105.43 284 SER D N 1
ATOM 5503 C CA . SER D 1 133 ? 151.000 177.208 143.201 1.00 96.55 284 SER D CA 1
ATOM 5504 C C . SER D 1 133 ? 151.368 178.402 142.328 1.00 101.91 284 SER D C 1
ATOM 5505 O O . SER D 1 133 ? 150.983 179.543 142.600 1.00 104.75 284 SER D O 1
ATOM 5508 N N . ALA D 1 134 ? 152.123 178.125 141.269 1.00 100.39 285 ALA D N 1
ATOM 5509 C CA . ALA D 1 134 ? 152.565 179.173 140.362 1.00 99.67 285 ALA D CA 1
ATOM 5510 C C . ALA D 1 134 ? 151.381 179.788 139.624 1.00 106.38 285 ALA D C 1
ATOM 5511 O O . ALA D 1 134 ? 150.413 179.108 139.276 1.00 98.08 285 ALA D O 1
ATOM 5513 N N . HIS D 1 135 ? 151.470 181.094 139.386 1.00 118.43 286 HIS D N 1
ATOM 5514 C CA . HIS D 1 135 ? 150.391 181.815 138.732 1.00 113.21 286 HIS D CA 1
ATOM 5515 C C . HIS D 1 135 ? 150.300 181.427 137.259 1.00 115.98 286 HIS D C 1
ATOM 5516 O O . HIS D 1 135 ? 151.241 180.889 136.671 1.00 125.85 286 HIS D O 1
ATOM 5523 N N . LYS D 1 136 ? 149.136 181.705 136.665 1.00 114.64 287 LYS D N 1
ATOM 5524 C CA . LYS D 1 136 ? 148.919 181.369 135.261 1.00 114.28 287 LYS D CA 1
ATOM 5525 C C . LYS D 1 136 ? 149.907 182.095 134.358 1.00 113.75 287 LYS D C 1
ATOM 5526 O O . LYS D 1 136 ? 150.456 181.502 133.423 1.00 113.92 287 LYS D O 1
ATOM 5532 N N . ASP D 1 137 ? 150.141 183.382 134.622 1.00 108.12 288 ASP D N 1
ATOM 5533 C CA . ASP D 1 137 ? 151.016 184.173 133.763 1.00 107.56 288 ASP D CA 1
ATOM 5534 C C . ASP D 1 137 ? 152.449 183.658 133.810 1.00 105.37 288 ASP D C 1
ATOM 5535 O O . ASP D 1 137 ? 153.134 183.601 132.783 1.00 102.71 288 ASP D O 1
ATOM 5540 N N . LEU D 1 138 ? 152.924 183.285 134.999 1.00 106.76 289 LEU D N 1
ATOM 5541 C CA . LEU D 1 138 ? 154.299 182.815 135.127 1.00 107.11 289 LEU D CA 1
ATOM 5542 C C . LEU D 1 138 ? 154.497 181.482 134.417 1.00 112.66 289 LEU D C 1
ATOM 5543 O O . LEU D 1 138 ? 155.448 181.316 133.644 1.00 127.66 289 LEU D O 1
ATOM 5548 N N . THR D 1 139 ? 153.611 180.516 134.666 1.00 93.41 290 THR D N 1
ATOM 5549 C CA . THR D 1 139 ? 153.763 179.211 134.032 1.00 94.27 290 THR D CA 1
ATOM 5550 C C . THR D 1 139 ? 153.384 179.269 132.557 1.00 102.45 290 THR D C 1
ATOM 5551 O O . THR D 1 139 ? 153.816 178.424 131.765 1.00 105.88 290 THR D O 1
ATOM 5555 N N . GLY D 1 140 ? 152.574 180.255 132.171 1.00 106.28 291 GLY D N 1
ATOM 5556 C CA . GLY D 1 140 ? 152.274 180.438 130.761 1.00 104.23 291 GLY D CA 1
ATOM 5557 C C . GLY D 1 140 ? 153.486 180.879 129.964 1.00 102.40 291 GLY D C 1
ATOM 5558 O O . GLY D 1 140 ? 153.707 180.419 128.842 1.00 102.05 291 GLY D O 1
ATOM 5559 N N . ALA D 1 141 ? 154.285 181.785 130.533 1.00 102.39 292 ALA D N 1
ATOM 5560 C CA . ALA D 1 141 ? 155.498 182.235 129.858 1.00 96.53 292 ALA D CA 1
ATOM 5561 C C . ALA D 1 141 ? 156.512 181.106 129.729 1.00 95.58 292 ALA D C 1
ATOM 5562 O O . ALA D 1 141 ? 157.205 180.998 128.712 1.00 99.84 292 ALA D O 1
ATOM 5564 N N . VAL D 1 142 ? 156.619 180.259 130.755 1.00 89.85 293 VAL D N 1
ATOM 5565 C CA . VAL D 1 142 ? 157.584 179.162 130.723 1.00 91.71 293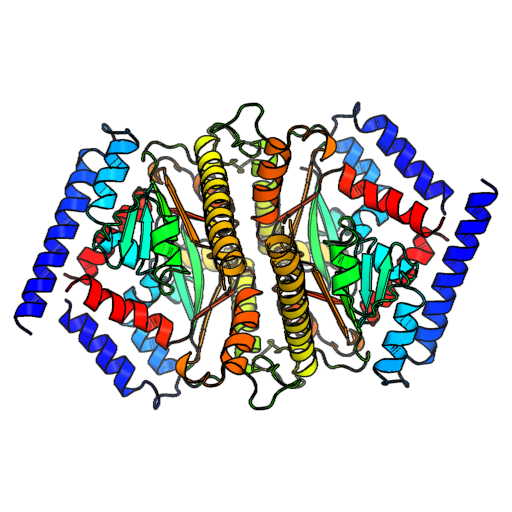 VAL D CA 1
ATOM 5566 C C . VAL D 1 142 ? 157.256 178.196 129.592 1.00 105.11 293 VAL D C 1
ATOM 5567 O O . VAL D 1 142 ? 158.146 177.723 128.876 1.00 117.67 293 VAL D O 1
ATOM 5571 N N . THR D 1 143 ? 155.972 177.880 129.419 1.00 108.22 294 THR D N 1
ATOM 5572 C CA . THR D 1 143 ? 155.575 177.019 128.310 1.00 106.97 294 THR D CA 1
ATOM 5573 C C . THR D 1 143 ? 155.784 177.718 126.971 1.00 109.20 294 THR D C 1
ATOM 5574 O O . THR D 1 143 ? 156.137 177.075 125.975 1.00 102.83 294 THR D O 1
ATOM 5578 N N . GLN D 1 144 ? 155.572 179.035 126.931 1.00 113.07 295 GLN D N 1
ATOM 5579 C CA . GLN D 1 144 ? 155.692 179.773 125.677 1.00 105.52 295 GLN D CA 1
ATOM 5580 C C . GLN D 1 144 ? 157.119 179.737 125.142 1.00 112.88 295 GLN D C 1
ATOM 5581 O O . GLN D 1 144 ? 157.339 179.524 123.945 1.00 119.44 295 GLN D O 1
ATOM 5587 N N . VAL D 1 145 ? 158.107 179.947 126.016 1.00 101.73 296 VAL D N 1
ATOM 5588 C CA . VAL D 1 145 ? 159.498 179.956 125.567 1.00 97.83 296 VAL D CA 1
ATOM 5589 C C . VAL D 1 145 ? 159.920 178.563 125.117 1.00 106.30 296 VAL D C 1
ATOM 5590 O O . VAL D 1 145 ? 160.705 178.407 124.174 1.00 120.35 296 VAL D O 1
ATOM 5594 N N . LEU D 1 146 ? 159.407 177.528 125.786 1.00 93.52 297 LEU D N 1
ATOM 5595 C CA . LEU D 1 146 ? 159.681 176.163 125.349 1.00 95.03 297 LEU D CA 1
ATOM 5596 C C . LEU D 1 146 ? 159.070 175.895 123.981 1.00 105.10 297 LEU D C 1
ATOM 5597 O O . LEU D 1 146 ? 159.675 175.217 123.144 1.00 106.69 297 LEU D O 1
ATOM 5602 N N . THR D 1 147 ? 157.865 176.415 123.740 1.00 114.25 298 THR D N 1
ATOM 5603 C CA . THR D 1 147 ? 157.267 176.318 122.413 1.00 109.65 298 THR D CA 1
ATOM 5604 C C . THR D 1 147 ? 158.103 177.071 121.386 1.00 112.87 298 THR D C 1
ATOM 5605 O O . THR D 1 147 ? 158.327 176.586 120.271 1.00 118.77 298 THR D O 1
ATOM 5609 N N . TYR D 1 148 ? 158.580 178.262 121.753 1.00 115.11 299 TYR D N 1
ATOM 5610 C CA . TYR D 1 148 ? 159.434 179.033 120.855 1.00 110.94 299 TYR D CA 1
ATOM 5611 C C . TYR D 1 148 ? 160.734 178.293 120.568 1.00 104.88 299 TYR D C 1
ATOM 5612 O O . TYR D 1 148 ? 161.236 178.320 119.439 1.00 109.75 299 TYR D O 1
ATOM 5621 N N . LYS D 1 149 ? 161.297 177.635 121.582 1.00 105.86 300 LYS D N 1
ATOM 5622 C CA . LYS D 1 149 ? 162.531 176.880 121.393 1.00 112.53 300 LYS D CA 1
ATOM 5623 C C . LYS D 1 149 ? 162.331 175.732 120.410 1.00 118.95 300 LYS D C 1
ATOM 5624 O O . LYS D 1 149 ? 163.191 175.466 119.563 1.00 125.61 300 LYS D O 1
ATOM 5630 N N . THR D 1 150 ? 161.197 175.034 120.513 1.00 110.60 301 THR D N 1
ATOM 5631 C CA . THR D 1 150 ? 160.936 173.912 119.617 1.00 106.47 301 THR D CA 1
ATOM 5632 C C . THR D 1 150 ? 160.790 174.376 118.173 1.00 113.89 301 THR D C 1
ATOM 5633 O O . THR D 1 150 ? 161.251 173.698 117.247 1.00 122.21 301 THR D O 1
ATOM 5637 N N . THR D 1 151 ? 160.141 175.523 117.958 1.00 116.11 302 THR D N 1
ATOM 5638 C CA . THR D 1 151 ? 159.988 176.044 116.603 1.00 115.97 302 THR D CA 1
ATOM 5639 C C . THR D 1 151 ? 161.342 176.368 115.984 1.00 118.22 302 THR D C 1
ATOM 5640 O O . THR D 1 151 ? 161.588 176.071 114.810 1.00 115.98 302 THR D O 1
ATOM 5644 N N . LEU D 1 152 ? 162.236 176.982 116.762 1.00 117.40 303 LEU D N 1
ATOM 5645 C CA . LEU D 1 152 ? 163.576 177.274 116.261 1.00 110.11 303 LEU D CA 1
ATOM 5646 C C . LEU D 1 152 ? 164.328 175.990 115.938 1.00 110.92 303 LEU D C 1
ATOM 5647 O O . LEU D 1 152 ? 165.025 175.903 114.921 1.00 123.58 303 LEU D O 1
ATOM 5652 N N . GLN D 1 153 ? 164.200 174.978 116.799 1.00 102.96 304 GLN D N 1
ATOM 5653 C CA . GLN D 1 153 ? 164.828 173.691 116.522 1.00 110.05 304 GLN D CA 1
ATOM 5654 C C . GLN D 1 153 ? 164.244 173.052 115.268 1.00 114.53 304 GLN D C 1
ATOM 5655 O O . GLN D 1 153 ? 164.977 172.470 114.460 1.00 119.11 304 GLN D O 1
ATOM 5661 N N . ARG D 1 154 ? 162.924 173.139 115.096 1.00 123.86 305 ARG D N 1
ATOM 5662 C CA . ARG D 1 154 ? 162.293 172.584 113.903 1.00 121.14 305 ARG D CA 1
ATOM 5663 C C . ARG D 1 154 ? 162.740 173.326 112.649 1.00 123.39 305 ARG D C 1
ATOM 5664 O O . ARG D 1 154 ? 163.036 172.708 111.620 1.00 125.11 305 ARG D O 1
ATOM 5672 N N . GLU D 1 155 ? 162.796 174.658 112.718 1.00 120.50 306 GLU D N 1
ATOM 5673 C CA . GLU D 1 155 ? 163.218 175.438 111.559 1.00 121.74 306 GLU D CA 1
ATOM 5674 C C . GLU D 1 155 ? 164.693 175.220 111.250 1.00 121.36 306 GLU D C 1
ATOM 5675 O O . GLU D 1 155 ? 165.100 175.247 110.082 1.00 121.88 306 GLU D O 1
ATOM 5681 N N . TYR D 1 156 ? 165.513 175.017 112.283 1.00 119.31 307 TYR D N 1
ATOM 5682 C CA . TYR D 1 156 ? 166.932 174.753 112.063 1.00 114.50 307 TYR D CA 1
ATOM 5683 C C . TYR D 1 156 ? 167.129 173.469 111.269 1.00 126.33 307 TYR D C 1
ATOM 5684 O O . TYR D 1 156 ? 167.956 173.411 110.352 1.00 134.53 307 TYR D O 1
ATOM 5693 N N . GLN D 1 157 ? 166.376 172.422 111.613 1.00 125.85 308 GLN D N 1
ATOM 5694 C CA . GLN D 1 157 ? 166.437 171.188 110.838 1.00 122.71 308 GLN D CA 1
ATOM 5695 C C . GLN D 1 157 ? 165.922 171.403 109.422 1.00 125.46 308 GLN D C 1
ATOM 5696 O O . GLN D 1 157 ? 166.484 170.866 108.461 1.00 127.81 308 GLN D O 1
ATOM 5702 N N . ASN D 1 158 ? 164.856 172.193 109.275 1.00 117.86 309 ASN D N 1
ATOM 5703 C CA . ASN D 1 158 ? 164.267 172.434 107.962 1.00 114.86 309 ASN D CA 1
ATOM 5704 C C . ASN D 1 158 ? 165.293 173.030 107.005 1.00 118.33 309 ASN D C 1
ATOM 5705 O O . ASN D 1 158 ? 165.399 172.615 105.846 1.00 121.30 309 ASN D O 1
ATOM 5710 N N . ILE D 1 159 ? 166.060 174.011 107.481 1.00 122.15 310 ILE D N 1
ATOM 5711 C CA . ILE D 1 159 ? 167.155 174.551 106.681 1.00 121.32 310 ILE D CA 1
ATOM 5712 C C . ILE D 1 159 ? 168.221 173.486 106.462 1.00 120.26 310 ILE D C 1
ATOM 5713 O O . ILE D 1 159 ? 168.749 173.326 105.355 1.00 125.43 310 ILE D O 1
ATOM 5718 N N . ASP D 1 160 ? 168.551 172.738 107.517 1.00 118.79 311 ASP D N 1
ATOM 5719 C CA . ASP D 1 160 ? 169.590 171.719 107.411 1.00 121.16 311 ASP D CA 1
ATOM 5720 C C . ASP D 1 160 ? 169.182 170.617 106.441 1.00 122.57 311 ASP D C 1
ATOM 5721 O O . ASP D 1 160 ? 170.005 170.127 105.659 1.00 125.88 311 ASP D O 1
ATOM 5726 N N . TYR D 1 161 ? 167.911 170.207 106.483 1.00 124.77 312 TYR D N 1
ATOM 5727 C CA . TYR D 1 161 ? 167.432 169.196 105.546 1.00 126.99 312 TYR D CA 1
ATOM 5728 C C . TYR D 1 161 ? 167.494 169.699 104.109 1.00 133.01 312 TYR D C 1
ATOM 5729 O O . TYR D 1 161 ? 167.846 168.944 103.195 1.00 135.64 312 TYR D O 1
ATOM 5738 N N . ASN D 1 162 ? 167.150 170.970 103.890 1.00 132.84 313 ASN D N 1
ATOM 5739 C CA . ASN D 1 162 ? 167.198 171.527 102.542 1.00 129.92 313 ASN D CA 1
ATOM 5740 C C . ASN D 1 162 ? 168.623 171.567 102.006 1.00 128.70 313 ASN D C 1
ATOM 5741 O O . ASN D 1 162 ? 168.859 171.279 100.826 1.00 129.54 313 ASN D O 1
ATOM 5746 N N . ASN D 1 163 ? 169.587 171.931 102.853 1.00 127.93 314 ASN D N 1
ATOM 5747 C CA . ASN D 1 163 ? 170.980 171.974 102.420 1.00 126.03 314 ASN D CA 1
ATOM 5748 C C . ASN D 1 163 ? 171.475 170.586 102.034 1.00 128.30 314 ASN D C 1
ATOM 5749 O O . ASN D 1 163 ? 172.201 170.422 101.047 1.00 136.04 314 ASN D O 1
ATOM 5754 N N . TYR D 1 164 ? 171.093 169.571 102.809 1.00 128.44 315 TYR D N 1
ATOM 5755 C CA . TYR D 1 164 ? 171.494 168.199 102.524 1.00 130.11 315 TYR D CA 1
ATOM 5756 C C . TYR D 1 164 ? 170.943 167.736 101.182 1.00 134.30 315 TYR D C 1
ATOM 5757 O O . TYR D 1 164 ? 171.660 167.112 100.394 1.00 137.76 315 TYR D O 1
ATOM 5766 N N . ARG D 1 165 ? 169.671 168.037 100.916 1.00 146.23 316 ARG D N 1
ATOM 5767 C CA . ARG D 1 165 ? 169.065 167.644 99.648 1.00 146.46 316 ARG D CA 1
ATOM 5768 C C . ARG D 1 165 ? 169.704 168.391 98.483 1.00 146.91 316 ARG D C 1
ATOM 5769 O O . ARG D 1 165 ? 170.047 167.793 97.457 1.00 145.21 316 ARG D O 1
ATOM 5777 N N . GLN D 1 166 ? 169.868 169.708 98.625 1.00 151.97 317 GLN D N 1
ATOM 5778 C CA . GLN D 1 166 ? 170.522 170.488 97.579 1.00 151.15 317 GLN D CA 1
ATOM 5779 C C . GLN D 1 166 ? 171.983 170.085 97.421 1.00 151.93 317 GLN D C 1
ATOM 5780 O O . GLN D 1 166 ? 172.480 169.948 96.297 1.00 154.46 317 GLN D O 1
ATOM 5786 N N . GLY D 1 167 ? 172.684 169.886 98.533 1.00 136.65 318 GLY D N 1
ATOM 5787 C CA . GLY D 1 167 ? 174.085 169.512 98.495 1.00 134.75 318 GLY D CA 1
ATOM 5788 C C . GLY D 1 167 ? 174.936 170.296 99.475 1.00 134.61 318 GLY D C 1
ATOM 5789 O O . GLY D 1 167 ? 174.618 171.436 99.815 1.00 133.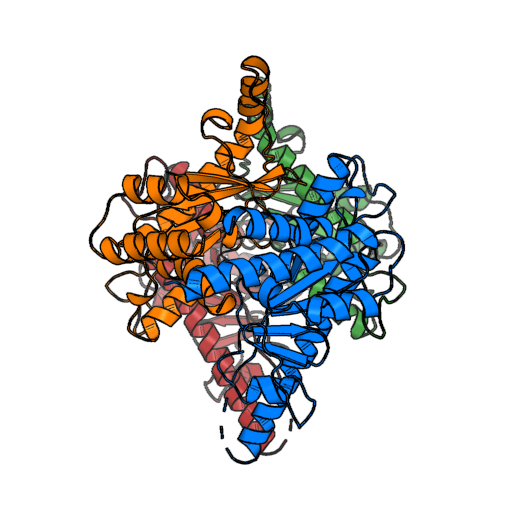51 318 GLY D O 1
ATOM 5790 N N . ASP D 1 173 ? 173.264 169.910 112.742 1.00 146.24 324 ASP D N 1
ATOM 5791 C CA . ASP D 1 173 ? 172.943 169.200 113.974 1.00 149.91 324 ASP D CA 1
ATOM 5792 C C . ASP D 1 173 ? 171.702 169.785 114.639 1.00 150.24 324 ASP D C 1
ATOM 5793 O O . ASP D 1 173 ? 170.743 170.159 113.965 1.00 150.14 324 ASP D O 1
ATOM 5798 N N . ILE D 1 174 ? 171.730 169.863 115.966 1.00 137.51 325 ILE D N 1
ATOM 5799 C CA . ILE D 1 174 ? 170.629 170.398 116.758 1.00 135.44 325 ILE D CA 1
ATOM 5800 C C . ILE D 1 174 ? 171.111 171.661 117.457 1.00 135.38 325 ILE D C 1
ATOM 5801 O O . ILE D 1 174 ? 172.184 171.668 118.073 1.00 140.51 325 ILE D O 1
ATOM 5806 N N . ILE D 1 175 ? 170.327 172.733 117.343 1.00 122.34 326 ILE D N 1
ATOM 5807 C CA . ILE D 1 175 ? 170.713 174.004 117.947 1.00 126.28 326 ILE D CA 1
ATOM 5808 C C . ILE D 1 175 ? 170.659 173.912 119.469 1.00 132.24 326 ILE D C 1
ATOM 5809 O O . ILE D 1 175 ? 171.570 174.377 120.163 1.00 135.60 326 ILE D O 1
ATOM 5814 N N . THR D 1 176 ? 169.598 173.288 120.006 1.00 128.08 327 THR D N 1
ATOM 5815 C CA . THR D 1 176 ? 169.278 173.115 121.427 1.00 128.08 327 THR D CA 1
ATOM 5816 C C . THR D 1 176 ? 169.745 174.284 122.293 1.00 126.17 327 THR D C 1
ATOM 5817 O O . THR D 1 176 ? 170.671 174.132 123.100 1.00 123.91 327 THR D O 1
ATOM 5821 N N . PRO D 1 177 ? 169.131 175.455 122.167 1.00 116.21 328 PRO D N 1
ATOM 5822 C CA . PRO D 1 177 ? 169.539 176.613 122.966 1.00 115.33 328 PRO D CA 1
ATOM 5823 C C . PRO D 1 177 ? 168.950 176.545 124.373 1.00 119.34 328 PRO D C 1
ATOM 5824 O O . PRO D 1 177 ? 168.313 175.571 124.766 1.00 118.52 328 PRO D O 1
ATOM 5828 N N . CYS D 1 178 ? 169.180 177.611 125.134 1.00 125.45 329 CYS D N 1
ATOM 5829 C CA . CYS D 1 178 ? 168.662 177.758 126.487 1.00 121.07 329 CYS D CA 1
ATOM 5830 C C . CYS D 1 178 ? 167.504 178.748 126.498 1.00 122.34 329 CYS D C 1
ATOM 5831 O O . CYS D 1 178 ? 167.342 179.563 125.586 1.00 130.17 329 CYS D O 1
ATOM 5834 N N . CYS D 1 179 ? 166.693 178.673 127.552 1.00 107.66 330 CYS D N 1
ATOM 5835 C CA . CYS D 1 179 ? 165.512 179.517 127.691 1.00 106.45 330 CYS D CA 1
ATOM 5836 C C . CYS D 1 179 ? 165.535 180.208 129.045 1.00 112.94 330 CYS D C 1
ATOM 5837 O O . CYS D 1 179 ? 165.861 179.584 130.059 1.00 113.77 330 CYS D O 1
ATOM 5840 N N . VAL D 1 180 ? 165.188 181.493 129.057 1.00 107.76 331 VAL D N 1
ATOM 5841 C CA . VAL D 1 180 ? 165.147 182.298 130.271 1.00 96.93 331 VAL D CA 1
ATOM 5842 C C . VAL D 1 180 ? 163.894 183.161 130.246 1.00 101.53 331 VAL D C 1
ATOM 5843 O O . VAL D 1 180 ? 163.570 183.771 129.221 1.00 113.19 331 VAL D O 1
ATOM 5847 N N . VAL D 1 181 ? 163.189 183.211 131.374 1.00 86.78 332 VAL D N 1
ATOM 5848 C CA . VAL D 1 181 ? 161.986 184.020 131.527 1.00 85.37 332 VAL D CA 1
ATOM 5849 C C . VAL D 1 181 ? 162.242 185.059 132.609 1.00 100.13 332 VAL D C 1
ATOM 5850 O O . VAL D 1 181 ? 162.690 184.718 133.710 1.00 104.25 332 VAL D O 1
ATOM 5854 N N . ILE D 1 182 ? 161.962 186.321 132.296 1.00 106.65 333 ILE D N 1
ATOM 5855 C CA . ILE D 1 182 ? 162.149 187.432 133.222 1.00 91.58 333 ILE D CA 1
ATOM 5856 C C . ILE D 1 182 ? 160.789 188.074 133.446 1.00 99.75 333 ILE D C 1
ATOM 5857 O O . ILE D 1 182 ? 160.245 188.719 132.540 1.00 108.08 333 ILE D O 1
ATOM 5862 N N . ALA D 1 183 ? 160.243 187.913 134.649 1.00 96.40 334 ALA D N 1
ATOM 5863 C CA . ALA D 1 183 ? 158.918 188.437 134.952 1.00 97.98 334 ALA D CA 1
ATOM 5864 C C . ALA D 1 183 ? 158.729 188.491 136.458 1.00 98.27 334 ALA D C 1
ATOM 5865 O O . ALA D 1 183 ? 159.261 187.655 137.193 1.00 105.98 334 ALA D O 1
ATOM 5867 N N . GLY D 1 184 ? 157.964 189.483 136.905 1.00 107.10 335 GLY D N 1
ATOM 5868 C CA . GLY D 1 184 ? 157.565 189.577 138.292 1.00 109.58 335 GLY D CA 1
ATOM 5869 C C . GLY D 1 184 ? 158.614 190.224 139.176 1.00 108.42 335 GLY D C 1
ATOM 5870 O O . GLY D 1 184 ? 159.749 190.486 138.778 1.00 119.57 335 GLY D O 1
ATOM 5871 N N . MET D 1 185 ? 158.208 190.485 140.417 1.00 103.23 336 MET D N 1
ATOM 5872 C CA . MET D 1 185 ? 159.073 191.065 141.433 1.00 108.14 336 MET D CA 1
ATOM 5873 C C . MET D 1 185 ? 158.935 190.272 142.722 1.00 115.96 336 MET D C 1
ATOM 5874 O O . MET D 1 185 ? 157.868 189.722 143.011 1.00 117.69 336 MET D O 1
ATOM 5879 N N . PHE D 1 186 ? 160.020 190.216 143.497 1.00 119.89 337 PHE D N 1
ATOM 5880 C CA . PHE D 1 186 ? 159.980 189.515 144.774 1.00 112.37 337 PHE D CA 1
ATOM 5881 C C . PHE D 1 186 ? 159.210 190.288 145.835 1.00 113.71 337 PHE D C 1
ATOM 5882 O O . PHE D 1 186 ? 158.950 189.745 146.914 1.00 117.61 337 PHE D O 1
ATOM 5890 N N . ASP D 1 187 ? 158.844 191.542 145.559 1.00 138.44 338 ASP D N 1
ATOM 5891 C CA . ASP D 1 187 ? 158.100 192.329 146.537 1.00 137.68 338 ASP D CA 1
ATOM 5892 C C . ASP D 1 187 ? 156.719 191.739 146.789 1.00 135.21 338 ASP D C 1
ATOM 5893 O O . ASP D 1 187 ? 156.156 191.901 147.878 1.00 135.10 338 ASP D O 1
ATOM 5898 N N . THR D 1 188 ? 156.150 191.063 145.789 1.00 123.74 339 THR D N 1
ATOM 5899 C CA . THR D 1 188 ? 154.844 190.435 145.966 1.00 126.84 339 THR D CA 1
ATOM 5900 C C . THR D 1 188 ? 154.911 189.314 146.996 1.00 127.87 339 THR D C 1
ATOM 5901 O O . THR D 1 188 ? 153.991 189.138 147.802 1.00 129.64 339 THR D O 1
ATOM 5905 N N . LEU D 1 189 ? 155.995 188.543 146.983 1.00 116.74 340 LEU D N 1
ATOM 5906 C CA . LEU D 1 189 ? 156.176 187.443 147.927 1.00 114.53 340 LEU D CA 1
ATOM 5907 C C . LEU D 1 189 ? 156.517 188.024 149.294 1.00 120.43 340 LEU D C 1
ATOM 5908 O O . LEU D 1 189 ? 157.674 188.341 149.578 1.00 119.44 340 LEU D O 1
ATOM 5913 N N . THR D 1 190 ? 155.509 188.159 150.152 1.00 123.87 341 THR D N 1
ATOM 5914 C CA . THR D 1 190 ? 155.648 188.815 151.448 1.00 121.06 341 THR D CA 1
ATOM 5915 C C . THR D 1 190 ? 155.591 187.820 152.603 1.00 120.23 341 THR D C 1
ATOM 5916 O O . THR D 1 190 ? 155.182 188.161 153.714 1.00 118.34 341 THR D O 1
ATOM 5920 N N . ASP D 1 191 ? 156.000 186.578 152.359 1.00 131.23 342 ASP D N 1
ATOM 5921 C CA . ASP D 1 191 ? 155.968 185.570 153.408 1.00 131.34 342 ASP D CA 1
ATOM 5922 C C . ASP D 1 191 ? 156.975 184.480 153.081 1.00 131.23 342 ASP D C 1
ATOM 5923 O O . ASP D 1 191 ? 157.374 184.312 151.926 1.00 139.50 342 ASP D O 1
ATOM 5928 N N . THR D 1 192 ? 157.381 183.742 154.117 1.00 125.72 343 THR D N 1
ATOM 5929 C CA . THR D 1 192 ? 158.322 182.643 153.924 1.00 128.03 343 THR D CA 1
ATOM 5930 C C . THR D 1 192 ? 157.718 181.549 153.052 1.00 126.28 343 THR D C 1
ATOM 5931 O O . THR D 1 192 ? 158.411 180.956 152.217 1.00 129.28 343 THR D O 1
ATOM 5935 N N . ALA D 1 193 ? 156.427 181.265 153.235 1.00 106.05 344 ALA D N 1
ATOM 5936 C CA . ALA D 1 193 ? 155.766 180.251 152.421 1.00 107.72 344 ALA D CA 1
ATOM 5937 C C . ALA D 1 193 ? 155.756 180.648 150.950 1.00 115.73 344 ALA D C 1
ATOM 5938 O O . ALA D 1 193 ? 155.948 179.805 150.066 1.00 116.45 344 ALA D O 1
ATOM 5940 N N . HIS D 1 194 ? 155.524 181.932 150.669 1.00 113.07 345 HIS D N 1
ATOM 5941 C CA . HIS D 1 194 ? 155.529 182.406 149.289 1.00 105.40 345 HIS D CA 1
ATOM 5942 C C . HIS D 1 194 ? 156.891 182.197 148.640 1.00 106.12 345 HIS D C 1
ATOM 5943 O O . HIS D 1 194 ? 156.984 181.749 147.491 1.00 108.99 345 HIS D O 1
ATOM 5950 N N . ARG D 1 195 ? 157.963 182.521 149.364 1.00 106.57 346 ARG D N 1
ATOM 5951 C CA . ARG D 1 195 ? 159.304 182.409 148.801 1.00 105.77 346 ARG D CA 1
ATOM 5952 C C . ARG D 1 195 ? 159.695 180.953 148.585 1.00 110.03 346 ARG D C 1
ATOM 5953 O O . ARG D 1 195 ? 160.317 180.612 147.573 1.00 122.07 346 ARG D O 1
ATOM 5961 N N . HIS D 1 196 ? 159.348 180.079 149.532 1.00 102.06 347 HIS D N 1
ATOM 5962 C CA . HIS D 1 196 ? 159.643 178.659 149.366 1.00 99.75 347 HIS D CA 1
ATOM 5963 C C . HIS D 1 196 ? 158.890 178.072 148.180 1.00 101.56 347 HIS D C 1
ATOM 5964 O O . HIS D 1 196 ? 159.444 177.272 147.418 1.00 106.21 347 HIS D O 1
ATOM 5971 N N . SER D 1 197 ? 157.622 178.452 148.013 1.00 108.03 348 SER D N 1
ATOM 5972 C CA . SER D 1 197 ? 156.828 177.927 146.908 1.00 110.52 348 SER D CA 1
ATOM 5973 C C . SER D 1 197 ? 157.411 178.347 145.565 1.00 115.05 348 SER D C 1
ATOM 5974 O O . SER D 1 197 ? 157.494 177.542 144.631 1.00 120.78 348 SER D O 1
ATOM 5977 N N . PHE D 1 198 ? 157.817 179.613 145.450 1.00 110.13 349 PHE D N 1
ATOM 5978 C CA . PHE D 1 198 ? 158.393 180.096 144.199 1.00 106.80 349 PHE D CA 1
ATOM 5979 C C . PHE D 1 198 ? 159.697 179.379 143.876 1.00 104.53 349 PHE D C 1
ATOM 5980 O O . PHE D 1 198 ? 159.943 179.012 142.721 1.00 110.56 349 PHE D O 1
ATOM 5988 N N . GLU D 1 199 ? 160.547 179.171 144.884 1.00 112.90 350 GLU D N 1
ATOM 5989 C CA . GLU D 1 199 ? 161.825 178.504 144.652 1.00 116.21 350 GLU D CA 1
ATOM 5990 C C . GLU D 1 199 ? 161.626 177.055 144.230 1.00 122.92 350 GLU D C 1
ATOM 5991 O O . GLU D 1 199 ? 162.323 176.557 143.339 1.00 129.34 350 GLU D O 1
ATOM 5997 N N . LEU D 1 200 ? 160.679 176.359 144.862 1.00 113.02 351 LEU D N 1
ATOM 5998 C CA . LEU D 1 200 ? 160.429 174.967 144.502 1.00 109.12 351 LEU D CA 1
ATOM 5999 C C . LEU D 1 200 ? 159.924 174.839 143.072 1.00 115.40 351 LEU D C 1
ATOM 6000 O O . LEU D 1 200 ? 159.984 173.751 142.488 1.00 120.48 351 LEU D O 1
ATOM 6005 N N . TYR D 1 201 ? 159.423 175.930 142.493 1.00 108.74 352 TYR D N 1
ATOM 6006 C CA . TYR D 1 201 ? 158.945 175.895 141.116 1.00 107.63 352 TYR D CA 1
ATOM 6007 C C . TYR D 1 201 ? 160.079 176.134 140.125 1.00 105.65 352 TYR D C 1
ATOM 6008 O O . TYR D 1 201 ? 160.345 175.297 139.256 1.00 111.84 352 TYR D O 1
ATOM 6017 N N . ARG D 1 202 ? 160.764 177.275 140.243 1.00 96.25 353 ARG D N 1
ATOM 6018 C CA . ARG D 1 202 ? 161.754 177.643 139.235 1.00 98.93 353 ARG D CA 1
ATOM 6019 C C . ARG D 1 202 ? 162.993 176.759 139.314 1.00 98.80 353 ARG D C 1
ATOM 6020 O O . ARG D 1 202 ? 163.616 176.462 138.288 1.00 102.16 353 ARG D O 1
ATOM 6028 N N . LYS D 1 203 ? 163.374 176.331 140.520 1.00 105.06 354 LYS D N 1
ATOM 6029 C CA . LYS D 1 203 ? 164.540 175.467 140.656 1.00 109.17 354 LYS D CA 1
ATOM 6030 C C . LYS D 1 203 ? 164.278 174.060 140.140 1.00 114.47 354 LYS D C 1
ATOM 6031 O O . LYS D 1 203 ? 165.232 173.330 139.854 1.00 119.42 354 LYS D O 1
ATOM 6037 N N . GLU D 1 204 ? 163.012 173.663 140.023 1.00 111.65 355 GLU D N 1
ATOM 6038 C CA . GLU D 1 204 ? 162.690 172.334 139.521 1.00 109.78 355 GLU D CA 1
ATOM 6039 C C . GLU D 1 204 ? 162.783 172.259 138.002 1.00 115.23 355 GLU D C 1
ATOM 6040 O O . GLU D 1 204 ? 162.941 171.165 137.449 1.00 113.62 355 GLU D O 1
ATOM 6046 N N . LEU D 1 205 ? 162.687 173.396 137.318 1.00 108.81 356 LEU D N 1
ATOM 6047 C CA . LEU D 1 205 ? 162.781 173.408 135.866 1.00 105.39 356 LEU D CA 1
ATOM 6048 C C . LEU D 1 205 ? 164.190 173.038 135.416 1.00 110.02 356 LEU D C 1
ATOM 6049 O O . LEU D 1 205 ? 165.184 173.383 136.060 1.00 108.26 356 LEU D O 1
ATOM 6054 N N . LYS D 1 206 ? 164.270 172.329 134.291 1.00 113.28 357 LYS D N 1
ATOM 6055 C CA . LYS D 1 206 ? 165.545 171.888 133.738 1.00 109.11 357 LYS D CA 1
ATOM 6056 C C . LYS D 1 206 ? 166.145 172.893 132.763 1.00 111.79 357 LYS D C 1
ATOM 6057 O O . LYS D 1 206 ? 167.253 173.386 132.985 1.00 119.67 357 LYS D O 1
ATOM 6063 N N . ASN D 1 207 ? 165.432 173.207 131.682 1.00 106.11 358 ASN D N 1
ATOM 6064 C CA . ASN D 1 207 ? 165.959 174.046 130.615 1.00 108.85 358 ASN D CA 1
ATOM 6065 C C . ASN D 1 207 ? 165.431 175.473 130.667 1.00 107.22 358 ASN D C 1
ATOM 6066 O O . ASN D 1 207 ? 165.680 176.247 129.736 1.00 106.11 358 ASN D O 1
ATOM 6071 N N . VAL D 1 208 ? 164.710 175.843 131.721 1.00 98.72 359 VAL D N 1
ATOM 6072 C CA . VAL D 1 208 ? 164.145 177.180 131.857 1.00 97.08 359 VAL D CA 1
ATOM 6073 C C . VAL D 1 208 ? 164.648 177.787 133.157 1.00 97.38 359 VAL D C 1
ATOM 6074 O O . VAL D 1 208 ? 164.596 177.142 134.210 1.00 101.79 359 VAL D O 1
ATOM 6078 N N . THR D 1 209 ? 165.140 179.020 133.081 1.00 104.00 360 THR D N 1
ATOM 6079 C CA . THR D 1 209 ? 165.578 179.774 134.247 1.00 107.60 360 THR D CA 1
ATOM 6080 C C . THR D 1 209 ? 164.660 180.975 134.411 1.00 101.82 360 THR D C 1
ATOM 6081 O O . THR D 1 209 ? 164.513 181.778 133.484 1.00 113.35 360 THR D O 1
ATOM 6085 N N . VAL D 1 210 ? 164.043 181.095 135.582 1.00 80.00 361 VAL D N 1
ATOM 6086 C CA . VAL D 1 210 ? 163.141 182.198 135.888 1.00 86.67 361 VAL D CA 1
ATOM 6087 C C . VAL D 1 210 ? 163.844 183.142 136.849 1.00 90.12 361 VAL D C 1
ATOM 6088 O O . VAL D 1 210 ? 164.274 182.730 137.933 1.00 95.86 361 VAL D O 1
ATOM 6092 N N . ILE D 1 211 ? 163.970 184.405 136.452 1.00 104.89 362 ILE D N 1
ATOM 6093 C CA . ILE D 1 211 ? 164.593 185.435 137.274 1.00 106.72 362 ILE D CA 1
ATOM 6094 C C . ILE D 1 211 ? 163.655 186.634 137.298 1.00 97.28 362 ILE D C 1
ATOM 6095 O O . ILE D 1 211 ? 163.214 187.105 136.243 1.00 98.50 362 ILE D O 1
ATOM 6100 N N . THR D 1 212 ? 163.341 187.119 138.495 1.00 83.77 363 THR D N 1
ATOM 6101 C CA . THR D 1 212 ? 162.429 188.244 138.623 1.00 90.62 363 THR D CA 1
ATOM 6102 C C . THR D 1 212 ? 163.121 189.543 138.228 1.00 88.71 363 THR D C 1
ATOM 6103 O O . THR D 1 212 ? 164.349 189.622 138.150 1.00 100.72 363 THR D O 1
ATOM 6107 N N . PHE D 1 213 ? 162.312 190.572 137.970 1.00 87.92 364 PHE D N 1
ATOM 6108 C CA . PHE D 1 213 ? 162.866 191.881 137.638 1.00 81.31 364 PHE D CA 1
ATOM 6109 C C . PHE D 1 213 ? 163.657 192.457 138.803 1.00 95.43 364 PHE D C 1
ATOM 6110 O O . PHE D 1 213 ? 164.704 193.083 138.602 1.00 111.97 364 PHE D O 1
ATOM 6118 N N . ASP D 1 214 ? 163.168 192.267 140.029 1.00 117.95 365 ASP D N 1
ATOM 6119 C CA . ASP D 1 214 ? 163.903 192.734 141.199 1.00 121.97 365 ASP D CA 1
ATOM 6120 C C . ASP D 1 214 ? 165.244 192.019 141.320 1.00 120.55 365 ASP D C 1
ATOM 6121 O O . ASP D 1 214 ? 166.263 192.636 141.649 1.00 124.95 365 ASP D O 1
ATOM 6126 N N . GLU D 1 215 ? 165.260 190.710 141.059 1.00 103.09 366 GLU D N 1
ATOM 6127 C CA . GLU D 1 215 ? 166.520 189.975 141.056 1.00 106.21 366 GLU D CA 1
ATOM 6128 C C . GLU D 1 215 ? 167.407 190.399 139.893 1.00 108.06 366 GLU D C 1
ATOM 6129 O O . GLU D 1 215 ? 168.637 190.421 140.017 1.00 109.37 366 GLU D O 1
ATOM 6135 N N . LEU D 1 216 ? 166.802 190.723 138.748 1.00 94.64 367 LEU D N 1
ATOM 6136 C CA . LEU D 1 216 ? 167.585 191.096 137.574 1.00 80.37 367 LEU D CA 1
ATOM 6137 C C . LEU D 1 216 ? 168.395 192.360 137.830 1.00 93.04 367 LEU D C 1
ATOM 6138 O O . LEU D 1 216 ? 169.589 192.421 137.516 1.00 111.76 367 LEU D O 1
ATOM 6143 N N . PHE D 1 217 ? 167.762 193.381 138.405 1.00 98.42 368 PHE D N 1
ATOM 6144 C CA . PHE D 1 217 ? 168.450 194.638 138.659 1.00 95.41 368 PHE D CA 1
ATOM 6145 C C . PHE D 1 217 ? 169.229 194.639 139.966 1.00 99.80 368 PHE D C 1
ATOM 6146 O O . PHE D 1 217 ? 170.011 195.567 140.198 1.00 104.76 368 PHE D O 1
ATOM 6154 N N . GLU D 1 218 ? 169.035 193.637 140.824 1.00 118.84 369 GLU D N 1
ATOM 6155 C CA . GLU D 1 218 ? 169.896 193.503 141.993 1.00 113.95 369 GLU D CA 1
ATOM 6156 C C . GLU D 1 218 ? 171.316 193.152 141.573 1.00 116.32 369 GLU D C 1
ATOM 6157 O O . GLU D 1 218 ? 172.288 193.671 142.133 1.00 120.51 369 GLU D O 1
ATOM 6163 N N . ARG D 1 219 ? 171.456 192.265 140.585 1.00 105.86 370 ARG D N 1
ATOM 6164 C CA . ARG D 1 219 ? 172.782 191.937 140.078 1.00 103.88 370 ARG D CA 1
ATOM 6165 C C . ARG D 1 219 ? 173.376 193.094 139.286 1.00 100.79 370 ARG D C 1
ATOM 6166 O O . ARG D 1 219 ? 174.602 193.208 139.177 1.00 109.71 370 ARG D O 1
ATOM 6174 N N . VAL D 1 220 ? 172.529 193.965 138.734 1.00 93.66 371 VAL D N 1
ATOM 6175 C CA . VAL D 1 220 ? 173.025 195.183 138.100 1.00 93.20 371 VAL D CA 1
ATOM 6176 C C . VAL D 1 220 ? 173.728 196.059 139.129 1.00 95.23 371 VAL D C 1
ATOM 6177 O O . VAL D 1 220 ? 174.797 196.622 138.868 1.00 106.88 371 VAL D O 1
ATOM 6181 N N . LYS D 1 221 ? 173.135 196.182 140.319 1.00 99.03 372 LYS D N 1
ATOM 6182 C CA . LYS D 1 221 ? 173.798 196.894 141.406 1.00 101.55 372 LYS D CA 1
ATOM 6183 C C . LYS D 1 221 ? 175.091 196.198 141.810 1.00 104.48 372 LYS D C 1
ATOM 6184 O O . LYS D 1 221 ? 176.088 196.858 142.122 1.00 107.02 372 LYS D O 1
ATOM 6190 N N . GLY D 1 222 ? 175.088 194.864 141.817 1.00 111.99 373 GLY D N 1
ATOM 6191 C CA . GLY D 1 222 ? 176.295 194.132 142.164 1.00 111.64 373 GLY D CA 1
ATOM 6192 C C . GLY D 1 222 ? 177.433 194.384 141.195 1.00 112.40 373 GLY D C 1
ATOM 6193 O O . GLY D 1 222 ? 178.599 194.440 141.594 1.00 112.57 373 GLY D O 1
ATOM 6194 N N . LEU D 1 223 ? 177.114 194.532 139.908 1.00 97.64 374 LEU D N 1
ATOM 6195 C CA . LEU D 1 223 ? 178.144 194.854 138.927 1.00 91.88 374 LEU D CA 1
ATOM 6196 C C . LEU D 1 223 ? 178.740 196.231 139.187 1.00 104.05 374 LEU D C 1
ATOM 6197 O O . LEU D 1 223 ? 179.949 196.433 139.019 1.00 118.86 374 LEU D O 1
ATOM 6202 N N . ILE D 1 224 ? 177.908 197.194 139.589 1.00 105.15 375 ILE D N 1
ATOM 6203 C CA . ILE D 1 224 ? 178.413 198.528 139.903 1.00 104.02 375 ILE D CA 1
ATOM 6204 C C . ILE D 1 224 ? 179.369 198.472 141.087 1.00 110.03 375 ILE D C 1
ATOM 6205 O O . ILE D 1 224 ? 180.426 199.114 141.082 1.00 110.62 375 ILE D O 1
ATOM 6210 N N . LYS D 1 225 ? 179.014 197.705 142.120 1.00 117.50 376 LYS D N 1
ATOM 6211 C CA . LYS D 1 225 ? 179.891 197.569 143.278 1.00 119.98 376 LYS D CA 1
ATOM 6212 C C . LYS D 1 225 ? 181.218 196.929 142.887 1.00 125.71 376 LYS D C 1
ATOM 6213 O O . LYS D 1 225 ? 182.282 197.331 143.372 1.00 127.24 376 LYS D O 1
ATOM 6219 N N . LEU D 1 226 ? 181.171 195.923 142.012 1.00 109.56 377 LEU D N 1
ATOM 6220 C CA . LEU D 1 226 ? 182.400 195.285 141.550 1.00 104.96 377 LEU D CA 1
ATOM 6221 C C . LEU D 1 226 ? 183.283 196.268 140.792 1.00 101.61 377 LEU D C 1
ATOM 6222 O O . LEU D 1 226 ? 184.504 196.296 140.987 1.00 103.66 377 LEU D O 1
ATOM 6227 N N . LEU D 1 227 ? 182.685 197.083 139.925 1.00 98.72 378 LEU D N 1
ATOM 6228 C CA . LEU D 1 227 ? 183.461 198.040 139.144 1.00 106.62 378 LEU D CA 1
ATOM 6229 C C . LEU D 1 227 ? 183.865 199.245 139.986 1.00 113.21 378 LEU D C 1
ATOM 6230 O O . LEU D 1 227 ? 185.035 199.641 140.003 1.00 119.30 378 LEU D O 1
ATOM 6235 N N . GLU D 1 228 ? 182.909 199.840 140.689 1.00 124.78 379 GLU D N 1
ATOM 6236 C CA . GLU D 1 228 ? 183.180 201.020 141.501 1.00 127.74 379 GLU D CA 1
ATOM 6237 C C . GLU D 1 228 ? 183.606 200.633 142.913 1.00 127.97 379 GLU D C 1
ATOM 6238 O O . GLU D 1 228 ? 184.678 200.064 143.114 1.00 124.52 379 GLU D O 1
#

Foldseek 3Di:
DVVVVVVLVVLLVVLVVLVVVCVPPLPPDFAQVVQLVSCLQVVLLVCVVVVHQWEAEDQFIHGNSHGDDDPVSGSLVVCLVDVVQLAYEYERGGGQADFQWDPDAPDVLATHGDPRNVVVVVVQVVVQVVSQVVNVVVVVVCVVVVDGSLYAYEYEYYDCVVQPDPSSVVNSCVVQVPDDRYHYDYPNRSSVVSVVVSVVSD/DVVVLVVLVVVCVVCVPPDFDLVVVLVSCVVVVVLVQLVDPAGWDWDDCLLQVSKTWIARQPPQAIEIEHEGHQADAQWDPDAPDDLATHGDPSVVVQQVVLLVVLVVSQVCVVVSCVVCVVVVNDRSHDHDDSAYEYEYHDPVVQDDPSSNVNSVVVQVPDDRYHYHYPVNSCVSSVVVSVVVD/DLVVLVVLVVVCVVPLPPDQDQVVVLVSCVVVVVLVQLVDPAGWDWDDPLLQPCRWTWIAHQPPQEIEIEHEHHQPFAQWDPDAPDDLHTHGDPSVVVQQVVQLVVLVVSQVCVVVSCVVCVVVVHHRSHHHDDSAYEYEYHAPVVQDDPSSNVNSVVVQVPDDRYHYDYPCRSSVVSVVVSVVVD/DVVVVVVLVVLLVVLVVLVVVCVPDLPPDQDQVVQLVSCLQACLLVCVVVVHQWEQRDQWIGGNSHTDDDVVSGSLVVCLVDVVQLQHEYERTGGQADFFWDPDAPDVLATHGDPRNVVVVVVQVVVQVVSQVVNVVVVVVCVVVVDGSPYAYEYEYYDCVVVPDPSSVVNSCVPQVPDDRYHYDYPNRSSVVSVVVSVVSD

B-factor: mean 118.45, std 16.23, range [75.18, 200.61]

Secondary structure (DSSP, 8-state):
-HHHHHHHHHHHHHHHHHHHHHHHHSSS---HHHHHHHHHHTHHHHHHHTT-SEEEETTEEEETTEE---SS--HHHHHHH-GGGSS-EEEEE--S----B-SS-SBTTB-PBPHHHHHHHHHHHHHHHHHHHHHHHHHHHHHHH------EEEEE---GGG--SHHHHHHHHHHHTTBSSEEEE-HHHHHHHHHHHHHHH-/-HHHHHHHHHHHHHTTTT---HHHHHHHHHH-THHHHTT-SS--EE--GGGG--EEEEE-TTT-BEEEEEE--TT--SB-SS-SBTTB-PBPHHHHHHHHHHHHHHHHHHHTHHHHHHHHHHHT-----B--S--EEEE-S-GGG--SHHHHHHHHHHHHHBSSEEEE-HHHHHHHHHHHHHHH-/-HHHHHHHHHHHHHHTTT---HHHHHHHHHH-THHHHTS-SS--EE--HHHH---EEEEE-TTT-BEEEEEE--TTS-SB-SS-SBTTB-PBPHHHHHHHHHHHHHHHHHHHTHHHHHHHHHHHT-----B--S--EEEE-S-GGG--SHHHHHHHHHHHHHBSSEEEE-HHHHHHHHHHHHHHH-/-HHHHHHHHHHHHHHHHHHHHHHHHTTT---HHHHHHHHHTTHHHHHHHTT-SEEEETTEEEETTEE---TT--HHHHHHH-TTTTSPEEEEE--TT---B-SS-SBTTB-PBPHHHHHHHHHHHHHHHHHHHHHHHHHHHHHHH------EEEEE---TTS--SHHHHHHHHHHHTTBSSEEEE-HHHHHHHHHHHHHHH-

Organism: Bacillus cereus (strain B4264) (NCBI:txid405532)

InterPro domains:
  IPR025359 Shedu protein SduA, C-terminal [PF14082] (202-367)
  IPR048396 Shedu protein SduA, N-terminal [PF21407] (10-110)